Protein AF-A0A2W0CAC8-F1 (afdb_monomer_lite)

Organism: NCBI:txid59845

Structure (mmCIF, N/CA/C/O backbone):
data_AF-A0A2W0CAC8-F1
#
_entry.id   AF-A0A2W0CAC8-F1
#
loop_
_atom_site.group_PDB
_atom_site.id
_atom_site.type_symbol
_atom_site.label_atom_id
_atom_site.label_alt_id
_atom_site.label_comp_id
_atom_site.label_asym_id
_atom_site.label_entity_id
_atom_site.label_seq_id
_atom_site.pdbx_PDB_ins_code
_atom_site.Cartn_x
_atom_site.Cartn_y
_atom_site.Cartn_z
_atom_site.occupancy
_atom_site.B_iso_or_equiv
_atom_site.auth_seq_id
_atom_site.auth_comp_id
_atom_site.auth_asym_id
_atom_site.auth_atom_id
_atom_site.pdbx_PDB_model_num
ATOM 1 N N . MET A 1 1 ? -24.002 -28.168 -13.495 1.00 53.91 1 MET A N 1
ATOM 2 C CA . MET A 1 1 ? -23.069 -29.077 -14.199 1.00 53.91 1 MET A CA 1
ATOM 3 C C . MET A 1 1 ? -22.038 -29.524 -13.184 1.00 53.91 1 MET A C 1
ATOM 5 O O . MET A 1 1 ? -21.701 -28.717 -12.330 1.00 53.91 1 MET A O 1
ATOM 9 N N . ASP A 1 2 ? -21.593 -30.775 -13.228 1.00 77.25 2 ASP A N 1
ATOM 10 C CA . ASP A 1 2 ? -20.480 -31.224 -12.385 1.00 77.25 2 ASP A CA 1
ATOM 11 C C . ASP A 1 2 ? -19.196 -30.437 -12.732 1.00 77.25 2 ASP A C 1
ATOM 13 O O . ASP A 1 2 ? -18.970 -30.119 -13.907 1.00 77.25 2 ASP A O 1
ATOM 17 N N . ILE A 1 3 ? -18.394 -30.078 -11.719 1.00 83.56 3 ILE A N 1
ATOM 18 C CA . ILE A 1 3 ? -17.228 -29.181 -11.856 1.00 83.56 3 ILE A CA 1
ATOM 19 C C . ILE A 1 3 ? -16.204 -29.739 -12.854 1.00 83.56 3 ILE A C 1
ATOM 21 O O . ILE A 1 3 ? -15.631 -28.992 -13.648 1.00 83.56 3 ILE A O 1
ATOM 25 N N . TRP A 1 4 ? -16.055 -31.067 -12.890 1.00 85.88 4 TRP A N 1
ATOM 26 C CA . TRP A 1 4 ? -15.152 -31.777 -13.795 1.00 85.88 4 TRP A CA 1
ATOM 27 C C . TRP A 1 4 ? -15.679 -31.782 -15.227 1.00 85.88 4 TRP A C 1
ATOM 29 O O . TRP A 1 4 ? -14.951 -31.462 -16.167 1.00 85.88 4 TRP A O 1
ATOM 39 N N . THR A 1 5 ? -16.987 -32.001 -15.386 1.00 85.12 5 THR A N 1
ATOM 40 C CA . THR A 1 5 ? -17.659 -31.946 -16.692 1.00 85.12 5 THR A CA 1
ATOM 41 C C . THR A 1 5 ? -17.540 -30.558 -17.333 1.00 85.12 5 THR A C 1
ATOM 43 O O . THR A 1 5 ? -17.364 -30.458 -18.547 1.00 85.12 5 THR A O 1
ATOM 46 N N . ARG A 1 6 ? -17.576 -29.476 -16.539 1.00 84.00 6 ARG A N 1
ATOM 47 C CA . ARG A 1 6 ? -17.410 -28.098 -17.045 1.00 84.00 6 ARG A CA 1
ATOM 48 C C . ARG A 1 6 ? -15.993 -27.829 -17.559 1.00 84.00 6 ARG A C 1
ATOM 50 O O . ARG A 1 6 ? -15.836 -27.114 -18.544 1.00 84.00 6 ARG A O 1
ATOM 57 N N . LEU A 1 7 ? -14.982 -28.444 -16.945 1.00 83.12 7 LEU A N 1
ATOM 58 C CA . LEU A 1 7 ? -13.593 -28.402 -17.415 1.00 83.12 7 LEU A CA 1
ATOM 59 C C . LEU A 1 7 ? -13.304 -29.429 -18.527 1.00 83.12 7 LEU A C 1
ATOM 61 O O . LEU A 1 7 ? -12.247 -29.367 -19.151 1.00 83.12 7 LEU A O 1
ATOM 65 N N . GLY A 1 8 ? -14.237 -30.344 -18.814 1.00 84.44 8 GLY A N 1
ATOM 66 C CA . GLY A 1 8 ? -14.043 -31.440 -19.767 1.00 84.44 8 GLY A CA 1
ATOM 67 C C . GLY A 1 8 ? -13.054 -32.497 -19.267 1.00 84.44 8 GLY A C 1
ATOM 68 O O . GLY A 1 8 ? -12.300 -33.051 -20.066 1.00 84.44 8 GLY A O 1
ATOM 69 N N . LEU A 1 9 ? -13.023 -32.726 -17.952 1.00 86.62 9 LEU A N 1
ATOM 70 C CA . LEU A 1 9 ? -12.141 -33.674 -17.274 1.00 86.62 9 LEU A CA 1
ATOM 71 C C . LEU A 1 9 ? -12.949 -34.715 -16.490 1.00 86.62 9 LEU A C 1
ATOM 73 O O . LEU A 1 9 ? -14.092 -34.476 -16.114 1.00 86.62 9 LEU A O 1
ATOM 77 N N . GLU A 1 10 ? -12.313 -35.850 -16.214 1.00 84.06 10 GLU A N 1
ATOM 78 C CA . GLU A 1 10 ? -12.705 -36.763 -15.135 1.00 84.06 10 GLU A CA 1
ATOM 79 C C . GLU A 1 10 ? -12.091 -36.274 -13.803 1.00 84.06 10 GLU A C 1
ATOM 81 O O . GLU A 1 10 ? -11.061 -35.585 -13.837 1.00 84.06 10 GLU A O 1
ATOM 86 N N . PRO A 1 11 ? -12.668 -36.618 -12.633 1.00 85.75 11 PRO A N 1
ATOM 87 C CA . PRO A 1 11 ? -12.104 -36.271 -11.329 1.00 85.75 11 PRO A CA 1
ATOM 88 C C . PRO A 1 11 ? -10.631 -36.666 -11.208 1.00 85.75 11 PRO A C 1
ATOM 90 O O . PRO A 1 11 ? -10.271 -37.835 -11.351 1.00 85.75 11 PRO A O 1
ATOM 93 N N . THR A 1 12 ? -9.761 -35.687 -10.955 1.00 82.56 12 THR A N 1
ATOM 94 C CA . THR A 1 12 ? -8.308 -35.893 -10.948 1.00 82.56 12 THR A CA 1
ATOM 95 C C . THR A 1 12 ? -7.619 -35.066 -9.872 1.00 82.56 12 THR A C 1
ATOM 97 O O . THR A 1 12 ? -8.040 -33.957 -9.552 1.00 82.56 12 THR A O 1
ATOM 100 N N . GLN A 1 13 ? -6.521 -35.595 -9.334 1.00 85.75 13 GLN A N 1
ATOM 101 C CA . GLN A 1 13 ? -5.614 -34.855 -8.454 1.00 85.75 13 GLN A CA 1
ATOM 102 C C . GLN A 1 13 ? -4.457 -34.186 -9.233 1.00 85.75 13 GLN A C 1
ATOM 104 O O . GLN A 1 13 ? -3.678 -33.430 -8.652 1.00 85.75 13 GLN A O 1
ATOM 109 N N . ASP A 1 14 ? -4.341 -34.406 -10.556 1.00 85.75 14 ASP A N 1
ATOM 110 C CA . ASP A 1 14 ? -3.335 -33.740 -11.401 1.00 85.75 14 ASP A CA 1
ATOM 111 C C . ASP A 1 14 ? -3.706 -32.267 -11.643 1.00 85.75 14 ASP A C 1
ATOM 113 O O . ASP A 1 14 ? -4.398 -31.896 -12.598 1.00 85.75 14 ASP A O 1
ATOM 117 N N . THR A 1 15 ? -3.186 -31.396 -10.777 1.00 82.56 15 THR A N 1
ATOM 118 C CA . THR A 1 15 ? -3.351 -29.937 -10.885 1.00 82.56 15 THR A CA 1
ATOM 119 C C . THR A 1 15 ? -2.818 -29.354 -12.202 1.00 82.56 15 THR A C 1
ATOM 121 O O . THR A 1 15 ? -3.314 -28.320 -12.658 1.00 82.56 15 THR A O 1
ATOM 124 N N . GLY A 1 16 ? -1.854 -30.013 -12.857 1.00 77.88 16 GLY A N 1
ATOM 125 C CA . GLY A 1 16 ? -1.355 -29.629 -14.175 1.00 77.88 16 GLY A CA 1
ATOM 126 C C . GLY A 1 16 ? -2.385 -29.879 -15.277 1.00 77.88 16 GLY A C 1
ATOM 127 O O . GLY A 1 16 ? -2.573 -29.023 -16.146 1.00 77.88 16 GLY A O 1
ATOM 128 N N . ALA A 1 17 ? -3.103 -31.004 -15.221 1.00 82.31 17 ALA A N 1
ATOM 129 C CA . ALA A 1 17 ? -4.207 -31.298 -16.137 1.00 82.31 17 ALA A CA 1
ATOM 130 C C . ALA A 1 17 ? -5.367 -30.303 -15.975 1.00 82.31 17 ALA A C 1
ATOM 132 O O . ALA A 1 17 ? -5.876 -29.800 -16.979 1.00 82.31 17 ALA A O 1
ATOM 133 N N . ILE A 1 18 ? -5.710 -29.940 -14.734 1.00 87.12 18 ILE A N 1
ATOM 134 C CA . ILE A 1 18 ? -6.759 -28.952 -14.418 1.00 87.12 18 ILE A CA 1
ATOM 135 C C . ILE A 1 18 ? -6.421 -27.576 -15.013 1.00 87.12 18 ILE A C 1
ATOM 137 O O . ILE A 1 18 ? -7.255 -26.961 -15.679 1.00 87.12 18 ILE A O 1
ATOM 141 N N . ARG A 1 19 ? -5.172 -27.113 -14.855 1.00 82.69 19 ARG A N 1
ATOM 142 C CA . ARG A 1 19 ? -4.697 -25.839 -15.431 1.00 82.69 19 ARG A CA 1
ATOM 143 C C . ARG A 1 19 ? -4.740 -25.828 -16.956 1.00 82.69 19 ARG A C 1
ATOM 145 O O . ARG A 1 19 ? -5.179 -24.843 -17.546 1.00 82.69 19 ARG A O 1
ATOM 152 N N . ARG A 1 20 ? -4.312 -26.920 -17.601 1.00 88.44 20 ARG A N 1
ATOM 153 C CA . ARG A 1 20 ? -4.355 -27.049 -19.068 1.00 88.44 20 ARG A CA 1
ATOM 154 C C . ARG A 1 20 ? -5.792 -27.061 -19.593 1.00 88.44 20 ARG A C 1
ATOM 156 O O . ARG A 1 20 ? -6.066 -26.422 -20.606 1.00 88.44 20 ARG A O 1
ATOM 163 N N . ALA A 1 21 ? -6.703 -27.741 -18.898 1.00 86.50 21 ALA A N 1
ATOM 164 C CA . ALA A 1 21 ? -8.117 -27.783 -19.259 1.00 86.50 21 ALA A CA 1
ATOM 165 C C . ALA A 1 21 ? -8.789 -26.408 -19.129 1.00 86.50 21 ALA A C 1
ATOM 167 O O . ALA A 1 21 ? -9.464 -25.969 -20.059 1.00 86.50 21 ALA A O 1
ATOM 168 N N . TYR A 1 22 ? -8.521 -25.685 -18.038 1.00 87.94 22 TYR A N 1
ATOM 169 C CA . TYR A 1 22 ? -9.003 -24.315 -17.853 1.00 87.94 22 TYR A CA 1
ATOM 170 C C . TYR A 1 22 ? -8.466 -23.364 -18.932 1.00 87.94 22 TYR A C 1
ATOM 172 O O . TYR A 1 22 ? -9.247 -22.685 -19.593 1.00 87.94 22 TYR A O 1
ATOM 180 N N . ALA A 1 23 ? -7.155 -23.383 -19.205 1.00 83.31 23 ALA A N 1
ATOM 181 C CA . ALA A 1 23 ? -6.548 -22.551 -20.249 1.00 83.31 23 ALA A CA 1
ATOM 182 C C . ALA A 1 23 ? -7.105 -22.847 -21.655 1.00 83.31 23 ALA A C 1
ATOM 184 O O . ALA A 1 23 ? -7.200 -21.947 -22.489 1.00 83.31 23 ALA A O 1
ATOM 185 N N . LYS A 1 24 ? -7.498 -24.100 -21.922 1.00 87.56 24 LYS A N 1
ATOM 186 C CA . LYS A 1 24 ? -8.153 -24.494 -23.175 1.00 87.56 24 LYS A CA 1
ATOM 187 C C . LYS A 1 24 ? -9.571 -23.921 -23.282 1.00 87.56 24 LYS A C 1
ATOM 189 O O . LYS A 1 24 ? -9.917 -23.409 -24.341 1.00 87.56 24 LYS A O 1
ATOM 194 N N . GLN A 1 25 ? -10.356 -23.975 -22.204 1.00 82.75 25 GLN A N 1
ATOM 195 C CA . GLN A 1 25 ? -11.731 -23.446 -22.144 1.00 82.75 25 GLN A CA 1
ATOM 196 C C . GLN A 1 25 ? -11.781 -21.905 -22.118 1.00 82.75 25 GLN A C 1
ATOM 198 O O . GLN A 1 25 ? -12.744 -21.300 -22.591 1.00 82.75 25 GLN A O 1
ATOM 203 N N . LEU A 1 26 ? -10.718 -21.257 -21.629 1.00 78.94 26 LEU A N 1
ATOM 204 C CA . LEU A 1 26 ? -10.582 -19.796 -21.619 1.00 78.94 26 LEU A CA 1
ATOM 205 C C . LEU A 1 26 ? -10.509 -19.206 -23.034 1.00 78.94 26 LEU A C 1
ATOM 207 O O . LEU A 1 26 ? -10.971 -18.098 -23.274 1.00 78.94 26 LEU A O 1
ATOM 211 N N . ARG A 1 27 ? -9.965 -19.962 -23.998 1.00 77.69 27 ARG A N 1
ATOM 212 C CA . ARG A 1 27 ? -9.880 -19.531 -25.405 1.00 77.69 27 ARG A CA 1
ATOM 213 C C . ARG A 1 27 ? -11.243 -19.460 -26.096 1.00 77.69 27 ARG A C 1
ATOM 215 O O . ARG A 1 27 ? -11.343 -18.825 -27.139 1.00 77.69 27 ARG A O 1
ATOM 222 N N . SER A 1 28 ? -12.262 -20.124 -25.549 1.00 71.19 28 SER A N 1
ATOM 223 C CA . SER A 1 28 ? -13.632 -20.137 -26.079 1.00 71.19 28 SER A CA 1
ATOM 224 C C . SER A 1 28 ? -14.630 -19.333 -25.242 1.00 71.19 28 SER A C 1
ATOM 226 O O . SER A 1 28 ? -15.758 -19.157 -25.689 1.00 71.19 28 SER A O 1
ATOM 228 N N . THR A 1 29 ? -14.234 -18.855 -24.058 1.00 64.00 29 THR A N 1
ATOM 229 C CA . THR A 1 29 ? -15.103 -18.124 -23.121 1.00 64.00 29 THR A CA 1
ATOM 230 C C . THR A 1 29 ? -14.368 -16.859 -22.682 1.00 64.00 29 THR A C 1
ATOM 232 O O . THR A 1 29 ? -13.612 -16.876 -21.709 1.00 64.00 29 THR A O 1
ATOM 235 N N . HIS A 1 30 ? -14.507 -15.787 -23.466 1.00 66.38 30 HIS A N 1
ATOM 236 C CA . HIS A 1 30 ? -13.824 -14.521 -23.209 1.00 66.38 30 HIS A CA 1
ATOM 237 C C . HIS A 1 30 ? -14.646 -13.664 -22.226 1.00 66.38 30 HIS A C 1
ATOM 239 O O . HIS A 1 30 ? -15.856 -13.538 -22.418 1.00 66.38 30 HIS A O 1
ATOM 245 N N . PRO A 1 31 ? -14.030 -13.054 -21.194 1.00 59.69 31 PRO A N 1
ATOM 246 C CA . PRO A 1 31 ? -14.749 -12.306 -20.155 1.00 59.69 31 PRO A CA 1
ATOM 247 C C . PRO A 1 31 ? -15.523 -11.079 -20.664 1.00 59.69 31 PRO A C 1
ATOM 249 O O . PRO A 1 31 ? -16.436 -10.625 -19.983 1.00 59.69 31 PRO A O 1
ATOM 252 N N . GLU A 1 32 ? -15.192 -10.562 -21.849 1.00 59.41 32 GLU A N 1
ATOM 253 C CA . GLU A 1 32 ? -15.927 -9.458 -22.490 1.00 59.41 32 GLU A CA 1
ATOM 254 C C . GLU A 1 32 ? -17.162 -9.926 -23.283 1.00 59.41 32 GLU A C 1
ATOM 256 O O . GLU A 1 32 ? -18.103 -9.153 -23.453 1.00 59.41 32 GLU A O 1
ATOM 261 N N . ASP A 1 33 ? -17.182 -11.187 -23.734 1.00 70.50 33 ASP A N 1
ATOM 262 C CA . ASP A 1 33 ? -18.238 -11.742 -24.596 1.00 70.50 33 ASP A CA 1
ATOM 263 C C . ASP A 1 33 ? -19.276 -12.571 -23.813 1.00 70.50 33 ASP A C 1
ATOM 265 O O . ASP A 1 33 ? -20.447 -12.611 -24.192 1.00 70.50 33 ASP A O 1
ATOM 269 N N . ASP A 1 34 ? -18.862 -13.232 -22.723 1.00 76.12 34 ASP A N 1
ATOM 270 C CA . ASP A 1 34 ? -19.728 -14.029 -21.837 1.00 76.12 34 ASP A CA 1
ATOM 271 C C . ASP A 1 34 ? -19.264 -13.931 -20.363 1.00 76.12 34 ASP A C 1
ATOM 273 O O . ASP A 1 34 ? -18.555 -14.814 -19.862 1.00 76.12 34 ASP A O 1
ATOM 277 N N . PRO A 1 35 ? -19.633 -12.846 -19.652 1.00 72.00 35 PRO A N 1
ATOM 278 C CA . PRO A 1 35 ? -19.192 -12.602 -18.277 1.00 72.00 35 PRO A CA 1
ATOM 279 C C . PRO A 1 35 ? -19.698 -13.655 -17.280 1.00 72.00 35 PRO A C 1
ATOM 281 O O . PRO A 1 35 ? -18.958 -14.058 -16.380 1.00 72.00 35 PRO A O 1
ATOM 284 N N . GLU A 1 36 ? -20.939 -14.129 -17.448 1.00 74.62 36 GLU A N 1
ATOM 285 C CA . GLU A 1 36 ? -21.535 -15.167 -16.595 1.00 74.62 36 GLU A CA 1
ATOM 286 C C . GLU A 1 36 ? -20.859 -16.525 -16.840 1.00 74.62 36 GLU A C 1
ATOM 288 O O . GLU A 1 36 ? -20.431 -17.184 -15.888 1.00 74.62 36 GLU A O 1
ATOM 293 N N . GLY A 1 37 ? -20.650 -16.916 -18.104 1.00 78.88 37 GLY A N 1
ATOM 294 C CA . GLY A 1 37 ? -19.938 -18.149 -18.448 1.00 78.88 37 GLY A CA 1
ATOM 295 C C . GLY A 1 37 ? -18.474 -18.148 -18.003 1.00 78.88 37 GLY A C 1
ATOM 296 O O . GLY A 1 37 ? -17.956 -19.187 -17.578 1.00 78.88 37 GLY A O 1
ATOM 297 N N . PHE A 1 38 ? -17.816 -16.985 -18.019 1.00 81.00 38 PHE A N 1
ATOM 298 C CA . PHE A 1 38 ? -16.466 -16.812 -17.481 1.00 81.00 38 PHE A CA 1
ATOM 299 C C . PHE A 1 38 ? -16.424 -16.969 -15.953 1.00 81.00 38 PHE A C 1
ATOM 301 O O . PHE A 1 38 ? -15.560 -17.685 -15.438 1.00 81.00 38 PHE A O 1
ATOM 308 N N . GLN A 1 39 ? -17.363 -16.355 -15.222 1.00 79.38 39 GLN A N 1
ATOM 309 C CA . GLN A 1 39 ? -17.463 -16.507 -13.765 1.00 79.38 39 GLN A CA 1
ATOM 310 C C . GLN A 1 39 ? -17.726 -17.964 -13.361 1.00 79.38 39 GLN A C 1
ATOM 312 O O . GLN A 1 39 ? -17.071 -18.482 -12.454 1.00 79.38 39 GLN A O 1
ATOM 317 N N . GLU A 1 40 ? -18.611 -18.664 -14.071 1.00 85.06 40 GLU A N 1
ATOM 318 C CA . GLU A 1 40 ? -18.873 -20.087 -13.839 1.00 85.06 40 GLU A CA 1
ATOM 319 C C . GLU A 1 40 ? -17.653 -20.973 -14.131 1.00 85.06 40 GLU A C 1
ATOM 321 O O . GLU A 1 40 ? -17.347 -21.883 -13.355 1.00 85.06 40 GLU A O 1
ATOM 326 N N . LEU A 1 41 ? -16.947 -20.726 -15.241 1.00 87.38 41 LEU A N 1
ATOM 327 C CA . LEU A 1 41 ? -15.750 -21.482 -15.624 1.00 87.38 41 LEU A CA 1
ATOM 328 C C . LEU A 1 41 ? -14.620 -21.286 -14.606 1.00 87.38 41 LEU A C 1
ATOM 330 O O . LEU A 1 41 ? -13.940 -22.248 -14.235 1.00 87.38 41 LEU A O 1
ATOM 334 N N . ARG A 1 42 ? -14.445 -20.052 -14.126 1.00 86.38 42 ARG A N 1
ATOM 335 C CA . ARG A 1 42 ? -13.467 -19.711 -13.090 1.00 86.38 42 ARG A CA 1
ATOM 336 C C . ARG A 1 42 ? -13.823 -20.343 -11.746 1.00 86.38 42 ARG A C 1
ATOM 338 O O . ARG A 1 42 ? -12.956 -20.953 -11.122 1.00 86.38 42 ARG A O 1
ATOM 345 N N . SER A 1 43 ? -15.097 -20.298 -11.354 1.00 85.81 43 SER A N 1
ATOM 346 C CA . SER A 1 43 ? -15.585 -20.965 -10.142 1.00 85.81 43 SER A CA 1
ATOM 347 C C . SER A 1 43 ? -15.362 -22.483 -10.197 1.00 85.81 43 SER A C 1
ATOM 349 O O . SER A 1 43 ? -14.867 -23.073 -9.237 1.00 85.81 43 SER A O 1
ATOM 351 N N . ALA A 1 44 ? -15.634 -23.124 -11.341 1.00 89.31 44 ALA A N 1
ATOM 352 C CA . ALA A 1 44 ? -15.388 -24.556 -11.532 1.00 89.31 44 ALA A CA 1
ATOM 353 C C . ALA A 1 44 ? -13.892 -24.916 -11.454 1.00 89.31 44 ALA A C 1
ATOM 355 O O . ALA A 1 44 ? -13.537 -25.944 -10.877 1.00 89.31 44 ALA A O 1
ATOM 356 N N . TYR A 1 45 ? -13.007 -24.068 -11.986 1.00 91.06 45 TYR A N 1
ATOM 357 C CA . TYR A 1 45 ? -11.554 -24.239 -11.890 1.00 91.06 45 TYR A CA 1
ATOM 358 C C . TYR A 1 45 ? -11.038 -24.145 -10.449 1.00 91.06 45 TYR A C 1
ATOM 360 O O . TYR A 1 45 ? -10.269 -25.004 -10.010 1.00 91.06 45 TYR A O 1
ATOM 368 N N . GLU A 1 46 ? -11.484 -23.142 -9.695 1.00 86.38 46 GLU A N 1
ATOM 369 C CA . GLU A 1 46 ? -11.092 -22.958 -8.294 1.00 86.38 46 GLU A CA 1
ATOM 370 C C . GLU A 1 46 ? -11.600 -24.109 -7.414 1.00 86.38 46 GLU A C 1
ATOM 372 O O . GLU A 1 46 ? -10.844 -24.661 -6.607 1.00 86.38 46 GLU A O 1
ATOM 377 N N . GLN A 1 47 ? -12.841 -24.554 -7.636 1.00 85.75 47 GLN A N 1
ATOM 378 C CA . GLN A 1 47 ? -13.410 -25.718 -6.954 1.00 85.75 47 GLN A CA 1
ATOM 379 C C . GLN A 1 47 ? -12.680 -27.020 -7.318 1.00 85.75 47 GLN A C 1
ATOM 381 O O . GLN A 1 47 ? -12.403 -27.821 -6.426 1.00 85.75 47 GLN A O 1
ATOM 386 N N . ALA A 1 48 ? -12.291 -27.220 -8.582 1.00 88.69 48 ALA A N 1
ATOM 387 C CA . ALA A 1 48 ? -11.529 -28.397 -9.010 1.00 88.69 48 ALA A CA 1
ATOM 388 C C . ALA A 1 48 ? -10.114 -28.430 -8.409 1.00 88.69 48 ALA A C 1
ATOM 390 O O . ALA A 1 48 ? -9.647 -29.486 -7.986 1.00 88.69 48 ALA A O 1
ATOM 391 N N . LEU A 1 49 ? -9.436 -27.280 -8.301 1.00 84.25 49 LEU A N 1
ATOM 392 C CA . LEU A 1 49 ? -8.140 -27.188 -7.617 1.00 84.25 49 LEU A CA 1
ATOM 393 C C . LEU A 1 49 ? -8.242 -27.438 -6.111 1.00 84.25 49 LEU A C 1
ATOM 395 O O . LEU A 1 49 ? -7.295 -27.959 -5.519 1.00 84.25 49 LEU A O 1
ATOM 399 N N . LYS A 1 50 ? -9.362 -27.056 -5.488 1.00 82.31 50 LYS A N 1
ATOM 400 C CA . LYS A 1 50 ? -9.634 -27.353 -4.078 1.00 82.31 50 LYS A CA 1
ATOM 401 C C . LYS A 1 50 ? -9.912 -28.845 -3.881 1.00 82.31 50 LYS A C 1
ATOM 403 O O . LYS A 1 50 ? -9.260 -29.462 -3.046 1.00 82.31 50 LYS A O 1
ATOM 408 N N . ALA A 1 51 ? -10.764 -29.437 -4.717 1.00 81.62 51 ALA A N 1
ATOM 409 C CA . ALA A 1 51 ? -11.069 -30.868 -4.697 1.00 81.62 51 ALA A CA 1
ATOM 410 C C . ALA A 1 51 ? -9.833 -31.745 -4.983 1.00 81.62 51 ALA A C 1
ATOM 412 O O . ALA A 1 51 ? -9.667 -32.790 -4.366 1.00 81.62 51 ALA A O 1
ATOM 413 N N . ALA A 1 52 ? -8.914 -31.299 -5.848 1.00 81.88 52 ALA A N 1
ATOM 414 C CA . ALA A 1 52 ? -7.654 -31.998 -6.125 1.00 81.88 52 ALA A CA 1
ATOM 415 C C . ALA A 1 52 ? -6.689 -32.050 -4.923 1.00 81.88 52 ALA A C 1
ATOM 417 O O . ALA A 1 52 ? -5.777 -32.877 -4.910 1.00 81.88 52 ALA A O 1
ATOM 418 N N . LYS A 1 53 ? -6.865 -31.168 -3.928 1.00 75.81 53 LYS A N 1
ATOM 419 C CA . LYS A 1 53 ? -6.082 -31.151 -2.679 1.00 75.81 53 LYS A CA 1
ATOM 420 C C . LYS A 1 53 ? -6.707 -32.001 -1.576 1.00 75.81 53 LYS A C 1
ATOM 422 O O . LYS A 1 53 ? -6.041 -32.268 -0.578 1.00 75.81 53 LYS A O 1
ATOM 427 N N . GLU A 1 54 ? -7.960 -32.412 -1.741 1.00 70.00 54 GLU A N 1
ATOM 428 C CA . GLU A 1 54 ? -8.632 -33.302 -0.806 1.00 70.00 54 GLU A CA 1
ATOM 429 C C . GLU A 1 54 ? -8.313 -34.766 -1.175 1.00 70.00 54 GLU A C 1
ATOM 431 O O . GLU A 1 54 ? -8.286 -35.132 -2.358 1.00 70.00 54 GLU A O 1
ATOM 436 N N . PRO A 1 55 ? -8.010 -35.630 -0.189 1.00 53.97 55 PRO A N 1
ATOM 437 C CA . PRO A 1 55 ? -7.837 -37.052 -0.445 1.00 53.97 55 PRO A CA 1
ATOM 438 C C . PRO A 1 55 ? -9.163 -37.619 -0.963 1.00 53.97 55 PRO A C 1
ATOM 440 O O . PRO A 1 55 ? -10.204 -37.434 -0.333 1.00 53.97 55 PRO A O 1
ATOM 443 N N . MET A 1 56 ? -9.137 -38.289 -2.120 1.00 50.34 56 MET A N 1
ATOM 444 C CA . MET A 1 56 ? -10.334 -38.950 -2.642 1.00 50.34 56 MET A CA 1
ATOM 445 C C . MET A 1 56 ? -10.859 -39.941 -1.592 1.00 50.34 56 MET A C 1
ATOM 447 O O . MET A 1 56 ? -10.058 -40.711 -1.057 1.00 50.34 56 MET A O 1
ATOM 451 N N . PRO A 1 57 ? -12.167 -39.938 -1.274 1.00 36.72 57 PRO A N 1
ATOM 452 C CA . PRO A 1 57 ? -12.725 -40.903 -0.344 1.00 36.72 57 PRO A CA 1
ATOM 453 C C . PRO A 1 57 ? -12.527 -42.313 -0.895 1.00 36.72 57 PRO A C 1
ATOM 455 O O . PRO A 1 57 ? -12.741 -42.569 -2.083 1.00 36.72 57 PRO A O 1
ATOM 458 N N . ASP A 1 58 ? -12.111 -43.210 -0.007 1.00 34.75 58 ASP A N 1
ATOM 459 C CA . ASP A 1 58 ? -11.847 -44.608 -0.291 1.00 34.75 58 ASP A CA 1
ATOM 460 C C . ASP A 1 58 ? -12.981 -45.252 -1.106 1.00 34.75 58 ASP A C 1
ATOM 462 O O . ASP A 1 58 ? -14.084 -45.493 -0.610 1.00 34.75 58 ASP A O 1
ATOM 466 N N . GLN A 1 59 ? -12.680 -45.650 -2.344 1.00 36.22 59 GLN A N 1
ATOM 467 C CA . GLN A 1 59 ? -13.314 -46.830 -2.934 1.00 36.22 59 GLN A CA 1
ATOM 468 C C . GLN A 1 59 ? -12.677 -48.076 -2.296 1.00 36.22 59 GLN A C 1
ATOM 470 O O . GLN A 1 59 ? -11.939 -48.840 -2.917 1.00 36.22 59 GLN A O 1
ATOM 475 N N . GLU A 1 60 ? -12.933 -48.235 -0.999 1.00 38.19 60 GLU A N 1
ATOM 476 C CA . GLU A 1 60 ? -12.664 -49.434 -0.214 1.00 38.19 60 GLU A CA 1
ATOM 477 C C . GLU A 1 60 ? -13.473 -50.623 -0.781 1.00 38.19 60 GLU A C 1
ATOM 479 O O . GLU A 1 60 ? -14.603 -50.462 -1.235 1.00 38.19 60 GLU A O 1
ATOM 484 N N . LEU A 1 61 ? -12.912 -51.838 -0.707 1.00 28.92 61 LEU A N 1
ATOM 485 C CA . LEU A 1 61 ? -13.450 -53.112 -1.227 1.00 28.92 61 LEU A CA 1
ATOM 486 C C . LEU A 1 61 ? -13.481 -53.272 -2.760 1.00 28.92 61 LEU A C 1
ATOM 488 O O . LEU A 1 61 ? -14.542 -53.214 -3.372 1.00 28.92 61 LEU A O 1
ATOM 492 N N . LEU A 1 62 ? -12.356 -53.696 -3.353 1.00 28.12 62 LEU A N 1
ATOM 493 C CA . LEU A 1 62 ? -12.371 -54.783 -4.356 1.00 28.12 62 LEU A CA 1
ATOM 494 C C . LEU A 1 62 ? -11.003 -55.406 -4.697 1.00 28.12 62 LEU A C 1
ATOM 496 O O . LEU A 1 62 ? -10.900 -56.059 -5.722 1.00 28.12 62 LEU A O 1
ATOM 500 N N . ALA A 1 63 ? -9.947 -55.296 -3.882 1.00 26.62 63 ALA A N 1
ATOM 501 C CA . ALA A 1 63 ? -8.733 -56.088 -4.156 1.00 26.62 63 ALA A CA 1
ATOM 502 C C . ALA A 1 63 ? -7.858 -56.368 -2.925 1.00 26.62 63 ALA A C 1
ATOM 504 O O . ALA A 1 63 ? -6.633 -56.340 -2.987 1.00 26.62 63 ALA A O 1
ATOM 505 N N . ALA A 1 64 ? -8.473 -56.705 -1.792 1.00 25.97 64 ALA A N 1
ATOM 506 C CA . ALA A 1 64 ? -7.770 -57.428 -0.740 1.00 25.97 64 ALA A CA 1
ATOM 507 C C . ALA A 1 64 ? -7.672 -58.912 -1.130 1.00 25.97 64 ALA A C 1
ATOM 509 O O . ALA A 1 64 ? -8.512 -59.707 -0.720 1.00 25.97 64 ALA A O 1
ATOM 510 N N . GLN A 1 65 ? -6.673 -59.285 -1.936 1.00 27.95 65 GLN A N 1
ATOM 511 C CA . GLN A 1 65 ? -6.132 -60.651 -1.992 1.00 27.95 65 GLN A CA 1
ATOM 512 C C . GLN A 1 65 ? -4.796 -60.669 -2.751 1.00 27.95 65 GLN A C 1
ATOM 514 O O . GLN A 1 65 ? -4.770 -60.855 -3.960 1.00 27.95 65 GLN A O 1
ATOM 519 N N . ALA A 1 66 ? -3.711 -60.481 -1.987 1.00 26.19 66 ALA A N 1
ATOM 520 C CA . ALA A 1 66 ? -2.346 -61.006 -2.172 1.00 26.19 66 ALA A CA 1
ATOM 521 C C . ALA A 1 66 ? -1.274 -59.931 -1.909 1.00 26.19 66 ALA A C 1
ATOM 523 O O . ALA A 1 66 ? -0.829 -59.220 -2.801 1.00 26.19 66 ALA A O 1
ATOM 524 N N . SER A 1 67 ? -0.828 -59.834 -0.658 1.00 22.70 67 SER A N 1
ATOM 525 C CA . SER A 1 67 ? 0.522 -59.343 -0.325 1.00 22.70 67 SER A CA 1
ATOM 526 C C . SER A 1 67 ? 1.528 -60.518 -0.427 1.00 22.70 67 SER A C 1
ATOM 528 O O . SER A 1 67 ? 1.063 -61.648 -0.622 1.00 22.70 67 SER A O 1
ATOM 530 N N . PRO A 1 68 ? 2.848 -60.369 -0.148 1.00 40.91 68 PRO A N 1
ATOM 531 C CA . PRO A 1 68 ? 3.636 -59.154 0.157 1.00 40.91 68 PRO A CA 1
ATOM 532 C C . PRO A 1 68 ? 5.063 -59.117 -0.473 1.00 40.91 68 PRO A C 1
ATOM 534 O O . PRO A 1 68 ? 5.498 -60.097 -1.067 1.00 40.91 68 PRO A O 1
ATOM 537 N N . GLN A 1 69 ? 5.802 -58.026 -0.177 1.00 25.52 69 GLN A N 1
ATOM 538 C CA . GLN A 1 69 ? 7.274 -57.868 0.038 1.00 25.52 69 GLN A CA 1
ATOM 539 C C . GLN A 1 69 ? 7.884 -56.756 -0.838 1.00 25.52 69 GLN A C 1
ATOM 541 O O . GLN A 1 69 ? 7.561 -56.679 -2.011 1.00 25.52 69 GLN A O 1
ATOM 546 N N . ALA A 1 70 ? 8.802 -55.885 -0.404 1.00 24.95 70 ALA A N 1
ATOM 547 C CA . ALA A 1 70 ? 9.419 -55.552 0.884 1.00 24.95 70 ALA A CA 1
ATOM 548 C C . ALA A 1 70 ? 10.154 -54.195 0.689 1.00 24.95 70 ALA A C 1
ATOM 550 O O . ALA A 1 70 ? 10.761 -53.985 -0.350 1.00 24.95 70 ALA A O 1
ATOM 551 N N . GLN A 1 71 ? 10.019 -53.261 1.636 1.00 24.77 71 GLN A N 1
ATOM 552 C CA . GLN A 1 71 ? 11.081 -52.619 2.440 1.00 24.77 71 GLN A CA 1
ATOM 553 C C . GLN A 1 71 ? 12.093 -51.629 1.810 1.00 24.77 71 GLN A C 1
ATOM 555 O O . GLN A 1 71 ? 12.829 -51.952 0.889 1.00 24.77 71 GLN A O 1
ATOM 560 N N . ASN A 1 72 ? 12.228 -50.528 2.574 1.00 27.17 72 ASN A N 1
ATOM 561 C CA . ASN A 1 72 ? 13.379 -49.640 2.841 1.00 27.17 72 ASN A CA 1
ATOM 562 C C . ASN A 1 72 ? 13.631 -48.477 1.860 1.00 27.17 72 ASN A C 1
ATOM 564 O O . ASN A 1 72 ? 13.812 -48.691 0.671 1.00 27.17 72 ASN A O 1
ATOM 568 N N . GLN A 1 73 ? 13.474 -47.209 2.294 1.00 25.33 73 GLN A N 1
ATOM 569 C CA . GLN A 1 73 ? 14.390 -46.396 3.148 1.00 25.33 73 GLN A CA 1
ATOM 570 C C . GLN A 1 73 ? 15.762 -46.211 2.474 1.00 25.33 73 GLN A C 1
ATOM 572 O O . GLN A 1 73 ? 16.335 -47.194 2.029 1.00 25.33 73 GLN A O 1
ATOM 577 N N . SER A 1 74 ? 16.424 -45.056 2.411 1.00 24.42 74 SER A N 1
ATOM 578 C CA . SER A 1 74 ? 16.254 -43.685 2.921 1.00 24.42 74 SER A CA 1
ATOM 579 C C . SER A 1 74 ? 17.502 -42.900 2.458 1.00 24.42 74 SER A C 1
ATOM 581 O O . SER A 1 74 ? 18.547 -43.524 2.299 1.00 24.42 74 SER A O 1
ATOM 583 N N . ASP A 1 75 ? 17.387 -41.578 2.299 1.00 24.48 75 ASP A N 1
ATOM 584 C CA . ASP A 1 75 ? 18.384 -40.509 2.538 1.00 24.48 75 ASP A CA 1
ATOM 585 C C . ASP A 1 75 ? 19.897 -40.734 2.279 1.00 24.48 75 ASP A C 1
ATOM 587 O O . ASP A 1 75 ? 20.523 -41.610 2.866 1.00 24.48 75 ASP A O 1
ATOM 591 N N . MET A 1 76 ? 20.557 -39.794 1.576 1.00 22.83 76 MET A N 1
ATOM 592 C CA . MET A 1 76 ? 21.263 -38.636 2.183 1.00 22.83 76 MET A CA 1
ATOM 593 C C . MET A 1 76 ? 22.448 -38.092 1.328 1.00 22.83 76 MET A C 1
ATOM 595 O O . MET A 1 76 ? 23.357 -38.823 0.962 1.00 22.83 76 MET A O 1
ATOM 599 N N . GLN A 1 77 ? 22.455 -36.762 1.140 1.00 24.73 77 GLN A N 1
ATOM 600 C CA . GLN A 1 77 ? 23.591 -35.807 1.217 1.00 24.73 77 GLN A CA 1
ATOM 601 C C . GLN A 1 77 ? 24.792 -35.794 0.230 1.00 24.73 77 GLN A C 1
ATOM 603 O O . GLN A 1 77 ? 25.747 -36.553 0.309 1.00 24.73 77 GLN A O 1
ATOM 608 N N . LEU A 1 78 ? 24.766 -34.745 -0.606 1.00 22.38 78 LEU A N 1
ATOM 609 C CA . LEU A 1 78 ? 25.733 -33.645 -0.845 1.00 22.38 78 LEU A CA 1
ATOM 610 C C . LEU A 1 78 ? 27.152 -33.602 -0.198 1.00 22.38 78 LEU A C 1
ATOM 612 O O . LEU A 1 78 ? 27.285 -33.670 1.021 1.00 22.38 78 LEU A O 1
ATOM 616 N N . ARG A 1 79 ? 28.099 -33.124 -1.050 1.00 23.62 79 ARG A N 1
ATOM 617 C CA . ARG A 1 79 ? 29.371 -32.354 -0.828 1.00 23.62 79 ARG A CA 1
ATOM 618 C C . ARG A 1 79 ? 30.615 -33.173 -0.395 1.00 23.62 79 ARG A C 1
ATOM 620 O O . ARG A 1 79 ? 30.498 -34.041 0.446 1.00 23.62 79 ARG A O 1
ATOM 627 N N . SER A 1 80 ? 31.863 -32.961 -0.853 1.00 21.97 80 SER A N 1
ATOM 628 C CA . SER A 1 80 ? 32.536 -31.900 -1.637 1.00 21.97 80 SER A CA 1
ATOM 629 C C . SER A 1 80 ? 34.055 -32.207 -1.828 1.00 21.97 80 SER A C 1
ATOM 631 O O . SER A 1 80 ? 34.632 -32.823 -0.941 1.00 21.97 80 SER A O 1
ATOM 633 N N . VAL A 1 81 ? 34.691 -31.614 -2.865 1.00 23.66 81 VAL A N 1
ATOM 634 C CA . VAL A 1 81 ? 36.045 -30.961 -2.883 1.00 23.66 81 VAL A CA 1
ATOM 635 C C . VAL A 1 81 ? 37.363 -31.737 -3.225 1.00 23.66 81 VAL A C 1
ATOM 637 O O . VAL A 1 81 ? 37.850 -32.552 -2.457 1.00 23.66 81 VAL A O 1
ATOM 640 N N . GLN A 1 82 ? 37.960 -31.291 -4.357 1.00 21.73 82 GLN A N 1
ATOM 641 C CA . GLN A 1 82 ? 39.374 -30.964 -4.724 1.00 21.73 82 GLN A CA 1
ATOM 642 C C . GLN A 1 82 ? 40.491 -32.010 -5.021 1.00 21.73 82 GLN A C 1
ATOM 644 O O . GLN A 1 82 ? 41.017 -32.664 -4.135 1.00 21.73 82 GLN A O 1
ATOM 649 N N . ALA A 1 83 ? 40.910 -31.990 -6.306 1.00 23.55 83 ALA A N 1
ATOM 650 C CA . ALA A 1 83 ? 42.243 -31.732 -6.911 1.00 23.55 83 ALA A CA 1
ATOM 651 C C . ALA A 1 83 ? 43.538 -32.462 -6.458 1.00 23.55 83 ALA A C 1
ATOM 653 O O . ALA A 1 83 ? 43.993 -32.269 -5.341 1.00 23.55 83 ALA A O 1
ATOM 654 N N . GLU A 1 84 ? 44.201 -33.158 -7.405 1.00 23.70 84 GLU A N 1
ATOM 655 C CA . GLU A 1 84 ? 45.569 -32.917 -7.955 1.00 23.70 84 GLU A CA 1
ATOM 656 C C . GLU A 1 84 ? 46.082 -34.157 -8.749 1.00 23.70 84 GLU A C 1
ATOM 658 O O . GLU A 1 84 ? 45.910 -35.293 -8.315 1.00 23.70 84 GLU A O 1
ATOM 663 N N . GLY A 1 85 ? 46.679 -33.956 -9.939 1.00 20.95 85 GLY A N 1
ATOM 664 C CA . GLY A 1 85 ? 47.339 -35.005 -10.760 1.00 20.95 85 GLY A CA 1
ATOM 665 C C . GLY A 1 85 ? 48.787 -35.317 -10.304 1.00 20.95 85 GLY A C 1
ATOM 666 O O . GLY A 1 85 ? 49.171 -34.794 -9.261 1.00 20.95 85 GLY A O 1
ATOM 667 N N . PRO A 1 86 ? 49.651 -36.065 -11.051 1.00 29.19 86 PRO A N 1
ATOM 668 C CA . PRO A 1 86 ? 49.559 -36.395 -12.484 1.00 29.19 86 PRO A CA 1
ATOM 669 C C . PRO A 1 86 ? 49.994 -37.831 -12.932 1.00 29.19 86 PRO A C 1
ATOM 671 O O . PRO A 1 86 ? 50.689 -38.554 -12.229 1.00 29.19 86 PRO A O 1
ATOM 674 N N . LEU A 1 87 ? 49.665 -38.130 -14.200 1.00 22.52 87 LEU A N 1
ATOM 675 C CA . LEU A 1 87 ? 50.331 -38.997 -15.201 1.00 22.52 87 LEU A CA 1
ATOM 676 C C . LEU A 1 87 ? 50.354 -40.547 -15.085 1.00 22.52 87 LEU A C 1
ATOM 678 O O . LEU A 1 87 ? 51.106 -41.140 -14.321 1.00 22.52 87 LEU A O 1
ATOM 682 N N . GLN A 1 88 ? 49.682 -41.119 -16.098 1.00 23.02 88 GLN A N 1
ATOM 683 C CA . GLN A 1 88 ? 50.073 -42.212 -17.011 1.00 23.02 88 GLN A CA 1
ATOM 684 C C . GLN A 1 88 ? 49.607 -43.666 -16.780 1.00 23.02 88 GLN A C 1
ATOM 686 O O . GLN A 1 88 ? 50.060 -44.375 -15.892 1.00 23.02 88 GLN A O 1
ATOM 691 N N . GLU A 1 89 ? 48.801 -44.082 -17.771 1.00 23.70 89 GLU A N 1
ATOM 692 C CA . GLU A 1 89 ? 48.734 -45.387 -18.449 1.00 23.70 89 GLU A CA 1
ATOM 693 C C . GLU A 1 89 ? 48.184 -46.600 -17.683 1.00 23.70 89 GLU A C 1
ATOM 695 O O . GLU A 1 89 ? 48.921 -47.409 -17.130 1.00 23.70 89 GLU A O 1
ATOM 700 N N . ALA A 1 90 ? 46.874 -46.820 -17.828 1.00 23.77 90 ALA A N 1
ATOM 701 C CA . ALA A 1 90 ? 46.335 -48.138 -18.168 1.00 23.77 90 ALA A CA 1
ATOM 702 C C . ALA A 1 90 ? 44.959 -47.971 -18.827 1.00 23.77 90 ALA A C 1
ATOM 704 O O . ALA A 1 90 ? 44.036 -47.415 -18.241 1.00 23.77 90 ALA A O 1
ATOM 705 N N . ALA A 1 91 ? 44.871 -48.431 -20.071 1.00 24.41 91 ALA A N 1
ATOM 706 C CA . ALA A 1 91 ? 43.672 -48.467 -20.884 1.00 24.41 91 ALA A CA 1
ATOM 707 C C . ALA A 1 91 ? 42.566 -49.330 -20.253 1.00 24.41 91 ALA A C 1
ATOM 709 O O . ALA A 1 91 ? 42.818 -50.457 -19.825 1.00 24.41 91 ALA A O 1
ATOM 710 N N . SER A 1 92 ? 41.336 -48.825 -20.284 1.00 25.73 92 SER A N 1
ATOM 711 C CA . SER A 1 92 ? 40.136 -49.649 -20.420 1.00 25.73 92 SER A CA 1
ATOM 712 C C . SER A 1 92 ? 39.086 -48.829 -21.157 1.00 25.73 92 SER A C 1
ATOM 714 O O . SER A 1 92 ? 38.632 -47.797 -20.668 1.00 25.73 92 SER A O 1
ATOM 716 N N . GLU A 1 93 ? 38.798 -49.294 -22.362 1.00 26.86 93 GLU A N 1
ATOM 717 C CA . GLU A 1 93 ? 37.856 -48.773 -23.338 1.00 26.86 93 GLU A CA 1
ATOM 718 C C . GLU A 1 93 ? 36.432 -48.695 -22.766 1.00 26.86 93 GLU A C 1
ATOM 720 O O . GLU A 1 93 ? 35.907 -49.665 -22.222 1.00 26.86 93 GLU A O 1
ATOM 725 N N . SER A 1 94 ? 35.791 -47.547 -22.958 1.00 25.48 94 SER A N 1
ATOM 726 C CA . SER A 1 94 ? 34.365 -47.472 -23.275 1.00 25.48 94 SER A CA 1
ATOM 727 C C . SER A 1 94 ? 34.208 -46.326 -24.270 1.00 25.48 94 SER A C 1
ATOM 729 O O . SER A 1 94 ? 33.839 -45.205 -23.922 1.00 25.48 94 SER A O 1
ATOM 731 N N . GLU A 1 95 ? 34.646 -46.609 -25.496 1.00 26.77 95 GLU A N 1
ATOM 732 C CA . GLU A 1 95 ? 34.308 -45.841 -26.685 1.00 26.77 95 GLU A CA 1
ATOM 733 C C . GLU A 1 95 ? 32.795 -45.958 -26.914 1.00 26.77 95 GLU A C 1
ATOM 735 O O . GLU A 1 95 ? 32.311 -46.998 -27.345 1.00 26.77 95 GLU A O 1
ATOM 740 N N . GLU A 1 96 ? 32.047 -44.891 -26.660 1.00 32.84 96 GLU A N 1
ATOM 741 C CA . GLU A 1 96 ? 30.874 -44.576 -27.479 1.00 32.84 96 GLU A CA 1
ATOM 742 C C . GLU A 1 96 ? 31.244 -43.333 -28.291 1.00 32.84 96 GLU A C 1
ATOM 744 O O . GLU A 1 96 ? 30.876 -42.199 -27.988 1.00 32.84 96 GLU A O 1
ATOM 749 N N . GLY A 1 97 ? 32.123 -43.556 -29.272 1.00 26.62 97 GLY A N 1
ATOM 750 C CA . GLY A 1 97 ? 32.395 -42.600 -30.339 1.00 26.62 97 GLY A CA 1
ATOM 751 C C . GLY A 1 97 ? 31.299 -42.674 -31.410 1.00 26.62 97 GLY A C 1
ATOM 752 O O . GLY A 1 97 ? 30.671 -43.723 -31.567 1.00 26.62 97 GLY A O 1
ATOM 753 N N . PRO A 1 98 ? 31.049 -41.590 -32.163 1.00 28.36 98 PRO A N 1
ATOM 754 C CA . PRO A 1 98 ? 30.088 -41.608 -33.256 1.00 28.36 98 PRO A CA 1
ATOM 755 C C . PRO A 1 98 ? 30.554 -42.564 -34.358 1.00 28.36 98 PRO A C 1
ATOM 757 O O . PRO A 1 98 ? 31.743 -42.651 -34.673 1.00 28.36 98 PRO A O 1
ATOM 760 N N . VAL A 1 99 ? 29.593 -43.267 -34.952 1.00 31.72 99 VAL A N 1
ATOM 761 C CA . VAL A 1 99 ? 29.794 -44.189 -36.070 1.00 31.72 99 VAL A CA 1
ATOM 762 C C . VAL A 1 99 ? 30.507 -43.461 -37.214 1.00 31.72 99 VAL A C 1
ATOM 764 O O . VAL A 1 99 ? 29.952 -42.571 -37.856 1.00 31.72 99 VAL A O 1
ATOM 767 N N . TYR A 1 100 ? 31.756 -43.841 -37.478 1.00 29.83 100 TYR A N 1
ATOM 768 C CA . TYR A 1 100 ? 32.467 -43.444 -38.686 1.00 29.83 100 TYR A CA 1
ATOM 769 C C . TYR A 1 100 ? 31.725 -44.019 -39.901 1.00 29.83 100 TYR A C 1
ATOM 771 O O . TYR A 1 100 ? 31.692 -45.238 -40.081 1.00 29.83 100 TYR A O 1
ATOM 779 N N . PHE A 1 101 ? 31.159 -43.166 -40.762 1.00 36.94 101 PHE A N 1
ATOM 780 C CA . PHE A 1 101 ? 30.621 -43.595 -42.057 1.00 36.94 101 PHE A CA 1
ATOM 781 C C . PHE A 1 101 ? 31.766 -44.053 -42.969 1.00 36.94 101 PHE A C 1
ATOM 783 O O . PHE A 1 101 ? 32.298 -43.291 -43.773 1.00 36.94 101 PHE A O 1
ATOM 790 N N . THR A 1 102 ? 32.147 -45.322 -42.841 1.00 31.66 102 THR A N 1
ATOM 791 C CA . THR A 1 102 ? 33.000 -46.027 -43.799 1.00 31.66 102 THR A CA 1
ATOM 792 C C . THR A 1 102 ? 32.243 -47.240 -44.315 1.00 31.66 102 THR A C 1
ATOM 794 O O . THR A 1 102 ? 32.257 -48.306 -43.713 1.00 31.66 102 THR A O 1
ATOM 797 N N . VAL A 1 103 ? 31.561 -47.073 -45.448 1.00 32.22 103 VAL A N 1
ATOM 798 C CA . VAL A 1 103 ? 31.068 -48.196 -46.251 1.00 32.22 103 VAL A CA 1
ATOM 799 C C . VAL A 1 103 ? 31.278 -47.832 -47.718 1.00 32.22 103 VAL A C 1
ATOM 801 O O . VAL A 1 103 ? 30.491 -47.090 -48.305 1.00 32.22 103 VAL A O 1
ATOM 804 N N . ASP A 1 104 ? 32.378 -48.331 -48.285 1.00 31.53 104 ASP A N 1
ATOM 805 C CA . ASP A 1 104 ? 32.738 -48.152 -49.698 1.00 31.53 104 ASP A CA 1
ATOM 806 C C . ASP A 1 104 ? 31.921 -49.055 -50.643 1.00 31.53 104 ASP A C 1
ATOM 808 O O . ASP A 1 104 ? 32.059 -48.936 -51.855 1.00 31.53 104 ASP A O 1
ATOM 812 N N . HIS A 1 105 ? 31.108 -49.994 -50.147 1.00 35.19 105 HIS A N 1
ATOM 813 C CA . HIS A 1 105 ? 30.389 -50.955 -50.993 1.00 35.19 105 HIS A CA 1
ATOM 814 C C . HIS A 1 105 ? 28.998 -51.261 -50.413 1.00 35.19 105 HIS A C 1
ATOM 816 O O . HIS A 1 105 ? 28.889 -51.777 -49.305 1.00 35.19 105 HIS A O 1
ATOM 822 N N . TRP A 1 106 ? 27.944 -50.934 -51.168 1.00 39.66 106 TRP A N 1
ATOM 823 C CA . TRP A 1 106 ? 26.555 -51.307 -50.878 1.00 39.66 106 TRP A CA 1
ATOM 824 C C . TRP A 1 106 ? 26.307 -52.749 -51.345 1.00 39.66 106 TRP A C 1
ATOM 826 O O . TRP A 1 106 ? 26.297 -53.007 -52.551 1.00 39.66 106 TRP A O 1
ATOM 836 N N . ASP A 1 107 ? 26.094 -53.681 -50.415 1.00 39.69 107 ASP A N 1
ATOM 837 C CA . ASP A 1 107 ? 25.551 -55.005 -50.736 1.00 39.69 107 ASP A CA 1
ATOM 838 C C . ASP A 1 107 ? 24.017 -54.911 -50.821 1.00 39.69 107 ASP A C 1
ATOM 840 O O . ASP A 1 107 ? 23.374 -54.258 -50.002 1.00 39.69 107 ASP A O 1
ATOM 844 N N . ALA A 1 108 ? 23.425 -55.519 -51.856 1.00 33.41 108 ALA A N 1
ATOM 845 C CA . ALA A 1 108 ? 21.977 -55.533 -52.087 1.00 33.41 108 ALA A CA 1
ATOM 846 C C . ALA A 1 108 ? 21.197 -56.008 -50.840 1.00 33.41 108 ALA A C 1
ATOM 848 O O . ALA A 1 108 ? 21.750 -56.798 -50.068 1.00 33.41 108 ALA A O 1
ATOM 849 N N . PRO A 1 109 ? 19.922 -55.600 -50.651 1.00 38.00 109 PRO A N 1
ATOM 850 C CA . PRO A 1 109 ? 19.139 -56.027 -49.496 1.00 38.00 109 PRO A CA 1
ATOM 851 C C . PRO A 1 109 ? 19.116 -57.556 -49.438 1.00 38.00 109 PRO A C 1
ATOM 853 O O . PRO A 1 109 ? 18.588 -58.220 -50.332 1.00 38.00 109 PRO A O 1
ATOM 856 N N . VAL A 1 110 ? 19.743 -58.129 -48.412 1.00 40.34 110 VAL A N 1
ATOM 857 C CA . VAL A 1 110 ? 19.675 -59.566 -48.155 1.00 40.34 110 VAL A CA 1
ATOM 858 C C . VAL A 1 110 ? 18.209 -59.889 -47.860 1.00 40.34 110 VAL A C 1
ATOM 860 O O . VAL A 1 110 ? 17.584 -59.205 -47.052 1.00 40.34 110 VAL A O 1
ATOM 863 N N . GLU A 1 111 ? 17.677 -60.942 -48.493 1.00 44.34 111 GLU A N 1
ATOM 864 C CA . GLU A 1 111 ? 16.299 -61.480 -48.408 1.00 44.34 111 GLU A CA 1
ATOM 865 C C . GLU A 1 111 ? 15.739 -61.682 -46.973 1.00 44.34 111 GLU A C 1
ATOM 867 O O . GLU A 1 111 ? 14.607 -62.125 -46.786 1.00 44.34 111 GLU A O 1
ATOM 872 N N . THR A 1 112 ? 16.508 -61.376 -45.930 1.00 41.94 112 THR A N 1
ATOM 873 C CA . THR A 1 112 ? 16.233 -61.644 -44.518 1.00 41.94 112 THR A CA 1
ATOM 874 C C . THR A 1 112 ? 15.165 -60.762 -43.864 1.00 41.94 112 THR A C 1
ATOM 876 O O . THR A 1 112 ? 14.708 -61.129 -42.786 1.00 41.94 112 THR A O 1
ATOM 879 N N . ALA A 1 113 ? 14.718 -59.659 -44.477 1.00 41.62 113 ALA A N 1
ATOM 880 C CA . ALA A 1 113 ? 13.589 -58.868 -43.954 1.00 41.62 113 ALA A CA 1
ATOM 881 C C . ALA A 1 113 ? 12.211 -59.350 -44.464 1.00 41.62 113 ALA A C 1
ATOM 883 O O . ALA A 1 113 ? 11.182 -59.030 -43.874 1.00 41.62 113 ALA A O 1
ATOM 884 N N . ALA A 1 114 ? 12.170 -60.188 -45.509 1.00 41.34 114 ALA A N 1
ATOM 885 C CA . ALA A 1 114 ? 10.935 -60.660 -46.148 1.00 41.34 114 ALA A CA 1
ATOM 886 C C . ALA A 1 114 ? 10.215 -61.799 -45.392 1.00 41.34 114 ALA A C 1
ATOM 888 O O . ALA A 1 114 ? 9.319 -62.442 -45.935 1.00 41.34 114 ALA A O 1
ATOM 889 N N . THR A 1 115 ? 10.577 -62.089 -44.140 1.00 42.25 115 THR A N 1
ATOM 890 C CA . THR A 1 115 ? 10.002 -63.223 -43.389 1.00 42.25 115 THR A CA 1
ATOM 891 C C . THR A 1 115 ? 8.545 -63.041 -42.942 1.00 42.25 115 THR A C 1
ATOM 893 O O . THR A 1 115 ? 7.957 -63.993 -42.428 1.00 42.25 115 THR A O 1
ATOM 896 N N . SER A 1 116 ? 7.933 -61.873 -43.159 1.00 48.62 116 SER A N 1
ATOM 897 C CA . SER A 1 116 ? 6.517 -61.600 -42.855 1.00 48.62 116 SER A CA 1
ATOM 898 C C . SER A 1 116 ? 5.630 -61.369 -44.085 1.00 48.62 116 SER A C 1
ATOM 900 O O . SER A 1 116 ? 4.408 -61.434 -43.956 1.00 48.62 116 SER A O 1
ATOM 902 N N . LEU A 1 117 ? 6.202 -61.168 -45.278 1.00 51.28 117 LEU A N 1
ATOM 903 C CA . LEU A 1 117 ? 5.439 -61.055 -46.523 1.00 51.28 117 LEU A CA 1
ATOM 904 C C . LEU A 1 117 ? 5.124 -62.463 -47.040 1.00 51.28 117 LEU A C 1
ATOM 906 O O . LEU A 1 117 ? 5.970 -63.150 -47.604 1.00 51.28 117 LEU A O 1
ATOM 910 N N . GLN A 1 118 ? 3.886 -62.919 -46.839 1.00 50.03 118 GLN A N 1
ATOM 911 C CA . GLN A 1 118 ? 3.422 -64.204 -47.383 1.00 50.03 118 GLN A CA 1
ATOM 912 C C . GLN A 1 118 ? 3.248 -64.179 -48.915 1.00 50.03 118 GLN A C 1
ATOM 914 O O . GLN A 1 118 ? 2.977 -65.227 -49.504 1.00 50.03 118 GLN A O 1
ATOM 919 N N . ASP A 1 119 ? 3.418 -63.016 -49.556 1.00 54.56 119 ASP A N 1
ATOM 920 C CA . ASP A 1 119 ? 3.173 -62.793 -50.979 1.00 54.56 119 ASP A CA 1
ATOM 921 C C . ASP A 1 119 ? 4.461 -62.401 -51.725 1.00 54.56 119 ASP A C 1
ATOM 923 O O . ASP A 1 119 ? 5.079 -61.372 -51.452 1.00 54.56 119 ASP A O 1
ATOM 927 N N . THR A 1 120 ? 4.882 -63.228 -52.685 1.00 58.03 120 THR A N 1
ATOM 928 C CA . THR A 1 120 ? 6.145 -63.051 -53.426 1.00 58.03 120 THR A CA 1
ATOM 929 C C . THR A 1 120 ? 6.152 -61.818 -54.334 1.00 58.03 120 THR A C 1
ATOM 931 O O . THR A 1 120 ? 7.226 -61.353 -54.697 1.00 58.03 120 THR A O 1
ATOM 934 N N . ALA A 1 121 ? 4.978 -61.292 -54.702 1.00 60.38 121 ALA A N 1
ATOM 935 C CA . ALA A 1 121 ? 4.852 -60.090 -55.533 1.00 60.38 121 ALA A CA 1
ATOM 936 C C . ALA A 1 121 ? 5.165 -58.802 -54.749 1.00 60.38 121 ALA A C 1
ATOM 938 O O . ALA A 1 121 ? 5.906 -57.957 -55.233 1.00 60.38 121 ALA A O 1
ATOM 939 N N . ALA A 1 122 ? 4.701 -58.705 -53.498 1.00 60.78 122 ALA A N 1
ATOM 940 C CA . ALA A 1 122 ? 4.955 -57.548 -52.636 1.00 60.78 122 ALA A CA 1
ATOM 941 C C . ALA A 1 122 ? 6.449 -57.372 -52.292 1.00 60.78 122 ALA A C 1
ATOM 943 O O . ALA A 1 122 ? 6.916 -56.252 -52.085 1.00 60.78 122 ALA A O 1
ATOM 944 N N . VAL A 1 123 ? 7.213 -58.473 -52.257 1.00 66.38 123 VAL A N 1
ATOM 945 C CA . VAL A 1 123 ? 8.673 -58.447 -52.055 1.00 66.38 123 VAL A CA 1
ATOM 946 C C . VAL A 1 123 ? 9.393 -57.879 -53.283 1.00 66.38 123 VAL A C 1
ATOM 948 O O . VAL A 1 123 ? 10.277 -57.042 -53.125 1.00 66.38 123 VAL A O 1
ATOM 951 N N . ASP A 1 124 ? 9.008 -58.296 -54.494 1.00 72.69 124 ASP A N 1
ATOM 952 C CA . ASP A 1 124 ? 9.611 -57.815 -55.749 1.00 72.69 124 ASP A CA 1
ATOM 953 C C . ASP A 1 124 ? 9.315 -56.317 -55.965 1.00 72.69 124 ASP A C 1
ATOM 955 O O . ASP A 1 124 ? 10.226 -55.535 -56.242 1.00 72.69 124 ASP A O 1
ATOM 959 N N . ASP A 1 125 ? 8.074 -55.889 -55.702 1.00 78.00 125 ASP A N 1
ATOM 960 C CA . ASP A 1 125 ? 7.662 -54.481 -55.789 1.00 78.00 125 ASP A CA 1
ATOM 961 C C . ASP A 1 125 ? 8.434 -53.593 -54.790 1.00 78.00 125 ASP A C 1
ATOM 963 O O . ASP A 1 125 ? 8.950 -52.535 -55.159 1.00 78.00 125 ASP A O 1
ATOM 967 N N . THR A 1 126 ? 8.595 -54.044 -53.537 1.00 80.06 126 THR A N 1
ATOM 968 C CA . THR A 1 126 ? 9.365 -53.323 -52.500 1.00 80.06 126 THR A CA 1
ATOM 969 C C . THR A 1 126 ? 10.832 -53.148 -52.906 1.00 80.06 126 THR A C 1
ATOM 971 O O . THR A 1 126 ? 11.389 -52.056 -52.780 1.00 80.06 126 THR A O 1
ATOM 974 N N . VAL A 1 127 ? 11.470 -54.201 -53.434 1.00 80.31 127 VAL A N 1
ATOM 975 C CA . VAL A 1 127 ? 12.875 -54.144 -53.873 1.00 80.31 127 VAL A CA 1
ATOM 976 C C . VAL A 1 127 ? 13.047 -53.150 -55.023 1.00 80.31 127 VAL A C 1
ATOM 978 O O . VAL A 1 127 ? 13.947 -52.309 -54.975 1.00 80.31 127 VAL A O 1
ATOM 981 N N . GLN A 1 128 ? 12.163 -53.180 -56.023 1.00 83.44 128 GLN A N 1
ATOM 982 C CA . GLN A 1 128 ? 12.232 -52.263 -57.168 1.00 83.44 128 GLN A CA 1
ATOM 983 C C . GLN A 1 128 ? 12.005 -50.798 -56.761 1.00 83.44 128 GLN A C 1
ATOM 985 O O . GLN A 1 128 ? 12.686 -49.895 -57.263 1.00 83.44 128 GLN A O 1
ATOM 990 N N . LEU A 1 129 ? 11.082 -50.544 -55.827 1.00 88.94 129 LEU A N 1
ATOM 991 C CA . LEU A 1 129 ? 10.838 -49.207 -55.281 1.00 88.94 129 LEU A CA 1
ATOM 992 C C . LEU A 1 129 ? 12.059 -48.666 -54.526 1.00 88.94 129 LEU A C 1
ATOM 994 O O . LEU A 1 129 ? 12.440 -47.511 -54.746 1.00 88.94 129 LEU A O 1
ATOM 998 N N . LEU A 1 130 ? 12.697 -49.495 -53.693 1.00 88.56 130 LEU A N 1
ATOM 999 C CA . LEU A 1 130 ? 13.901 -49.124 -52.942 1.00 88.56 130 LEU A CA 1
ATOM 1000 C C . LEU A 1 130 ? 15.110 -48.892 -53.858 1.00 88.56 130 LEU A C 1
ATOM 1002 O O . LEU A 1 130 ? 15.869 -47.952 -53.631 1.00 88.56 130 LEU A O 1
ATOM 1006 N N . GLU A 1 131 ? 15.276 -49.666 -54.935 1.00 87.62 131 GLU A N 1
ATOM 1007 C CA . GLU A 1 131 ? 16.337 -49.417 -55.923 1.00 87.62 131 GLU A CA 1
ATOM 1008 C C . GLU A 1 131 ? 16.167 -48.068 -56.636 1.00 87.62 131 GLU A C 1
ATOM 1010 O O . GLU A 1 131 ? 17.151 -47.347 -56.841 1.00 87.62 131 GLU A O 1
ATOM 1015 N N . ARG A 1 132 ? 14.924 -47.697 -56.979 1.00 90.81 132 ARG A N 1
ATOM 1016 C CA . ARG A 1 132 ? 14.609 -46.372 -57.541 1.00 90.81 132 ARG A CA 1
ATOM 1017 C C . ARG A 1 132 ? 14.881 -45.261 -56.528 1.00 90.81 132 ARG A C 1
ATOM 1019 O O . ARG A 1 132 ? 15.493 -44.262 -56.898 1.00 90.81 132 ARG A O 1
ATOM 1026 N N . ALA A 1 133 ? 14.484 -45.445 -55.267 1.00 90.56 133 ALA A N 1
ATOM 1027 C CA . ALA A 1 133 ? 14.758 -44.485 -54.197 1.00 90.56 133 ALA A CA 1
ATOM 1028 C C . ALA A 1 133 ? 16.267 -44.300 -53.977 1.00 90.56 133 ALA A C 1
ATOM 1030 O O . ALA A 1 133 ? 16.743 -43.171 -53.881 1.00 90.56 133 ALA A O 1
ATOM 1031 N N . ARG A 1 134 ? 17.044 -45.390 -53.991 1.00 89.12 134 ARG A N 1
ATOM 1032 C CA . ARG A 1 134 ? 18.509 -45.344 -53.881 1.00 89.12 134 ARG A CA 1
ATOM 1033 C C . ARG A 1 134 ? 19.134 -44.495 -54.986 1.00 89.12 134 ARG A C 1
ATOM 1035 O O . ARG A 1 134 ? 19.965 -43.644 -54.694 1.00 89.12 134 ARG A O 1
ATOM 1042 N N . TYR A 1 135 ? 18.698 -44.663 -56.237 1.00 89.69 135 TYR A N 1
ATOM 1043 C CA . TYR A 1 135 ? 19.194 -43.849 -57.355 1.00 89.69 135 TYR A CA 1
ATOM 1044 C C . TYR A 1 135 ? 18.910 -42.349 -57.180 1.00 89.69 135 TYR A C 1
ATOM 1046 O O . TYR A 1 135 ? 19.689 -41.513 -57.639 1.00 89.69 135 TYR A O 1
ATOM 1054 N N . ILE A 1 136 ? 17.796 -42.004 -56.527 1.00 92.56 136 ILE A N 1
ATOM 1055 C CA . ILE A 1 136 ? 17.476 -40.617 -56.179 1.00 92.56 136 ILE A CA 1
ATOM 1056 C C . ILE A 1 136 ? 18.436 -40.129 -55.088 1.00 92.56 136 ILE A C 1
ATOM 1058 O O . ILE A 1 136 ? 19.046 -39.083 -55.267 1.00 92.56 136 ILE A O 1
ATOM 1062 N N . VAL A 1 137 ? 18.617 -40.898 -54.006 1.00 90.06 137 VAL A N 1
ATOM 1063 C CA . VAL A 1 137 ? 19.459 -40.544 -52.842 1.00 90.06 137 VAL A CA 1
ATOM 1064 C C . VA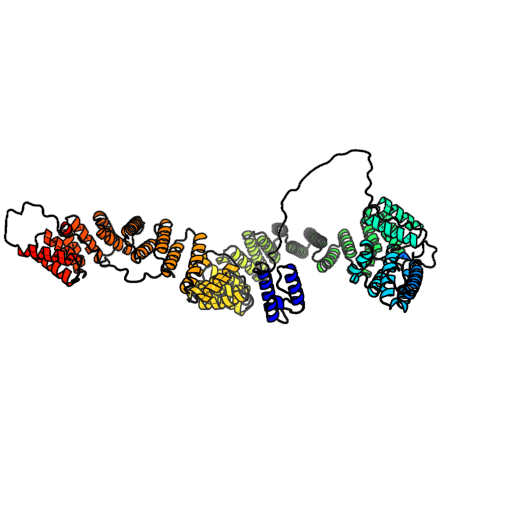L A 1 137 ? 20.951 -40.418 -53.181 1.00 90.06 137 VAL A C 1
ATOM 1066 O O . VAL A 1 137 ? 21.639 -39.566 -52.615 1.00 90.06 137 VAL A O 1
ATOM 1069 N N . GLU A 1 138 ? 21.462 -41.243 -54.096 1.00 88.00 138 GLU A N 1
ATOM 1070 C CA . GLU A 1 138 ? 22.872 -41.227 -54.518 1.00 88.00 138 GLU A CA 1
ATOM 1071 C C . GLU A 1 138 ? 23.240 -39.995 -55.361 1.00 88.00 138 GLU A C 1
ATOM 1073 O O . GLU A 1 138 ? 24.408 -39.613 -55.424 1.00 88.00 138 GLU A O 1
ATOM 1078 N N . ASP A 1 139 ? 22.261 -39.354 -55.998 1.00 88.81 139 ASP A N 1
ATOM 1079 C CA . ASP A 1 139 ? 22.468 -38.176 -56.834 1.00 88.81 139 ASP A CA 1
ATOM 1080 C C . ASP A 1 139 ? 22.082 -36.912 -56.055 1.00 88.81 139 ASP A C 1
ATOM 1082 O O . ASP A 1 139 ? 20.908 -36.657 -55.786 1.00 88.81 139 ASP A O 1
ATOM 1086 N N . VAL A 1 140 ? 23.084 -36.102 -55.699 1.00 89.00 140 VAL A N 1
ATOM 1087 C CA . VAL A 1 140 ? 22.922 -34.892 -54.870 1.00 89.00 140 VAL A CA 1
ATOM 1088 C C . VAL A 1 140 ? 21.874 -33.925 -55.432 1.00 89.00 140 VAL A C 1
ATOM 1090 O O . VAL A 1 140 ? 21.161 -33.285 -54.660 1.00 89.00 140 VAL A O 1
ATOM 1093 N N . PHE A 1 141 ? 21.737 -33.830 -56.757 1.00 90.31 141 PHE A N 1
ATOM 1094 C CA . PHE A 1 141 ? 20.778 -32.917 -57.378 1.00 90.31 141 PHE A CA 1
ATOM 1095 C C . PHE A 1 141 ? 19.376 -33.519 -57.441 1.00 90.31 141 PHE A C 1
ATOM 1097 O O . PHE A 1 141 ? 18.401 -32.804 -57.224 1.00 90.31 141 PHE A O 1
ATOM 1104 N N . LYS A 1 142 ? 19.255 -34.831 -57.677 1.00 90.81 142 LYS A N 1
ATOM 1105 C CA . LYS A 1 142 ? 17.943 -35.500 -57.658 1.00 90.81 142 LYS A CA 1
ATOM 1106 C C . LYS A 1 142 ? 17.378 -35.610 -56.255 1.00 90.81 142 LYS A C 1
ATOM 1108 O O . LYS A 1 142 ? 16.193 -35.354 -56.075 1.00 90.81 142 LYS A O 1
ATOM 1113 N N . ARG A 1 143 ? 18.203 -35.944 -55.257 1.00 91.06 143 ARG A N 1
ATOM 1114 C CA . ARG A 1 143 ? 17.732 -36.030 -53.871 1.00 91.06 143 ARG A CA 1
ATOM 1115 C C . ARG A 1 143 ? 17.287 -34.687 -53.322 1.00 91.06 143 ARG A C 1
ATOM 1117 O O . ARG A 1 143 ? 16.520 -34.694 -52.374 1.00 91.06 143 ARG A O 1
ATOM 1124 N N . ALA A 1 144 ? 17.770 -33.578 -53.886 1.00 91.25 144 ALA A N 1
ATOM 1125 C CA . ALA A 1 144 ? 17.372 -32.228 -53.509 1.00 91.25 144 ALA A CA 1
ATOM 1126 C C . ALA A 1 144 ? 16.118 -31.727 -54.251 1.00 91.25 144 ALA A C 1
ATOM 1128 O O . ALA A 1 144 ? 15.527 -30.727 -53.842 1.00 91.25 144 ALA A O 1
ATOM 1129 N N . ASP A 1 145 ? 15.696 -32.406 -55.321 1.00 92.88 145 ASP A N 1
ATOM 1130 C CA . ASP A 1 145 ? 14.540 -32.019 -56.126 1.00 92.88 145 ASP A CA 1
ATOM 1131 C C . ASP A 1 145 ? 13.263 -32.693 -55.611 1.00 92.88 145 ASP A C 1
ATOM 1133 O O . ASP A 1 145 ? 13.038 -33.892 -55.787 1.00 92.88 145 ASP A O 1
ATOM 1137 N N . LEU A 1 146 ? 12.384 -31.896 -55.001 1.00 92.50 146 LEU A N 1
ATOM 1138 C CA . LEU A 1 146 ? 11.102 -32.367 -54.483 1.00 92.50 146 LEU A CA 1
ATOM 1139 C C . LEU A 1 146 ? 10.226 -33.016 -55.570 1.00 92.50 146 LEU A C 1
ATOM 1141 O O . LEU A 1 146 ? 9.505 -33.967 -55.276 1.00 92.50 146 LEU A O 1
ATOM 1145 N N . ALA A 1 147 ? 10.296 -32.554 -56.823 1.00 93.69 147 ALA A N 1
ATOM 1146 C CA . ALA A 1 147 ? 9.479 -33.107 -57.903 1.00 93.69 147 ALA A CA 1
ATOM 1147 C C . ALA A 1 147 ? 9.858 -34.559 -58.234 1.00 93.69 147 ALA A C 1
ATOM 1149 O O . ALA A 1 147 ? 8.988 -35.355 -58.588 1.00 93.69 147 ALA A O 1
ATOM 1150 N N . VAL A 1 148 ? 11.137 -34.918 -58.079 1.00 94.88 148 VAL A N 1
ATOM 1151 C CA . VAL A 1 148 ? 11.627 -36.291 -58.278 1.00 94.88 148 VAL A CA 1
ATOM 1152 C C . VAL A 1 148 ? 11.058 -37.227 -57.209 1.00 94.88 148 VAL A C 1
ATOM 1154 O O . VAL A 1 148 ? 10.651 -38.347 -57.519 1.00 94.88 148 VAL A O 1
ATOM 1157 N N . TRP A 1 149 ? 10.974 -36.758 -55.963 1.00 94.88 149 TRP A N 1
ATOM 1158 C CA . TRP A 1 149 ? 10.365 -37.519 -54.873 1.00 94.88 149 TRP A CA 1
ATOM 1159 C C . TRP A 1 149 ? 8.847 -37.636 -55.016 1.00 94.88 149 TRP A C 1
ATOM 1161 O O . TRP A 1 149 ? 8.308 -38.709 -54.767 1.00 94.88 149 TRP A O 1
ATOM 1171 N N . GLU A 1 150 ? 8.154 -36.589 -55.474 1.00 93.81 150 GLU A N 1
ATOM 1172 C CA . GLU A 1 150 ? 6.711 -36.662 -55.755 1.00 93.81 150 GLU A CA 1
ATOM 1173 C C . GLU A 1 150 ? 6.381 -37.669 -56.862 1.00 93.81 150 GLU A C 1
ATOM 1175 O O . GLU A 1 150 ? 5.415 -38.418 -56.735 1.00 93.81 150 GLU A O 1
ATOM 1180 N N . ASP A 1 151 ? 7.184 -37.725 -57.928 1.00 94.19 151 ASP A N 1
ATOM 1181 C CA . ASP A 1 151 ? 7.031 -38.738 -58.981 1.00 94.19 151 ASP A CA 1
ATOM 1182 C C . ASP A 1 151 ? 7.238 -40.157 -58.426 1.00 94.19 151 ASP A C 1
ATOM 1184 O O . ASP A 1 151 ? 6.450 -41.063 -58.699 1.00 94.19 151 ASP A O 1
ATOM 1188 N N . TRP A 1 152 ? 8.250 -40.349 -57.573 1.00 95.00 152 TRP A N 1
ATOM 1189 C CA . TRP A 1 152 ? 8.485 -41.637 -56.919 1.00 95.00 152 TRP A CA 1
ATOM 1190 C C . TRP A 1 152 ? 7.321 -42.045 -55.999 1.00 95.00 152 TRP A C 1
ATOM 1192 O O . TRP A 1 152 ? 6.859 -43.186 -56.085 1.00 95.00 152 TRP A O 1
ATOM 1202 N N . LEU A 1 153 ? 6.784 -41.113 -55.202 1.00 93.88 153 LEU A N 1
ATOM 1203 C CA . LEU A 1 153 ? 5.637 -41.327 -54.305 1.00 93.88 153 LEU A CA 1
ATOM 1204 C C . LEU A 1 153 ? 4.318 -41.636 -55.041 1.00 93.88 153 LEU A C 1
ATOM 1206 O O . LEU A 1 153 ? 3.396 -42.194 -54.445 1.00 93.88 153 LEU A O 1
ATOM 1210 N N . GLN A 1 154 ? 4.211 -41.305 -56.331 1.00 92.06 154 GLN A N 1
ATOM 1211 C CA . GLN A 1 154 ? 3.046 -41.625 -57.168 1.00 92.06 154 GLN A CA 1
ATOM 1212 C C . GLN A 1 154 ? 3.053 -43.057 -57.727 1.00 92.06 154 GLN A C 1
ATOM 1214 O O . GLN A 1 154 ? 2.089 -43.443 -58.389 1.00 92.06 154 GLN A O 1
ATOM 1219 N N . SER A 1 155 ? 4.096 -43.850 -57.458 1.00 92.06 155 SER A N 1
ATOM 1220 C CA . SER A 1 155 ? 4.168 -45.256 -57.883 1.00 92.06 155 SER A CA 1
ATOM 1221 C C . SER A 1 155 ? 2.972 -46.049 -57.329 1.00 92.06 155 SER A C 1
ATOM 1223 O O . SER A 1 155 ? 2.687 -45.995 -56.131 1.00 92.06 155 SER A O 1
ATOM 1225 N N . GLU A 1 156 ? 2.240 -46.762 -58.194 1.00 88.75 156 GLU A N 1
ATOM 1226 C CA . GLU A 1 156 ? 0.985 -47.447 -57.829 1.00 88.75 156 GLU A CA 1
ATOM 1227 C C . GLU A 1 156 ? 1.202 -48.501 -56.730 1.00 88.75 156 GLU A C 1
ATOM 1229 O O . GLU A 1 156 ? 0.338 -48.716 -55.877 1.00 88.75 156 GLU A O 1
ATOM 1234 N N . GLU A 1 157 ? 2.386 -49.108 -56.713 1.00 88.44 157 GLU A N 1
ATOM 1235 C CA . GLU A 1 157 ? 2.812 -50.146 -55.780 1.00 88.44 157 GLU A CA 1
ATOM 1236 C C . GLU A 1 157 ? 2.857 -49.638 -54.322 1.00 88.44 157 GLU A C 1
ATOM 1238 O O . GLU A 1 157 ? 2.489 -50.372 -53.404 1.00 88.44 157 GLU A O 1
ATOM 1243 N N . LEU A 1 158 ? 3.200 -48.358 -54.099 1.00 87.50 158 LEU A N 1
ATOM 1244 C CA . LEU A 1 158 ? 3.285 -47.729 -52.766 1.00 87.50 158 LEU A CA 1
ATOM 1245 C C . LEU A 1 158 ? 1.924 -47.529 -52.080 1.00 87.50 158 LEU A C 1
ATOM 1247 O O . LEU A 1 158 ? 1.877 -47.208 -50.893 1.00 87.50 158 LEU A O 1
ATOM 1251 N N . TRP A 1 159 ? 0.810 -47.697 -52.796 1.00 85.88 159 TRP A N 1
ATOM 1252 C CA . TRP A 1 159 ? -0.534 -47.573 -52.220 1.00 85.88 159 TRP A CA 1
ATOM 1253 C C . TRP A 1 159 ? -1.052 -48.883 -51.612 1.00 85.88 159 TRP A C 1
ATOM 1255 O O . TRP A 1 159 ? -2.119 -48.896 -50.992 1.00 85.88 159 TRP A O 1
ATOM 1265 N N . GLN A 1 160 ? -0.298 -49.980 -51.743 1.00 86.19 160 GLN A N 1
ATOM 1266 C CA . GLN A 1 160 ? -0.547 -51.213 -51.000 1.00 86.19 160 GLN A CA 1
ATOM 1267 C C . GLN A 1 160 ? -0.006 -51.067 -49.571 1.00 86.19 160 GLN A C 1
ATOM 1269 O O . GLN A 1 160 ? 1.165 -50.753 -49.386 1.00 86.19 160 GLN A O 1
ATOM 1274 N N . LEU A 1 161 ? -0.850 -51.300 -48.558 1.00 80.81 161 LEU A N 1
ATOM 1275 C CA . LEU A 1 161 ? -0.527 -51.019 -47.149 1.00 80.81 161 LEU A CA 1
ATOM 1276 C C . LEU A 1 161 ? 0.757 -51.727 -46.677 1.00 80.81 161 LEU A C 1
ATOM 1278 O O . LEU A 1 161 ? 1.609 -51.096 -46.056 1.00 80.81 161 LEU A O 1
ATOM 1282 N N . ASP A 1 162 ? 0.909 -53.007 -47.024 1.00 79.31 162 ASP A N 1
ATOM 1283 C CA . ASP A 1 162 ? 2.070 -53.809 -46.628 1.00 79.31 162 ASP A CA 1
ATOM 1284 C C . ASP A 1 162 ? 3.348 -53.301 -47.319 1.00 79.31 162 ASP A C 1
ATOM 1286 O O . ASP A 1 162 ? 4.344 -53.024 -46.654 1.00 79.31 162 ASP A O 1
ATOM 1290 N N . VAL A 1 163 ? 3.303 -53.079 -48.640 1.00 83.06 163 VAL A N 1
ATOM 1291 C CA . VAL A 1 163 ? 4.433 -52.535 -49.422 1.00 83.06 163 VAL A CA 1
ATOM 1292 C C . VAL A 1 163 ? 4.832 -51.150 -48.911 1.00 83.06 163 VAL A C 1
ATOM 1294 O O . VAL A 1 163 ? 6.021 -50.870 -48.768 1.00 83.06 163 VAL A O 1
ATOM 1297 N N . LYS A 1 164 ? 3.857 -50.297 -48.580 1.00 87.88 164 LYS A N 1
ATOM 1298 C CA . LYS A 1 164 ? 4.078 -48.949 -48.045 1.00 87.88 164 LYS A CA 1
ATOM 1299 C C . LYS A 1 164 ? 4.845 -48.973 -46.728 1.00 87.88 164 LYS A C 1
ATOM 1301 O O . LYS A 1 164 ? 5.816 -48.234 -46.589 1.00 87.88 164 LYS A O 1
ATOM 1306 N N . PHE A 1 165 ? 4.416 -49.808 -45.781 1.00 84.75 165 PHE A N 1
ATOM 1307 C CA . PHE A 1 165 ? 5.060 -49.907 -44.473 1.00 84.75 165 PHE A CA 1
ATOM 1308 C C . PHE A 1 165 ? 6.504 -50.402 -44.617 1.00 84.75 165 PHE A C 1
ATOM 1310 O O . PHE A 1 165 ? 7.425 -49.703 -44.203 1.00 84.75 165 PHE A O 1
ATOM 1317 N N . TYR A 1 166 ? 6.726 -51.527 -45.310 1.00 84.62 166 TYR A N 1
ATOM 1318 C CA . TYR A 1 166 ? 8.075 -52.083 -45.488 1.00 84.62 166 TYR A CA 1
ATOM 1319 C C . TYR A 1 166 ? 9.003 -51.166 -46.287 1.00 84.62 166 TYR A C 1
ATOM 1321 O O . TYR A 1 166 ? 10.151 -50.959 -45.889 1.00 84.62 166 TYR A O 1
ATOM 1329 N N . THR A 1 167 ? 8.510 -50.576 -47.381 1.00 88.44 167 THR A N 1
ATOM 1330 C CA . THR A 1 167 ? 9.296 -49.618 -48.172 1.00 88.44 167 THR A CA 1
ATOM 1331 C C . THR A 1 167 ? 9.648 -48.393 -47.333 1.00 88.44 167 THR A C 1
ATOM 1333 O O . THR A 1 167 ? 10.786 -47.943 -47.382 1.00 88.44 167 THR A O 1
ATOM 1336 N N . GLY A 1 168 ? 8.714 -47.878 -46.525 1.00 89.81 168 GLY A N 1
ATOM 1337 C CA . GLY A 1 168 ? 8.958 -46.755 -45.621 1.00 89.81 168 GLY A CA 1
ATOM 1338 C C . GLY A 1 168 ? 10.001 -47.066 -44.545 1.00 89.81 168 GLY A C 1
ATOM 1339 O O . GLY A 1 168 ? 10.886 -46.250 -44.304 1.00 89.81 168 GLY A O 1
ATOM 1340 N N . THR A 1 169 ? 9.936 -48.246 -43.925 1.00 89.06 169 THR A N 1
ATOM 1341 C CA . THR A 1 169 ? 10.895 -48.690 -42.898 1.00 89.06 169 THR A CA 1
ATOM 1342 C C . THR A 1 169 ? 12.315 -48.827 -43.457 1.00 89.06 169 THR A C 1
ATOM 1344 O O . THR A 1 169 ? 13.266 -48.308 -42.869 1.00 89.06 169 THR A O 1
ATOM 1347 N N . GLU A 1 170 ? 12.475 -49.486 -44.606 1.00 88.94 170 GLU A N 1
ATOM 1348 C CA . GLU A 1 170 ? 13.795 -49.687 -45.222 1.00 88.94 170 GLU A CA 1
ATOM 1349 C C . GLU A 1 170 ? 14.334 -48.412 -45.883 1.00 88.94 170 GLU A C 1
ATOM 1351 O O . GLU A 1 170 ? 15.537 -48.147 -45.826 1.00 88.94 170 GLU A O 1
ATOM 1356 N N . LEU A 1 171 ? 13.457 -47.565 -46.433 1.00 92.06 171 LEU A N 1
ATOM 1357 C CA . LEU A 1 171 ? 13.835 -46.224 -46.875 1.00 92.06 171 LEU A CA 1
ATOM 1358 C C . LEU A 1 171 ? 14.381 -45.411 -45.699 1.00 92.06 171 LEU A C 1
ATOM 1360 O O . LEU A 1 171 ? 15.441 -44.808 -45.832 1.00 92.06 171 LEU A O 1
ATOM 1364 N N . LEU A 1 172 ? 13.718 -45.429 -44.541 1.00 92.19 172 LEU A N 1
ATOM 1365 C CA . LEU A 1 172 ? 14.190 -44.704 -43.362 1.00 92.19 172 LEU A CA 1
ATOM 1366 C C . LEU A 1 172 ? 15.571 -45.195 -42.895 1.00 92.19 172 LEU A C 1
ATOM 1368 O O . LEU A 1 172 ? 16.443 -44.377 -42.598 1.00 92.19 172 LEU A O 1
ATOM 1372 N N . ARG A 1 173 ? 15.813 -46.512 -42.912 1.00 89.62 173 ARG A N 1
ATOM 1373 C CA . ARG A 1 173 ? 17.143 -47.090 -42.647 1.00 89.62 173 ARG A CA 1
ATOM 1374 C C . ARG A 1 173 ? 18.192 -46.568 -43.637 1.00 89.62 173 ARG A C 1
ATOM 1376 O O . ARG A 1 173 ? 19.268 -46.145 -43.220 1.00 89.62 173 ARG A O 1
ATOM 1383 N N . MET A 1 174 ? 17.868 -46.538 -44.931 1.00 88.56 174 MET A N 1
ATOM 1384 C CA . MET A 1 174 ? 18.764 -46.013 -45.968 1.00 88.56 174 MET A CA 1
ATOM 1385 C C . MET A 1 174 ? 19.066 -44.520 -45.768 1.00 88.56 174 MET A C 1
ATOM 1387 O O . MET A 1 174 ? 20.211 -44.093 -45.916 1.00 88.56 174 MET A O 1
ATOM 1391 N N . LEU A 1 175 ? 18.058 -43.722 -45.416 1.00 90.19 175 LEU A N 1
ATOM 1392 C CA . LEU A 1 175 ? 18.213 -42.285 -45.180 1.00 90.19 175 LEU A CA 1
ATOM 1393 C C . LEU A 1 175 ? 19.014 -41.983 -43.907 1.00 90.19 175 LEU A C 1
ATOM 1395 O O . LEU A 1 175 ? 19.721 -40.980 -43.869 1.00 90.19 175 LEU A O 1
ATOM 1399 N N . TYR A 1 176 ? 18.963 -42.856 -42.900 1.00 88.81 176 TYR A N 1
ATOM 1400 C CA . TYR A 1 176 ? 19.828 -42.766 -41.722 1.00 88.81 176 TYR A CA 1
ATOM 1401 C C . TYR A 1 176 ? 21.309 -42.999 -42.078 1.00 88.81 176 TYR A C 1
ATOM 1403 O O . TYR A 1 176 ? 22.193 -42.299 -41.586 1.00 88.81 176 TYR A O 1
ATOM 1411 N N . GLU A 1 177 ? 21.600 -43.941 -42.983 1.00 83.69 177 GLU A N 1
ATOM 1412 C CA . GLU A 1 177 ? 22.970 -44.223 -43.447 1.00 83.69 177 GLU A CA 1
ATOM 1413 C C . GLU A 1 177 ? 23.513 -43.203 -44.466 1.00 83.69 177 GLU A C 1
ATOM 1415 O O . GLU A 1 177 ? 24.732 -43.053 -44.638 1.00 83.69 177 GLU A O 1
ATOM 1420 N N . ARG A 1 178 ? 22.616 -42.492 -45.159 1.00 81.56 178 ARG A N 1
ATOM 1421 C CA . ARG A 1 178 ? 22.928 -41.413 -46.112 1.00 81.56 178 ARG A CA 1
ATOM 1422 C C . ARG A 1 178 ? 22.193 -40.122 -45.718 1.00 81.56 178 ARG A C 1
ATOM 1424 O O . ARG A 1 178 ? 21.266 -39.694 -46.412 1.00 81.56 178 ARG A O 1
ATOM 1431 N N . PRO A 1 179 ? 22.628 -39.482 -44.619 1.00 72.19 179 PRO A N 1
ATOM 1432 C CA . PRO A 1 179 ? 21.842 -38.470 -43.926 1.00 72.19 179 PRO A CA 1
ATOM 1433 C C . PRO A 1 179 ? 22.030 -37.068 -44.508 1.00 72.19 179 PRO A C 1
ATOM 1435 O O . PRO A 1 179 ? 22.659 -36.245 -43.868 1.00 72.19 179 PRO A O 1
ATOM 1438 N N . PHE A 1 180 ? 21.508 -36.746 -45.695 1.00 86.06 180 PHE A N 1
ATOM 1439 C CA . PHE A 1 180 ? 21.503 -35.357 -46.199 1.00 86.06 180 PHE A CA 1
ATOM 1440 C C . PHE A 1 180 ? 20.351 -35.131 -47.178 1.00 86.06 180 PHE A C 1
ATOM 1442 O O . PHE A 1 180 ? 20.537 -35.173 -48.393 1.00 86.06 180 PHE A O 1
ATOM 1449 N N . LEU A 1 181 ? 19.149 -34.872 -46.667 1.00 88.75 181 LEU A N 1
ATOM 1450 C CA . LEU A 1 181 ? 17.997 -34.477 -47.482 1.00 88.75 181 LEU A CA 1
ATOM 1451 C C . LEU A 1 181 ? 17.490 -33.100 -47.034 1.00 88.75 181 LEU A C 1
ATOM 1453 O O . LEU A 1 181 ? 17.536 -32.801 -45.839 1.00 88.75 181 LEU A O 1
ATOM 1457 N N . PRO A 1 182 ? 16.992 -32.266 -47.963 1.00 90.50 182 PRO A N 1
ATOM 1458 C CA . PRO A 1 182 ? 16.236 -31.072 -47.615 1.00 90.50 182 PRO A CA 1
ATOM 1459 C C . PRO A 1 182 ? 15.086 -31.378 -46.658 1.00 90.50 182 PRO A C 1
ATOM 1461 O O . PRO A 1 182 ? 14.389 -32.391 -46.783 1.00 90.50 182 PRO A O 1
ATOM 1464 N N . LYS A 1 183 ? 14.825 -30.443 -45.752 1.00 89.94 183 LYS A N 1
ATOM 1465 C CA . LYS A 1 183 ? 13.756 -30.517 -44.758 1.00 89.94 183 LYS A CA 1
ATOM 1466 C C . LYS A 1 183 ? 12.381 -30.624 -45.411 1.00 89.94 183 LYS A C 1
ATOM 1468 O O . LYS A 1 183 ? 11.526 -31.347 -44.914 1.00 89.94 183 LYS A O 1
ATOM 1473 N N . ALA A 1 184 ? 12.187 -29.969 -46.558 1.00 90.50 184 ALA A N 1
ATOM 1474 C CA . ALA A 1 184 ? 10.962 -30.087 -47.351 1.00 90.50 184 ALA A CA 1
ATOM 1475 C C . ALA A 1 184 ? 10.688 -31.531 -47.809 1.00 90.50 184 ALA A C 1
ATOM 1477 O O . ALA A 1 184 ? 9.540 -31.965 -47.841 1.00 90.50 184 ALA A O 1
ATOM 1478 N N . ILE A 1 185 ? 11.741 -32.285 -48.134 1.00 93.50 185 ILE A N 1
ATOM 1479 C CA . ILE A 1 185 ? 11.630 -33.670 -48.597 1.00 93.50 185 ILE A CA 1
ATOM 1480 C C . ILE A 1 185 ? 11.440 -34.602 -47.406 1.00 93.50 185 ILE A C 1
ATOM 1482 O O . ILE A 1 185 ? 10.563 -35.458 -47.459 1.00 93.50 185 ILE A O 1
ATOM 1486 N N . TRP A 1 186 ? 12.168 -34.381 -46.306 1.00 93.00 186 TRP A N 1
ATOM 1487 C CA . TRP A 1 186 ? 11.895 -35.060 -45.035 1.00 93.00 186 TRP A CA 1
ATOM 1488 C C . TRP A 1 186 ? 10.439 -34.898 -44.603 1.00 93.00 186 TRP A C 1
ATOM 1490 O O . TRP A 1 186 ? 9.795 -35.891 -44.289 1.00 93.00 186 TRP A O 1
ATOM 1500 N N . GLY A 1 187 ? 9.905 -33.673 -44.653 1.00 93.00 187 GLY A N 1
ATOM 1501 C CA . GLY A 1 187 ? 8.513 -33.399 -44.296 1.00 93.00 187 GLY A CA 1
ATOM 1502 C C . GLY A 1 187 ? 7.544 -34.114 -45.225 1.00 93.00 187 GLY A C 1
ATOM 1503 O O . GLY A 1 187 ? 6.589 -34.728 -44.769 1.00 93.00 187 GLY A O 1
ATOM 1504 N N . ARG A 1 188 ? 7.829 -34.125 -46.530 1.00 95.62 188 ARG A N 1
ATOM 1505 C CA . ARG A 1 188 ? 6.962 -34.797 -47.496 1.00 95.62 188 ARG A CA 1
ATOM 1506 C C . ARG A 1 188 ? 6.963 -36.323 -47.359 1.00 95.62 188 ARG A C 1
ATOM 1508 O O . ARG A 1 188 ? 5.915 -36.948 -47.526 1.00 95.62 188 ARG A O 1
ATOM 1515 N N . LEU A 1 189 ? 8.121 -36.918 -47.082 1.00 94.88 189 LEU A N 1
ATOM 1516 C CA . LEU A 1 189 ? 8.248 -38.351 -46.823 1.00 94.88 189 LEU A CA 1
ATOM 1517 C C . LEU A 1 189 ? 7.578 -38.730 -45.499 1.00 94.88 189 LEU A C 1
ATOM 1519 O O . LEU A 1 189 ? 6.860 -39.727 -45.458 1.00 94.88 189 LEU A O 1
ATOM 1523 N N . ASP A 1 190 ? 7.744 -37.910 -44.460 1.00 95.06 190 ASP A N 1
ATOM 1524 C CA . ASP A 1 190 ? 7.075 -38.094 -43.173 1.00 95.06 190 ASP A CA 1
ATOM 1525 C C . ASP A 1 190 ? 5.550 -37.999 -43.308 1.00 95.06 190 ASP A C 1
ATOM 1527 O O . ASP A 1 190 ? 4.849 -38.885 -42.836 1.00 95.06 190 ASP A O 1
ATOM 1531 N N . ASP A 1 191 ? 5.028 -37.020 -44.054 1.00 95.06 191 ASP A N 1
ATOM 1532 C CA . ASP A 1 191 ? 3.593 -36.906 -44.350 1.00 95.06 191 ASP A CA 1
ATOM 1533 C C . ASP A 1 191 ? 3.046 -38.150 -45.071 1.00 95.06 191 ASP A C 1
ATOM 1535 O O . ASP A 1 191 ? 1.898 -38.552 -44.870 1.00 95.06 191 ASP A O 1
ATOM 1539 N N . PHE A 1 192 ? 3.840 -38.745 -45.968 1.00 95.19 192 PHE A N 1
ATOM 1540 C CA . PHE A 1 192 ? 3.404 -39.906 -46.736 1.00 95.19 192 PHE A CA 1
ATOM 1541 C C . PHE A 1 192 ? 3.481 -41.200 -45.924 1.00 95.19 192 PHE A C 1
ATOM 1543 O O . PHE A 1 192 ? 2.526 -41.979 -45.955 1.00 95.19 192 PHE A O 1
ATOM 1550 N N . PHE A 1 193 ? 4.588 -41.453 -45.224 1.00 93.94 193 PHE A N 1
ATOM 1551 C CA . PHE A 1 193 ? 4.818 -42.688 -44.464 1.00 93.94 193 PHE A CA 1
ATOM 1552 C C . PHE A 1 193 ? 4.366 -42.619 -43.003 1.00 93.94 193 PHE A C 1
ATOM 1554 O O . PHE A 1 193 ? 4.332 -43.656 -42.347 1.00 93.94 193 PHE A O 1
ATOM 1561 N N . SER A 1 194 ? 3.986 -41.440 -42.514 1.00 92.38 194 SER A N 1
ATOM 1562 C CA . SER A 1 194 ? 3.565 -41.185 -41.134 1.00 92.38 194 SER A CA 1
ATOM 1563 C C . SER A 1 194 ? 4.629 -41.574 -40.098 1.00 92.38 194 SER A C 1
ATOM 1565 O O . SER A 1 194 ? 4.285 -42.073 -39.028 1.00 92.38 194 SER A O 1
ATOM 1567 N N . TRP A 1 195 ? 5.922 -41.371 -40.388 1.00 94.62 195 TRP A N 1
ATOM 1568 C CA . TRP A 1 195 ? 7.005 -41.879 -39.534 1.00 94.62 195 TRP A CA 1
ATOM 1569 C C . TRP A 1 195 ? 6.992 -41.275 -38.123 1.00 94.62 195 TRP A C 1
ATOM 1571 O O . TRP A 1 195 ? 7.132 -42.005 -37.142 1.00 94.62 195 TRP A O 1
ATOM 1581 N N . THR A 1 196 ? 6.791 -39.963 -37.990 1.00 93.06 196 THR A N 1
ATOM 1582 C CA . THR A 1 196 ? 6.734 -39.290 -36.681 1.00 93.06 196 THR A CA 1
ATOM 1583 C C . THR A 1 196 ? 5.486 -39.666 -35.878 1.00 93.06 196 THR A C 1
ATOM 1585 O O . THR A 1 196 ? 5.568 -39.805 -34.654 1.00 93.06 196 THR A O 1
ATOM 1588 N N . GLU A 1 197 ? 4.347 -39.880 -36.546 1.00 91.50 197 GLU A N 1
ATOM 1589 C CA . GLU A 1 197 ? 3.091 -40.315 -35.919 1.00 91.50 197 GLU A CA 1
ATOM 1590 C C . GLU A 1 197 ? 3.147 -41.784 -35.473 1.00 91.50 197 GLU A C 1
ATOM 1592 O O . GLU A 1 197 ? 2.658 -42.120 -34.394 1.00 91.50 197 GLU A O 1
ATOM 1597 N N . GLN A 1 198 ? 3.794 -42.647 -36.263 1.00 90.81 198 GLN A N 1
ATOM 1598 C CA . GLN A 1 198 ? 3.945 -44.086 -36.014 1.00 90.81 198 GLN A CA 1
ATOM 1599 C C . GLN A 1 198 ? 5.252 -44.441 -35.288 1.00 90.81 198 GLN A C 1
ATOM 1601 O O . GLN A 1 198 ? 5.691 -45.589 -35.311 1.00 90.81 198 GLN A O 1
ATOM 1606 N N . ARG A 1 199 ? 5.889 -43.479 -34.608 1.00 89.81 199 ARG A N 1
ATOM 1607 C CA . ARG A 1 199 ? 7.193 -43.670 -33.947 1.00 89.81 199 ARG A CA 1
ATOM 1608 C C . ARG A 1 199 ? 7.247 -44.897 -33.030 1.00 89.81 199 ARG A C 1
ATOM 1610 O O . ARG A 1 199 ? 8.245 -45.607 -33.041 1.00 89.81 199 ARG A O 1
ATOM 1617 N N . GLU A 1 200 ? 6.200 -45.152 -32.246 1.00 89.44 200 GLU A N 1
ATOM 1618 C CA . GLU A 1 200 ? 6.168 -46.315 -31.343 1.00 89.44 200 GLU A CA 1
ATOM 1619 C C . GLU A 1 200 ? 6.094 -47.644 -32.112 1.00 89.44 200 GLU A C 1
ATOM 1621 O O . GLU A 1 200 ? 6.739 -48.609 -31.720 1.00 89.44 200 GLU A O 1
ATOM 1626 N N . GLU A 1 201 ? 5.389 -47.680 -33.246 1.00 86.75 201 GLU A N 1
ATOM 1627 C CA . GLU A 1 201 ? 5.304 -48.856 -34.125 1.00 86.75 201 GLU A CA 1
ATOM 1628 C C . GLU A 1 201 ? 6.638 -49.093 -34.854 1.00 86.75 201 GLU A C 1
ATOM 1630 O O . GLU A 1 201 ? 7.090 -50.229 -34.997 1.00 86.75 201 GLU A O 1
ATOM 1635 N N . LEU A 1 202 ? 7.333 -48.019 -35.249 1.00 87.25 202 LEU A N 1
ATOM 1636 C CA . LEU A 1 202 ? 8.676 -48.104 -35.829 1.00 87.25 202 LEU A CA 1
ATOM 1637 C C . LEU A 1 202 ? 9.711 -48.628 -34.825 1.00 87.25 202 LEU A C 1
ATOM 1639 O O . LEU A 1 202 ? 10.595 -49.383 -35.230 1.00 87.25 202 LEU A O 1
ATOM 1643 N N . LYS A 1 203 ? 9.594 -48.294 -33.530 1.00 88.88 203 LYS A N 1
ATOM 1644 C CA . LYS A 1 203 ? 10.476 -48.811 -32.461 1.00 88.88 203 LYS A CA 1
ATOM 1645 C C . LYS A 1 203 ? 10.363 -50.329 -32.265 1.00 88.88 203 LYS A C 1
ATOM 1647 O O . LYS A 1 203 ? 11.273 -50.936 -31.706 1.00 88.88 203 LYS A O 1
ATOM 1652 N N . GLU A 1 204 ? 9.291 -50.964 -32.742 1.00 86.75 204 GLU A N 1
ATOM 1653 C CA . GLU A 1 204 ? 9.163 -52.427 -32.716 1.00 86.75 204 GLU A CA 1
ATOM 1654 C C . GLU A 1 204 ? 10.018 -53.121 -33.795 1.00 86.75 204 GLU A C 1
ATOM 1656 O O . GLU A 1 204 ? 10.331 -54.307 -33.664 1.00 86.75 204 GLU A O 1
ATOM 1661 N N . VAL A 1 205 ? 10.409 -52.395 -34.853 1.00 83.12 205 VAL A N 1
ATOM 1662 C CA . VAL A 1 205 ? 11.069 -52.949 -36.055 1.00 83.12 205 VAL A CA 1
ATOM 1663 C C . VAL A 1 205 ? 12.456 -52.333 -36.317 1.00 83.12 205 VAL A C 1
ATOM 1665 O O . VAL A 1 205 ? 13.324 -52.976 -36.913 1.00 83.12 205 VAL A O 1
ATOM 1668 N N . LEU A 1 206 ? 12.699 -51.106 -35.855 1.00 86.69 206 LEU A N 1
ATOM 1669 C CA . LEU A 1 206 ? 13.943 -50.344 -36.005 1.00 86.69 206 LEU A CA 1
ATOM 1670 C C . LEU A 1 206 ? 14.581 -50.047 -34.639 1.00 86.69 206 LEU A C 1
ATOM 1672 O O . LEU A 1 206 ? 13.930 -50.141 -33.601 1.00 86.69 206 LEU A O 1
ATOM 1676 N N . SER A 1 207 ? 15.866 -49.674 -34.628 1.00 90.19 207 SER A N 1
ATOM 1677 C CA . SER A 1 207 ? 16.492 -49.152 -33.407 1.00 90.19 207 SER A CA 1
ATOM 1678 C C . SER A 1 207 ? 15.863 -47.815 -33.014 1.00 90.19 207 SER A C 1
ATOM 1680 O O . SER A 1 207 ? 15.377 -47.071 -33.867 1.00 90.19 207 SER A O 1
ATOM 1682 N N . GLU A 1 208 ? 15.918 -47.489 -31.722 1.00 88.56 208 GLU A N 1
ATOM 1683 C CA . GLU A 1 208 ? 15.397 -46.222 -31.198 1.00 88.56 208 GLU A CA 1
ATOM 1684 C C . GLU A 1 208 ? 16.006 -45.010 -31.918 1.00 88.56 208 GLU A C 1
ATOM 1686 O O . GLU A 1 208 ? 15.280 -44.107 -32.322 1.00 88.56 208 GLU A O 1
ATOM 1691 N N . GLU A 1 209 ? 17.310 -45.053 -32.198 1.00 89.06 209 GLU A N 1
ATOM 1692 C CA . GLU A 1 209 ? 18.024 -44.007 -32.937 1.00 89.06 209 GLU A CA 1
ATOM 1693 C C . GLU A 1 209 ? 17.452 -43.756 -34.341 1.00 89.06 209 GLU A C 1
ATOM 1695 O O . GLU A 1 209 ? 17.313 -42.605 -34.746 1.00 89.06 209 GLU A O 1
ATOM 1700 N N . ILE A 1 210 ? 17.101 -44.814 -35.084 1.00 90.19 210 ILE A N 1
ATOM 1701 C CA . ILE A 1 210 ? 16.557 -44.689 -36.446 1.00 90.19 210 ILE A CA 1
ATOM 1702 C C . ILE A 1 210 ? 15.084 -44.262 -36.389 1.00 90.19 210 ILE A C 1
ATOM 1704 O O . ILE A 1 210 ? 14.654 -43.432 -37.188 1.00 90.19 210 ILE A O 1
ATOM 1708 N N . ALA A 1 211 ? 14.310 -44.789 -35.436 1.00 89.81 211 ALA A N 1
ATOM 1709 C CA . ALA A 1 211 ? 12.893 -44.457 -35.283 1.00 89.81 211 ALA A CA 1
ATOM 1710 C C . ALA A 1 211 ? 12.663 -42.994 -34.854 1.00 89.81 211 ALA A C 1
ATOM 1712 O O . ALA A 1 211 ? 11.654 -42.392 -35.220 1.00 89.81 211 ALA A O 1
ATOM 1713 N N . GLU A 1 212 ? 13.590 -42.397 -34.098 1.00 91.31 212 GLU A N 1
ATOM 1714 C CA . GLU A 1 212 ? 13.512 -40.987 -33.684 1.00 91.31 212 GLU A CA 1
ATOM 1715 C C . GLU A 1 212 ? 14.078 -40.007 -34.721 1.00 91.31 212 GLU A C 1
ATOM 1717 O O . GLU A 1 212 ? 13.791 -38.805 -34.673 1.00 91.31 212 GLU A O 1
ATOM 1722 N N . TYR A 1 213 ? 14.833 -40.520 -35.692 1.00 91.06 213 TYR A N 1
ATOM 1723 C CA . TYR A 1 213 ? 15.590 -39.729 -36.652 1.00 91.06 213 TYR A CA 1
ATOM 1724 C C . TYR A 1 213 ? 14.756 -38.714 -37.466 1.00 91.06 213 TYR A C 1
ATOM 1726 O O . TYR A 1 213 ? 15.171 -37.552 -37.537 1.00 91.06 213 TYR A O 1
ATOM 1734 N N . PRO A 1 214 ? 13.558 -39.047 -38.003 1.00 91.44 214 PRO A N 1
ATOM 1735 C CA . PRO A 1 214 ? 12.737 -38.082 -38.744 1.00 91.44 214 PRO A CA 1
ATOM 1736 C C . PRO A 1 214 ? 12.355 -36.857 -37.908 1.00 91.44 214 PRO A C 1
ATOM 1738 O O . PRO A 1 214 ? 12.453 -35.720 -38.369 1.00 91.44 214 PRO A O 1
ATOM 1741 N N . GLY A 1 215 ? 11.972 -37.077 -36.645 1.00 88.69 215 GLY A N 1
ATOM 1742 C CA . GLY A 1 215 ? 11.609 -36.000 -35.725 1.00 88.69 215 GLY A CA 1
ATOM 1743 C C . GLY A 1 215 ? 12.801 -35.106 -35.381 1.00 88.69 215 GLY A C 1
ATOM 1744 O O . GLY A 1 215 ? 12.646 -33.888 -35.271 1.00 88.69 215 GLY A O 1
ATOM 1745 N N . MET A 1 216 ? 13.998 -35.690 -35.265 1.00 87.50 216 MET A N 1
ATOM 1746 C CA . MET A 1 216 ? 15.231 -34.929 -35.064 1.00 87.50 216 MET A CA 1
ATOM 1747 C C . MET A 1 216 ? 15.547 -34.037 -36.267 1.00 87.50 216 MET A C 1
ATOM 1749 O O . MET A 1 216 ? 15.790 -32.849 -36.069 1.00 87.50 216 MET A O 1
ATOM 1753 N N . GLU A 1 217 ? 15.516 -34.563 -37.496 1.00 87.00 217 GLU A N 1
ATOM 1754 C CA . GLU A 1 217 ? 15.790 -33.777 -38.714 1.00 87.00 217 GLU A CA 1
ATOM 1755 C C . GLU A 1 217 ? 14.744 -32.668 -38.932 1.00 87.00 217 GLU A C 1
ATOM 1757 O O . GLU A 1 217 ? 15.099 -31.513 -39.183 1.00 87.00 217 GLU A O 1
ATOM 1762 N N . LEU A 1 218 ? 13.453 -32.964 -38.736 1.00 88.56 218 LEU A N 1
ATOM 1763 C CA . LEU A 1 218 ? 12.377 -31.967 -38.830 1.00 88.56 218 LEU A CA 1
ATOM 1764 C C . LEU A 1 218 ? 12.442 -30.906 -37.716 1.00 88.56 218 LEU A C 1
ATOM 1766 O O . LEU A 1 218 ? 12.010 -29.765 -37.912 1.00 88.56 218 LEU A O 1
ATOM 1770 N N . GLY A 1 219 ? 13.023 -31.240 -36.564 1.00 83.62 219 GLY A N 1
ATOM 1771 C CA . GLY A 1 219 ? 13.227 -30.325 -35.440 1.00 83.62 219 GLY A CA 1
ATOM 1772 C C . GLY A 1 219 ? 14.449 -29.407 -35.565 1.00 83.62 219 GLY A C 1
ATOM 1773 O O . GLY A 1 219 ? 14.557 -28.449 -34.797 1.00 83.62 219 GLY A O 1
ATOM 1774 N N . ARG A 1 220 ? 15.366 -29.650 -36.515 1.00 82.50 220 ARG A N 1
ATOM 1775 C CA . ARG A 1 220 ? 16.599 -28.854 -36.641 1.00 82.50 220 ARG A CA 1
ATOM 1776 C C . ARG A 1 220 ? 16.302 -27.394 -37.018 1.00 82.50 220 ARG A C 1
ATOM 1778 O O . ARG A 1 220 ? 15.509 -27.158 -37.940 1.00 82.50 220 ARG A O 1
ATOM 1785 N N . PRO A 1 221 ? 16.930 -26.412 -36.335 1.00 69.38 221 PRO A N 1
ATOM 1786 C CA . PRO A 1 221 ? 16.710 -24.993 -36.607 1.00 69.38 221 PRO A CA 1
ATOM 1787 C C . PRO A 1 221 ? 17.545 -24.453 -37.779 1.00 69.38 221 PRO A C 1
ATOM 1789 O O . PRO A 1 221 ? 17.308 -23.332 -38.218 1.00 69.38 221 PRO A O 1
ATOM 1792 N N . TRP A 1 222 ? 18.496 -25.230 -38.302 1.00 73.38 222 TRP A N 1
ATOM 1793 C CA . TRP A 1 222 ? 19.274 -24.917 -39.503 1.00 73.38 222 TRP A CA 1
ATOM 1794 C C . TRP A 1 222 ? 19.050 -25.982 -40.583 1.00 73.38 222 TRP A C 1
ATOM 1796 O O . TRP A 1 222 ? 18.734 -27.129 -40.270 1.00 73.38 222 TRP A O 1
ATOM 1806 N N . GLU A 1 223 ? 19.230 -25.607 -41.851 1.00 81.25 223 GLU A N 1
ATOM 1807 C CA . GLU A 1 223 ? 19.064 -26.491 -43.008 1.00 81.25 223 GLU A CA 1
ATOM 1808 C C . GLU A 1 223 ? 20.234 -26.332 -43.988 1.00 81.25 223 GLU A C 1
ATOM 1810 O O . GLU A 1 223 ? 20.782 -25.243 -44.167 1.00 81.25 223 GLU A O 1
ATOM 1815 N N . LEU A 1 224 ? 20.610 -27.441 -44.628 1.00 82.00 224 LEU A N 1
ATOM 1816 C CA . LEU A 1 224 ? 21.602 -27.470 -45.692 1.00 82.00 224 LEU A CA 1
ATOM 1817 C C . LEU A 1 224 ? 21.036 -26.804 -46.958 1.00 82.00 224 LEU A C 1
ATOM 1819 O O . LEU A 1 224 ? 20.100 -27.323 -47.564 1.00 82.00 224 LEU A O 1
ATOM 1823 N N . ARG A 1 225 ? 21.627 -25.692 -47.404 1.00 85.62 225 ARG A N 1
ATOM 1824 C CA . ARG A 1 225 ? 21.256 -25.071 -48.682 1.00 85.62 225 ARG A CA 1
ATOM 1825 C C . ARG A 1 225 ? 21.857 -25.840 -49.851 1.00 85.62 225 ARG A C 1
ATOM 1827 O O . ARG A 1 225 ? 23.077 -25.968 -49.948 1.00 85.62 225 ARG A O 1
ATOM 1834 N N . TYR A 1 226 ? 20.986 -26.349 -50.717 1.00 86.56 226 TYR A N 1
ATOM 1835 C CA . TYR A 1 226 ? 21.350 -27.029 -51.964 1.00 86.56 226 TYR A CA 1
ATOM 1836 C C . TYR A 1 226 ? 21.379 -26.079 -53.164 1.00 86.56 226 TYR A C 1
ATOM 1838 O O . TYR A 1 226 ? 22.020 -26.379 -54.168 1.00 86.56 226 TYR A O 1
ATOM 1846 N N . ASP A 1 227 ? 20.718 -24.922 -53.061 1.00 84.25 227 ASP A N 1
ATOM 1847 C CA . ASP A 1 227 ? 20.687 -23.886 -54.099 1.00 84.25 227 ASP A CA 1
ATOM 1848 C C . ASP A 1 227 ? 22.066 -23.277 -54.381 1.00 84.25 227 ASP A C 1
ATOM 1850 O O . ASP A 1 227 ? 22.268 -22.682 -55.439 1.00 84.25 227 ASP A O 1
ATOM 1854 N N . THR A 1 228 ? 23.024 -23.446 -53.466 1.00 84.69 228 THR A N 1
ATOM 1855 C CA . THR A 1 228 ? 24.398 -22.970 -53.650 1.00 84.69 228 THR A CA 1
ATOM 1856 C C . THR A 1 228 ? 25.241 -23.891 -54.530 1.00 84.69 228 THR A C 1
ATOM 1858 O O . THR A 1 228 ? 26.321 -23.482 -54.949 1.00 84.69 228 THR A O 1
ATOM 1861 N N . PHE A 1 229 ? 24.789 -25.113 -54.834 1.00 89.31 229 PHE A N 1
ATOM 1862 C CA . PHE A 1 229 ? 25.566 -26.076 -55.618 1.00 89.31 229 PHE A CA 1
ATOM 1863 C C . PHE A 1 229 ? 25.387 -25.852 -57.121 1.00 89.31 229 PHE A C 1
ATOM 1865 O O . PHE A 1 229 ? 24.275 -25.694 -57.616 1.00 89.31 229 PHE A O 1
ATOM 1872 N N . ASP A 1 230 ? 26.496 -25.879 -57.863 1.00 85.31 230 ASP A N 1
ATOM 1873 C CA . ASP A 1 230 ? 26.526 -25.678 -59.313 1.00 85.31 230 ASP A CA 1
ATOM 1874 C C . ASP A 1 230 ? 26.631 -27.021 -60.065 1.00 85.31 230 ASP A C 1
ATOM 1876 O O . ASP A 1 230 ? 27.710 -27.616 -60.097 1.00 85.31 230 ASP A O 1
ATOM 1880 N N . PRO A 1 231 ? 25.568 -27.487 -60.751 1.00 82.31 231 PRO A N 1
ATOM 1881 C CA . PRO A 1 231 ? 25.601 -28.735 -61.520 1.00 82.31 231 PRO A CA 1
ATOM 1882 C C . PRO A 1 231 ? 26.648 -28.758 -62.643 1.00 82.31 231 PRO A C 1
ATOM 1884 O O . PRO A 1 231 ? 26.981 -29.825 -63.158 1.00 82.31 231 PRO A O 1
ATOM 1887 N N . GLY A 1 232 ? 27.140 -27.590 -63.072 1.00 82.88 232 GLY A N 1
ATOM 1888 C CA . GLY A 1 232 ? 28.178 -27.458 -64.093 1.00 82.88 232 GLY A CA 1
ATOM 1889 C C . GLY A 1 232 ? 29.608 -27.604 -63.567 1.00 82.88 232 GLY A C 1
ATOM 1890 O O . GLY A 1 232 ? 30.542 -27.617 -64.377 1.00 82.88 232 GLY A O 1
ATOM 1891 N N . ARG A 1 233 ? 29.803 -27.700 -62.246 1.00 86.69 233 ARG A N 1
ATOM 1892 C CA . ARG A 1 233 ? 31.120 -27.776 -61.603 1.00 86.69 233 ARG A CA 1
ATOM 1893 C C . ARG A 1 233 ? 31.429 -29.217 -61.194 1.00 86.69 233 ARG A C 1
ATOM 1895 O O . ARG A 1 233 ? 30.603 -29.910 -60.615 1.00 86.69 233 ARG A O 1
ATOM 1902 N N . ASP A 1 234 ? 32.647 -29.661 -61.490 1.00 86.44 234 ASP A N 1
ATOM 1903 C CA . ASP A 1 234 ? 33.134 -30.990 -61.107 1.00 86.44 234 ASP A CA 1
ATOM 1904 C C . ASP A 1 234 ? 33.623 -30.955 -59.651 1.00 86.44 234 ASP A C 1
ATOM 1906 O O . ASP A 1 234 ? 34.772 -30.599 -59.375 1.00 86.44 234 ASP A O 1
ATOM 1910 N N . VAL A 1 235 ? 32.707 -31.217 -58.716 1.00 88.50 235 VAL A N 1
ATOM 1911 C CA . VAL A 1 235 ? 32.952 -31.229 -57.268 1.00 88.50 235 VAL A CA 1
ATOM 1912 C C . VAL A 1 235 ? 32.418 -32.534 -56.690 1.00 88.50 235 VAL A C 1
ATOM 1914 O O . VAL A 1 235 ? 31.300 -32.948 -56.994 1.00 88.50 235 VAL A O 1
ATOM 1917 N N . ASP A 1 236 ? 33.187 -33.156 -55.795 1.00 90.44 236 ASP A N 1
ATOM 1918 C CA . ASP A 1 236 ? 32.677 -34.222 -54.931 1.00 90.44 236 ASP A CA 1
ATOM 1919 C C . ASP A 1 236 ? 31.773 -33.615 -53.843 1.00 90.44 236 ASP A C 1
ATOM 1921 O O . ASP A 1 236 ? 32.195 -33.350 -52.713 1.00 90.44 236 ASP A O 1
ATOM 1925 N N . TYR A 1 237 ? 30.525 -33.335 -54.225 1.00 88.75 237 TYR A N 1
ATOM 1926 C CA . TYR A 1 237 ? 29.522 -32.719 -53.358 1.00 88.75 237 TYR A CA 1
ATOM 1927 C C . TYR A 1 237 ? 29.210 -33.569 -52.127 1.00 88.75 237 TYR A C 1
ATOM 1929 O O . TYR A 1 237 ? 28.936 -33.035 -51.058 1.00 88.75 237 TYR A O 1
ATOM 1937 N N . GLU A 1 238 ? 29.294 -34.888 -52.248 1.00 88.00 238 GLU A N 1
ATOM 1938 C CA . GLU A 1 238 ? 28.957 -35.813 -51.173 1.00 88.00 238 GLU A CA 1
ATOM 1939 C C . GLU A 1 238 ? 30.008 -35.760 -50.053 1.00 88.00 238 GLU A C 1
ATOM 1941 O O . GLU A 1 238 ? 29.673 -35.661 -48.869 1.00 88.00 238 GLU A O 1
ATOM 1946 N N . THR A 1 239 ? 31.293 -35.722 -50.416 1.00 89.81 239 THR A N 1
ATOM 1947 C CA . THR A 1 239 ? 32.374 -35.475 -49.449 1.00 89.81 239 THR A CA 1
ATOM 1948 C C . THR A 1 239 ? 32.351 -34.043 -48.923 1.00 89.81 239 THR A C 1
ATOM 1950 O O . THR A 1 239 ? 32.549 -33.834 -47.725 1.00 89.81 239 THR A O 1
ATOM 1953 N N . PHE A 1 240 ? 32.063 -33.057 -49.775 1.00 92.44 240 PHE A N 1
ATOM 1954 C CA . PHE A 1 240 ? 31.958 -31.656 -49.364 1.00 92.44 240 PHE A CA 1
ATOM 1955 C C . PHE A 1 240 ? 30.891 -31.434 -48.279 1.00 92.44 240 PHE A C 1
ATOM 1957 O O . PHE A 1 240 ? 31.184 -30.818 -47.253 1.00 92.44 240 PHE A O 1
ATOM 1964 N N . ILE A 1 241 ? 29.679 -31.966 -48.473 1.00 90.31 241 ILE A N 1
ATOM 1965 C CA . ILE A 1 241 ? 28.568 -31.837 -47.518 1.00 90.31 241 ILE A CA 1
ATOM 1966 C C . ILE A 1 241 ? 28.953 -32.437 -46.165 1.00 90.31 241 ILE A C 1
ATOM 1968 O O . ILE A 1 241 ? 28.775 -31.782 -45.138 1.00 90.31 241 ILE A O 1
ATOM 1972 N N . ARG A 1 242 ? 29.555 -33.636 -46.162 1.00 89.31 242 ARG A N 1
ATOM 1973 C CA . ARG A 1 242 ? 30.060 -34.270 -44.935 1.00 89.31 242 ARG A CA 1
ATOM 1974 C C . ARG A 1 242 ? 31.090 -33.405 -44.226 1.00 89.31 242 ARG A C 1
ATOM 1976 O O . ARG A 1 242 ? 30.973 -33.195 -43.027 1.00 89.31 242 ARG A O 1
ATOM 1983 N N . LEU A 1 243 ? 32.088 -32.895 -44.947 1.00 91.88 243 LEU A N 1
ATOM 1984 C CA . LEU A 1 243 ? 33.121 -32.043 -44.353 1.00 91.88 243 LEU A CA 1
ATOM 1985 C C . LEU A 1 243 ? 32.515 -30.781 -43.729 1.00 91.88 243 LEU A C 1
ATOM 1987 O O . LEU A 1 243 ? 32.886 -30.420 -42.613 1.00 91.88 243 LEU A O 1
ATOM 1991 N N . ARG A 1 244 ? 31.562 -30.141 -44.417 1.00 90.62 244 ARG A N 1
ATOM 1992 C CA . ARG A 1 244 ? 30.877 -28.934 -43.934 1.00 90.62 244 ARG A CA 1
ATOM 1993 C C . ARG A 1 244 ? 30.035 -29.208 -42.689 1.00 90.62 244 ARG A C 1
ATOM 1995 O O . ARG A 1 244 ? 30.147 -28.463 -41.717 1.00 90.62 244 ARG A O 1
ATOM 2002 N N . GLU A 1 245 ? 29.222 -30.263 -42.702 1.00 87.88 245 GLU A N 1
ATOM 2003 C CA . GLU A 1 245 ? 28.377 -30.616 -41.556 1.00 87.88 245 GLU A CA 1
ATOM 2004 C C . GLU A 1 245 ? 29.229 -31.032 -40.356 1.00 87.88 245 GLU A C 1
ATOM 2006 O O . GLU A 1 245 ? 29.036 -30.523 -39.254 1.00 87.88 245 GLU A O 1
ATOM 2011 N N . THR A 1 246 ? 30.236 -31.883 -40.568 1.00 89.31 246 THR A N 1
ATOM 2012 C CA . THR A 1 246 ? 31.160 -32.288 -39.504 1.00 89.31 246 THR A CA 1
ATOM 2013 C C . THR A 1 246 ? 31.881 -31.078 -38.916 1.00 89.31 246 THR A C 1
ATOM 2015 O O . THR A 1 246 ? 31.948 -30.951 -37.696 1.00 89.31 246 THR A O 1
ATOM 2018 N N . ALA A 1 247 ? 32.351 -30.140 -39.747 1.00 90.69 247 ALA A N 1
ATOM 2019 C CA . ALA A 1 247 ? 32.943 -28.893 -39.267 1.00 90.69 247 ALA A CA 1
ATOM 2020 C C . ALA A 1 247 ? 31.980 -28.090 -38.380 1.00 90.69 247 ALA A C 1
ATOM 2022 O O . ALA A 1 247 ? 32.378 -27.627 -37.312 1.00 90.69 247 ALA A O 1
ATOM 2023 N N . PHE A 1 248 ? 30.718 -27.947 -38.791 1.00 87.31 248 PHE A N 1
ATOM 2024 C CA . PHE A 1 248 ? 29.702 -27.236 -38.016 1.00 87.31 248 PHE A CA 1
ATOM 2025 C C . PHE A 1 248 ? 29.398 -27.926 -36.675 1.00 87.31 248 PHE A C 1
ATOM 2027 O O . PHE A 1 248 ? 29.365 -27.269 -35.634 1.00 87.31 248 PHE A O 1
ATOM 2034 N N . GLN A 1 249 ? 29.258 -29.253 -36.667 1.00 85.81 249 GLN A N 1
ATOM 2035 C CA . GLN A 1 249 ? 29.025 -30.025 -35.442 1.00 85.81 249 GLN A CA 1
ATOM 2036 C C . GLN A 1 249 ? 30.218 -29.959 -34.478 1.00 85.81 249 GLN A C 1
ATOM 2038 O O . GLN A 1 249 ? 30.032 -29.762 -33.276 1.00 85.81 249 GLN A O 1
ATOM 2043 N N . LEU A 1 250 ? 31.448 -30.068 -34.991 1.00 89.94 250 LEU A N 1
ATOM 2044 C CA . LEU A 1 250 ? 32.672 -29.914 -34.195 1.00 89.94 250 LEU A CA 1
ATOM 2045 C C . LEU A 1 250 ? 32.778 -28.505 -33.604 1.00 89.94 250 LEU A C 1
ATOM 2047 O O . LEU A 1 250 ? 33.132 -28.344 -32.437 1.00 89.94 250 LEU A O 1
ATOM 2051 N N . MET A 1 251 ? 32.400 -27.483 -34.376 1.00 87.00 251 MET A N 1
ATOM 2052 C CA . MET A 1 251 ? 32.300 -26.105 -33.899 1.00 87.00 251 MET A CA 1
ATOM 2053 C C . MET A 1 251 ? 31.320 -25.971 -32.727 1.00 87.00 251 MET A C 1
ATOM 2055 O O . MET A 1 251 ? 31.683 -25.384 -31.709 1.00 87.00 251 MET A O 1
ATOM 2059 N N . LEU A 1 252 ? 30.119 -26.553 -32.819 1.00 82.00 252 LEU A N 1
ATOM 2060 C CA . LEU A 1 252 ? 29.140 -26.536 -31.722 1.00 82.00 252 LEU A CA 1
ATOM 2061 C C . LEU A 1 252 ? 29.639 -27.253 -30.457 1.00 82.00 252 LEU A C 1
ATOM 2063 O O . LEU A 1 252 ? 29.301 -26.840 -29.348 1.00 82.00 252 LEU A O 1
ATOM 2067 N N . ARG A 1 253 ? 30.448 -28.307 -30.613 1.00 84.94 253 ARG A N 1
ATOM 2068 C CA . ARG A 1 253 ? 31.050 -29.059 -29.497 1.00 84.94 253 ARG A CA 1
ATOM 2069 C C . ARG A 1 253 ? 32.294 -28.389 -28.906 1.00 84.94 253 ARG A C 1
ATOM 2071 O O . ARG A 1 253 ? 32.705 -28.747 -27.807 1.00 84.94 253 ARG A O 1
ATOM 2078 N N . GLY A 1 254 ? 32.861 -27.398 -29.596 1.00 83.81 254 GLY A N 1
ATOM 2079 C CA . GLY A 1 254 ? 34.075 -26.693 -29.182 1.00 83.81 254 GLY A CA 1
ATOM 2080 C C . GLY A 1 254 ? 35.385 -27.363 -29.618 1.00 83.81 254 GLY A C 1
ATOM 2081 O O . GLY A 1 254 ? 36.453 -26.957 -29.160 1.00 83.81 254 GLY A O 1
ATOM 2082 N N . ASP A 1 255 ? 35.338 -28.341 -30.526 1.00 88.12 255 ASP A N 1
ATOM 2083 C CA . ASP A 1 255 ? 36.509 -29.068 -31.038 1.00 88.12 255 ASP A CA 1
ATOM 2084 C C . ASP A 1 255 ? 37.195 -28.290 -32.178 1.00 88.12 255 ASP A C 1
ATOM 2086 O O . ASP A 1 255 ? 37.177 -28.653 -33.358 1.00 88.12 255 ASP A O 1
ATOM 2090 N N . ILE A 1 256 ? 37.816 -27.166 -31.811 1.00 84.00 256 ILE A N 1
ATOM 2091 C CA . ILE A 1 256 ? 38.312 -26.137 -32.741 1.00 84.00 256 ILE A CA 1
ATOM 2092 C C . ILE A 1 256 ? 39.360 -26.660 -33.739 1.00 84.00 256 ILE A C 1
ATOM 2094 O O . ILE A 1 256 ? 39.342 -26.285 -34.912 1.00 84.00 256 ILE A O 1
ATOM 2098 N N . ALA A 1 257 ? 40.291 -27.510 -33.297 1.00 84.94 257 ALA A N 1
ATOM 2099 C CA . ALA A 1 257 ? 41.400 -27.966 -34.140 1.00 84.94 257 ALA A CA 1
ATOM 2100 C C . ALA A 1 257 ? 40.933 -28.897 -35.269 1.00 84.94 257 ALA A C 1
ATOM 2102 O O . ALA A 1 257 ? 41.406 -28.798 -36.402 1.00 84.94 257 ALA A O 1
ATOM 2103 N N . GLU A 1 258 ? 39.988 -29.783 -34.967 1.00 87.94 258 GLU A N 1
ATOM 2104 C CA . GLU A 1 258 ? 39.444 -30.719 -35.944 1.00 87.94 258 GLU A CA 1
ATOM 2105 C C . GLU A 1 258 ? 38.455 -30.019 -36.882 1.00 87.94 258 GLU A C 1
ATOM 2107 O O . GLU A 1 258 ? 38.487 -30.259 -38.092 1.00 87.94 258 GLU A O 1
ATOM 2112 N N . ALA A 1 259 ? 37.667 -29.070 -36.361 1.00 91.00 259 ALA A N 1
ATOM 2113 C CA . ALA A 1 259 ? 36.820 -28.206 -37.178 1.00 91.00 259 ALA A CA 1
ATOM 2114 C C . ALA A 1 259 ? 37.635 -27.443 -38.236 1.00 91.00 259 ALA A C 1
ATOM 2116 O O . ALA A 1 259 ? 37.249 -27.426 -39.404 1.00 91.00 259 ALA A O 1
ATOM 2117 N N . ALA A 1 260 ? 38.796 -26.885 -37.865 1.00 89.88 260 ALA A N 1
ATOM 2118 C CA . ALA A 1 260 ? 39.683 -26.195 -38.805 1.00 89.88 260 ALA A CA 1
ATOM 2119 C C . ALA A 1 260 ? 40.097 -27.095 -39.979 1.00 89.88 260 ALA A C 1
ATOM 2121 O O . ALA A 1 260 ? 39.994 -26.689 -41.134 1.00 89.88 260 ALA A O 1
ATOM 2122 N N . SER A 1 261 ? 40.508 -28.335 -39.688 1.00 92.19 261 SER A N 1
ATOM 2123 C CA . SER A 1 261 ? 40.919 -29.296 -40.718 1.00 92.19 261 SER A CA 1
ATOM 2124 C C . SER A 1 261 ? 39.783 -29.620 -41.690 1.00 92.19 261 SER A C 1
ATOM 2126 O O . SER A 1 261 ? 40.018 -29.745 -42.892 1.00 92.19 261 SER A O 1
ATOM 2128 N N . HIS A 1 262 ? 38.554 -29.754 -41.186 1.00 92.69 262 HIS A N 1
ATOM 2129 C CA . HIS A 1 262 ? 37.381 -30.035 -42.014 1.00 92.69 262 HIS A CA 1
ATOM 2130 C C . HIS A 1 262 ? 36.976 -28.824 -42.866 1.00 92.69 262 HIS A C 1
ATOM 2132 O O . HIS A 1 262 ? 36.649 -28.992 -44.042 1.00 92.69 262 HIS A O 1
ATOM 2138 N N . ILE A 1 263 ? 37.072 -27.607 -42.318 1.00 92.81 263 ILE A N 1
ATOM 2139 C CA . ILE A 1 263 ? 36.852 -26.360 -43.066 1.00 92.81 263 ILE A CA 1
ATOM 2140 C C . ILE A 1 263 ? 37.886 -26.220 -44.186 1.00 92.81 263 ILE A C 1
ATOM 2142 O O . ILE A 1 263 ? 37.508 -25.964 -45.327 1.00 92.81 263 ILE A O 1
ATOM 2146 N N . ASP A 1 264 ? 39.172 -26.425 -43.893 1.00 92.81 264 ASP A N 1
ATOM 2147 C CA . ASP A 1 264 ? 40.248 -26.302 -44.882 1.00 92.81 264 ASP A CA 1
ATOM 2148 C C . ASP A 1 264 ? 40.107 -27.350 -46.002 1.00 92.81 264 ASP A C 1
ATOM 2150 O O . ASP A 1 264 ? 40.264 -27.028 -47.183 1.00 92.81 264 ASP A O 1
ATOM 2154 N N . ALA A 1 265 ? 39.742 -28.590 -45.654 1.00 93.19 265 ALA A N 1
ATOM 2155 C CA . ALA A 1 265 ? 39.451 -29.641 -46.628 1.00 93.19 265 ALA A CA 1
ATOM 2156 C C . ALA A 1 265 ? 38.219 -29.306 -47.490 1.00 93.19 265 ALA A C 1
ATOM 2158 O O . ALA A 1 265 ? 38.261 -29.465 -48.711 1.00 93.19 265 ALA A O 1
ATOM 2159 N N . GLY A 1 266 ? 37.148 -28.785 -46.882 1.00 93.31 266 GLY A N 1
ATOM 2160 C CA . GLY A 1 266 ? 35.961 -28.321 -47.604 1.00 93.31 266 GLY A CA 1
ATOM 2161 C C . GLY A 1 266 ? 36.282 -27.167 -48.558 1.00 93.31 266 GLY A C 1
ATOM 2162 O O . GLY A 1 266 ? 35.862 -27.184 -49.715 1.00 93.31 266 GLY A O 1
ATOM 2163 N N . MET A 1 267 ? 37.104 -26.211 -48.113 1.00 92.56 267 MET A N 1
ATOM 2164 C CA . MET A 1 267 ? 37.553 -25.071 -48.918 1.00 92.56 267 MET A CA 1
ATOM 2165 C C . MET A 1 267 ? 38.421 -25.511 -50.099 1.00 92.56 267 MET A C 1
ATOM 2167 O O . MET A 1 267 ? 38.377 -24.884 -51.154 1.00 92.56 267 MET A O 1
ATOM 2171 N N . ALA A 1 268 ? 39.195 -26.590 -49.959 1.00 93.12 268 ALA A N 1
ATOM 2172 C CA . ALA A 1 268 ? 39.972 -27.146 -51.064 1.00 93.12 268 ALA A CA 1
ATOM 2173 C C . ALA A 1 268 ? 39.084 -27.771 -52.157 1.00 93.12 268 ALA A C 1
ATOM 2175 O O . ALA A 1 268 ? 39.448 -27.720 -53.332 1.00 93.12 268 ALA A O 1
ATOM 2176 N N . LEU A 1 269 ? 37.929 -28.335 -51.782 1.00 91.81 269 LEU A N 1
ATOM 2177 C CA . LEU A 1 269 ? 36.975 -28.940 -52.716 1.00 91.81 269 LEU A CA 1
ATOM 2178 C C . LEU A 1 269 ? 36.074 -27.897 -53.380 1.00 91.81 269 LEU A C 1
ATOM 2180 O O . LEU A 1 269 ? 35.939 -27.884 -54.604 1.00 91.81 269 LEU A O 1
ATOM 2184 N N . TYR A 1 270 ? 35.468 -27.014 -52.585 1.00 91.50 270 TYR A N 1
ATOM 2185 C CA . TYR A 1 270 ? 34.523 -26.022 -53.085 1.00 91.50 270 TYR A CA 1
ATOM 2186 C C . TYR A 1 270 ? 34.687 -24.670 -52.371 1.00 91.50 270 TYR A C 1
ATOM 2188 O O . TYR A 1 270 ? 33.923 -24.323 -51.471 1.00 91.50 270 TYR A O 1
ATOM 2196 N N . PRO A 1 271 ? 35.693 -23.871 -52.773 1.00 88.25 271 PRO A N 1
ATOM 2197 C CA . PRO A 1 271 ? 36.088 -22.660 -52.053 1.00 88.25 271 PRO A CA 1
ATOM 2198 C C . PRO A 1 271 ? 35.081 -21.513 -52.140 1.00 88.25 271 PRO A C 1
ATOM 2200 O O . PRO A 1 271 ? 35.248 -20.539 -51.411 1.00 88.25 271 PRO A O 1
ATOM 2203 N N . ASP A 1 272 ? 34.133 -21.561 -53.078 1.00 87.81 272 ASP A N 1
ATOM 2204 C CA . ASP A 1 272 ? 33.198 -20.468 -53.378 1.00 87.81 272 ASP A CA 1
ATOM 2205 C C . ASP A 1 272 ? 31.786 -20.724 -52.824 1.00 87.81 272 ASP A C 1
ATOM 2207 O O . ASP A 1 272 ? 30.873 -19.975 -53.154 1.00 87.81 272 ASP A O 1
ATOM 2211 N N . ASP A 1 273 ? 31.593 -21.762 -52.001 1.00 89.56 273 ASP A N 1
ATOM 2212 C CA . ASP A 1 273 ? 30.313 -22.006 -51.328 1.00 89.56 273 ASP A CA 1
ATOM 2213 C C . ASP A 1 273 ? 30.050 -20.924 -50.258 1.00 89.56 273 ASP A C 1
ATOM 2215 O O . ASP A 1 273 ? 30.834 -20.807 -49.306 1.00 89.56 273 ASP A O 1
ATOM 2219 N N . PRO A 1 274 ? 28.962 -20.136 -50.367 1.00 88.88 274 PRO A N 1
ATOM 2220 C CA . PRO A 1 274 ? 28.665 -19.060 -49.421 1.00 88.88 274 PRO A CA 1
ATOM 2221 C C . PRO A 1 274 ? 28.499 -19.546 -47.977 1.00 88.88 274 PRO A C 1
ATOM 2223 O O . PRO A 1 274 ? 28.968 -18.893 -47.043 1.00 88.88 274 PRO A O 1
ATOM 2226 N N . ASP A 1 275 ? 27.878 -20.708 -47.773 1.00 88.19 275 ASP A N 1
ATOM 2227 C CA . ASP A 1 275 ? 27.618 -21.241 -46.436 1.00 88.19 275 ASP A CA 1
ATOM 2228 C C . ASP A 1 275 ? 28.902 -21.731 -45.753 1.00 88.19 275 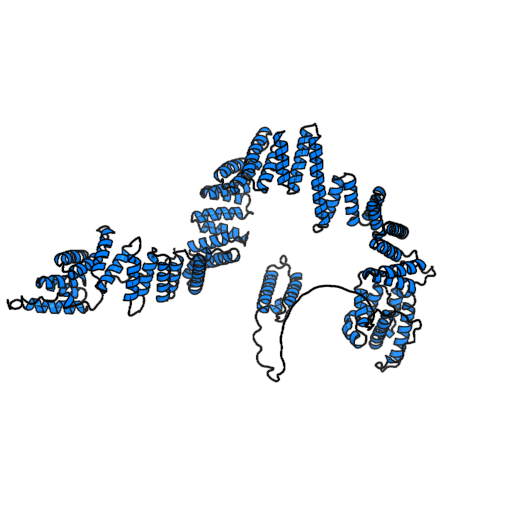ASP A C 1
ATOM 2230 O O . ASP A 1 275 ? 29.110 -21.451 -44.569 1.00 88.19 275 ASP A O 1
ATOM 2234 N N . LEU A 1 276 ? 29.808 -22.387 -46.488 1.00 90.69 276 LEU A N 1
ATOM 2235 C CA . LEU A 1 276 ? 31.126 -22.747 -45.965 1.00 90.69 276 LEU A CA 1
ATOM 2236 C C . LEU A 1 276 ? 31.981 -21.505 -45.676 1.00 90.69 276 LEU A C 1
ATOM 2238 O O . LEU A 1 276 ? 32.676 -21.470 -44.660 1.00 90.69 276 LEU A O 1
ATOM 2242 N N . ILE A 1 277 ? 31.917 -20.465 -46.515 1.00 91.81 277 ILE A N 1
ATOM 2243 C CA . ILE A 1 277 ? 32.593 -19.187 -46.234 1.00 91.81 277 ILE A CA 1
ATOM 2244 C C . ILE A 1 277 ? 32.026 -18.545 -44.967 1.00 91.81 277 ILE A C 1
ATOM 2246 O O . ILE A 1 277 ? 32.803 -18.100 -44.121 1.00 91.81 277 ILE A O 1
ATOM 2250 N N . ARG A 1 278 ? 30.700 -18.543 -44.787 1.00 90.19 278 ARG A N 1
ATOM 2251 C CA . ARG A 1 278 ? 30.047 -18.048 -43.565 1.00 90.19 278 ARG A CA 1
ATOM 2252 C C . ARG A 1 278 ? 30.507 -18.829 -42.334 1.00 90.19 278 ARG A C 1
ATOM 2254 O O . ARG A 1 278 ? 30.845 -18.217 -41.320 1.00 90.19 278 ARG A O 1
ATOM 2261 N N . LEU A 1 279 ? 30.557 -20.158 -42.431 1.00 90.06 279 LEU A N 1
ATOM 2262 C CA . LEU A 1 279 ? 31.035 -21.038 -41.364 1.00 90.06 279 LEU A CA 1
ATOM 2263 C C . LEU A 1 279 ? 32.497 -20.741 -41.009 1.00 90.06 279 LEU A C 1
ATOM 2265 O O . LEU A 1 279 ? 32.817 -20.527 -39.841 1.00 90.06 279 LEU A O 1
ATOM 2269 N N . ALA A 1 280 ? 33.366 -20.644 -42.016 1.00 91.75 280 ALA A N 1
ATOM 2270 C CA . ALA A 1 280 ? 34.776 -20.320 -41.841 1.00 91.75 280 ALA A CA 1
ATOM 2271 C C . ALA A 1 280 ? 34.979 -18.922 -41.238 1.00 91.75 280 ALA A C 1
ATOM 2273 O O . ALA A 1 280 ? 35.811 -18.750 -40.353 1.00 91.75 280 ALA A O 1
ATOM 2274 N N . ALA A 1 281 ? 34.203 -17.923 -41.662 1.00 91.56 281 ALA A N 1
ATOM 2275 C CA . ALA A 1 281 ? 34.275 -16.574 -41.110 1.00 91.56 281 ALA A CA 1
ATOM 2276 C C . ALA A 1 281 ? 33.875 -16.550 -39.623 1.00 91.56 281 ALA A C 1
ATOM 2278 O O . ALA A 1 281 ? 34.598 -15.989 -38.797 1.00 91.56 281 ALA A O 1
ATOM 2279 N N . LYS A 1 282 ? 32.778 -17.233 -39.258 1.00 89.75 282 LYS A N 1
ATOM 2280 C CA . LYS A 1 282 ? 32.341 -17.389 -37.857 1.00 89.75 282 LYS A CA 1
ATOM 2281 C C . LYS A 1 282 ? 33.365 -18.171 -37.022 1.00 89.75 282 LYS A C 1
ATOM 2283 O O . LYS A 1 282 ? 33.651 -17.777 -35.895 1.00 89.75 282 LYS A O 1
ATOM 2288 N N . PHE A 1 283 ? 33.987 -19.207 -37.588 1.00 90.62 283 PHE A N 1
ATOM 2289 C CA . PHE A 1 283 ? 35.086 -19.941 -36.951 1.00 90.62 283 PHE A CA 1
ATOM 2290 C C . PHE A 1 283 ? 36.272 -19.027 -36.613 1.00 90.62 283 PHE A C 1
ATOM 2292 O O . PHE A 1 283 ? 36.773 -19.037 -35.487 1.00 90.62 283 PHE A O 1
ATOM 2299 N N . ARG A 1 284 ? 36.698 -18.189 -37.567 1.00 91.00 284 ARG A N 1
ATOM 2300 C CA . ARG A 1 284 ? 37.789 -17.223 -37.361 1.00 91.00 284 ARG A CA 1
ATOM 2301 C C . ARG A 1 284 ? 37.430 -16.191 -36.287 1.00 91.00 284 ARG A C 1
ATOM 2303 O O . ARG A 1 284 ? 38.271 -15.902 -35.439 1.00 91.00 284 ARG A O 1
ATOM 2310 N N . LEU A 1 285 ? 36.179 -15.714 -36.246 1.00 88.12 285 LEU A N 1
ATOM 2311 C CA . LEU A 1 285 ? 35.694 -14.843 -35.165 1.00 88.12 285 LEU A CA 1
ATOM 2312 C C . LEU A 1 285 ? 35.788 -15.499 -33.784 1.00 88.12 285 LEU A C 1
ATOM 2314 O O . LEU A 1 285 ? 36.284 -14.874 -32.849 1.00 88.12 285 LEU A O 1
ATOM 2318 N N . TRP A 1 286 ? 35.353 -16.754 -33.640 1.00 84.88 286 TRP A N 1
ATOM 2319 C CA . TRP A 1 286 ? 35.446 -17.476 -32.363 1.00 84.88 286 TRP A CA 1
ATOM 2320 C C . TRP A 1 286 ? 36.889 -17.641 -31.879 1.00 84.88 286 TRP A C 1
ATOM 2322 O O . TRP A 1 286 ? 37.150 -17.575 -30.678 1.00 84.88 286 TRP A O 1
ATOM 2332 N N . ASN A 1 287 ? 37.833 -17.749 -32.813 1.00 86.31 287 ASN A N 1
ATOM 2333 C CA . ASN A 1 287 ? 39.265 -17.798 -32.520 1.00 86.31 287 ASN A CA 1
ATOM 2334 C C . ASN A 1 287 ? 39.924 -16.418 -32.371 1.00 86.31 287 ASN A C 1
ATOM 2336 O O . ASN A 1 287 ? 41.139 -16.347 -32.187 1.00 86.31 287 ASN A O 1
ATOM 2340 N N . LYS A 1 288 ? 39.145 -15.327 -32.402 1.00 85.94 288 LYS A N 1
ATOM 2341 C CA . LYS A 1 288 ? 39.625 -13.934 -32.319 1.00 85.94 288 LYS A CA 1
ATOM 2342 C C . LYS A 1 288 ? 40.567 -13.538 -33.464 1.00 85.94 288 LYS A C 1
ATOM 2344 O O . LYS A 1 288 ? 41.409 -12.655 -33.314 1.00 85.94 288 LYS A O 1
ATOM 2349 N N . GLU A 1 289 ? 40.425 -14.182 -34.618 1.00 90.44 289 GLU A N 1
ATOM 2350 C CA . GLU A 1 289 ? 41.161 -13.881 -35.848 1.00 90.44 289 GLU A CA 1
ATOM 2351 C C . GLU A 1 289 ? 40.353 -12.896 -36.712 1.00 90.44 289 GLU A C 1
ATOM 2353 O O . GLU A 1 289 ? 39.869 -13.229 -37.795 1.00 90.44 289 GLU A O 1
ATOM 2358 N N . GLU A 1 290 ? 40.171 -11.676 -36.203 1.00 88.75 290 GLU A N 1
ATOM 2359 C CA . GLU A 1 290 ? 39.257 -10.660 -36.751 1.00 88.75 290 GLU A CA 1
ATOM 2360 C C . GLU A 1 290 ? 39.588 -10.243 -38.193 1.00 88.75 290 GLU A C 1
ATOM 2362 O O . GLU A 1 290 ? 38.691 -10.195 -39.035 1.00 88.75 290 GLU A O 1
ATOM 2367 N N . ASP A 1 291 ? 40.868 -10.036 -38.518 1.00 88.88 291 ASP A N 1
ATOM 2368 C CA . ASP A 1 291 ? 41.301 -9.675 -39.878 1.00 88.88 291 ASP A CA 1
ATOM 2369 C C . ASP A 1 291 ? 40.984 -10.787 -40.894 1.00 88.88 291 ASP A C 1
ATOM 2371 O O . ASP A 1 291 ? 40.524 -10.527 -42.006 1.00 88.88 291 ASP A O 1
ATOM 2375 N N . ALA A 1 292 ? 41.206 -12.049 -40.509 1.00 89.81 292 ALA A N 1
ATOM 2376 C CA . ALA A 1 292 ? 40.923 -13.199 -41.365 1.00 89.81 292 ALA A CA 1
ATOM 2377 C C . ALA A 1 292 ? 39.411 -13.407 -41.540 1.00 89.81 292 ALA A C 1
ATOM 2379 O O . ALA A 1 292 ? 38.957 -13.756 -42.632 1.00 89.81 292 ALA A O 1
ATOM 2380 N N . ALA A 1 293 ? 38.632 -13.166 -40.483 1.00 92.06 293 ALA A N 1
ATOM 2381 C CA . ALA A 1 293 ? 37.177 -13.198 -40.543 1.00 92.06 293 ALA A CA 1
ATOM 2382 C C . ALA A 1 293 ? 36.622 -12.109 -41.471 1.00 92.06 293 ALA A C 1
ATOM 2384 O O . ALA A 1 293 ? 35.760 -12.409 -42.297 1.00 92.06 293 ALA A O 1
ATOM 2385 N N . LEU A 1 294 ? 37.144 -10.878 -41.388 1.00 90.12 294 LEU A N 1
ATOM 2386 C CA . LEU A 1 294 ? 36.718 -9.764 -42.238 1.00 90.12 294 LEU A CA 1
ATOM 2387 C C . LEU A 1 294 ? 36.912 -10.091 -43.722 1.00 90.12 294 LEU A C 1
ATOM 2389 O O . LEU A 1 294 ? 35.974 -9.949 -44.500 1.00 90.12 294 LEU A O 1
ATOM 2393 N N . VAL A 1 295 ? 38.078 -10.626 -44.102 1.00 91.44 295 VAL A N 1
ATOM 2394 C CA . VAL A 1 295 ? 38.351 -11.041 -45.492 1.00 91.44 295 VAL A CA 1
ATOM 2395 C C . VAL A 1 295 ? 37.332 -12.075 -45.985 1.00 91.44 295 VAL A C 1
ATOM 2397 O O . VAL A 1 295 ? 36.885 -12.017 -47.133 1.00 91.44 295 VAL A O 1
ATOM 2400 N N . LEU A 1 296 ? 36.939 -13.027 -45.133 1.00 91.75 296 LEU A N 1
ATOM 2401 C CA . LEU A 1 296 ? 35.940 -14.036 -45.488 1.00 91.75 296 LEU A CA 1
ATOM 2402 C C . LEU A 1 296 ? 34.526 -13.445 -45.588 1.00 91.75 296 LEU A C 1
ATOM 2404 O O . LEU A 1 296 ? 33.802 -13.804 -46.514 1.00 91.75 296 LEU A O 1
ATOM 2408 N N . PHE A 1 297 ? 34.137 -12.517 -44.709 1.00 91.56 297 PHE A N 1
ATOM 2409 C CA . PHE A 1 297 ? 32.839 -11.839 -44.810 1.00 91.56 297 PHE A CA 1
ATOM 2410 C C . PHE A 1 297 ? 32.757 -10.879 -46.002 1.00 91.56 297 PHE A C 1
ATOM 2412 O O . PHE A 1 297 ? 31.715 -10.810 -46.649 1.00 91.56 297 PHE A O 1
ATOM 2419 N N . GLU A 1 298 ? 33.842 -10.190 -46.360 1.00 87.50 298 GLU A N 1
ATOM 2420 C CA . GLU A 1 298 ? 33.919 -9.399 -47.596 1.00 87.50 298 GLU A CA 1
ATOM 2421 C C . GLU A 1 298 ? 33.781 -10.287 -48.835 1.00 87.50 298 GLU A C 1
ATOM 2423 O O . GLU A 1 298 ? 33.047 -9.955 -49.769 1.00 87.50 298 GLU A O 1
ATOM 2428 N N . ARG A 1 299 ? 34.432 -11.458 -48.826 1.00 90.06 299 ARG A N 1
ATOM 2429 C CA . ARG A 1 299 ? 34.278 -12.456 -49.889 1.00 90.06 299 ARG A CA 1
ATOM 2430 C C . ARG A 1 299 ? 32.849 -12.999 -49.952 1.00 90.06 299 ARG A C 1
ATOM 2432 O O . ARG A 1 299 ? 32.316 -13.137 -51.050 1.00 90.06 299 ARG A O 1
ATOM 2439 N N . LEU A 1 300 ? 32.218 -13.254 -48.804 1.00 89.62 300 LEU A N 1
ATOM 2440 C CA . LEU A 1 300 ? 30.811 -13.652 -48.726 1.00 89.62 300 LEU A CA 1
ATOM 2441 C C . LEU A 1 300 ? 29.900 -12.568 -49.309 1.00 89.62 300 LEU A C 1
ATOM 2443 O O . LEU A 1 300 ? 29.062 -12.875 -50.147 1.00 89.62 300 LEU A O 1
ATOM 2447 N N . ALA A 1 301 ? 30.108 -11.303 -48.943 1.00 85.31 301 ALA A N 1
ATOM 2448 C CA . ALA A 1 301 ? 29.345 -10.174 -49.468 1.00 85.31 301 ALA A CA 1
ATOM 2449 C C . ALA A 1 301 ? 29.578 -9.933 -50.973 1.00 85.31 301 ALA A C 1
ATOM 2451 O O . ALA A 1 301 ? 28.745 -9.320 -51.633 1.00 85.31 301 ALA A O 1
ATOM 2452 N N . ALA A 1 302 ? 30.690 -10.399 -51.548 1.00 86.62 302 ALA A N 1
ATOM 2453 C CA . ALA A 1 302 ? 30.899 -10.360 -52.996 1.00 86.62 302 ALA A CA 1
ATOM 2454 C C . ALA A 1 302 ? 30.102 -11.449 -53.739 1.00 86.62 302 ALA A C 1
ATOM 2456 O O . ALA A 1 302 ? 29.668 -11.218 -54.867 1.00 86.62 302 ALA A O 1
ATOM 2457 N N . LEU A 1 303 ? 29.919 -12.618 -53.116 1.00 86.19 303 LEU A N 1
ATOM 2458 C CA . LEU A 1 303 ? 29.166 -13.750 -53.671 1.00 86.19 303 LEU A CA 1
ATOM 2459 C C . LEU A 1 303 ? 27.655 -13.600 -53.454 1.00 86.19 303 LEU A C 1
ATOM 2461 O O . LEU A 1 303 ? 26.875 -13.836 -54.372 1.00 86.19 303 LEU A O 1
ATOM 2465 N N . GLU A 1 304 ? 27.256 -13.147 -52.265 1.00 86.50 304 GLU A N 1
ATOM 2466 C CA . GLU A 1 304 ? 25.878 -12.848 -51.873 1.00 86.50 304 GLU A CA 1
ATOM 2467 C C . GLU A 1 304 ? 25.782 -11.376 -51.404 1.00 86.50 304 GLU A C 1
ATOM 2469 O O . GLU A 1 304 ? 25.802 -11.098 -50.202 1.00 86.50 304 GLU A O 1
ATOM 2474 N N . PRO A 1 305 ? 25.661 -10.397 -52.328 1.00 81.88 305 PRO A N 1
ATOM 2475 C CA . PRO A 1 305 ? 25.651 -8.961 -52.002 1.00 81.88 305 PRO A CA 1
ATOM 2476 C C . PRO A 1 305 ? 24.532 -8.483 -51.084 1.00 81.88 305 PRO A C 1
ATOM 2478 O O . PRO A 1 305 ? 24.620 -7.367 -50.557 1.00 81.88 305 PRO A O 1
ATOM 2481 N N . ASP A 1 306 ? 23.503 -9.311 -50.928 1.00 78.25 306 ASP A N 1
ATOM 2482 C CA . ASP A 1 306 ? 22.310 -9.064 -50.130 1.00 78.25 306 ASP A CA 1
ATOM 2483 C C . ASP A 1 306 ? 22.277 -9.896 -48.831 1.00 78.25 306 ASP A C 1
ATOM 2485 O O . ASP A 1 306 ? 21.308 -9.808 -48.082 1.00 78.25 306 ASP A O 1
ATOM 2489 N N . ALA A 1 307 ? 23.324 -10.677 -48.524 1.00 81.94 307 ALA A N 1
ATOM 2490 C CA . ALA A 1 307 ? 23.393 -11.455 -47.287 1.00 81.94 307 ALA A CA 1
ATOM 2491 C C . ALA A 1 307 ? 23.616 -10.548 -46.063 1.00 81.94 307 ALA A C 1
ATOM 2493 O O . ALA A 1 307 ? 24.717 -10.033 -45.840 1.00 81.94 307 ALA A O 1
ATOM 2494 N N . VAL A 1 308 ? 22.574 -10.393 -45.240 1.00 83.06 308 VAL A N 1
ATOM 2495 C CA . VAL A 1 308 ? 22.574 -9.526 -44.049 1.00 83.06 308 VAL A CA 1
ATOM 2496 C C . VAL A 1 308 ? 23.655 -9.925 -43.045 1.00 83.06 308 VAL A C 1
ATOM 2498 O O . VAL A 1 308 ? 24.434 -9.066 -42.637 1.00 83.06 308 VAL A O 1
ATOM 2501 N N . ASP A 1 309 ? 23.774 -11.218 -42.724 1.00 79.00 309 ASP A N 1
ATOM 2502 C CA . ASP A 1 309 ? 24.796 -11.755 -41.811 1.00 79.00 309 ASP A CA 1
ATOM 2503 C C . ASP A 1 309 ? 26.215 -11.287 -42.180 1.00 79.00 309 ASP A C 1
ATOM 2505 O O . ASP A 1 309 ? 26.976 -10.837 -41.323 1.00 79.00 309 ASP A O 1
ATOM 2509 N N . GLY A 1 310 ? 26.575 -11.374 -43.466 1.00 84.75 310 GLY A N 1
ATOM 2510 C CA . GLY A 1 310 ? 27.906 -11.000 -43.947 1.00 84.75 310 GLY A CA 1
ATOM 2511 C C . GLY A 1 310 ? 28.155 -9.497 -43.857 1.00 84.75 310 GLY A C 1
ATOM 2512 O O . GLY A 1 310 ? 29.188 -9.070 -43.344 1.00 84.75 310 GLY A O 1
ATOM 2513 N N . LEU A 1 311 ? 27.185 -8.689 -44.300 1.00 88.62 311 LEU A N 1
ATOM 2514 C CA . LEU A 1 311 ? 27.274 -7.227 -44.232 1.00 88.62 311 LEU A CA 1
ATOM 2515 C C . LEU A 1 311 ? 27.374 -6.732 -42.785 1.00 88.62 311 LEU A C 1
ATOM 2517 O O . LEU A 1 311 ? 28.174 -5.843 -42.493 1.00 88.62 311 LEU A O 1
ATOM 2521 N N . LEU A 1 312 ? 26.596 -7.327 -41.882 1.00 88.81 312 LEU A N 1
ATOM 2522 C CA . LEU A 1 312 ? 26.526 -6.935 -40.482 1.00 88.81 312 LEU A CA 1
ATOM 2523 C C . LEU A 1 312 ? 27.814 -7.265 -39.717 1.00 88.81 312 LEU A C 1
ATOM 2525 O O . LEU A 1 312 ? 28.327 -6.420 -38.980 1.00 88.81 312 LEU A O 1
ATOM 2529 N N . HIS A 1 313 ? 28.363 -8.470 -39.898 1.00 88.81 313 HIS A N 1
ATOM 2530 C CA . HIS A 1 313 ? 29.637 -8.835 -39.277 1.00 88.81 313 HIS A CA 1
ATOM 2531 C C . HIS A 1 313 ? 30.801 -7.997 -39.824 1.00 88.81 313 HIS A C 1
ATOM 2533 O O . HIS A 1 313 ? 31.622 -7.531 -39.032 1.00 88.81 313 HIS A O 1
ATOM 2539 N N . SER A 1 314 ? 30.838 -7.716 -41.133 1.00 90.25 314 SER A N 1
ATOM 2540 C CA . SER A 1 314 ? 31.823 -6.790 -41.710 1.00 90.25 314 SER A CA 1
ATOM 2541 C C . SER A 1 314 ? 31.697 -5.378 -41.136 1.00 90.25 314 SER A C 1
ATOM 2543 O O . SER A 1 314 ? 32.707 -4.781 -40.769 1.00 90.25 314 SER A O 1
ATOM 2545 N N . ALA A 1 315 ? 30.474 -4.850 -40.995 1.00 91.56 315 ALA A N 1
ATOM 2546 C CA . ALA A 1 315 ? 30.239 -3.526 -40.414 1.00 91.56 315 ALA A CA 1
ATOM 2547 C C . ALA A 1 315 ? 30.784 -3.420 -38.980 1.00 91.56 315 ALA A C 1
ATOM 2549 O O . ALA A 1 315 ? 31.484 -2.461 -38.654 1.00 91.56 315 ALA A O 1
ATOM 2550 N N . ARG A 1 316 ? 30.534 -4.442 -38.151 1.00 90.19 316 ARG A N 1
ATOM 2551 C CA . ARG A 1 316 ? 31.035 -4.531 -36.769 1.00 90.19 316 ARG A CA 1
ATOM 2552 C C . ARG A 1 316 ? 32.557 -4.569 -36.693 1.00 90.19 316 ARG A C 1
ATOM 2554 O O . ARG A 1 316 ? 33.147 -3.830 -35.910 1.00 90.19 316 ARG A O 1
ATOM 2561 N N . LEU A 1 317 ? 33.192 -5.403 -37.514 1.00 90.31 317 LEU A N 1
ATOM 2562 C CA . LEU A 1 317 ? 34.652 -5.521 -37.552 1.00 90.31 317 LEU A CA 1
ATOM 2563 C C . LEU A 1 317 ? 35.313 -4.226 -38.037 1.00 90.31 317 LEU A C 1
ATOM 2565 O O . LEU A 1 317 ? 36.285 -3.768 -37.442 1.00 90.31 317 LEU A O 1
ATOM 2569 N N . LEU A 1 318 ? 34.753 -3.586 -39.067 1.00 90.06 318 LEU A N 1
ATOM 2570 C CA . LEU A 1 318 ? 35.236 -2.290 -39.550 1.00 90.06 318 LEU A CA 1
ATOM 2571 C C . LEU A 1 318 ? 35.053 -1.184 -38.507 1.00 90.06 318 LEU A C 1
ATOM 2573 O O . LEU A 1 318 ? 35.938 -0.339 -38.357 1.00 90.06 318 LEU A O 1
ATOM 2577 N N . HIS A 1 319 ? 33.947 -1.200 -37.757 1.00 90.62 319 HIS A N 1
ATOM 2578 C CA . HIS A 1 319 ? 33.730 -0.282 -36.637 1.00 90.62 319 HIS A CA 1
ATOM 2579 C C . HIS A 1 319 ? 34.788 -0.494 -35.547 1.00 90.62 319 HIS A C 1
ATOM 2581 O O . HIS A 1 319 ? 35.457 0.470 -35.174 1.00 90.62 319 HIS A O 1
ATOM 2587 N N . ALA A 1 320 ? 35.026 -1.737 -35.118 1.00 86.69 320 ALA A N 1
ATOM 2588 C CA . ALA A 1 320 ? 36.067 -2.071 -34.140 1.00 86.69 320 ALA A CA 1
ATOM 2589 C C . ALA A 1 320 ? 37.480 -1.669 -34.612 1.00 86.69 320 ALA A C 1
ATOM 2591 O O . ALA A 1 320 ? 38.290 -1.182 -33.822 1.00 86.69 320 ALA A O 1
ATOM 2592 N N . ALA A 1 321 ? 37.753 -1.779 -35.915 1.00 87.38 321 ALA A N 1
ATOM 2593 C CA . ALA A 1 321 ? 38.998 -1.334 -36.543 1.00 87.38 321 ALA A CA 1
ATOM 2594 C C . ALA A 1 321 ? 39.103 0.199 -36.728 1.00 87.38 321 ALA A C 1
ATOM 2596 O O . ALA A 1 321 ? 40.100 0.694 -37.260 1.00 87.38 321 ALA A O 1
ATOM 2597 N N . GLY A 1 322 ? 38.086 0.969 -36.324 1.00 86.31 322 GLY A N 1
ATOM 2598 C CA . GLY A 1 322 ? 38.045 2.431 -36.438 1.00 86.31 322 GLY A CA 1
ATOM 2599 C C . GLY A 1 322 ? 37.709 2.964 -37.837 1.00 86.31 322 GLY A C 1
ATOM 2600 O O . GLY A 1 322 ? 37.776 4.175 -38.064 1.00 86.31 322 GLY A O 1
ATOM 2601 N N . GLN A 1 323 ? 37.318 2.105 -38.783 1.00 90.31 323 GLN A N 1
ATOM 2602 C CA . GLN A 1 323 ? 36.935 2.476 -40.153 1.00 90.31 323 GLN A CA 1
ATOM 2603 C C . GLN A 1 323 ? 35.466 2.926 -40.226 1.00 90.31 323 GLN A C 1
ATOM 2605 O O . GLN A 1 323 ? 34.623 2.321 -40.891 1.00 90.31 323 GLN A O 1
ATOM 2610 N N . ARG A 1 324 ? 35.162 4.024 -39.526 1.00 88.69 324 ARG A N 1
ATOM 2611 C CA . ARG A 1 324 ? 33.794 4.506 -39.259 1.00 88.69 324 ARG A CA 1
ATOM 2612 C C . ARG A 1 324 ? 32.938 4.730 -40.507 1.00 88.69 324 ARG A C 1
ATOM 2614 O O . ARG A 1 324 ? 31.800 4.283 -40.536 1.00 88.69 324 ARG A O 1
ATOM 2621 N N . GLU A 1 325 ? 33.477 5.385 -41.537 1.00 89.19 325 GLU A N 1
ATOM 2622 C CA . GLU A 1 325 ? 32.711 5.700 -42.757 1.00 89.19 325 GLU A CA 1
ATOM 2623 C C . GLU A 1 325 ? 32.252 4.436 -43.497 1.00 89.19 325 GLU A C 1
ATOM 2625 O O . GLU A 1 325 ? 31.127 4.373 -43.990 1.00 89.19 325 GLU A O 1
ATOM 2630 N N . GLN A 1 326 ? 33.109 3.413 -43.558 1.00 89.44 326 GLN A N 1
ATOM 2631 C CA . GLN A 1 326 ? 32.779 2.152 -44.223 1.00 89.44 326 GLN A CA 1
ATOM 2632 C C . GLN A 1 326 ? 31.787 1.334 -43.390 1.00 89.44 326 GLN A C 1
ATOM 2634 O O . GLN A 1 326 ? 30.829 0.790 -43.938 1.00 89.44 326 GLN A O 1
ATOM 2639 N N . ALA A 1 327 ? 31.969 1.302 -42.065 1.00 92.62 327 ALA A N 1
ATOM 2640 C CA . ALA A 1 327 ? 31.030 0.659 -41.152 1.00 92.62 327 ALA A CA 1
ATOM 2641 C C . ALA A 1 327 ? 29.626 1.280 -41.245 1.00 92.62 327 ALA A C 1
ATOM 2643 O O . ALA A 1 327 ? 28.642 0.555 -41.370 1.00 92.62 327 ALA A O 1
ATOM 2644 N N . GLU A 1 328 ? 29.530 2.615 -41.272 1.00 91.56 328 GLU A N 1
ATOM 2645 C CA . GLU A 1 328 ? 28.255 3.327 -41.414 1.00 91.56 328 GLU A CA 1
ATOM 2646 C C . GLU A 1 328 ? 27.540 2.962 -42.722 1.00 91.56 328 GLU A C 1
ATOM 2648 O O . GLU A 1 328 ? 26.343 2.666 -42.718 1.00 91.56 328 GLU A O 1
ATOM 2653 N N . GLN A 1 329 ? 28.270 2.940 -43.844 1.00 91.12 329 GLN A N 1
ATOM 2654 C CA . GLN A 1 329 ? 27.713 2.552 -45.144 1.00 91.12 329 GLN A CA 1
ATOM 2655 C C . GLN A 1 329 ? 27.146 1.131 -45.116 1.00 91.12 329 GLN A C 1
ATOM 2657 O O . GLN A 1 329 ? 26.053 0.898 -45.636 1.00 91.12 329 GLN A O 1
ATOM 2662 N N . LEU A 1 330 ? 27.859 0.189 -44.492 1.00 90.81 330 LEU A N 1
ATOM 2663 C CA . LEU A 1 330 ? 27.395 -1.190 -44.377 1.00 90.81 330 LEU A CA 1
ATOM 2664 C C . LEU A 1 330 ? 26.185 -1.319 -43.446 1.00 90.81 330 LEU A C 1
ATOM 2666 O O . LEU A 1 330 ? 25.223 -1.983 -43.827 1.00 90.81 330 LEU A O 1
ATOM 2670 N N . TYR A 1 331 ? 26.170 -0.649 -42.288 1.00 92.25 331 TYR A N 1
ATOM 2671 C CA . TYR A 1 331 ? 24.995 -0.653 -41.411 1.00 92.25 331 TYR A CA 1
ATOM 2672 C C . TYR A 1 331 ? 23.762 -0.060 -42.105 1.00 92.25 331 TYR A C 1
ATOM 2674 O O . TYR A 1 331 ? 22.682 -0.641 -42.036 1.00 92.25 331 TYR A O 1
ATOM 2682 N N . ARG A 1 332 ? 23.908 1.045 -42.849 1.00 90.06 332 ARG A N 1
ATOM 2683 C CA . ARG A 1 332 ? 22.803 1.607 -43.648 1.00 90.06 332 ARG A CA 1
ATOM 2684 C C . ARG A 1 332 ? 22.317 0.637 -44.714 1.00 90.06 332 ARG A C 1
ATOM 2686 O O . ARG A 1 332 ? 21.113 0.479 -44.873 1.00 90.06 332 ARG A O 1
ATOM 2693 N N . LYS A 1 333 ? 23.237 -0.039 -45.405 1.00 90.06 333 LYS A N 1
ATOM 2694 C CA . LYS A 1 333 ? 22.892 -1.049 -46.411 1.00 90.06 333 LYS A CA 1
ATOM 2695 C C . LYS A 1 333 ? 22.118 -2.221 -45.797 1.00 90.06 333 LYS A C 1
ATOM 2697 O O . LYS A 1 333 ? 21.194 -2.723 -46.428 1.00 90.06 333 LYS A O 1
ATOM 2702 N N . VAL A 1 334 ? 22.451 -2.630 -44.569 1.00 90.44 334 VAL A N 1
ATOM 2703 C CA . VAL A 1 334 ? 21.661 -3.617 -43.814 1.00 90.44 334 VAL A CA 1
ATOM 2704 C C . VAL A 1 334 ? 20.252 -3.082 -43.542 1.00 90.44 334 VAL A C 1
ATOM 2706 O O . VAL A 1 334 ? 19.281 -3.769 -43.840 1.00 90.44 334 VAL A O 1
ATOM 2709 N N . LEU A 1 335 ? 20.120 -1.837 -43.078 1.00 87.25 335 LEU A N 1
ATOM 2710 C CA . LEU A 1 335 ? 18.816 -1.233 -42.766 1.00 87.25 335 LEU A CA 1
ATOM 2711 C C . LEU A 1 335 ? 17.946 -0.925 -43.995 1.00 87.25 335 LEU A C 1
ATOM 2713 O O . LEU A 1 335 ? 16.724 -0.891 -43.887 1.00 87.25 335 LEU A O 1
ATOM 2717 N N . GLU A 1 336 ? 18.536 -0.737 -45.177 1.00 88.38 336 GLU A N 1
ATOM 2718 C CA . GLU A 1 336 ? 17.783 -0.662 -46.440 1.00 88.38 336 GLU A CA 1
ATOM 2719 C C . GLU A 1 336 ? 17.062 -1.979 -46.768 1.00 88.38 336 GLU A C 1
ATOM 2721 O O . GLU A 1 336 ? 16.060 -1.973 -47.487 1.00 88.38 336 GLU A O 1
ATOM 2726 N N . ARG A 1 337 ? 17.575 -3.110 -46.265 1.00 86.44 337 ARG A N 1
ATOM 2727 C CA . ARG A 1 337 ? 16.989 -4.444 -46.448 1.00 86.44 337 ARG A CA 1
ATOM 2728 C C . ARG A 1 337 ? 16.082 -4.820 -45.289 1.00 86.44 337 ARG A C 1
ATOM 2730 O O . ARG A 1 337 ? 14.943 -5.222 -45.506 1.00 86.44 337 ARG A O 1
ATOM 2737 N N . GLU A 1 338 ? 16.587 -4.642 -44.078 1.00 86.69 338 GLU A N 1
ATOM 2738 C CA . GLU A 1 338 ? 15.913 -4.967 -42.831 1.00 86.69 338 GLU A CA 1
ATOM 2739 C C . GLU A 1 338 ? 15.868 -3.711 -41.949 1.00 86.69 338 GLU A C 1
ATOM 2741 O O . GLU A 1 338 ? 16.744 -3.509 -41.106 1.00 86.69 338 GLU A O 1
ATOM 2746 N N . PRO A 1 339 ? 14.844 -2.847 -42.113 1.00 83.56 339 PRO A N 1
ATOM 2747 C CA . PRO A 1 339 ? 14.749 -1.568 -41.399 1.00 83.56 339 PRO A CA 1
ATOM 2748 C C . PRO A 1 339 ? 14.763 -1.679 -39.871 1.00 83.56 339 PRO A C 1
ATOM 2750 O O . PRO A 1 339 ? 15.051 -0.703 -39.183 1.00 83.56 339 PRO A O 1
ATOM 2753 N N . HIS A 1 340 ? 14.443 -2.863 -39.348 1.00 80.31 340 HIS A N 1
ATOM 2754 C CA . HIS A 1 340 ? 14.348 -3.165 -37.922 1.00 80.31 340 HIS A CA 1
ATOM 2755 C C . HIS A 1 340 ? 15.506 -4.036 -37.415 1.00 80.31 340 HIS A C 1
ATOM 2757 O O . HIS A 1 340 ? 15.407 -4.597 -36.323 1.00 80.31 340 HIS A O 1
ATOM 2763 N N . GLN A 1 341 ? 16.596 -4.167 -38.182 1.00 86.88 341 GLN A N 1
ATOM 2764 C CA . GLN A 1 341 ? 17.728 -4.989 -37.770 1.00 86.88 341 GLN A CA 1
ATOM 2765 C C . GLN A 1 341 ? 18.485 -4.337 -36.608 1.00 86.88 341 GLN A C 1
ATOM 2767 O O . GLN A 1 341 ? 19.240 -3.376 -36.780 1.00 86.88 341 GLN A O 1
ATOM 2772 N N . LEU A 1 342 ? 18.276 -4.895 -35.414 1.00 82.31 342 LEU A N 1
ATOM 2773 C CA . LEU A 1 342 ? 18.732 -4.369 -34.124 1.00 82.31 342 LEU A CA 1
ATOM 2774 C C . LEU A 1 342 ? 20.221 -4.041 -34.088 1.00 82.31 342 LEU A C 1
ATOM 2776 O O . LEU A 1 342 ? 20.623 -2.938 -33.725 1.00 82.31 342 LEU A O 1
ATOM 2780 N N . ASP A 1 343 ? 21.033 -4.994 -34.523 1.00 84.31 343 ASP A N 1
ATOM 2781 C CA . ASP A 1 343 ? 22.484 -4.893 -34.488 1.00 84.31 343 ASP A CA 1
ATOM 2782 C C . ASP A 1 343 ? 23.020 -3.737 -35.345 1.00 84.31 343 ASP A C 1
ATOM 2784 O O . ASP A 1 343 ? 24.018 -3.105 -34.992 1.00 84.31 343 ASP A O 1
ATOM 2788 N N . ALA A 1 344 ? 22.350 -3.440 -36.463 1.00 87.88 344 ALA A N 1
ATOM 2789 C CA . ALA A 1 344 ? 22.724 -2.341 -37.343 1.00 87.88 344 ALA A CA 1
ATOM 2790 C C . ALA A 1 344 ? 22.266 -0.982 -36.794 1.00 87.88 344 ALA A C 1
ATOM 2792 O O . ALA A 1 344 ? 23.021 -0.011 -36.876 1.00 87.88 344 ALA A O 1
ATOM 2793 N N . LEU A 1 345 ? 21.071 -0.913 -36.192 1.00 85.44 345 LEU A N 1
ATOM 2794 C CA . LEU A 1 345 ? 20.600 0.290 -35.496 1.00 85.44 345 LEU A CA 1
ATOM 2795 C C . LEU A 1 345 ? 21.511 0.638 -34.310 1.00 85.44 345 LEU A C 1
ATOM 2797 O O . LEU A 1 345 ? 21.924 1.791 -34.180 1.00 85.44 345 LEU A O 1
ATOM 2801 N N . ASN A 1 346 ? 21.882 -0.356 -33.496 1.00 85.00 346 ASN A N 1
ATOM 2802 C CA . ASN A 1 346 ? 22.798 -0.175 -32.369 1.00 85.00 346 ASN A CA 1
ATOM 2803 C C . ASN A 1 346 ? 24.195 0.269 -32.846 1.00 85.00 346 ASN A C 1
ATOM 2805 O O . ASN A 1 346 ? 24.751 1.250 -32.351 1.00 85.00 346 ASN A O 1
ATOM 2809 N N . GLY A 1 347 ? 24.732 -0.382 -33.886 1.00 86.62 347 GLY A N 1
ATOM 2810 C CA . GLY A 1 347 ? 26.006 0.006 -34.497 1.00 86.62 347 GLY A CA 1
ATOM 2811 C C . GLY A 1 347 ? 26.034 1.460 -34.989 1.00 86.62 347 GLY A C 1
ATOM 2812 O O . GLY A 1 347 ? 27.000 2.181 -34.732 1.00 86.62 347 GLY A O 1
ATOM 2813 N N . LEU A 1 348 ? 24.959 1.931 -35.634 1.00 89.06 348 LEU A N 1
ATOM 2814 C CA . LEU A 1 348 ? 24.833 3.338 -36.037 1.00 89.06 348 LEU A CA 1
ATOM 2815 C C . LEU A 1 348 ? 24.705 4.286 -34.843 1.00 89.06 348 LEU A C 1
ATOM 2817 O O . LEU A 1 348 ? 25.347 5.336 -34.843 1.00 89.06 348 LEU A O 1
ATOM 2821 N N . ALA A 1 349 ? 23.916 3.932 -33.826 1.00 87.12 349 ALA A N 1
ATOM 2822 C CA . ALA A 1 349 ? 23.766 4.751 -32.626 1.00 87.12 349 ALA A CA 1
ATOM 2823 C C . ALA A 1 349 ? 25.115 4.981 -31.922 1.00 87.12 349 ALA A C 1
ATOM 2825 O O . ALA A 1 349 ? 25.443 6.120 -31.573 1.00 87.12 349 ALA A O 1
ATOM 2826 N N . LEU A 1 350 ? 25.937 3.933 -31.799 1.00 86.69 350 LEU A N 1
ATOM 2827 C CA . LEU A 1 350 ? 27.295 4.019 -31.253 1.00 86.69 350 LEU A CA 1
ATOM 2828 C C . LEU A 1 350 ? 28.208 4.915 -32.104 1.00 86.69 350 LEU A C 1
ATOM 2830 O O . LEU A 1 350 ? 28.927 5.754 -31.559 1.00 86.69 350 LEU A O 1
ATOM 2834 N N . LEU A 1 351 ? 28.152 4.798 -33.436 1.00 89.50 351 LEU A N 1
ATOM 2835 C CA . LEU A 1 351 ? 28.922 5.667 -34.334 1.00 89.50 351 LEU A CA 1
ATOM 2836 C C . LEU A 1 351 ? 28.530 7.144 -34.177 1.00 89.50 351 LEU A C 1
ATOM 2838 O O . LEU A 1 351 ? 29.410 8.000 -34.066 1.00 89.50 351 LEU A O 1
ATOM 2842 N N . TYR A 1 352 ? 27.234 7.454 -34.107 1.00 88.50 352 TYR A N 1
ATOM 2843 C CA . TYR A 1 352 ? 26.759 8.825 -33.887 1.00 88.50 352 TYR A CA 1
ATOM 2844 C C . TYR A 1 352 ? 27.142 9.370 -32.513 1.00 88.50 352 TYR A C 1
ATOM 2846 O O . TYR A 1 352 ? 27.521 10.539 -32.388 1.00 88.50 352 TYR A O 1
ATOM 2854 N N . GLN A 1 353 ? 27.110 8.520 -31.488 1.00 84.75 353 GLN A N 1
ATOM 2855 C CA . GLN A 1 353 ? 27.608 8.865 -30.162 1.00 84.75 353 GLN A CA 1
ATOM 2856 C C . GLN A 1 353 ? 29.100 9.231 -30.205 1.00 84.75 353 GLN A C 1
ATOM 2858 O O . GLN A 1 353 ? 29.492 10.251 -29.636 1.00 84.75 353 GLN A O 1
ATOM 2863 N N . GLU A 1 354 ? 29.933 8.449 -30.900 1.00 84.69 354 GLU A N 1
ATOM 2864 C CA . GLU A 1 354 ? 31.367 8.737 -31.072 1.00 84.69 354 GLU A CA 1
ATOM 2865 C C . GLU A 1 354 ? 31.637 10.031 -31.859 1.00 84.69 354 GLU A C 1
ATOM 2867 O O . GLU A 1 354 ? 32.663 10.680 -31.647 1.00 84.69 354 GLU A O 1
ATOM 2872 N N . GLN A 1 355 ? 30.730 10.410 -32.762 1.00 84.81 355 GLN A N 1
ATOM 2873 C CA . GLN A 1 355 ? 30.803 11.648 -33.547 1.00 84.81 355 GLN A CA 1
ATOM 2874 C C . GLN A 1 355 ? 30.321 12.888 -32.770 1.00 84.81 355 GLN A C 1
ATOM 2876 O O . GLN A 1 355 ? 30.535 14.014 -33.217 1.00 84.81 355 GLN A O 1
ATOM 2881 N N . GLY A 1 356 ? 29.703 12.704 -31.597 1.00 81.56 356 GLY A N 1
ATOM 2882 C CA . GLY A 1 356 ? 29.118 13.784 -30.799 1.00 81.56 356 GLY A CA 1
ATOM 2883 C C . GLY A 1 356 ? 27.708 14.200 -31.237 1.00 81.56 356 GLY A C 1
ATOM 2884 O O . GLY A 1 356 ? 27.162 15.165 -30.699 1.00 81.56 356 GLY A O 1
ATOM 2885 N N . GLU A 1 357 ? 27.083 13.468 -32.163 1.00 87.19 357 GLU A N 1
ATOM 2886 C CA . GLU A 1 357 ? 25.704 13.689 -32.616 1.00 87.19 357 GLU A CA 1
ATOM 2887 C C . GLU A 1 357 ? 24.690 13.010 -31.680 1.00 87.19 357 GLU A C 1
ATOM 2889 O O . GLU A 1 357 ? 23.901 12.148 -32.073 1.00 87.19 357 GLU A O 1
ATOM 2894 N N . LEU A 1 358 ? 24.701 13.413 -30.404 1.00 85.62 358 LEU A N 1
ATOM 2895 C CA . LEU A 1 358 ? 23.903 12.783 -29.343 1.00 85.62 358 LEU A CA 1
ATOM 2896 C C . LEU A 1 358 ? 22.394 12.777 -29.629 1.00 85.62 358 LEU A C 1
ATOM 2898 O O . LEU A 1 358 ? 21.709 11.844 -29.229 1.00 85.62 358 LEU A O 1
ATOM 2902 N N . GLY A 1 359 ? 21.865 13.789 -30.325 1.00 85.69 359 GLY A N 1
ATOM 2903 C CA . GLY A 1 359 ? 20.443 13.843 -30.682 1.00 85.69 359 GLY A CA 1
ATOM 2904 C C . GLY A 1 359 ? 20.026 12.731 -31.649 1.00 85.69 359 GLY A C 1
ATOM 2905 O O . GLY A 1 359 ? 18.991 12.101 -31.442 1.00 85.69 359 GLY A O 1
ATOM 2906 N N . THR A 1 360 ? 20.847 12.466 -32.669 1.00 87.06 360 THR A N 1
ATOM 2907 C CA . THR A 1 360 ? 20.611 11.399 -33.652 1.00 87.06 360 THR A CA 1
ATOM 2908 C C . THR A 1 360 ? 20.745 10.027 -32.996 1.00 87.06 360 THR A C 1
ATOM 2910 O O . THR A 1 360 ? 19.880 9.174 -33.183 1.00 87.06 360 THR A O 1
ATOM 2913 N N . ALA A 1 361 ? 21.782 9.842 -32.168 1.00 89.44 361 ALA A N 1
ATOM 2914 C CA . ALA A 1 361 ? 21.985 8.611 -31.407 1.00 89.44 361 ALA A CA 1
ATOM 2915 C C . ALA A 1 361 ? 20.803 8.321 -30.467 1.00 89.44 361 ALA A C 1
ATOM 2917 O O . ALA A 1 361 ? 20.291 7.205 -30.449 1.00 89.44 361 ALA A O 1
ATOM 2918 N N . LEU A 1 362 ? 20.323 9.336 -29.738 1.00 89.56 362 LEU A N 1
ATOM 2919 C CA . LEU A 1 362 ? 19.200 9.191 -28.813 1.00 89.56 362 LEU A CA 1
ATOM 2920 C C . LEU A 1 362 ? 17.922 8.759 -29.538 1.00 89.56 362 LEU A C 1
ATOM 2922 O O . LEU A 1 362 ? 17.277 7.814 -29.104 1.00 89.56 362 LEU A O 1
ATOM 2926 N N . LEU A 1 363 ? 17.597 9.393 -30.669 1.00 88.00 363 LEU A N 1
ATOM 2927 C CA . LEU A 1 363 ? 16.407 9.050 -31.449 1.00 88.00 363 LEU A CA 1
ATOM 2928 C C . LEU A 1 363 ? 16.452 7.602 -31.956 1.00 88.00 363 LEU A C 1
ATOM 2930 O O . LEU A 1 363 ? 15.434 6.914 -31.941 1.00 88.00 363 LEU A O 1
ATOM 2934 N N . MET A 1 364 ? 17.628 7.125 -32.376 1.00 86.06 364 MET A N 1
ATOM 2935 C CA . MET A 1 364 ? 17.809 5.729 -32.786 1.00 86.06 364 MET A CA 1
ATOM 2936 C C . MET A 1 364 ? 17.615 4.762 -31.614 1.00 86.06 364 MET A C 1
ATOM 2938 O O . MET A 1 364 ? 16.881 3.787 -31.748 1.00 86.06 364 MET A O 1
ATOM 2942 N N . VAL A 1 365 ? 18.213 5.038 -30.452 1.00 88.31 365 VAL A N 1
ATOM 2943 C CA . VAL A 1 365 ? 18.074 4.169 -29.271 1.00 88.31 365 VAL A CA 1
ATOM 2944 C C . VAL A 1 365 ? 16.645 4.190 -28.717 1.00 88.31 365 VAL A C 1
ATOM 2946 O O . VAL A 1 365 ? 16.126 3.142 -28.348 1.00 88.31 365 VAL A O 1
ATOM 2949 N N . GLU A 1 366 ? 15.958 5.335 -28.727 1.00 89.75 366 GLU A N 1
ATOM 2950 C CA . GLU A 1 366 ? 14.538 5.431 -28.354 1.00 89.75 366 GLU A CA 1
ATOM 2951 C C . GLU A 1 366 ? 13.652 4.563 -29.257 1.00 89.75 366 GLU A C 1
ATOM 2953 O O . GLU A 1 366 ? 12.755 3.878 -28.764 1.00 89.75 366 GLU A O 1
ATOM 2958 N N . GLN A 1 367 ? 13.928 4.528 -30.567 1.00 85.62 367 GLN A N 1
ATOM 2959 C CA . GLN A 1 367 ? 13.227 3.638 -31.499 1.00 85.62 367 GLN A CA 1
ATOM 2960 C C . GLN A 1 367 ? 13.469 2.158 -31.187 1.00 85.62 367 GLN A C 1
ATOM 2962 O O . GLN A 1 367 ? 12.537 1.360 -31.306 1.00 85.62 367 GLN A O 1
ATOM 2967 N N . ILE A 1 368 ? 14.691 1.796 -30.785 1.00 85.88 368 ILE A N 1
ATOM 2968 C CA . ILE A 1 368 ? 15.026 0.424 -30.388 1.00 85.88 368 ILE A CA 1
ATOM 2969 C C . ILE A 1 368 ? 14.286 0.054 -29.098 1.00 85.88 368 ILE A C 1
ATOM 2971 O O . ILE A 1 368 ? 13.574 -0.947 -29.075 1.00 85.88 368 ILE A O 1
ATOM 2975 N N . VAL A 1 369 ? 14.384 0.875 -28.047 1.00 88.25 369 VAL A N 1
ATOM 2976 C CA . VAL A 1 369 ? 13.734 0.614 -26.748 1.00 88.25 369 VAL A CA 1
ATOM 2977 C C . VAL A 1 369 ? 12.212 0.544 -26.886 1.00 88.25 369 VAL A C 1
ATOM 2979 O O . VAL A 1 369 ? 11.580 -0.289 -26.243 1.00 88.25 369 VAL A O 1
ATOM 2982 N N . ALA A 1 370 ? 11.609 1.355 -27.760 1.00 87.94 370 ALA A N 1
ATOM 2983 C CA . ALA A 1 370 ? 10.172 1.290 -28.025 1.00 87.94 370 ALA A CA 1
ATOM 2984 C C . ALA A 1 370 ? 9.735 -0.048 -28.650 1.00 87.94 370 ALA A C 1
ATOM 2986 O O . ALA A 1 370 ? 8.636 -0.524 -28.370 1.00 87.94 370 ALA A O 1
ATOM 2987 N N . GLN A 1 371 ? 10.576 -0.653 -29.494 1.00 84.88 371 GLN A N 1
ATOM 2988 C CA . GLN A 1 371 ? 10.302 -1.962 -30.100 1.00 84.88 371 GLN A CA 1
ATOM 2989 C C . GLN A 1 371 ? 10.640 -3.117 -29.147 1.00 84.88 371 GLN A C 1
ATOM 2991 O O . GLN A 1 371 ? 9.963 -4.144 -29.165 1.00 84.88 371 GLN A O 1
ATOM 2996 N N . TYR A 1 372 ? 11.651 -2.935 -28.294 1.00 83.62 372 TYR A N 1
ATOM 2997 C CA . TYR A 1 372 ? 12.187 -3.963 -27.402 1.00 83.62 372 TYR A CA 1
ATOM 2998 C C . TYR A 1 372 ? 12.328 -3.428 -25.965 1.00 83.62 372 TYR A C 1
ATOM 3000 O O . TYR A 1 372 ? 13.439 -3.273 -25.455 1.00 83.62 372 TYR A O 1
ATOM 3008 N N . PRO A 1 373 ? 11.208 -3.183 -25.257 1.00 86.69 373 PRO A N 1
ATOM 3009 C CA . PRO A 1 373 ? 11.204 -2.543 -23.937 1.00 86.69 373 PRO A CA 1
ATOM 3010 C C . PRO A 1 373 ? 11.773 -3.417 -22.810 1.00 86.69 373 PRO A C 1
ATOM 3012 O O . PRO A 1 373 ? 11.838 -2.982 -21.665 1.00 86.69 373 PRO A O 1
ATOM 3015 N N . HIS A 1 374 ? 12.168 -4.658 -23.103 1.00 87.62 374 HIS A N 1
ATOM 3016 C CA . HIS A 1 374 ? 12.808 -5.574 -22.154 1.00 87.62 374 HIS A CA 1
ATOM 3017 C C . HIS A 1 374 ? 14.308 -5.758 -22.417 1.00 87.62 374 HIS A C 1
ATOM 3019 O O . HIS A 1 374 ? 14.967 -6.482 -21.673 1.00 87.62 374 HIS A O 1
ATOM 3025 N N . ASP A 1 375 ? 14.856 -5.104 -23.446 1.00 83.81 375 ASP A N 1
ATOM 3026 C CA . ASP A 1 375 ? 16.294 -5.089 -23.689 1.00 83.81 375 ASP A CA 1
ATOM 3027 C C . ASP A 1 375 ? 16.973 -4.146 -22.684 1.00 83.81 375 ASP A C 1
ATOM 3029 O O . ASP A 1 375 ? 16.851 -2.919 -22.760 1.00 83.81 375 ASP A O 1
ATOM 3033 N N . LEU A 1 376 ? 17.652 -4.737 -21.699 1.00 83.12 376 LEU A N 1
ATOM 3034 C CA . LEU A 1 376 ? 18.321 -4.003 -20.629 1.00 83.12 376 LEU A CA 1
ATOM 3035 C C . LEU A 1 376 ? 19.531 -3.208 -21.145 1.00 83.12 376 LEU A C 1
ATOM 3037 O O . LEU A 1 376 ? 19.797 -2.118 -20.642 1.00 83.12 376 LEU A O 1
ATOM 3041 N N . GLU A 1 377 ? 20.249 -3.715 -22.149 1.00 82.75 377 GLU A N 1
ATOM 3042 C CA . GLU A 1 377 ? 21.434 -3.051 -22.707 1.00 82.75 377 GLU A CA 1
ATOM 3043 C C . GLU A 1 377 ? 21.037 -1.756 -23.423 1.00 82.75 377 GLU A C 1
ATOM 3045 O O . GLU A 1 377 ? 21.654 -0.702 -23.227 1.00 82.75 377 GLU A O 1
ATOM 3050 N N . MET A 1 378 ? 19.945 -1.804 -24.189 1.00 85.88 378 MET A N 1
ATOM 3051 C CA . MET A 1 378 ? 19.417 -0.628 -24.885 1.00 85.88 378 MET A CA 1
ATOM 3052 C C . MET A 1 378 ? 18.826 0.397 -23.914 1.00 85.88 378 MET A C 1
ATOM 3054 O O . MET A 1 378 ? 19.004 1.601 -24.107 1.00 85.88 378 MET A O 1
ATOM 3058 N N . GLN A 1 379 ? 18.194 -0.053 -22.828 1.00 85.44 379 GLN A N 1
ATOM 3059 C CA . GLN A 1 379 ? 17.722 0.840 -21.764 1.00 85.44 379 GLN A CA 1
ATOM 3060 C C . GLN A 1 379 ? 18.868 1.547 -21.036 1.00 85.44 379 GLN A C 1
ATOM 3062 O O . GLN A 1 379 ? 18.790 2.755 -20.812 1.00 85.44 379 GLN A O 1
ATOM 3067 N N . ILE A 1 380 ? 19.947 0.830 -20.708 1.00 85.88 380 ILE A N 1
ATOM 3068 C CA . ILE A 1 380 ? 21.148 1.431 -20.107 1.00 85.88 380 ILE A CA 1
ATOM 3069 C C . ILE A 1 380 ? 21.746 2.464 -21.066 1.00 85.88 380 ILE A C 1
ATOM 3071 O O . ILE A 1 380 ? 21.988 3.604 -20.669 1.00 85.88 380 ILE A O 1
ATOM 3075 N N . THR A 1 381 ? 21.899 2.105 -22.343 1.00 86.19 381 THR A N 1
ATOM 3076 C CA . THR A 1 381 ? 22.434 3.008 -23.374 1.00 86.19 381 THR A CA 1
ATOM 3077 C C . THR A 1 381 ? 21.581 4.273 -23.513 1.00 86.19 381 THR A C 1
ATOM 3079 O O . THR A 1 381 ? 22.117 5.380 -23.613 1.00 86.19 381 THR A O 1
ATOM 3082 N N . LEU A 1 382 ? 20.250 4.143 -23.458 1.00 90.50 382 LEU A N 1
ATOM 3083 C CA . LEU A 1 382 ? 19.330 5.280 -23.482 1.00 90.50 382 LEU A CA 1
ATOM 3084 C C . LEU A 1 382 ? 19.575 6.228 -22.302 1.00 90.50 382 LEU A C 1
ATOM 3086 O O . LEU A 1 382 ? 19.683 7.440 -22.502 1.00 90.50 382 LEU A O 1
ATOM 3090 N N . LEU A 1 383 ? 19.683 5.689 -21.085 1.00 89.06 383 LEU A N 1
ATOM 3091 C CA . LEU A 1 383 ? 19.933 6.476 -19.874 1.00 89.06 383 LEU A CA 1
ATOM 3092 C C . LEU A 1 383 ? 21.289 7.189 -19.933 1.00 89.06 383 LEU A C 1
ATOM 3094 O O . LEU A 1 383 ? 21.359 8.389 -19.662 1.00 89.06 383 LEU A O 1
ATOM 3098 N N . GLU A 1 384 ? 22.346 6.499 -20.367 1.00 89.25 384 GLU A N 1
ATOM 3099 C CA . GLU A 1 384 ? 23.674 7.097 -20.542 1.00 89.25 384 GLU A CA 1
ATOM 3100 C C . GLU A 1 384 ? 23.669 8.235 -21.573 1.00 89.25 384 GLU A C 1
ATOM 3102 O O . GLU A 1 384 ? 24.298 9.278 -21.365 1.00 89.25 384 GLU A O 1
ATOM 3107 N N . LEU A 1 385 ? 22.960 8.062 -22.694 1.00 90.00 385 LEU A N 1
ATOM 3108 C CA . LEU A 1 385 ? 22.825 9.099 -23.719 1.00 90.00 385 LEU A CA 1
ATOM 3109 C C . LEU A 1 385 ? 22.037 10.306 -23.205 1.00 90.00 385 LEU A C 1
ATOM 3111 O O . LEU A 1 385 ? 22.450 11.447 -23.437 1.00 90.00 385 LEU A O 1
ATOM 3115 N N . LYS A 1 386 ? 20.937 10.075 -22.477 1.00 91.56 386 LYS A N 1
ATOM 3116 C CA . LYS A 1 386 ? 20.171 11.145 -21.824 1.00 91.56 386 LYS A CA 1
ATOM 3117 C C . LYS A 1 386 ? 21.036 11.907 -20.820 1.00 91.56 386 LYS A C 1
ATOM 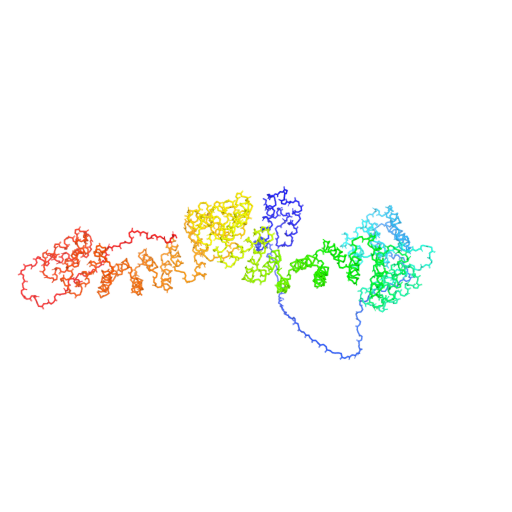3119 O O . LYS A 1 386 ? 21.062 13.136 -20.868 1.00 91.56 386 LYS A O 1
ATOM 3124 N N . GLN A 1 387 ? 21.822 11.210 -19.999 1.00 91.94 387 GLN A N 1
ATOM 3125 C CA . GLN A 1 387 ? 22.752 11.835 -19.053 1.00 91.94 387 GLN A CA 1
ATOM 3126 C C . GLN A 1 387 ? 23.810 12.691 -19.765 1.00 91.94 387 GLN A C 1
ATOM 3128 O O . GLN A 1 387 ? 23.986 13.863 -19.432 1.00 91.94 387 GLN A O 1
ATOM 3133 N N . LYS A 1 388 ? 24.460 12.162 -20.811 1.00 90.94 388 LYS A N 1
ATOM 3134 C CA . LYS A 1 388 ? 25.430 12.931 -21.616 1.00 90.94 388 LYS A CA 1
ATOM 3135 C C . LYS A 1 388 ? 24.800 14.170 -22.249 1.00 90.94 388 LYS A C 1
ATOM 3137 O O . LYS A 1 388 ? 25.449 15.212 -22.339 1.00 90.94 388 LYS A O 1
ATOM 3142 N N . ARG A 1 389 ? 23.538 14.080 -22.680 1.00 91.12 389 ARG A N 1
ATOM 3143 C CA . ARG A 1 389 ? 22.795 15.220 -23.229 1.00 91.12 389 ARG A CA 1
ATOM 3144 C C . ARG A 1 389 ? 22.548 16.293 -22.167 1.00 91.12 389 ARG A C 1
ATOM 3146 O O . ARG A 1 389 ? 22.708 17.471 -22.480 1.00 91.12 389 ARG A O 1
ATOM 3153 N N . VAL A 1 390 ? 22.213 15.911 -20.934 1.00 93.62 390 VAL A N 1
ATOM 3154 C CA . VAL A 1 390 ? 22.098 16.850 -19.803 1.00 93.62 390 VAL A CA 1
ATOM 3155 C C . VAL A 1 390 ? 23.432 17.554 -19.554 1.00 93.62 390 VAL A C 1
ATOM 3157 O O . VAL A 1 390 ? 23.486 18.782 -19.576 1.00 93.62 390 VAL A O 1
ATOM 3160 N N . GLU A 1 391 ? 24.534 16.808 -19.442 1.00 92.31 391 GLU A N 1
ATOM 3161 C CA . GLU A 1 391 ? 25.875 17.384 -19.250 1.00 92.31 391 GLU A CA 1
ATOM 3162 C C . GLU A 1 391 ? 26.282 18.336 -20.385 1.00 92.31 391 GLU A C 1
ATOM 3164 O O . GLU A 1 391 ? 26.880 19.389 -20.144 1.00 92.31 391 GLU A O 1
ATOM 3169 N N . GLN A 1 392 ? 25.950 17.992 -21.633 1.00 91.19 392 GLN A N 1
ATOM 3170 C CA . GLN A 1 392 ? 26.199 18.852 -22.788 1.00 91.19 392 GLN A CA 1
ATOM 3171 C C . GLN A 1 392 ? 25.446 20.183 -22.664 1.00 91.19 392 GLN A C 1
ATOM 3173 O O . GLN A 1 392 ? 26.031 21.234 -22.936 1.00 91.19 392 GLN A O 1
ATOM 3178 N N . LYS A 1 393 ? 24.177 20.152 -22.237 1.00 93.00 393 LYS A N 1
ATOM 3179 C CA . LYS A 1 393 ? 23.371 21.363 -22.023 1.00 93.00 393 LYS A CA 1
ATOM 3180 C C . LYS A 1 393 ? 23.917 22.222 -20.886 1.00 93.00 393 LYS A C 1
ATOM 3182 O O . LYS A 1 393 ? 23.988 23.436 -21.050 1.00 93.00 393 LYS A O 1
ATOM 3187 N N . ILE A 1 394 ? 24.375 21.611 -19.790 1.00 93.31 394 ILE A N 1
ATOM 3188 C CA . ILE A 1 394 ? 25.009 22.329 -18.671 1.00 93.31 394 ILE A CA 1
ATOM 3189 C C . ILE A 1 394 ? 26.256 23.074 -19.153 1.00 93.31 394 ILE A C 1
ATOM 3191 O O . ILE A 1 394 ? 26.356 24.285 -18.973 1.00 93.31 394 ILE A O 1
ATOM 3195 N N . ARG A 1 395 ? 27.165 22.384 -19.854 1.00 93.06 395 ARG A N 1
ATOM 3196 C CA . ARG A 1 395 ? 28.383 23.009 -20.404 1.00 93.06 395 ARG A CA 1
ATOM 3197 C C . ARG A 1 395 ? 28.066 24.117 -21.407 1.00 93.06 395 ARG A C 1
ATOM 3199 O O . ARG A 1 395 ? 28.773 25.121 -21.451 1.00 93.06 395 ARG A O 1
ATOM 3206 N N . ALA A 1 396 ? 27.026 23.933 -22.222 1.00 92.62 396 ALA A N 1
ATOM 3207 C CA . ALA A 1 396 ? 26.566 24.964 -23.145 1.00 92.62 396 ALA A CA 1
ATOM 3208 C C . ALA A 1 396 ? 26.040 26.194 -22.387 1.00 92.62 396 ALA A C 1
ATOM 3210 O O . ALA A 1 396 ? 26.401 27.314 -22.736 1.00 92.62 396 ALA A O 1
ATOM 3211 N N . ALA A 1 397 ? 25.264 25.997 -21.316 1.00 91.69 397 ALA A N 1
ATOM 3212 C CA . ALA A 1 397 ? 24.760 27.082 -20.478 1.00 91.69 397 ALA A CA 1
ATOM 3213 C C . ALA A 1 397 ? 25.890 27.867 -19.787 1.00 91.69 397 ALA A C 1
ATOM 3215 O O . ALA A 1 397 ? 25.868 29.095 -19.782 1.00 91.69 397 ALA A O 1
ATOM 3216 N N . GLU A 1 398 ? 26.909 27.186 -19.252 1.00 89.94 398 GLU A N 1
ATOM 3217 C CA . GLU A 1 398 ? 28.067 27.825 -18.599 1.00 89.94 398 GLU A CA 1
ATOM 3218 C C . GLU A 1 398 ? 28.853 28.758 -19.534 1.00 89.94 398 GLU A C 1
ATOM 3220 O O . GLU A 1 398 ? 29.437 29.748 -19.090 1.00 89.94 398 GLU A O 1
ATOM 3225 N N . GLN A 1 399 ? 28.887 28.433 -20.828 1.00 92.00 399 GLN A N 1
ATOM 3226 C CA . GLN A 1 399 ? 29.625 29.185 -21.846 1.00 92.00 399 GLN A CA 1
ATOM 3227 C C . GLN A 1 399 ? 28.769 30.253 -22.540 1.00 92.00 399 GLN A C 1
ATOM 3229 O O . GLN A 1 399 ? 29.317 31.117 -23.228 1.00 92.00 399 GLN A O 1
ATOM 3234 N N . GLU A 1 400 ? 27.447 30.204 -22.374 1.00 94.44 400 GLU A N 1
ATOM 3235 C CA . GLU A 1 400 ? 26.515 31.093 -23.057 1.00 94.44 400 GLU A CA 1
ATOM 3236 C C . GLU A 1 400 ? 26.501 32.482 -22.410 1.00 94.44 400 GLU A C 1
ATOM 3238 O O . GLU A 1 400 ? 26.320 32.624 -21.200 1.00 94.44 400 GLU A O 1
ATOM 3243 N N . ALA A 1 401 ? 26.679 33.530 -23.213 1.00 90.00 401 ALA A N 1
ATOM 3244 C CA . ALA A 1 401 ? 26.726 34.912 -22.739 1.00 90.00 401 ALA A CA 1
ATOM 3245 C C . ALA A 1 401 ? 25.334 35.555 -22.661 1.00 90.00 401 ALA A C 1
ATOM 3247 O O . ALA A 1 401 ? 25.128 36.445 -21.832 1.00 90.00 401 ALA A O 1
ATOM 3248 N N . ASP A 1 402 ? 24.401 35.120 -23.511 1.00 91.69 402 ASP A N 1
ATOM 3249 C CA . ASP A 1 402 ? 23.019 35.599 -23.516 1.00 91.69 402 ASP A CA 1
ATOM 3250 C C . ASP A 1 402 ? 22.224 34.973 -22.359 1.00 91.69 402 ASP A C 1
ATOM 3252 O O . ASP A 1 402 ? 22.130 33.751 -22.238 1.00 91.69 402 ASP A O 1
ATOM 3256 N N . ALA A 1 403 ? 21.659 35.812 -21.488 1.00 84.88 403 ALA A N 1
ATOM 3257 C CA . ALA A 1 403 ? 20.954 35.356 -20.293 1.00 84.88 403 ALA A CA 1
ATOM 3258 C C . ALA A 1 403 ? 19.678 34.561 -20.620 1.00 84.88 403 ALA A C 1
ATOM 3260 O O . ALA A 1 403 ? 19.381 33.585 -19.933 1.00 84.88 403 ALA A O 1
ATOM 3261 N N . ASP A 1 404 ? 18.952 34.921 -21.681 1.00 86.50 404 ASP A N 1
ATOM 3262 C CA . ASP A 1 404 ? 17.702 34.247 -22.042 1.00 86.50 404 ASP A CA 1
ATOM 3263 C C . ASP A 1 404 ? 17.991 32.856 -22.623 1.00 86.50 404 ASP A C 1
ATOM 3265 O O . ASP A 1 404 ? 17.330 31.869 -22.279 1.00 86.50 404 ASP A O 1
ATOM 3269 N N . VAL A 1 405 ? 19.029 32.750 -23.461 1.00 90.50 405 VAL A N 1
ATOM 3270 C CA . VAL A 1 405 ? 19.480 31.462 -24.017 1.00 90.50 405 VAL A CA 1
ATOM 3271 C C . VAL A 1 405 ? 20.060 30.573 -22.918 1.00 90.50 405 VAL A C 1
ATOM 3273 O O . VAL A 1 405 ? 19.732 29.385 -22.853 1.00 90.50 405 VAL A O 1
ATOM 3276 N N . ARG A 1 406 ? 20.864 31.145 -22.015 1.00 90.06 406 ARG A N 1
ATOM 3277 C CA . ARG A 1 406 ? 21.420 30.431 -20.863 1.00 90.06 406 ARG A CA 1
ATOM 3278 C C . ARG A 1 406 ? 20.324 29.839 -19.981 1.00 90.06 406 ARG A C 1
ATOM 3280 O O . ARG A 1 406 ? 20.379 28.647 -19.689 1.00 90.06 406 ARG A O 1
ATOM 3287 N N . ARG A 1 407 ? 19.313 30.630 -19.604 1.00 86.50 407 ARG A N 1
ATOM 3288 C CA . ARG A 1 407 ? 18.182 30.169 -18.777 1.00 86.50 407 ARG A CA 1
ATOM 3289 C C . ARG A 1 407 ? 17.411 29.037 -19.431 1.00 86.50 407 ARG A C 1
ATOM 3291 O O . ARG A 1 407 ? 17.067 28.059 -18.771 1.00 86.50 407 ARG A O 1
ATOM 3298 N N . LYS A 1 408 ? 17.187 29.129 -20.745 1.00 90.75 408 LYS A N 1
ATOM 3299 C CA . LYS A 1 408 ? 16.556 28.046 -21.503 1.00 90.75 408 LYS A CA 1
ATOM 3300 C C . LYS A 1 408 ? 17.370 26.751 -21.415 1.00 90.75 408 LYS A C 1
ATOM 3302 O O . LYS A 1 408 ? 16.799 25.699 -21.146 1.00 90.75 408 LYS A O 1
ATOM 3307 N N . LEU A 1 409 ? 18.690 26.825 -21.601 1.00 92.50 409 LEU A N 1
ATOM 3308 C CA . LEU A 1 409 ? 19.577 25.662 -21.492 1.00 92.50 409 LEU A CA 1
ATOM 3309 C C . LEU A 1 409 ? 19.615 25.087 -20.068 1.00 92.50 409 LEU A C 1
ATOM 3311 O O . LEU A 1 409 ? 19.596 23.869 -19.913 1.00 92.50 409 LEU A O 1
ATOM 3315 N N . GLN A 1 410 ? 19.627 25.944 -19.042 1.00 91.31 410 GLN A N 1
ATOM 3316 C CA . GLN A 1 410 ? 19.564 25.531 -17.635 1.00 91.31 410 GLN A CA 1
ATOM 3317 C C . GLN A 1 410 ? 18.257 24.800 -17.318 1.00 91.31 410 GLN A C 1
ATOM 3319 O O . GLN A 1 410 ? 18.284 23.741 -16.693 1.00 91.31 410 GLN A O 1
ATOM 3324 N N . ARG A 1 411 ? 17.119 25.312 -17.800 1.00 92.44 411 ARG A N 1
ATOM 3325 C CA . ARG A 1 411 ? 15.822 24.642 -17.656 1.00 92.44 411 ARG A CA 1
ATOM 3326 C C . ARG A 1 411 ? 15.806 23.286 -18.327 1.00 92.44 411 ARG A C 1
ATOM 3328 O O . ARG A 1 411 ? 15.491 22.293 -17.687 1.00 92.44 411 ARG A O 1
ATOM 3335 N N . GLU A 1 412 ? 16.231 23.237 -19.578 1.00 93.75 412 GLU A N 1
ATOM 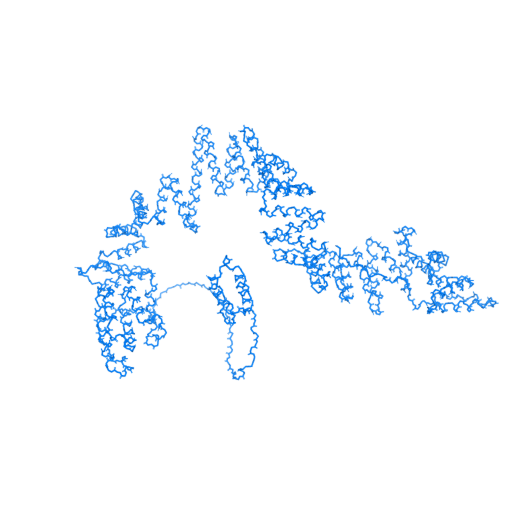3336 C CA . GLU A 1 412 ? 16.303 21.992 -20.326 1.00 93.75 412 GLU A CA 1
ATOM 3337 C C . GLU A 1 412 ? 17.266 20.953 -19.708 1.00 93.75 412 GLU A C 1
ATOM 3339 O O . GLU A 1 412 ? 17.124 19.756 -19.968 1.00 93.75 412 GLU A O 1
ATOM 3344 N N . ALA A 1 413 ? 18.281 21.390 -18.954 1.00 94.62 413 ALA A N 1
ATOM 3345 C CA . ALA A 1 413 ? 19.166 20.509 -18.196 1.00 94.62 413 ALA A CA 1
ATOM 3346 C C . ALA A 1 413 ? 18.502 20.010 -16.903 1.00 94.62 413 ALA A C 1
ATOM 3348 O O . ALA A 1 413 ? 18.568 18.818 -16.607 1.00 94.62 413 ALA A O 1
ATOM 3349 N N . ALA A 1 414 ? 17.827 20.896 -16.166 1.00 94.75 414 ALA A N 1
ATOM 3350 C CA . ALA A 1 414 ? 17.093 20.546 -14.954 1.00 94.75 414 ALA A CA 1
ATOM 3351 C C . ALA A 1 414 ? 15.934 19.573 -15.247 1.00 94.75 414 ALA A C 1
ATOM 3353 O O . ALA A 1 414 ? 15.806 18.548 -14.582 1.00 94.75 414 ALA A O 1
ATOM 3354 N N . GLU A 1 415 ? 15.147 19.831 -16.295 1.00 93.81 415 GLU A N 1
ATOM 3355 C CA . GLU A 1 415 ? 14.113 18.909 -16.789 1.00 93.81 415 GLU A CA 1
ATOM 3356 C C . GLU A 1 415 ? 14.716 17.540 -17.131 1.00 93.81 415 GLU A C 1
ATOM 3358 O O . GLU A 1 415 ? 14.175 16.509 -16.745 1.00 93.81 415 GLU A O 1
ATOM 3363 N N . GLY A 1 416 ? 15.891 17.517 -17.769 1.00 92.81 416 GLY A N 1
ATOM 3364 C CA . GLY A 1 416 ? 16.583 16.270 -18.080 1.00 92.81 416 GLY A CA 1
ATOM 3365 C C . GLY A 1 416 ? 17.050 15.489 -16.844 1.00 92.81 416 GLY A C 1
ATOM 3366 O O . GLY A 1 416 ? 16.989 14.262 -16.854 1.00 92.81 416 GLY A O 1
ATOM 3367 N N . TYR A 1 417 ? 17.465 16.156 -15.759 1.00 94.31 417 TYR A N 1
ATOM 3368 C CA . TYR A 1 417 ? 17.725 15.464 -14.488 1.00 94.31 417 TYR A CA 1
ATOM 3369 C C . TYR A 1 417 ? 16.449 14.894 -13.862 1.00 94.31 417 TYR A C 1
ATOM 3371 O O . TYR A 1 417 ? 16.484 13.782 -13.334 1.00 94.31 417 TYR A O 1
ATOM 3379 N N . ALA A 1 418 ? 15.329 15.617 -13.953 1.00 92.12 418 ALA A N 1
ATOM 3380 C CA . ALA A 1 418 ? 14.037 15.139 -13.467 1.00 92.12 418 ALA A CA 1
ATOM 3381 C C . ALA A 1 418 ? 13.541 13.914 -14.259 1.00 92.12 418 ALA A C 1
ATOM 3383 O O . ALA A 1 418 ? 13.107 12.936 -13.658 1.00 92.12 418 ALA A O 1
ATOM 3384 N N . GLU A 1 419 ? 13.679 13.913 -15.591 1.00 90.62 419 GLU A N 1
ATOM 3385 C CA . GLU A 1 419 ? 13.354 12.757 -16.447 1.00 90.62 419 GLU A CA 1
ATOM 3386 C C . GLU A 1 419 ? 14.198 11.514 -16.126 1.00 90.62 419 GLU A C 1
ATOM 3388 O O . GLU A 1 419 ? 13.746 10.382 -16.303 1.00 90.62 419 GLU A O 1
ATOM 3393 N N . LEU A 1 420 ? 15.435 11.724 -15.670 1.00 91.69 420 LEU A N 1
ATOM 3394 C CA . LEU A 1 420 ? 16.353 10.667 -15.248 1.00 91.69 420 LEU A CA 1
ATOM 3395 C C . LEU A 1 420 ? 16.114 10.194 -13.807 1.00 91.69 420 LEU A C 1
ATOM 3397 O O . LEU A 1 420 ? 16.848 9.319 -13.351 1.00 91.69 420 LEU A O 1
ATOM 3401 N N . TRP A 1 421 ? 15.136 10.763 -13.091 1.00 89.50 421 TRP A N 1
ATOM 3402 C CA . TRP A 1 421 ? 14.901 10.515 -11.661 1.00 89.50 421 TRP A CA 1
ATOM 3403 C C . TRP A 1 421 ? 16.151 10.761 -10.799 1.00 89.50 421 TRP A C 1
ATOM 3405 O O . TRP A 1 421 ? 16.356 10.126 -9.765 1.00 89.50 421 TRP A O 1
ATOM 3415 N N . ASN A 1 422 ? 17.015 11.685 -11.233 1.00 93.12 422 ASN A N 1
ATOM 3416 C CA . ASN A 1 422 ? 18.251 12.031 -10.540 1.00 93.12 422 ASN A CA 1
ATOM 3417 C C . ASN A 1 422 ? 18.053 13.300 -9.701 1.00 93.12 422 ASN A C 1
ATOM 3419 O O . ASN A 1 422 ? 18.622 14.361 -9.975 1.00 93.12 422 ASN A O 1
ATOM 3423 N N . ASP A 1 423 ? 17.195 13.184 -8.687 1.00 93.25 423 ASP A N 1
ATOM 3424 C CA . ASP A 1 423 ? 16.747 14.323 -7.885 1.00 93.25 423 ASP A CA 1
ATOM 3425 C C . ASP A 1 423 ? 17.863 14.948 -7.035 1.00 93.25 423 ASP A C 1
ATOM 3427 O O . ASP A 1 423 ? 17.855 16.156 -6.805 1.00 93.25 423 ASP A O 1
ATOM 3431 N N . GLU A 1 424 ? 18.871 14.170 -6.625 1.00 94.69 424 GLU A N 1
ATOM 3432 C CA . GLU A 1 424 ? 20.037 14.708 -5.912 1.00 94.69 424 GLU A CA 1
ATOM 3433 C C . GLU A 1 424 ? 20.830 15.688 -6.787 1.00 94.69 424 GLU A C 1
ATOM 3435 O O . GLU A 1 424 ? 21.150 16.795 -6.346 1.00 94.69 424 GLU A O 1
ATOM 3440 N N . GLN A 1 425 ? 21.107 15.311 -8.041 1.00 94.69 425 GLN A N 1
ATOM 3441 C CA . GLN A 1 425 ? 21.813 16.185 -8.980 1.00 94.69 425 GLN A CA 1
ATOM 3442 C C . GLN A 1 425 ? 20.944 17.358 -9.428 1.00 94.69 425 GLN A C 1
ATOM 3444 O O . GLN A 1 425 ? 21.458 18.467 -9.548 1.00 94.69 425 GLN A O 1
ATOM 3449 N N . LEU A 1 426 ? 19.635 17.153 -9.608 1.00 96.38 426 LEU A N 1
ATOM 3450 C CA . LEU A 1 426 ? 18.688 18.235 -9.883 1.00 96.38 426 LEU A CA 1
ATOM 3451 C C . LEU A 1 426 ? 18.740 19.316 -8.795 1.00 96.38 426 LEU A C 1
ATOM 3453 O O . LEU A 1 426 ? 18.913 20.500 -9.092 1.00 96.38 426 LEU A O 1
ATOM 3457 N N . VAL A 1 427 ? 18.605 18.900 -7.533 1.00 96.69 427 VAL A N 1
ATOM 3458 C CA . VAL A 1 427 ? 18.588 19.801 -6.378 1.00 96.69 427 VAL A CA 1
ATOM 3459 C C . VAL A 1 427 ? 19.926 20.511 -6.212 1.00 96.69 427 VAL A C 1
ATOM 3461 O O . VAL A 1 427 ? 19.947 21.714 -5.944 1.00 96.69 427 VAL A O 1
ATOM 3464 N N . GLN A 1 428 ? 21.038 19.795 -6.393 1.00 95.69 428 GLN A N 1
ATOM 3465 C CA . GLN A 1 428 ? 22.370 20.392 -6.348 1.00 95.69 428 GLN A CA 1
ATOM 3466 C C . GLN A 1 428 ? 22.552 21.429 -7.465 1.00 95.69 428 GLN A C 1
ATOM 3468 O O . GLN A 1 428 ? 22.946 22.562 -7.191 1.00 95.69 428 GLN A O 1
ATOM 3473 N N . TYR A 1 429 ? 22.220 21.064 -8.705 1.00 95.25 429 TYR A N 1
ATOM 3474 C CA . TYR A 1 429 ? 22.383 21.912 -9.884 1.00 95.25 429 TYR A CA 1
ATOM 3475 C C . TYR A 1 429 ? 21.594 23.222 -9.773 1.00 95.25 429 TYR A C 1
ATOM 3477 O O . TYR A 1 429 ? 22.143 24.304 -9.988 1.00 95.25 429 TYR A O 1
ATOM 3485 N N . LEU A 1 430 ? 20.321 23.147 -9.374 1.00 95.56 430 LEU A N 1
ATOM 3486 C CA . LEU A 1 430 ? 19.488 24.337 -9.182 1.00 95.56 430 LEU A CA 1
ATOM 3487 C C . LEU A 1 430 ? 19.971 25.191 -8.004 1.00 95.56 430 LEU A C 1
ATOM 3489 O O . LEU A 1 430 ? 19.956 26.419 -8.101 1.00 95.56 430 LEU A O 1
ATOM 3493 N N . GLY A 1 431 ? 20.489 24.568 -6.941 1.00 94.44 431 GLY A N 1
ATOM 3494 C CA . GLY A 1 431 ? 21.133 25.279 -5.837 1.00 94.44 431 GLY A CA 1
ATOM 3495 C C . GLY A 1 431 ? 22.372 26.069 -6.270 1.00 94.44 431 GLY A C 1
ATOM 3496 O O . GLY A 1 431 ? 22.525 27.227 -5.883 1.00 94.44 431 GLY A O 1
ATOM 3497 N N . GLU A 1 432 ? 23.233 25.487 -7.109 1.00 93.56 432 GLU A N 1
ATOM 3498 C CA . GLU A 1 432 ? 24.435 26.150 -7.642 1.00 93.56 432 GLU A CA 1
ATOM 3499 C C . GLU A 1 432 ? 24.098 27.350 -8.540 1.00 93.56 432 GLU A C 1
ATOM 3501 O O . GLU A 1 432 ? 24.763 28.392 -8.463 1.00 93.56 432 GLU A O 1
ATOM 3506 N N . ILE A 1 433 ? 23.041 27.236 -9.353 1.00 92.62 433 ILE A N 1
ATOM 3507 C CA . ILE A 1 433 ? 22.528 28.363 -10.142 1.00 92.62 433 ILE A CA 1
ATOM 3508 C C . ILE A 1 433 ? 22.003 29.452 -9.202 1.00 92.62 433 ILE A C 1
ATOM 3510 O O . ILE A 1 433 ? 22.440 30.598 -9.315 1.00 92.62 433 ILE A O 1
ATOM 3514 N N . ASN A 1 434 ? 21.155 29.085 -8.233 1.00 92.88 434 ASN A N 1
ATOM 3515 C CA . ASN A 1 434 ? 20.491 30.014 -7.313 1.00 92.88 434 ASN A CA 1
ATOM 3516 C C . ASN A 1 434 ? 21.464 30.871 -6.477 1.00 92.88 434 ASN A C 1
ATOM 3518 O O . ASN A 1 434 ? 21.124 31.975 -6.056 1.00 92.88 434 ASN A O 1
ATOM 3522 N N . VAL A 1 435 ? 22.693 30.393 -6.237 1.00 90.62 435 VAL A N 1
ATOM 3523 C CA . VAL A 1 435 ? 23.744 31.170 -5.547 1.00 90.62 435 VAL A CA 1
ATOM 3524 C C . VAL A 1 435 ? 24.185 32.395 -6.355 1.00 90.62 435 VAL A C 1
ATOM 3526 O O . VAL A 1 435 ? 24.542 33.423 -5.775 1.00 90.62 435 VAL A O 1
ATOM 3529 N N . ASN A 1 436 ? 24.199 32.288 -7.684 1.00 84.44 436 ASN A N 1
ATOM 3530 C CA . ASN A 1 436 ? 24.778 33.297 -8.574 1.00 84.44 436 ASN A CA 1
ATOM 3531 C C . ASN A 1 436 ? 23.720 34.073 -9.365 1.00 84.44 436 ASN A C 1
ATOM 3533 O O . ASN A 1 436 ? 23.951 35.225 -9.741 1.00 84.44 436 ASN A O 1
ATOM 3537 N N . GLU A 1 437 ? 22.582 33.443 -9.630 1.00 84.94 437 GLU A N 1
ATOM 3538 C CA . GLU A 1 437 ? 21.487 33.974 -10.424 1.00 84.94 437 GLU A CA 1
ATOM 3539 C C . GLU A 1 437 ? 20.155 33.556 -9.802 1.00 84.94 437 GLU A C 1
ATOM 3541 O O . GLU A 1 437 ? 19.971 32.412 -9.411 1.00 84.94 437 GLU A O 1
ATOM 3546 N N . GLU A 1 438 ? 19.213 34.489 -9.722 1.00 87.31 438 GLU A N 1
ATOM 3547 C CA . GLU A 1 438 ? 17.874 34.192 -9.228 1.00 87.31 438 GLU A CA 1
ATOM 3548 C C . GLU A 1 438 ? 17.108 33.306 -10.221 1.00 87.31 438 GLU A C 1
ATOM 3550 O O . GLU A 1 438 ? 17.049 33.621 -11.414 1.00 87.31 438 GLU A O 1
ATOM 3555 N N . LEU A 1 439 ? 16.524 32.211 -9.723 1.00 91.25 439 LEU A N 1
ATOM 3556 C CA . LEU A 1 439 ? 15.746 31.284 -10.542 1.00 91.25 439 LEU A CA 1
ATOM 3557 C C . LEU A 1 439 ? 14.393 31.897 -10.932 1.00 91.25 439 LEU A C 1
ATOM 3559 O O . LEU A 1 439 ? 13.850 32.764 -10.245 1.00 91.25 439 LEU A O 1
ATOM 3563 N N . ASP A 1 440 ? 13.835 31.430 -12.046 1.00 90.38 440 ASP A N 1
ATOM 3564 C CA . ASP A 1 440 ? 12.451 31.735 -12.407 1.00 90.38 440 ASP A CA 1
ATOM 3565 C C . ASP A 1 440 ? 11.463 30.828 -11.653 1.00 90.38 440 ASP A C 1
ATOM 3567 O O . ASP A 1 440 ? 11.846 29.849 -10.999 1.00 90.38 440 ASP A O 1
ATOM 3571 N N . ALA A 1 441 ? 10.173 31.152 -11.737 1.00 92.38 441 ALA A N 1
ATOM 3572 C CA . ALA A 1 441 ? 9.129 30.414 -11.027 1.00 92.38 441 ALA A CA 1
ATOM 3573 C C . ALA A 1 441 ? 9.101 28.914 -11.372 1.00 92.38 441 ALA A C 1
ATOM 3575 O O . ALA A 1 441 ? 8.863 28.083 -10.495 1.00 92.38 441 ALA A O 1
ATOM 3576 N N . ALA A 1 442 ? 9.363 28.559 -12.635 1.00 90.69 442 ALA A N 1
ATOM 3577 C CA . ALA A 1 442 ? 9.334 27.173 -13.097 1.00 90.69 442 ALA A CA 1
ATOM 3578 C C . ALA A 1 442 ? 10.519 26.364 -12.548 1.00 90.69 442 ALA A C 1
ATOM 3580 O O . ALA A 1 442 ? 10.346 25.218 -12.136 1.00 90.69 442 ALA A O 1
ATOM 3581 N N . LEU A 1 443 ? 11.710 26.964 -12.498 1.00 92.69 443 LEU A N 1
ATOM 3582 C CA . LEU A 1 443 ? 12.899 26.339 -11.923 1.00 92.69 443 LEU A CA 1
ATOM 3583 C C . LEU A 1 443 ? 12.790 26.187 -10.405 1.00 92.69 443 LEU A C 1
ATOM 3585 O O . LEU A 1 443 ? 13.149 25.130 -9.894 1.00 92.69 443 LEU A O 1
ATOM 3589 N N . TYR A 1 444 ? 12.258 27.183 -9.685 1.00 95.69 444 TYR A N 1
ATOM 3590 C CA . TYR A 1 444 ? 11.986 27.030 -8.250 1.00 95.69 444 TYR A CA 1
ATOM 3591 C C . TYR A 1 444 ? 10.958 25.924 -7.975 1.00 95.69 444 TYR A C 1
ATOM 3593 O O . TYR A 1 444 ? 11.146 25.142 -7.044 1.00 95.69 444 TYR A O 1
ATOM 3601 N N . LEU A 1 445 ? 9.907 25.816 -8.797 1.00 94.75 445 LEU A N 1
ATOM 3602 C CA . LEU A 1 445 ? 8.923 24.737 -8.684 1.00 94.75 445 LEU A CA 1
ATOM 3603 C C . LEU A 1 445 ? 9.567 23.361 -8.908 1.00 94.75 445 LEU A C 1
ATOM 3605 O O . LEU A 1 445 ? 9.373 22.451 -8.105 1.00 94.75 445 LEU A O 1
ATOM 3609 N N . LEU A 1 446 ? 10.385 23.220 -9.955 1.00 94.44 446 LEU A N 1
ATOM 3610 C CA . LEU A 1 446 ? 11.107 21.977 -10.229 1.00 94.44 446 LEU A CA 1
ATOM 3611 C C . LEU A 1 446 ? 12.103 21.636 -9.108 1.00 94.44 446 LEU A C 1
ATOM 3613 O O . LEU A 1 446 ? 12.255 20.469 -8.744 1.00 94.44 446 LEU A O 1
ATOM 3617 N N . TRP A 1 447 ? 12.744 22.653 -8.523 1.00 96.56 447 TRP A N 1
ATOM 3618 C CA . TRP A 1 447 ? 13.638 22.490 -7.379 1.00 96.56 447 TRP A CA 1
ATOM 3619 C C . TRP A 1 447 ? 12.897 21.956 -6.154 1.00 96.56 447 TRP A C 1
ATOM 3621 O O . TRP A 1 447 ? 13.350 20.995 -5.530 1.00 96.56 447 TRP A O 1
ATOM 3631 N N . ALA A 1 448 ? 11.729 22.529 -5.856 1.00 96.12 448 ALA A N 1
ATOM 3632 C CA . ALA A 1 448 ? 10.865 22.069 -4.782 1.00 96.12 448 ALA A CA 1
ATOM 3633 C C . ALA A 1 448 ? 10.407 20.623 -4.988 1.00 96.12 448 ALA A C 1
ATOM 3635 O O . ALA A 1 448 ? 10.507 19.813 -4.070 1.00 96.12 448 ALA A O 1
ATOM 3636 N N . GLN A 1 449 ? 9.966 20.269 -6.198 1.00 94.50 449 GLN A N 1
ATOM 3637 C CA . GLN A 1 449 ? 9.582 18.895 -6.530 1.00 94.50 449 GLN A CA 1
ATOM 3638 C C . GLN A 1 449 ? 10.751 17.911 -6.352 1.00 94.50 449 GLN A C 1
ATOM 3640 O O . GLN A 1 449 ? 10.549 16.804 -5.851 1.00 94.50 449 GLN A O 1
ATOM 3645 N N . GLY A 1 450 ? 11.976 18.325 -6.697 1.00 95.31 450 GLY A N 1
ATOM 3646 C CA . GLY A 1 450 ? 13.194 17.561 -6.417 1.00 95.31 450 GLY A CA 1
ATOM 3647 C C . GLY A 1 450 ? 13.406 17.335 -4.917 1.00 95.31 450 GLY A C 1
ATOM 3648 O O . GLY A 1 450 ? 13.551 16.190 -4.491 1.00 95.31 450 GLY A O 1
ATOM 3649 N N . PHE A 1 451 ? 13.341 18.396 -4.100 1.00 96.19 451 PHE A N 1
ATOM 3650 C CA . PHE A 1 451 ? 13.431 18.301 -2.634 1.00 96.19 451 PHE A CA 1
ATOM 3651 C C . PHE A 1 451 ? 12.376 17.364 -2.038 1.00 96.19 451 PHE A C 1
ATOM 3653 O O . PHE A 1 451 ? 12.678 16.529 -1.184 1.00 96.19 451 PHE A O 1
ATOM 3660 N N . VAL A 1 452 ? 11.147 17.460 -2.534 1.00 93.88 452 VAL A N 1
ATOM 3661 C CA . VAL A 1 452 ? 10.035 16.607 -2.126 1.00 93.88 452 VAL A CA 1
ATOM 3662 C C . VAL A 1 452 ? 10.321 15.129 -2.401 1.00 93.88 452 VAL A C 1
ATOM 3664 O O . VAL A 1 452 ? 10.106 14.303 -1.513 1.00 93.88 452 VAL A O 1
ATOM 3667 N N . ARG A 1 453 ? 10.818 14.782 -3.598 1.00 93.38 453 ARG A N 1
ATOM 3668 C CA . ARG A 1 453 ? 11.114 13.385 -3.968 1.00 93.38 453 ARG A CA 1
ATOM 3669 C C . ARG A 1 453 ? 12.270 12.781 -3.167 1.00 93.38 453 ARG A C 1
ATOM 3671 O O . ARG A 1 453 ? 12.233 11.588 -2.882 1.00 93.38 453 ARG A O 1
ATOM 3678 N N . ILE A 1 454 ? 13.229 13.593 -2.714 1.00 94.50 454 ILE A N 1
ATOM 3679 C CA . ILE A 1 454 ? 14.310 13.153 -1.806 1.00 94.50 454 ILE A CA 1
ATOM 3680 C C . ILE A 1 454 ? 13.935 13.215 -0.313 1.00 94.50 454 ILE A C 1
ATOM 3682 O O . ILE A 1 454 ? 14.794 13.013 0.544 1.00 94.50 454 ILE A O 1
ATOM 3686 N N . GLY A 1 455 ? 12.672 13.506 0.022 1.00 93.69 455 GLY A N 1
ATOM 3687 C CA . GLY A 1 455 ? 12.176 13.527 1.405 1.00 93.69 455 GLY A CA 1
ATOM 3688 C C . GLY A 1 455 ? 12.557 14.772 2.217 1.00 93.69 455 GLY A C 1
ATOM 3689 O O . GLY A 1 455 ? 12.432 14.768 3.440 1.00 93.69 455 GLY A O 1
ATOM 3690 N N . LYS A 1 456 ? 13.007 15.844 1.560 1.00 95.19 456 LYS A N 1
ATOM 3691 C CA . LYS A 1 456 ? 13.377 17.129 2.173 1.00 95.19 456 LYS A CA 1
ATOM 3692 C C . LYS A 1 456 ? 12.222 18.126 2.110 1.00 95.19 456 LYS A C 1
ATOM 3694 O O . LYS A 1 456 ? 12.214 19.064 1.317 1.00 95.19 456 LYS A O 1
ATOM 3699 N N . GLY A 1 457 ? 11.193 17.866 2.916 1.00 94.12 457 GLY A N 1
ATOM 3700 C CA . GLY A 1 457 ? 9.946 18.636 2.887 1.00 94.12 457 GLY A CA 1
ATOM 3701 C C . GLY A 1 457 ? 10.111 20.111 3.266 1.00 94.12 457 GLY A C 1
ATOM 3702 O O . GLY A 1 457 ? 9.540 20.968 2.600 1.00 94.12 457 GLY A O 1
ATOM 3703 N N . GLU A 1 458 ? 10.917 20.425 4.285 1.00 95.06 458 GLU A N 1
ATOM 3704 C CA . GLU A 1 458 ? 11.121 21.810 4.744 1.00 95.06 458 GLU A CA 1
ATOM 3705 C C . GLU A 1 458 ? 11.788 22.676 3.666 1.00 95.06 458 GLU A C 1
ATOM 3707 O O . GLU A 1 458 ? 11.282 23.751 3.338 1.00 95.06 458 GLU A O 1
ATOM 3712 N N . GLU A 1 459 ? 12.863 22.180 3.048 1.00 96.12 459 GLU A N 1
ATOM 3713 C CA . GLU A 1 459 ? 13.530 22.862 1.935 1.00 96.12 459 GLU A CA 1
ATOM 3714 C C . GLU A 1 459 ? 12.625 22.961 0.696 1.00 96.12 459 GLU A C 1
ATOM 3716 O O . GLU A 1 459 ? 12.657 23.960 -0.024 1.00 96.12 459 GLU A O 1
ATOM 3721 N N . GLY A 1 460 ? 11.769 21.957 0.471 1.00 96.56 460 GLY A N 1
ATOM 3722 C CA . GLY A 1 460 ? 10.737 21.997 -0.566 1.00 96.56 460 GLY A CA 1
ATOM 3723 C C . GLY A 1 460 ? 9.728 23.132 -0.358 1.00 96.56 460 GLY A C 1
ATOM 3724 O O . GLY A 1 460 ? 9.420 23.855 -1.305 1.00 96.56 460 GLY A O 1
ATOM 3725 N N . ILE A 1 461 ? 9.255 23.344 0.877 1.00 97.06 461 ILE A N 1
ATOM 3726 C CA . ILE A 1 461 ? 8.368 24.470 1.221 1.00 97.06 461 ILE A CA 1
ATOM 3727 C C . ILE A 1 461 ? 9.071 25.811 0.986 1.00 97.06 461 ILE A C 1
ATOM 3729 O O . ILE A 1 461 ? 8.475 26.718 0.400 1.00 97.06 461 ILE A O 1
ATOM 3733 N N . GLU A 1 462 ? 10.332 25.939 1.404 1.00 95.88 462 GLU A N 1
ATOM 3734 C CA . GLU A 1 462 ? 11.116 27.166 1.215 1.00 95.88 462 GLU A CA 1
ATOM 3735 C C . GLU A 1 462 ? 11.298 27.480 -0.284 1.00 95.88 462 GLU A C 1
ATOM 3737 O O . GLU A 1 462 ? 11.035 28.599 -0.733 1.00 95.88 462 GLU A O 1
ATOM 3742 N N . ALA A 1 463 ? 11.619 26.467 -1.096 1.00 96.44 463 ALA A N 1
ATOM 3743 C CA . ALA A 1 463 ? 11.685 26.588 -2.552 1.00 96.44 463 ALA A CA 1
ATOM 3744 C C . ALA A 1 463 ? 10.338 27.009 -3.179 1.00 96.44 463 ALA A C 1
ATOM 3746 O O . ALA A 1 463 ? 10.323 27.853 -4.076 1.00 96.44 463 ALA A O 1
ATOM 3747 N N . LEU A 1 464 ? 9.198 26.508 -2.683 1.00 97.31 464 LEU A N 1
ATOM 3748 C CA . LEU A 1 464 ? 7.861 26.912 -3.157 1.00 97.31 464 LEU A CA 1
ATOM 3749 C C . LEU A 1 464 ? 7.498 28.350 -2.768 1.00 97.31 464 LEU A C 1
ATOM 3751 O O . LEU A 1 464 ? 6.807 29.036 -3.522 1.00 97.31 464 LEU A O 1
ATOM 3755 N N . GLN A 1 465 ? 7.973 28.847 -1.624 1.00 96.06 465 GLN A N 1
ATOM 3756 C CA . GLN A 1 465 ? 7.828 30.264 -1.262 1.00 96.06 465 GLN A CA 1
ATOM 3757 C C . GLN A 1 465 ? 8.607 31.167 -2.227 1.00 96.06 465 GLN A C 1
ATOM 3759 O O . GLN A 1 465 ? 8.075 32.184 -2.686 1.00 96.06 465 GLN A O 1
ATOM 3764 N N . TYR A 1 466 ? 9.829 30.773 -2.602 1.00 95.38 466 TYR A N 1
ATOM 3765 C CA . TYR A 1 466 ? 10.584 31.470 -3.646 1.00 95.38 466 TYR A CA 1
ATOM 3766 C C . TYR A 1 466 ? 9.893 31.382 -5.014 1.00 95.38 466 TYR A C 1
ATOM 3768 O O . TYR A 1 466 ? 9.808 32.398 -5.711 1.00 95.38 466 TYR A O 1
ATOM 3776 N N . ALA A 1 467 ? 9.322 30.223 -5.363 1.00 96.19 467 ALA A N 1
ATOM 3777 C CA . ALA A 1 467 ? 8.555 30.042 -6.595 1.00 96.19 467 ALA A CA 1
ATOM 3778 C C . ALA A 1 467 ? 7.365 31.010 -6.677 1.00 96.19 467 ALA A C 1
ATOM 3780 O O . ALA A 1 467 ? 7.166 31.657 -7.704 1.00 96.19 467 ALA A O 1
ATOM 3781 N N . GLU A 1 468 ? 6.596 31.166 -5.595 1.00 95.81 468 GLU A N 1
ATOM 3782 C CA . GLU A 1 468 ? 5.440 32.074 -5.550 1.00 95.81 468 GLU A CA 1
ATOM 3783 C C . GLU A 1 468 ? 5.858 33.547 -5.711 1.00 95.81 468 GLU A C 1
ATOM 3785 O O . GLU A 1 468 ? 5.227 34.316 -6.452 1.00 95.81 468 GLU A O 1
ATOM 3790 N N . ALA A 1 469 ? 6.954 33.945 -5.056 1.00 95.06 469 ALA A N 1
ATOM 3791 C CA . ALA A 1 469 ? 7.514 35.288 -5.182 1.00 95.06 469 ALA A CA 1
ATOM 3792 C C . ALA A 1 469 ? 8.049 35.565 -6.601 1.00 95.06 469 ALA A C 1
ATOM 3794 O O . ALA A 1 469 ? 7.908 36.681 -7.114 1.00 95.06 469 ALA A O 1
ATOM 3795 N N . ALA A 1 470 ? 8.652 34.568 -7.257 1.00 94.00 470 ALA A N 1
ATOM 3796 C CA . ALA A 1 470 ? 9.058 34.647 -8.659 1.00 94.00 470 ALA A CA 1
ATOM 3797 C C . ALA A 1 470 ? 7.842 34.745 -9.598 1.00 94.00 470 ALA A C 1
ATOM 3799 O O . ALA A 1 470 ? 7.764 35.690 -10.384 1.00 94.00 470 ALA A O 1
ATOM 3800 N N . ALA A 1 471 ? 6.833 33.884 -9.429 1.00 94.88 471 ALA A N 1
ATOM 3801 C CA . ALA A 1 471 ? 5.612 33.885 -10.243 1.00 94.88 471 ALA A CA 1
ATOM 3802 C C . ALA A 1 471 ? 4.884 35.237 -10.192 1.00 94.88 471 ALA A C 1
ATOM 3804 O O . ALA A 1 471 ? 4.463 35.767 -11.223 1.00 94.88 471 ALA A O 1
ATOM 3805 N N . SER A 1 472 ? 4.821 35.847 -9.003 1.00 93.88 472 SER A N 1
ATOM 3806 C CA . SER A 1 472 ? 4.227 37.175 -8.799 1.00 93.88 472 SER A CA 1
ATOM 3807 C C . SER A 1 472 ? 4.943 38.280 -9.585 1.00 93.88 472 SER A C 1
ATOM 3809 O O . SER A 1 472 ? 4.300 39.206 -10.081 1.00 93.88 472 SER A O 1
ATOM 3811 N N . ARG A 1 473 ? 6.274 38.199 -9.717 1.00 93.06 473 ARG A N 1
ATOM 3812 C CA . ARG A 1 473 ? 7.074 39.161 -10.497 1.00 93.06 473 ARG A CA 1
ATOM 3813 C C . ARG A 1 473 ? 6.962 38.922 -11.997 1.00 93.06 473 ARG A C 1
ATOM 3815 O O . ARG A 1 473 ? 6.964 39.884 -12.762 1.00 93.06 473 ARG A O 1
ATOM 3822 N N . GLU A 1 474 ? 6.854 37.662 -12.400 1.00 91.75 474 GLU A N 1
ATOM 3823 C CA . GLU A 1 474 ? 6.697 37.244 -13.796 1.00 91.75 474 GLU A CA 1
ATOM 3824 C C . GLU A 1 474 ? 5.268 37.462 -14.322 1.00 91.75 474 GLU A C 1
ATOM 3826 O O . GLU A 1 474 ? 5.049 37.481 -15.532 1.00 91.75 474 GLU A O 1
ATOM 3831 N N . GLY A 1 475 ? 4.294 37.662 -13.428 1.00 92.00 475 GLY A N 1
ATOM 3832 C CA . GLY A 1 475 ? 2.882 37.795 -13.787 1.00 92.00 475 GLY A CA 1
ATOM 3833 C C . GLY A 1 475 ? 2.252 36.468 -14.221 1.00 92.00 475 GLY A C 1
ATOM 3834 O O . GLY A 1 475 ? 1.306 36.472 -15.010 1.00 92.00 475 GLY A O 1
ATOM 3835 N N . ILE A 1 476 ? 2.787 35.346 -13.734 1.00 92.81 476 ILE A N 1
ATOM 3836 C CA . ILE A 1 476 ? 2.297 33.990 -14.006 1.00 92.81 476 ILE A CA 1
ATOM 3837 C C . ILE A 1 476 ? 1.410 33.537 -12.839 1.00 92.81 476 ILE A C 1
ATOM 3839 O O . ILE A 1 476 ? 1.569 33.985 -11.704 1.00 92.81 476 ILE A O 1
ATOM 3843 N N . SER A 1 477 ? 0.443 32.662 -13.120 1.00 92.75 477 SER A N 1
ATOM 3844 C CA . SER A 1 477 ? -0.449 32.099 -12.103 1.00 92.75 477 SER A CA 1
ATOM 3845 C C . SER A 1 477 ? 0.334 31.361 -11.012 1.00 92.75 477 SER A C 1
ATOM 3847 O O . SER A 1 477 ? 1.122 30.467 -11.312 1.00 92.75 477 SER A O 1
ATOM 3849 N N . SER A 1 478 ? 0.064 31.685 -9.746 1.00 95.19 478 SER A N 1
ATOM 3850 C CA . SER A 1 478 ? 0.580 30.957 -8.581 1.00 95.19 478 SER A CA 1
ATOM 3851 C C . SER A 1 478 ? -0.155 29.641 -8.310 1.00 95.19 478 SER A C 1
ATOM 3853 O O . SER A 1 478 ? 0.244 28.914 -7.408 1.00 95.19 478 SER A O 1
ATOM 3855 N N . PHE A 1 479 ? -1.210 29.321 -9.067 1.00 95.69 479 PHE A N 1
ATOM 3856 C CA . PHE A 1 479 ? -2.033 28.124 -8.870 1.00 95.69 479 PHE A CA 1
ATOM 3857 C C . PHE A 1 479 ? -1.227 26.817 -8.705 1.00 95.69 479 PHE A C 1
ATOM 3859 O O . PHE A 1 479 ? -1.377 26.185 -7.660 1.00 95.69 479 PHE A O 1
ATOM 3866 N N . PRO A 1 480 ? -0.335 26.417 -9.642 1.00 94.31 480 PRO A N 1
ATOM 3867 C CA . PRO A 1 480 ? 0.405 25.157 -9.507 1.00 94.31 480 PRO A CA 1
ATOM 3868 C C . PRO A 1 480 ? 1.347 25.149 -8.295 1.00 94.31 480 PRO A C 1
ATOM 3870 O O . PRO A 1 480 ? 1.575 24.105 -7.698 1.00 94.31 480 PRO A O 1
ATOM 3873 N N . ILE A 1 481 ? 1.860 26.317 -7.899 1.00 96.38 481 ILE A N 1
ATOM 3874 C CA . ILE A 1 481 ? 2.757 26.461 -6.746 1.00 96.38 481 ILE A CA 1
ATOM 3875 C C . ILE A 1 481 ? 1.976 26.307 -5.437 1.00 96.38 481 ILE A C 1
ATOM 3877 O O . ILE A 1 481 ? 2.428 25.608 -4.535 1.00 96.38 481 ILE A O 1
ATOM 3881 N N . LEU A 1 482 ? 0.800 26.939 -5.337 1.00 97.25 482 LEU A N 1
ATOM 3882 C CA . LEU A 1 482 ? -0.079 26.831 -4.169 1.00 97.25 482 LEU A CA 1
ATOM 3883 C C . LEU A 1 482 ? -0.607 25.405 -3.994 1.00 97.25 482 LEU A C 1
ATOM 3885 O O . LEU A 1 482 ? -0.643 24.908 -2.872 1.00 97.25 482 LEU A O 1
ATOM 3889 N N . LEU A 1 483 ? -0.963 24.733 -5.093 1.00 96.94 483 LEU A N 1
ATOM 3890 C CA . LEU A 1 483 ? -1.382 23.333 -5.071 1.00 96.94 483 LEU A CA 1
ATOM 3891 C C . LEU A 1 483 ? -0.275 22.425 -4.516 1.00 96.94 483 LEU A C 1
ATOM 3893 O O . LEU A 1 483 ? -0.499 21.706 -3.543 1.00 96.94 483 LEU A O 1
ATOM 3897 N N . GLU A 1 484 ? 0.929 22.512 -5.080 1.00 95.94 484 GLU A N 1
ATOM 3898 C CA . GLU A 1 484 ? 2.083 21.712 -4.646 1.00 95.94 484 GLU A CA 1
ATOM 3899 C C . GLU A 1 484 ? 2.472 21.998 -3.188 1.00 95.94 484 GLU A C 1
ATOM 3901 O O . GLU A 1 484 ? 2.739 21.074 -2.412 1.00 95.94 484 GLU A O 1
ATOM 3906 N N . ARG A 1 485 ? 2.436 23.272 -2.766 1.00 97.25 485 ARG A N 1
ATOM 3907 C CA . ARG A 1 485 ? 2.741 23.659 -1.379 1.00 97.25 485 ARG A CA 1
ATOM 3908 C C . ARG A 1 485 ? 1.679 23.171 -0.403 1.00 97.25 485 ARG A C 1
ATOM 3910 O O . ARG A 1 485 ? 2.029 22.606 0.631 1.00 97.25 485 ARG A O 1
ATOM 3917 N N . GLY A 1 486 ? 0.403 23.285 -0.765 1.00 97.12 486 GLY A N 1
ATOM 3918 C CA . GLY A 1 486 ? -0.714 22.746 0.006 1.00 97.12 486 GLY A CA 1
ATOM 3919 C C . GLY A 1 486 ? -0.637 21.226 0.183 1.00 97.12 486 GLY A C 1
ATOM 3920 O O . GLY A 1 486 ? -0.781 20.722 1.298 1.00 97.12 486 GLY A O 1
ATOM 3921 N N . GLN A 1 487 ? -0.322 20.485 -0.885 1.00 96.44 487 GLN A N 1
ATOM 3922 C CA . GLN A 1 487 ? -0.100 19.033 -0.823 1.00 96.44 487 GLN A CA 1
ATOM 3923 C C . GLN A 1 487 ? 1.098 18.659 0.057 1.00 96.44 487 GLN A C 1
ATOM 3925 O O . GLN A 1 487 ? 1.056 17.670 0.794 1.00 96.44 487 GLN A O 1
ATOM 3930 N N . LEU A 1 488 ? 2.192 19.422 -0.017 1.00 96.50 488 LEU A N 1
ATOM 3931 C CA . LEU A 1 488 ? 3.358 19.195 0.833 1.00 96.50 488 LEU A CA 1
ATOM 3932 C C . LEU A 1 488 ? 3.044 19.487 2.306 1.00 96.50 488 LEU A C 1
ATOM 3934 O O . LEU A 1 488 ? 3.391 18.680 3.166 1.00 96.50 488 LEU A O 1
ATOM 3938 N N . HIS A 1 489 ? 2.306 20.562 2.594 1.00 97.31 489 HIS A N 1
ATOM 3939 C CA . HIS A 1 489 ? 1.817 20.856 3.940 1.00 97.31 489 HIS A CA 1
ATOM 3940 C C . HIS A 1 489 ? 0.952 19.721 4.501 1.00 97.31 489 HIS A C 1
ATOM 3942 O O . HIS A 1 489 ? 1.184 19.311 5.636 1.00 97.31 489 HIS A O 1
ATOM 3948 N N . LEU A 1 490 ? 0.041 19.144 3.707 1.00 95.94 490 LEU A N 1
ATOM 3949 C CA . LEU A 1 490 ? -0.736 17.964 4.113 1.00 95.94 490 LEU A CA 1
ATOM 3950 C C . LEU A 1 490 ? 0.147 16.749 4.419 1.00 95.94 490 LEU A C 1
ATOM 3952 O O . LEU A 1 490 ? -0.117 16.025 5.376 1.00 95.94 490 LEU A O 1
ATOM 3956 N N . ARG A 1 491 ? 1.193 16.495 3.629 1.00 94.56 491 ARG A N 1
ATOM 3957 C CA . ARG A 1 491 ? 2.123 15.379 3.894 1.00 94.56 491 ARG A CA 1
ATOM 3958 C C . ARG A 1 491 ? 2.950 15.581 5.162 1.00 94.56 491 ARG A C 1
ATOM 3960 O O . ARG A 1 491 ? 3.348 14.601 5.780 1.00 94.56 491 ARG A O 1
ATOM 3967 N N . MET A 1 492 ? 3.184 16.832 5.543 1.00 94.31 492 MET A N 1
ATOM 3968 C CA . MET A 1 492 ? 3.896 17.216 6.764 1.00 94.31 492 MET A CA 1
ATOM 3969 C C . MET A 1 492 ? 2.966 17.454 7.966 1.00 94.31 492 MET A C 1
ATOM 3971 O O . MET A 1 492 ? 3.434 17.951 8.984 1.00 94.31 492 MET A O 1
ATOM 3975 N N . ASP A 1 493 ? 1.670 17.146 7.845 1.00 94.88 493 ASP A N 1
ATOM 3976 C CA . ASP A 1 493 ? 0.635 17.383 8.869 1.00 94.88 493 ASP A CA 1
ATOM 3977 C C . ASP A 1 493 ? 0.471 18.862 9.293 1.00 94.88 493 ASP A C 1
ATOM 3979 O O . ASP A 1 493 ? -0.088 19.196 10.335 1.00 94.88 493 ASP A O 1
ATOM 3983 N N . ASN A 1 494 ? 0.912 19.792 8.442 1.00 96.31 494 ASN A N 1
ATOM 3984 C CA . ASN A 1 494 ? 0.747 21.235 8.616 1.00 96.31 494 ASN A CA 1
ATOM 3985 C C . ASN A 1 494 ? -0.603 21.695 8.035 1.00 96.31 494 ASN A C 1
ATOM 3987 O O . ASN A 1 494 ? -0.656 22.520 7.119 1.00 96.31 494 ASN A O 1
ATOM 3991 N N . ASN A 1 495 ? -1.706 21.138 8.541 1.00 96.88 495 ASN A N 1
ATOM 3992 C CA . ASN A 1 495 ? -3.027 21.258 7.908 1.00 96.88 495 ASN A CA 1
ATOM 3993 C C . ASN A 1 495 ? -3.546 22.709 7.849 1.00 96.88 495 ASN A C 1
ATOM 3995 O O . ASN A 1 495 ? -4.157 23.099 6.859 1.00 96.88 495 ASN A O 1
ATOM 3999 N N . THR A 1 496 ? -3.235 23.548 8.842 1.00 97.38 496 THR A N 1
ATOM 4000 C CA . THR A 1 496 ? -3.593 24.982 8.830 1.00 97.38 496 THR A CA 1
ATOM 4001 C C . THR A 1 496 ? -2.980 25.755 7.657 1.00 97.38 496 THR A C 1
ATOM 4003 O O . THR A 1 496 ? -3.683 26.518 6.996 1.00 97.38 496 THR A O 1
ATOM 4006 N N . ALA A 1 497 ? -1.698 25.529 7.355 1.00 96.88 497 ALA A N 1
ATOM 4007 C CA . ALA A 1 497 ? -1.031 26.136 6.203 1.00 96.88 497 ALA A CA 1
ATOM 4008 C C . ALA A 1 497 ? -1.553 25.555 4.878 1.00 96.88 497 ALA A C 1
ATOM 4010 O O . ALA A 1 497 ? -1.738 26.288 3.907 1.00 96.88 497 ALA A O 1
ATOM 4011 N N . ALA A 1 498 ? -1.877 24.255 4.854 1.00 98.00 498 ALA A N 1
ATOM 4012 C CA . ALA A 1 498 ? -2.525 23.639 3.700 1.00 98.00 498 ALA A CA 1
ATOM 4013 C C . ALA A 1 498 ? -3.888 24.280 3.390 1.00 98.00 498 ALA A C 1
ATOM 4015 O O . ALA A 1 498 ? -4.171 24.545 2.226 1.00 98.00 498 ALA A O 1
ATOM 4016 N N . ILE A 1 499 ? -4.711 24.569 4.408 1.00 98.50 499 ILE A N 1
ATOM 4017 C CA . ILE A 1 499 ? -6.006 25.252 4.236 1.00 98.50 499 ILE A CA 1
ATOM 4018 C C . ILE A 1 499 ? -5.817 26.634 3.601 1.00 98.50 499 ILE A C 1
ATOM 4020 O O . ILE A 1 499 ? -6.577 26.997 2.705 1.00 98.50 499 ILE A O 1
ATOM 4024 N N . GLU A 1 500 ? -4.812 27.401 4.033 1.00 97.75 500 GLU A N 1
ATOM 4025 C CA . GLU A 1 500 ? -4.531 28.726 3.467 1.00 97.75 500 GLU A CA 1
ATOM 4026 C C . GLU A 1 500 ? -4.165 28.641 1.977 1.00 97.75 500 GLU A C 1
ATOM 4028 O O . GLU A 1 500 ? -4.769 29.324 1.144 1.00 97.75 500 GLU A O 1
ATOM 4033 N N . ASP A 1 501 ? -3.217 27.772 1.626 1.00 97.75 501 ASP A N 1
ATOM 4034 C CA . ASP A 1 501 ? -2.741 27.639 0.247 1.00 97.75 501 ASP A CA 1
ATOM 4035 C C . ASP A 1 501 ? -3.786 27.030 -0.688 1.00 97.75 501 ASP A C 1
ATOM 4037 O O . ASP A 1 501 ? -4.034 27.563 -1.773 1.00 97.75 501 ASP A O 1
ATOM 4041 N N . LEU A 1 502 ? -4.432 25.941 -0.268 1.00 98.25 502 LEU A N 1
ATOM 4042 C CA . LEU A 1 502 ? -5.460 25.265 -1.060 1.00 98.25 502 LEU A CA 1
ATOM 4043 C C . LEU A 1 502 ? -6.734 26.110 -1.154 1.00 98.25 502 LEU A C 1
ATOM 4045 O O . LEU A 1 502 ? -7.388 26.103 -2.195 1.00 98.25 502 LEU A O 1
ATOM 4049 N N . GLY A 1 503 ? -7.051 26.898 -0.122 1.00 98.06 503 GLY A N 1
ATOM 4050 C CA . GLY A 1 503 ? -8.123 27.891 -0.159 1.00 98.06 503 GLY A CA 1
ATOM 4051 C C . GLY A 1 503 ? -7.876 28.922 -1.257 1.00 98.06 503 GLY A C 1
ATOM 4052 O O . GLY A 1 503 ? -8.710 29.090 -2.148 1.00 98.06 503 GLY A O 1
ATOM 4053 N N . ARG A 1 504 ? -6.681 29.524 -1.284 1.00 97.81 504 ARG A N 1
ATOM 4054 C CA . ARG A 1 504 ? -6.278 30.449 -2.358 1.00 97.81 504 ARG A CA 1
ATOM 4055 C C . ARG A 1 504 ? -6.264 29.777 -3.732 1.00 97.81 504 ARG A C 1
ATOM 4057 O O . ARG A 1 504 ? -6.709 30.383 -4.703 1.00 97.81 504 ARG A O 1
ATOM 4064 N N . ALA A 1 505 ? -5.786 28.537 -3.830 1.00 97.44 505 ALA A N 1
ATOM 4065 C CA . ALA A 1 505 ? -5.804 27.782 -5.083 1.00 97.44 505 ALA A CA 1
ATOM 4066 C C . ALA A 1 505 ? -7.244 27.537 -5.577 1.00 97.44 505 ALA A C 1
ATOM 4068 O O . ALA A 1 505 ? -7.518 27.713 -6.765 1.00 97.44 505 ALA A O 1
ATOM 4069 N N . SER A 1 506 ? -8.178 27.222 -4.672 1.00 97.19 506 SER A N 1
ATOM 4070 C CA . SER A 1 506 ? -9.597 27.016 -4.996 1.00 97.19 506 SER A CA 1
ATOM 4071 C C . SER A 1 506 ? -10.304 28.302 -5.438 1.00 97.19 506 SER A C 1
ATOM 4073 O O . SER A 1 506 ? -11.167 28.258 -6.308 1.00 97.19 506 SER A O 1
ATOM 4075 N N . GLU A 1 507 ? -9.911 29.468 -4.913 1.00 96.81 507 GLU A N 1
ATOM 4076 C CA . GLU A 1 507 ? -10.423 30.763 -5.383 1.00 96.81 507 GLU A CA 1
ATOM 4077 C C . GLU A 1 507 ? -9.954 31.086 -6.811 1.00 96.81 507 GLU A C 1
ATOM 4079 O O . GLU A 1 507 ? -10.669 31.749 -7.567 1.00 96.81 507 GLU A O 1
ATOM 4084 N N . MET A 1 508 ? -8.752 30.630 -7.184 1.00 95.88 508 MET A N 1
ATOM 4085 C CA . MET A 1 508 ? -8.181 30.833 -8.519 1.00 95.88 508 MET A CA 1
ATOM 4086 C C . MET A 1 508 ? -8.814 29.916 -9.569 1.00 95.88 508 MET A C 1
ATOM 4088 O O . MET A 1 508 ? -9.084 30.373 -10.681 1.00 95.88 508 MET A O 1
ATOM 4092 N N . ASP A 1 509 ? -9.052 28.650 -9.221 1.00 95.19 509 ASP A N 1
ATOM 4093 C CA . ASP A 1 509 ? -9.780 27.696 -10.059 1.00 95.19 509 ASP A CA 1
ATOM 4094 C C . ASP A 1 509 ? -10.813 26.904 -9.235 1.00 95.19 509 ASP A C 1
ATOM 4096 O O . ASP A 1 509 ? -10.528 25.803 -8.752 1.00 95.19 509 ASP A O 1
ATOM 4100 N N . PRO A 1 510 ? -12.048 27.428 -9.117 1.00 94.50 510 PRO A N 1
ATOM 4101 C CA . PRO A 1 510 ? -13.125 26.752 -8.393 1.00 94.50 510 PRO A CA 1
ATOM 4102 C C . PRO A 1 510 ? -13.607 25.456 -9.057 1.00 94.50 510 PRO A C 1
ATOM 4104 O O . PRO A 1 510 ? -14.401 24.730 -8.466 1.00 94.50 510 PRO A O 1
ATOM 4107 N N . SER A 1 511 ? -13.186 25.179 -10.297 1.00 95.81 511 SER A N 1
ATOM 4108 C CA . SER A 1 511 ? -13.581 23.982 -11.049 1.00 95.81 511 SER A CA 1
ATOM 4109 C C . SER A 1 511 ? -12.579 22.830 -10.938 1.00 95.81 511 SER A C 1
ATOM 4111 O O . SER A 1 511 ? -12.790 21.772 -11.534 1.00 95.81 511 SER A O 1
ATOM 4113 N N . HIS A 1 512 ? -11.512 22.998 -10.150 1.00 96.38 512 HIS A N 1
ATOM 4114 C CA . HIS A 1 512 ? -10.490 21.974 -9.967 1.00 96.38 512 HIS A CA 1
ATOM 4115 C C . HIS A 1 512 ? -10.838 21.013 -8.818 1.00 96.38 512 HIS A C 1
ATOM 4117 O O . HIS A 1 512 ? -10.485 21.243 -7.660 1.00 96.38 512 HIS A O 1
ATOM 4123 N N . ALA A 1 513 ? -11.482 19.889 -9.150 1.00 97.12 513 ALA A N 1
ATOM 4124 C CA . ALA A 1 513 ? -11.964 18.898 -8.178 1.00 97.12 513 ALA A CA 1
ATOM 4125 C C . ALA A 1 513 ? -10.890 18.426 -7.175 1.00 97.12 513 ALA A C 1
ATOM 4127 O O . ALA A 1 513 ? -11.157 18.333 -5.979 1.00 97.12 513 ALA A O 1
ATOM 4128 N N . GLU A 1 514 ? -9.656 18.192 -7.636 1.00 96.62 514 GLU A N 1
ATOM 4129 C CA . GLU A 1 514 ? -8.555 17.756 -6.764 1.00 96.62 514 GLU A CA 1
ATOM 4130 C C . GLU A 1 514 ? -8.207 18.786 -5.677 1.00 96.62 514 GLU A C 1
ATOM 4132 O O . GLU A 1 514 ? -7.979 18.407 -4.532 1.00 96.62 514 GLU A O 1
ATOM 4137 N N . VAL A 1 515 ? -8.223 20.088 -5.992 1.00 97.75 515 VAL A N 1
ATOM 4138 C CA . VAL A 1 515 ? -7.938 21.140 -5.004 1.00 97.75 515 VAL A CA 1
ATOM 4139 C C . VAL A 1 515 ? -9.020 21.156 -3.933 1.00 97.75 515 VAL A C 1
ATOM 4141 O O . VAL A 1 515 ? -8.702 21.229 -2.748 1.00 97.75 515 VAL A O 1
ATOM 4144 N N . LEU A 1 516 ? -10.290 21.037 -4.336 1.00 98.25 516 LEU A N 1
ATOM 4145 C CA . LEU A 1 516 ? -11.414 20.966 -3.400 1.00 98.25 516 LEU A CA 1
ATOM 4146 C C . LEU A 1 516 ? -11.309 19.737 -2.493 1.00 98.25 516 LEU A C 1
ATOM 4148 O O . LEU A 1 516 ? -11.528 19.854 -1.290 1.00 98.25 516 LEU A O 1
ATOM 4152 N N . HIS A 1 517 ? -10.916 18.581 -3.035 1.00 98.00 517 HIS A N 1
ATOM 4153 C CA . HIS A 1 517 ? -10.683 17.372 -2.245 1.00 98.00 517 HIS A CA 1
ATOM 4154 C C . HIS A 1 517 ? -9.526 17.531 -1.250 1.00 98.00 517 HIS A C 1
ATOM 4156 O O . HIS A 1 517 ? -9.668 17.178 -0.080 1.00 98.00 517 HIS A O 1
ATOM 4162 N N . LEU A 1 518 ? -8.392 18.085 -1.681 1.00 98.00 518 LEU A N 1
ATOM 4163 C CA . LEU A 1 518 ? -7.245 18.315 -0.800 1.00 98.00 518 LEU A CA 1
ATOM 4164 C C . LEU A 1 518 ? -7.592 19.322 0.301 1.00 98.00 518 LEU A C 1
ATOM 4166 O O . LEU A 1 518 ? -7.243 19.109 1.462 1.00 98.00 518 LEU A O 1
ATOM 4170 N N . LEU A 1 519 ? -8.333 20.382 -0.034 1.00 98.38 519 LEU A N 1
ATOM 4171 C CA . LEU A 1 519 ? -8.823 21.354 0.939 1.00 98.38 519 LEU A CA 1
ATOM 4172 C C . LEU A 1 519 ? -9.806 20.705 1.923 1.00 98.38 519 LEU A C 1
ATOM 4174 O O . LEU A 1 519 ? -9.688 20.904 3.131 1.00 98.38 519 LEU A O 1
ATOM 4178 N N . ALA A 1 520 ? -10.729 19.873 1.431 1.00 98.19 520 ALA A N 1
ATOM 4179 C CA . ALA A 1 520 ? -11.625 19.082 2.268 1.00 98.19 520 ALA A CA 1
ATOM 4180 C C . ALA A 1 520 ? -10.842 18.155 3.211 1.00 98.19 520 ALA A C 1
ATOM 4182 O O . ALA A 1 520 ? -11.170 18.058 4.393 1.00 98.19 520 ALA A O 1
ATOM 4183 N N . SER A 1 521 ? -9.780 17.508 2.719 1.00 98.19 521 SER A N 1
ATOM 4184 C CA . SER A 1 521 ? -8.915 16.657 3.538 1.00 98.19 521 SER A CA 1
ATOM 4185 C C . SER A 1 521 ? -8.202 17.466 4.620 1.00 98.19 521 SER A C 1
ATOM 4187 O O . SER A 1 521 ? -8.057 16.972 5.738 1.00 98.19 521 SER A O 1
ATOM 4189 N N . ALA A 1 522 ? -7.775 18.693 4.315 1.00 98.00 522 ALA A N 1
ATOM 4190 C CA . ALA A 1 522 ? -7.160 19.592 5.284 1.00 98.00 522 ALA A CA 1
ATOM 4191 C C . ALA A 1 522 ? -8.149 19.968 6.402 1.00 98.00 522 ALA A C 1
ATOM 4193 O O . ALA A 1 522 ? -7.831 19.825 7.582 1.00 98.00 522 ALA A O 1
ATOM 4194 N N . TYR A 1 523 ? -9.379 20.353 6.039 1.00 98.31 523 TYR A N 1
ATOM 4195 C CA . TYR A 1 523 ? -10.450 20.634 7.002 1.00 98.31 523 TYR A CA 1
ATOM 4196 C C . TYR A 1 523 ? -10.816 19.414 7.852 1.00 98.31 523 TYR A C 1
ATOM 4198 O O . TYR A 1 523 ? -10.983 19.540 9.063 1.00 98.31 523 TYR A O 1
ATOM 4206 N N . GLN A 1 524 ? -10.887 18.225 7.248 1.00 97.62 524 GLN A N 1
ATOM 4207 C CA . GLN A 1 524 ? -11.183 16.986 7.967 1.00 97.62 524 GLN A CA 1
ATOM 4208 C C . GLN A 1 524 ? -10.139 16.690 9.051 1.00 97.62 524 GLN A C 1
ATOM 4210 O O . GLN A 1 524 ? -10.509 16.237 10.139 1.00 97.62 524 GLN A O 1
ATOM 4215 N N . ARG A 1 525 ? -8.851 16.919 8.766 1.00 96.81 525 ARG A N 1
ATOM 4216 C CA . ARG A 1 525 ? -7.752 16.713 9.725 1.00 96.81 525 ARG A CA 1
ATOM 4217 C C . ARG A 1 525 ? -7.750 17.740 10.857 1.00 96.81 525 ARG A C 1
ATOM 4219 O O . ARG A 1 525 ? -7.405 17.388 11.976 1.00 96.81 525 ARG A O 1
ATOM 4226 N N . GLU A 1 526 ? -8.237 18.951 10.594 1.00 96.94 526 GLU A N 1
ATOM 4227 C CA . GLU A 1 526 ? -8.508 19.988 11.605 1.00 96.94 526 GLU A CA 1
ATOM 4228 C C . GLU A 1 526 ? -9.864 19.808 12.321 1.00 96.94 526 GLU A C 1
ATOM 4230 O O . GLU A 1 526 ? -10.335 20.711 13.010 1.00 96.94 526 GLU A O 1
ATOM 4235 N N . ASP A 1 527 ? -10.514 18.653 12.147 1.00 95.81 527 ASP A N 1
ATOM 4236 C CA . ASP A 1 527 ? -11.814 18.306 12.736 1.00 95.81 527 ASP A CA 1
ATOM 4237 C C . ASP A 1 527 ? -12.990 19.218 12.337 1.00 95.81 527 ASP A C 1
ATOM 4239 O O . ASP A 1 527 ? -14.049 19.222 12.962 1.00 95.81 527 ASP A O 1
ATOM 4243 N N . GLN A 1 528 ? -12.837 19.972 11.248 1.00 97.75 528 GLN A N 1
ATOM 4244 C CA . GLN A 1 528 ? -13.895 20.788 10.656 1.00 97.75 528 GLN A CA 1
ATOM 4245 C C . GLN A 1 528 ? -14.652 19.954 9.616 1.00 97.75 528 GLN A C 1
ATOM 4247 O O . GLN A 1 528 ? -14.388 20.018 8.413 1.00 97.75 528 GLN A O 1
ATOM 4252 N N . LEU A 1 529 ? -15.583 19.126 10.096 1.00 97.75 529 LEU A N 1
ATOM 4253 C CA . LEU A 1 529 ? -16.237 18.094 9.286 1.00 97.75 529 LEU A CA 1
ATOM 4254 C C . LEU A 1 529 ? -17.247 18.657 8.274 1.00 97.75 529 LEU A C 1
ATOM 4256 O O . LEU A 1 529 ? -17.312 18.163 7.149 1.00 97.75 529 LEU A O 1
ATOM 4260 N N . GLU A 1 530 ? -18.016 19.695 8.614 1.00 97.94 530 GLU A N 1
ATOM 4261 C CA . GLU A 1 530 ? -19.024 20.257 7.703 1.00 97.94 530 GLU A CA 1
ATOM 4262 C C . GLU A 1 530 ? -18.415 20.926 6.458 1.00 97.94 530 GLU A C 1
ATOM 4264 O O . GLU A 1 530 ? -18.863 20.594 5.356 1.00 97.94 530 GLU A O 1
ATOM 4269 N N . PRO A 1 531 ? -17.380 21.790 6.566 1.00 97.62 531 PRO A N 1
ATOM 4270 C CA . PRO A 1 531 ? -16.687 22.316 5.388 1.00 97.62 531 PRO A CA 1
ATOM 4271 C C . PRO A 1 531 ? -16.076 21.210 4.521 1.00 97.62 531 PRO A C 1
ATOM 4273 O O . PRO A 1 531 ? -16.154 21.274 3.295 1.00 97.62 531 PRO A O 1
ATOM 4276 N N . ALA A 1 532 ? -15.515 20.166 5.144 1.00 98.25 532 ALA A N 1
ATOM 4277 C CA . ALA A 1 532 ? -14.961 19.024 4.421 1.00 98.25 532 ALA A CA 1
ATOM 4278 C C . ALA A 1 532 ? -16.034 18.274 3.613 1.00 98.25 532 ALA A C 1
ATOM 4280 O O . ALA A 1 532 ? -15.804 17.921 2.455 1.00 98.25 532 ALA A O 1
ATOM 4281 N N . ILE A 1 533 ? -17.227 18.075 4.183 1.00 98.56 533 ILE A N 1
ATOM 4282 C CA . ILE A 1 533 ? -18.362 17.447 3.490 1.00 98.56 533 ILE A CA 1
ATOM 4283 C C . ILE A 1 533 ? -18.806 18.279 2.285 1.00 98.56 533 ILE A C 1
ATOM 4285 O O . ILE A 1 533 ? -19.031 17.715 1.212 1.00 98.56 533 ILE A O 1
ATOM 4289 N N . GLU A 1 534 ? -18.942 19.598 2.452 1.00 98.12 534 GLU A N 1
ATOM 4290 C CA . GLU A 1 534 ? -19.372 20.500 1.377 1.00 98.12 534 GLU A CA 1
ATOM 4291 C C . GLU A 1 534 ? -18.380 20.484 0.210 1.00 98.12 534 GLU A C 1
ATOM 4293 O O . GLU A 1 534 ? -18.771 20.234 -0.932 1.00 98.12 534 GLU A O 1
ATOM 4298 N N . LEU A 1 535 ? -17.092 20.673 0.501 1.00 98.31 535 LEU A N 1
ATOM 4299 C CA . LEU A 1 535 ? -16.029 20.695 -0.503 1.00 98.31 535 LEU A CA 1
ATOM 4300 C C . LEU A 1 535 ? -15.859 19.344 -1.203 1.00 98.31 535 LEU A C 1
ATOM 4302 O O . LEU A 1 535 ? -15.714 19.302 -2.424 1.00 98.31 535 LEU A O 1
ATOM 4306 N N . SER A 1 536 ? -15.939 18.233 -0.462 1.00 97.88 536 SER A N 1
ATOM 4307 C CA . SER A 1 536 ? -15.901 16.903 -1.078 1.00 97.88 536 SER A CA 1
ATOM 4308 C C . SER A 1 536 ? -17.132 16.654 -1.959 1.00 97.88 536 SER A C 1
ATOM 4310 O O . SER A 1 536 ? -17.026 16.057 -3.027 1.00 97.88 536 SER A O 1
ATOM 4312 N N . GLY A 1 537 ? -18.303 17.169 -1.566 1.00 98.12 537 GLY A N 1
ATOM 4313 C CA . GLY A 1 537 ? -19.506 17.159 -2.400 1.00 98.12 537 GLY A CA 1
ATOM 4314 C C . GLY A 1 537 ? -19.328 17.928 -3.710 1.00 98.12 537 GLY A C 1
ATOM 4315 O O . GLY A 1 537 ? -19.650 17.393 -4.769 1.00 98.12 537 GLY A O 1
ATOM 4316 N N . GLN A 1 538 ? -18.748 19.129 -3.657 1.00 98.12 538 GLN A N 1
ATOM 4317 C CA . GLN A 1 538 ? -18.424 19.912 -4.856 1.00 98.12 538 GLN A CA 1
ATOM 4318 C C . GLN A 1 538 ? -17.399 19.192 -5.750 1.00 98.12 538 GLN A C 1
ATOM 4320 O O . GLN A 1 538 ? -17.558 19.168 -6.970 1.00 98.12 538 GLN A O 1
ATOM 4325 N N . ALA A 1 539 ? -16.381 18.550 -5.164 1.00 98.00 539 ALA A N 1
ATOM 4326 C CA . ALA A 1 539 ? -15.413 17.746 -5.912 1.00 98.00 539 ALA A CA 1
ATOM 4327 C C . ALA A 1 539 ? -16.091 16.587 -6.667 1.00 98.00 539 ALA A C 1
ATOM 4329 O O . ALA A 1 539 ? -15.799 16.379 -7.844 1.00 98.00 539 ALA A O 1
ATOM 4330 N N . ILE A 1 540 ? -17.043 15.893 -6.028 1.00 98.00 540 ILE A N 1
ATOM 4331 C CA . ILE A 1 540 ? -17.845 14.816 -6.639 1.00 98.00 540 ILE A CA 1
ATOM 4332 C C . ILE A 1 540 ? -18.721 15.338 -7.786 1.00 98.00 540 ILE A C 1
ATOM 4334 O O . ILE A 1 540 ? -18.842 14.671 -8.813 1.00 98.00 540 ILE A O 1
ATOM 4338 N N . GLU A 1 541 ? -19.327 16.520 -7.637 1.00 97.94 541 GLU A N 1
ATOM 4339 C CA . GLU A 1 541 ? -20.136 17.142 -8.697 1.00 97.94 541 GLU A CA 1
ATOM 4340 C C . GLU A 1 541 ? -19.305 17.498 -9.939 1.00 97.94 541 GLU A C 1
ATOM 4342 O O . GLU A 1 541 ? -19.798 17.390 -11.064 1.00 97.94 541 GLU A O 1
ATOM 4347 N N . LEU A 1 542 ? -18.048 17.908 -9.743 1.00 97.12 542 LEU A N 1
ATOM 4348 C CA . LEU A 1 542 ? -17.117 18.232 -10.826 1.00 97.12 542 LEU A CA 1
ATOM 4349 C C . LEU A 1 542 ? -16.516 16.982 -11.474 1.00 97.12 542 LEU A C 1
ATOM 4351 O O . LEU A 1 542 ? -16.361 16.932 -12.695 1.00 97.12 542 LEU A O 1
ATOM 4355 N N . ASN A 1 543 ? -16.160 15.986 -10.664 1.00 95.75 543 ASN A N 1
ATOM 4356 C CA . ASN A 1 543 ? -15.604 14.722 -11.119 1.00 95.75 543 ASN A CA 1
ATOM 4357 C C . ASN A 1 543 ? -16.018 13.580 -10.181 1.00 95.75 543 ASN A C 1
ATOM 4359 O O . ASN A 1 543 ? -15.475 13.416 -9.091 1.00 95.75 543 ASN A O 1
ATOM 4363 N N . SER A 1 544 ? -16.948 12.748 -10.645 1.00 94.06 544 SER A N 1
ATOM 4364 C CA . SER A 1 544 ? -17.488 11.618 -9.886 1.00 94.06 544 SER A CA 1
ATOM 4365 C C . SER A 1 544 ? -16.642 10.341 -9.971 1.00 94.06 544 SER A C 1
ATOM 4367 O O . SER A 1 544 ? -17.041 9.322 -9.402 1.00 94.06 544 SER A O 1
ATOM 4369 N N . GLU A 1 545 ? -15.532 10.349 -10.719 1.00 94.38 545 GLU A N 1
ATOM 4370 C CA . GLU A 1 545 ? -14.707 9.156 -10.935 1.00 94.38 545 GLU A CA 1
ATOM 4371 C C . GLU A 1 545 ? -13.845 8.756 -9.724 1.00 94.38 545 GLU A C 1
ATOM 4373 O O . GLU A 1 545 ? -13.902 7.576 -9.363 1.00 94.38 545 GLU A O 1
ATOM 4378 N N . PRO A 1 546 ? -13.100 9.666 -9.062 1.00 95.62 546 PRO A N 1
ATOM 4379 C CA . PRO A 1 546 ? -12.239 9.315 -7.931 1.00 95.62 546 PRO A CA 1
ATOM 4380 C C . PRO A 1 546 ? -13.048 8.845 -6.717 1.00 95.62 546 PRO A C 1
ATOM 4382 O O . PRO A 1 546 ? -13.981 9.520 -6.272 1.00 95.62 546 PRO A O 1
ATOM 4385 N N . TYR A 1 547 ? -12.703 7.680 -6.163 1.00 95.56 547 TYR A N 1
ATOM 4386 C CA . TYR A 1 547 ? -13.397 7.132 -4.992 1.00 95.56 547 TYR A CA 1
ATOM 4387 C C . TYR A 1 547 ? -13.003 7.863 -3.700 1.00 95.56 547 TYR A C 1
ATOM 4389 O O . TYR A 1 547 ? -13.768 7.883 -2.734 1.00 95.56 547 TYR A O 1
ATOM 4397 N N . GLU A 1 548 ? -11.831 8.498 -3.686 1.00 96.25 548 GLU A N 1
ATOM 4398 C CA . GLU A 1 548 ? -11.246 9.218 -2.557 1.00 96.25 548 GLU A CA 1
ATOM 4399 C C . GLU A 1 548 ? -12.160 10.349 -2.075 1.00 96.25 548 GLU A C 1
ATOM 4401 O O . GLU A 1 548 ? -12.214 10.645 -0.880 1.00 96.25 548 GLU A O 1
ATOM 4406 N N . TYR A 1 549 ? -12.940 10.944 -2.984 1.00 97.50 549 TYR A N 1
ATOM 4407 C CA . TYR A 1 549 ? -13.875 12.019 -2.651 1.00 97.50 549 TYR A CA 1
ATOM 4408 C C . TYR A 1 549 ? -15.063 11.477 -1.837 1.00 97.50 549 TYR A C 1
ATOM 4410 O O . TYR A 1 549 ? -15.434 12.037 -0.800 1.00 97.50 549 TYR A O 1
ATOM 4418 N N . TYR A 1 550 ? -15.616 10.333 -2.249 1.00 98.19 550 TYR A N 1
ATOM 4419 C CA . TYR A 1 550 ? -16.661 9.634 -1.496 1.00 98.19 550 TYR A CA 1
ATOM 4420 C C . TYR A 1 550 ? -16.117 9.115 -0.167 1.00 98.19 550 TYR A C 1
ATOM 4422 O O . TYR A 1 550 ? -16.745 9.313 0.864 1.00 98.19 550 TYR A O 1
ATOM 4430 N N . SER A 1 551 ? -14.916 8.531 -0.165 1.00 97.62 551 SER A N 1
ATOM 4431 C CA . SER A 1 551 ? -14.261 8.018 1.045 1.00 97.62 551 SER A CA 1
ATOM 4432 C C . SER A 1 551 ? -14.063 9.104 2.106 1.00 97.62 551 SER A C 1
ATOM 4434 O O . SER A 1 551 ? -14.405 8.906 3.276 1.00 97.62 551 SER A O 1
ATOM 4436 N N . LEU A 1 552 ? -13.581 10.283 1.700 1.00 97.94 552 LEU A N 1
ATOM 4437 C CA . LEU A 1 552 ? -13.393 11.418 2.599 1.00 97.94 552 LEU A CA 1
ATOM 4438 C C . LEU A 1 552 ? -14.727 11.927 3.163 1.00 97.94 552 LEU A C 1
ATOM 4440 O O . LEU A 1 552 ? -14.832 12.190 4.365 1.00 97.94 552 LEU A O 1
ATOM 4444 N N . ARG A 1 553 ? -15.757 12.042 2.318 1.00 98.44 553 ARG A N 1
ATOM 4445 C CA . ARG A 1 553 ? -17.084 12.498 2.751 1.00 98.44 553 ARG A CA 1
ATOM 4446 C C . ARG A 1 553 ? -17.756 11.479 3.677 1.00 98.44 553 ARG A C 1
ATOM 4448 O O . ARG A 1 553 ? -18.248 11.869 4.736 1.00 98.44 553 ARG A O 1
ATOM 4455 N N . ALA A 1 554 ? -17.672 10.191 3.346 1.00 98.25 554 ALA A N 1
ATOM 4456 C CA . ALA A 1 554 ? -18.132 9.080 4.175 1.00 98.25 554 ALA A CA 1
ATOM 4457 C C . ALA A 1 554 ? -17.464 9.088 5.550 1.00 98.25 554 ALA A C 1
ATOM 4459 O O . ALA A 1 554 ? -18.138 8.954 6.567 1.00 98.25 554 ALA A O 1
ATOM 4460 N N . LEU A 1 555 ? -16.145 9.309 5.596 1.00 98.06 555 LEU A N 1
ATOM 4461 C CA . LEU A 1 555 ? -15.390 9.449 6.839 1.00 98.06 555 LEU A CA 1
ATOM 4462 C C . LEU A 1 555 ? -15.916 10.614 7.689 1.00 98.06 555 LEU A C 1
ATOM 4464 O O . LEU A 1 555 ? -16.086 10.463 8.900 1.00 98.06 555 LEU A O 1
ATOM 4468 N N . CYS A 1 556 ? -16.204 11.760 7.076 1.00 98.25 556 CYS A N 1
ATOM 4469 C CA . CYS A 1 556 ? -16.766 12.896 7.802 1.00 98.25 556 CYS A CA 1
ATOM 4470 C C . CYS A 1 556 ? -18.164 12.575 8.355 1.00 98.25 556 CYS A C 1
ATOM 4472 O O . CYS A 1 556 ? -18.404 12.788 9.542 1.00 98.25 556 CYS A O 1
ATOM 4474 N N . TYR A 1 557 ? -19.057 11.986 7.549 1.00 98.50 557 TYR A N 1
ATOM 4475 C CA . TYR A 1 557 ? -20.370 11.528 8.022 1.00 98.50 557 TYR A CA 1
ATOM 4476 C C . TYR A 1 557 ? -20.255 10.508 9.159 1.00 98.50 557 TYR A C 1
ATOM 4478 O O . TYR A 1 557 ? -20.928 10.647 10.181 1.00 98.50 557 TYR A O 1
ATOM 4486 N N . PHE A 1 558 ? -19.346 9.543 9.030 1.00 97.75 558 PHE A N 1
ATOM 4487 C CA . PHE A 1 558 ? -19.073 8.525 10.039 1.00 97.75 558 PHE A CA 1
ATOM 4488 C C . PHE A 1 558 ? -18.656 9.144 11.379 1.00 97.75 558 PHE A C 1
ATOM 4490 O O . PHE A 1 558 ? -19.204 8.785 12.420 1.00 97.75 558 PHE A O 1
ATOM 4497 N N . ARG A 1 559 ? -17.733 10.118 11.365 1.00 96.81 559 ARG A N 1
ATOM 4498 C CA . ARG A 1 559 ? -17.285 10.821 12.583 1.00 96.81 559 ARG A CA 1
ATOM 4499 C C . ARG A 1 559 ? -18.376 11.691 13.209 1.00 96.81 559 ARG A C 1
ATOM 4501 O O . ARG A 1 559 ? -18.364 11.880 14.419 1.00 96.81 559 ARG A O 1
ATOM 4508 N N . MET A 1 560 ? -19.334 12.168 12.414 1.00 97.00 560 MET A N 1
ATOM 4509 C CA . MET A 1 560 ? -20.526 12.870 12.903 1.00 97.00 560 MET A CA 1
ATOM 4510 C C . MET A 1 560 ? -21.641 11.928 13.396 1.00 97.00 560 MET A C 1
ATOM 4512 O O . MET A 1 560 ? -22.683 12.412 13.835 1.00 97.00 560 MET A O 1
ATOM 4516 N N . GLY A 1 561 ? -21.474 10.603 13.293 1.00 96.19 561 GLY A N 1
ATOM 4517 C CA . GLY A 1 561 ? -22.517 9.622 13.622 1.00 96.19 561 GLY A CA 1
ATOM 4518 C C . GLY A 1 561 ? -23.661 9.542 12.600 1.00 96.19 561 GLY A C 1
ATOM 4519 O O . GLY A 1 561 ? -24.709 8.973 12.891 1.00 96.19 561 GLY A O 1
ATOM 4520 N N . ARG A 1 562 ? -23.476 10.113 11.405 1.00 98.12 562 ARG A N 1
ATOM 4521 C CA . ARG A 1 562 ? -24.422 10.075 10.276 1.00 98.12 562 ARG A CA 1
ATOM 4522 C C . ARG A 1 562 ? -24.186 8.809 9.451 1.00 98.12 562 ARG A C 1
ATOM 4524 O O . ARG A 1 562 ? -23.626 8.851 8.355 1.00 98.12 562 ARG A O 1
ATOM 4531 N N . TYR A 1 563 ? -24.496 7.661 10.049 1.00 97.88 563 TYR A N 1
ATOM 4532 C CA . TYR A 1 563 ? -24.098 6.355 9.522 1.00 97.88 563 TYR A CA 1
ATOM 4533 C C . TYR A 1 563 ? -24.804 5.994 8.213 1.00 97.88 563 TYR A C 1
ATOM 4535 O O . TYR A 1 563 ? -24.175 5.391 7.348 1.00 97.88 563 TYR A O 1
ATOM 4543 N N . GLU A 1 564 ? -26.062 6.391 8.020 1.00 98.00 564 GLU A N 1
ATOM 4544 C CA . GLU A 1 564 ? -26.793 6.139 6.776 1.00 98.00 564 GLU A CA 1
ATOM 4545 C C . GLU A 1 564 ? -26.154 6.850 5.575 1.00 98.00 564 GLU A C 1
ATOM 4547 O O . GLU A 1 564 ? -25.953 6.231 4.528 1.00 98.00 564 GLU A O 1
ATOM 4552 N N . GLU A 1 565 ? -25.788 8.128 5.715 1.00 98.25 565 GLU A N 1
ATOM 4553 C CA . GLU A 1 565 ? -25.087 8.854 4.650 1.00 98.25 565 GLU A CA 1
ATOM 4554 C C . GLU A 1 565 ? -23.668 8.320 4.427 1.00 98.25 565 GLU A C 1
ATOM 4556 O O . GLU A 1 565 ? -23.222 8.227 3.282 1.00 98.25 565 GLU A O 1
ATOM 4561 N N . ALA A 1 566 ? -22.974 7.919 5.498 1.00 98.31 566 ALA A N 1
ATOM 4562 C CA . ALA A 1 566 ? -21.662 7.287 5.386 1.00 98.31 566 ALA A CA 1
ATOM 4563 C C . ALA A 1 566 ? -21.729 5.967 4.603 1.00 98.31 566 ALA A C 1
ATOM 4565 O O . ALA A 1 566 ? -20.880 5.724 3.747 1.00 98.31 566 ALA A O 1
ATOM 4566 N N . LEU A 1 567 ? -22.743 5.131 4.857 1.00 98.31 567 LEU A N 1
ATOM 4567 C CA . LEU A 1 567 ? -22.947 3.872 4.137 1.00 98.31 567 LEU A CA 1
ATOM 4568 C C . LEU A 1 567 ? -23.180 4.092 2.643 1.00 98.31 567 LEU A C 1
ATOM 4570 O O . LEU A 1 567 ? -22.579 3.382 1.842 1.00 98.31 567 LEU A O 1
ATOM 4574 N N . ALA A 1 568 ? -23.994 5.084 2.269 1.00 97.75 568 ALA A N 1
ATOM 4575 C CA . ALA A 1 568 ? -24.262 5.386 0.863 1.00 97.75 568 ALA A CA 1
ATOM 4576 C C . ALA A 1 568 ? -22.976 5.722 0.085 1.00 97.75 568 ALA A C 1
ATOM 4578 O O . ALA A 1 568 ? -22.781 5.244 -1.032 1.00 97.75 568 ALA A O 1
ATOM 4579 N N . ASP A 1 569 ? -22.071 6.497 0.688 1.00 98.06 569 ASP A N 1
ATOM 4580 C CA . ASP A 1 569 ? -20.777 6.803 0.076 1.00 98.06 569 ASP A CA 1
ATOM 4581 C C . ASP A 1 569 ? -19.816 5.601 0.134 1.00 98.06 569 ASP A C 1
ATOM 4583 O O . ASP A 1 569 ? -19.134 5.316 -0.852 1.00 98.06 569 ASP A O 1
ATOM 4587 N N . TYR A 1 570 ? -19.781 4.844 1.239 1.00 97.81 570 TYR A N 1
ATOM 4588 C CA . TYR A 1 570 ? -18.940 3.645 1.339 1.00 97.81 570 TYR A CA 1
ATOM 4589 C C . TYR A 1 570 ? -19.343 2.545 0.355 1.00 97.81 570 TYR A C 1
ATOM 4591 O O . TYR A 1 570 ? -18.465 1.839 -0.134 1.00 97.81 570 TYR A O 1
ATOM 4599 N N . GLU A 1 571 ? -20.626 2.410 0.008 1.00 96.56 571 GLU A N 1
ATOM 4600 C CA . GLU A 1 571 ? -21.079 1.504 -1.055 1.00 96.56 571 GLU A CA 1
ATOM 4601 C C . GLU A 1 571 ? -20.451 1.838 -2.410 1.00 96.56 571 GLU A C 1
ATOM 4603 O O . GLU A 1 571 ? -20.069 0.929 -3.144 1.00 96.56 571 GLU A O 1
ATOM 4608 N N . ILE A 1 572 ? -20.281 3.123 -2.723 1.00 96.81 572 ILE A N 1
ATOM 4609 C CA . ILE A 1 572 ? -19.610 3.562 -3.951 1.00 96.81 572 ILE A CA 1
ATOM 4610 C C . ILE A 1 572 ? -18.112 3.256 -3.871 1.00 96.81 572 ILE A C 1
ATOM 4612 O O . ILE A 1 572 ? -17.536 2.749 -4.836 1.00 96.81 572 ILE A O 1
ATOM 4616 N N . VAL A 1 573 ? -17.489 3.529 -2.719 1.00 97.19 573 VAL A N 1
ATOM 4617 C CA . VAL A 1 573 ? -16.054 3.297 -2.501 1.00 97.19 573 VAL A CA 1
ATOM 4618 C C . VAL A 1 573 ? -15.696 1.830 -2.709 1.00 97.19 573 VAL A C 1
ATOM 4620 O O . VAL A 1 573 ? -14.825 1.547 -3.519 1.00 97.19 573 VAL A O 1
ATOM 4623 N N . VAL A 1 574 ? -16.403 0.899 -2.063 1.00 95.50 574 VAL A N 1
ATOM 4624 C CA . VAL A 1 574 ? -16.071 -0.538 -2.136 1.00 95.50 574 VAL A CA 1
ATOM 4625 C C . VAL A 1 574 ? -16.400 -1.191 -3.484 1.00 95.50 574 VAL A C 1
ATOM 4627 O O . VAL A 1 574 ? -15.962 -2.309 -3.755 1.00 95.50 574 VAL A O 1
ATOM 4630 N N . VAL A 1 575 ? -17.196 -0.522 -4.325 1.00 95.69 575 VAL A N 1
ATOM 4631 C CA . VAL A 1 575 ? -17.430 -0.931 -5.720 1.00 95.69 575 VAL A CA 1
ATOM 4632 C C . VAL A 1 575 ? -16.295 -0.454 -6.626 1.00 95.69 575 VAL A C 1
ATOM 4634 O O . VAL A 1 575 ? -15.930 -1.172 -7.555 1.00 95.69 575 VAL A O 1
ATOM 4637 N N . LYS A 1 576 ? -15.749 0.744 -6.377 1.00 93.06 576 LYS A N 1
ATOM 4638 C CA . LYS A 1 576 ? -14.638 1.316 -7.155 1.00 93.06 576 LYS A CA 1
ATOM 4639 C C . LYS A 1 576 ? -13.286 0.722 -6.757 1.00 93.06 576 LYS A C 1
ATOM 4641 O O . LYS A 1 576 ? -12.533 0.340 -7.642 1.00 93.06 576 LYS A O 1
ATOM 4646 N N . GLU A 1 577 ? -13.030 0.614 -5.458 1.00 93.00 577 GLU A N 1
ATOM 4647 C CA . GLU A 1 577 ? -11.810 0.055 -4.876 1.00 93.00 577 GLU A CA 1
ATOM 4648 C C . GLU A 1 577 ? -12.188 -1.050 -3.885 1.00 93.00 577 GLU A C 1
ATOM 4650 O O . GLU A 1 577 ? -12.502 -0.811 -2.715 1.00 93.00 577 GLU A O 1
ATOM 4655 N N . HIS A 1 578 ? -12.230 -2.282 -4.389 1.00 90.12 578 HIS A N 1
ATOM 4656 C CA . HIS A 1 578 ? -12.755 -3.418 -3.636 1.00 90.12 578 HIS A CA 1
ATOM 4657 C C . HIS A 1 578 ? -11.853 -3.844 -2.475 1.00 90.12 578 HIS A C 1
ATOM 4659 O O . HIS A 1 578 ? -12.355 -4.328 -1.467 1.00 90.12 578 HIS A O 1
ATOM 4665 N N . ASP A 1 579 ? -10.543 -3.661 -2.594 1.00 90.44 579 ASP A N 1
ATOM 4666 C CA . ASP A 1 579 ? -9.539 -4.055 -1.606 1.00 90.44 579 ASP A CA 1
ATOM 4667 C C . ASP A 1 579 ? -9.228 -2.971 -0.564 1.00 90.44 579 ASP A C 1
ATOM 4669 O O . ASP A 1 579 ? -8.355 -3.155 0.287 1.00 90.44 579 ASP A O 1
ATOM 4673 N N . PHE A 1 580 ? -9.987 -1.869 -0.548 1.00 91.62 580 PHE A N 1
ATOM 4674 C CA . PHE A 1 580 ? -9.819 -0.818 0.450 1.00 91.62 580 PHE A CA 1
ATOM 4675 C C . PHE A 1 580 ? -10.414 -1.212 1.816 1.00 91.62 580 PHE A C 1
ATOM 4677 O O . PHE A 1 580 ? -11.550 -0.869 2.162 1.00 91.62 580 PHE A O 1
ATOM 4684 N N . ALA A 1 581 ? -9.617 -1.922 2.622 1.00 92.25 581 ALA A N 1
ATOM 4685 C CA . ALA A 1 581 ? -10.012 -2.493 3.914 1.00 92.25 581 ALA A CA 1
ATOM 4686 C C . ALA A 1 581 ? -10.673 -1.479 4.866 1.00 92.25 581 ALA A C 1
ATOM 4688 O O . ALA A 1 581 ? -11.746 -1.736 5.408 1.00 92.25 581 ALA A O 1
ATOM 4689 N N . ASN A 1 582 ? -10.105 -0.276 4.996 1.00 93.12 582 ASN A N 1
ATOM 4690 C CA . ASN A 1 582 ? -10.649 0.777 5.861 1.00 93.12 582 ASN A CA 1
ATOM 4691 C C . ASN A 1 582 ? -12.102 1.167 5.527 1.00 93.12 582 ASN A C 1
ATOM 4693 O O . ASN A 1 582 ? -12.870 1.499 6.436 1.00 93.12 582 ASN A O 1
ATOM 4697 N N . ALA A 1 583 ? -12.504 1.132 4.251 1.00 95.19 583 ALA A N 1
ATOM 4698 C CA . ALA A 1 583 ? -13.895 1.381 3.875 1.00 95.19 583 ALA A CA 1
ATOM 4699 C C . ALA A 1 583 ? -14.807 0.225 4.296 1.00 95.19 583 ALA A C 1
ATOM 4701 O O . ALA A 1 583 ? -15.882 0.479 4.837 1.00 95.19 583 ALA A O 1
ATOM 4702 N N . TRP A 1 584 ? -14.374 -1.027 4.125 1.00 97.25 584 TRP A N 1
ATOM 4703 C CA . TRP A 1 584 ? -15.119 -2.205 4.581 1.00 97.25 584 TRP A CA 1
ATOM 4704 C C . TRP A 1 584 ? -15.296 -2.244 6.094 1.00 97.25 584 TRP A C 1
ATOM 4706 O O . TRP A 1 584 ? -16.413 -2.455 6.572 1.00 97.25 584 TRP A O 1
ATOM 4716 N N . TYR A 1 585 ? -14.231 -1.964 6.845 1.00 96.38 585 TYR A N 1
ATOM 4717 C CA . TYR A 1 585 ? -14.278 -1.851 8.298 1.00 96.38 585 TYR A CA 1
ATOM 4718 C C . TYR A 1 585 ? -15.313 -0.811 8.745 1.00 96.38 585 TYR A C 1
ATOM 4720 O O . TYR A 1 585 ? -16.223 -1.116 9.520 1.00 96.38 585 TYR A O 1
ATOM 4728 N N . ARG A 1 586 ? -15.231 0.416 8.216 1.00 96.50 586 ARG A N 1
ATOM 4729 C CA . ARG A 1 586 ? -16.130 1.512 8.612 1.00 96.50 586 ARG A CA 1
ATOM 4730 C C . ARG A 1 586 ? -17.559 1.302 8.142 1.00 96.50 586 ARG A C 1
ATOM 4732 O O . ARG A 1 586 ? -18.486 1.659 8.866 1.00 96.50 586 ARG A O 1
ATOM 4739 N N . LYS A 1 587 ? -17.746 0.672 6.982 1.00 97.00 587 LYS A N 1
ATOM 4740 C CA . LYS A 1 587 ? -19.050 0.199 6.514 1.00 97.00 587 LYS A CA 1
ATOM 4741 C C . LYS A 1 587 ? -19.636 -0.824 7.490 1.00 97.00 587 LYS A C 1
ATOM 4743 O O . LYS A 1 587 ? -20.778 -0.678 7.916 1.00 97.00 587 LYS A O 1
ATOM 4748 N N . GLY A 1 588 ? -18.845 -1.811 7.908 1.00 96.88 588 GLY A N 1
ATOM 4749 C CA . GLY A 1 588 ? -19.252 -2.818 8.886 1.00 96.88 588 GLY A CA 1
ATOM 4750 C C . GLY A 1 588 ? -19.607 -2.224 10.248 1.00 96.88 588 GLY A C 1
ATOM 4751 O O . GLY A 1 588 ? -20.648 -2.553 10.815 1.00 96.88 588 GLY A O 1
ATOM 4752 N N . PHE A 1 589 ? -18.809 -1.275 10.736 1.00 96.62 589 PHE A N 1
ATOM 4753 C CA . PHE A 1 589 ? -19.113 -0.540 11.964 1.00 96.62 589 PHE A CA 1
ATOM 4754 C C . PHE A 1 589 ? -20.386 0.311 11.836 1.00 96.62 589 PHE A C 1
ATOM 4756 O O . PHE A 1 589 ? -21.207 0.338 12.752 1.00 96.62 589 PHE A O 1
ATOM 4763 N N . ALA A 1 590 ? -20.584 1.000 10.709 1.00 97.31 590 ALA A N 1
ATOM 4764 C CA . ALA A 1 590 ? -21.795 1.782 10.472 1.00 97.31 590 ALA A CA 1
ATOM 4765 C C . ALA A 1 590 ? -23.044 0.881 10.468 1.00 97.31 590 ALA A C 1
ATOM 4767 O O . ALA A 1 590 ? -24.014 1.184 11.161 1.00 97.31 590 ALA A O 1
ATOM 4768 N N . HIS A 1 591 ? -22.991 -0.274 9.795 1.00 97.81 591 HIS A N 1
ATOM 4769 C CA . HIS A 1 591 ? -24.044 -1.292 9.867 1.00 97.81 591 HIS A CA 1
ATOM 4770 C C . HIS A 1 591 ? -24.292 -1.771 11.308 1.00 97.81 591 HIS A C 1
ATOM 4772 O O . HIS A 1 591 ? -25.445 -1.862 11.733 1.00 97.81 591 HIS A O 1
ATOM 4778 N N . LEU A 1 592 ? -23.232 -2.006 12.092 1.00 95.50 592 LEU A N 1
ATOM 4779 C CA . LEU A 1 592 ? -23.338 -2.394 13.503 1.00 95.50 592 LEU A CA 1
ATOM 4780 C C . LEU A 1 592 ? -24.096 -1.339 14.325 1.00 95.50 592 LEU A C 1
ATOM 4782 O O . LEU A 1 592 ? -25.021 -1.689 15.061 1.00 95.50 592 LEU A O 1
ATOM 4786 N N . LYS A 1 593 ? -23.757 -0.051 14.171 1.00 95.12 593 LYS A N 1
ATOM 4787 C CA . LYS A 1 593 ? -24.429 1.052 14.884 1.00 95.12 593 LYS A CA 1
ATOM 4788 C C . LYS A 1 593 ? -25.875 1.273 14.436 1.00 95.12 593 LYS A C 1
ATOM 4790 O O . LYS A 1 593 ? -26.684 1.728 15.240 1.00 95.12 593 LYS A O 1
ATOM 4795 N N . LEU A 1 594 ? -26.224 0.879 13.213 1.00 96.00 594 LEU A N 1
ATOM 4796 C CA . LEU A 1 594 ? -27.604 0.867 12.713 1.00 96.00 594 LEU A CA 1
ATOM 4797 C C . LEU A 1 594 ? -28.386 -0.410 13.071 1.00 96.00 594 LEU A C 1
ATOM 4799 O O . LEU A 1 594 ? -29.558 -0.532 12.712 1.00 96.00 594 LEU A O 1
ATOM 4803 N N . GLY A 1 595 ? -27.768 -1.372 13.766 1.00 94.94 595 GLY A N 1
ATOM 4804 C CA . GLY A 1 595 ? -28.394 -2.652 14.123 1.00 94.94 595 GLY A CA 1
ATOM 4805 C C . GLY A 1 595 ? -28.540 -3.636 12.954 1.00 94.94 595 GLY A C 1
ATOM 4806 O O . GLY A 1 595 ? -29.276 -4.617 13.055 1.00 94.94 595 GLY A O 1
ATOM 4807 N N . GLN A 1 596 ? -27.847 -3.389 11.843 1.00 97.31 596 GLN A N 1
ATOM 4808 C CA . GLN A 1 596 ? -27.815 -4.228 10.641 1.00 97.31 596 GLN A CA 1
ATOM 4809 C C . GLN A 1 596 ? -26.698 -5.271 10.782 1.00 97.31 596 GLN A C 1
ATOM 4811 O O . GLN A 1 596 ? -25.640 -5.192 10.160 1.00 97.31 596 GLN A O 1
ATOM 4816 N N . TYR A 1 597 ? -26.886 -6.213 11.706 1.00 96.75 597 TYR A N 1
ATOM 4817 C CA . TYR A 1 597 ? -25.796 -7.076 12.169 1.00 96.75 597 TYR A CA 1
ATOM 4818 C C . TYR A 1 597 ? -25.277 -8.060 11.108 1.00 96.75 597 TYR A C 1
ATOM 4820 O O . TYR A 1 597 ? -24.087 -8.359 11.106 1.00 96.75 597 TYR A O 1
ATOM 4828 N N . ALA A 1 598 ? -26.124 -8.546 10.195 1.00 97.56 598 ALA A N 1
ATOM 4829 C CA . ALA A 1 598 ? -25.700 -9.480 9.147 1.00 97.56 598 ALA A CA 1
ATOM 4830 C C . ALA A 1 598 ? -24.774 -8.796 8.128 1.00 97.56 598 ALA A C 1
ATOM 4832 O O . ALA A 1 598 ? -23.708 -9.311 7.788 1.00 97.56 598 ALA A O 1
ATOM 4833 N N . GLU A 1 599 ? -25.150 -7.593 7.701 1.00 97.69 599 GLU A N 1
ATOM 4834 C CA . GLU A 1 599 ? -24.371 -6.742 6.806 1.00 97.69 599 GLU A CA 1
ATOM 4835 C C . GLU A 1 599 ? -23.076 -6.256 7.475 1.00 97.69 599 GLU A C 1
ATOM 4837 O O . GLU A 1 599 ? -22.036 -6.143 6.814 1.00 97.69 599 GLU A O 1
ATOM 4842 N N . ALA A 1 600 ? -23.117 -6.022 8.794 1.00 97.75 600 ALA A N 1
ATOM 4843 C CA . ALA A 1 600 ? -21.936 -5.715 9.594 1.00 97.75 600 ALA A CA 1
ATOM 4844 C C . ALA A 1 600 ? -20.924 -6.865 9.556 1.00 97.75 600 ALA A C 1
ATOM 4846 O O . ALA A 1 600 ? -19.770 -6.630 9.202 1.00 97.75 600 ALA A O 1
ATOM 4847 N N . VAL A 1 601 ? -21.356 -8.100 9.843 1.00 98.12 601 VAL A N 1
ATOM 4848 C CA . VAL A 1 601 ? -20.487 -9.289 9.788 1.00 98.12 601 VAL A CA 1
ATOM 4849 C C . VAL A 1 601 ? -19.865 -9.444 8.406 1.00 98.12 601 VAL A C 1
ATOM 4851 O O . VAL A 1 601 ? -18.645 -9.524 8.304 1.00 98.12 601 VAL A O 1
ATOM 4854 N N . GLN A 1 602 ? -20.673 -9.387 7.344 1.00 97.38 602 GLN A N 1
ATOM 4855 C CA . GLN A 1 602 ? -20.174 -9.519 5.973 1.00 97.38 602 GLN A CA 1
ATOM 4856 C C . GLN A 1 602 ? -19.100 -8.468 5.643 1.00 97.38 602 GLN A C 1
ATOM 4858 O O . GLN A 1 602 ? -18.061 -8.791 5.062 1.00 97.38 602 GLN A O 1
ATOM 4863 N N . SER A 1 603 ? -19.340 -7.206 6.004 1.00 96.88 603 SER A N 1
ATOM 4864 C CA . SER A 1 603 ? -18.408 -6.111 5.707 1.00 96.88 603 SER A CA 1
ATOM 4865 C C . SER A 1 603 ? -17.118 -6.220 6.529 1.00 96.88 603 SER A C 1
ATOM 4867 O O . SER A 1 603 ? -16.033 -6.032 5.987 1.00 96.88 603 SER A O 1
ATOM 4869 N N . LEU A 1 604 ? -17.217 -6.577 7.813 1.00 97.56 604 LEU A N 1
ATOM 4870 C CA . LEU A 1 604 ? -16.066 -6.762 8.703 1.00 97.56 604 LEU A CA 1
ATOM 4871 C C . LEU A 1 604 ? -15.208 -7.974 8.296 1.00 97.56 604 LEU A C 1
ATOM 4873 O O . LEU A 1 604 ? -13.984 -7.871 8.264 1.00 97.56 604 LEU A O 1
ATOM 4877 N N . GLU A 1 605 ? -15.825 -9.095 7.914 1.00 96.75 605 GLU A N 1
ATOM 4878 C CA . GLU A 1 605 ? -15.110 -10.255 7.361 1.00 96.75 605 GLU A CA 1
ATOM 4879 C C . GLU A 1 605 ? -14.388 -9.903 6.060 1.00 96.75 605 GLU A C 1
ATOM 4881 O O . GLU A 1 605 ? -13.233 -10.279 5.877 1.00 96.75 605 GLU A O 1
ATOM 4886 N N . THR A 1 606 ? -15.044 -9.144 5.175 1.00 95.56 606 THR A N 1
ATOM 4887 C CA . THR A 1 606 ? -14.422 -8.679 3.926 1.00 95.56 606 THR A CA 1
ATOM 4888 C C . THR A 1 606 ? -13.227 -7.773 4.223 1.00 95.56 606 THR A C 1
ATOM 4890 O O . THR A 1 606 ? -12.178 -7.929 3.606 1.00 95.56 606 THR A O 1
ATOM 4893 N N . SER A 1 607 ? -13.330 -6.893 5.225 1.00 95.75 607 SER A N 1
ATOM 4894 C CA . SER A 1 607 ? -12.196 -6.083 5.683 1.00 95.75 607 SER A CA 1
ATOM 4895 C C . SER A 1 607 ? -11.001 -6.948 6.098 1.00 95.75 607 SER A C 1
ATOM 4897 O O . SER A 1 607 ? -9.891 -6.684 5.644 1.00 95.75 607 SER A O 1
ATOM 4899 N N . LEU A 1 608 ? -11.229 -8.009 6.887 1.00 94.38 608 LEU A N 1
ATOM 4900 C CA . LEU A 1 608 ? -10.177 -8.933 7.345 1.00 94.38 608 LEU A CA 1
ATOM 4901 C C . LEU A 1 608 ? -9.506 -9.729 6.218 1.00 94.38 608 LEU A C 1
ATOM 4903 O O . LEU A 1 608 ? -8.371 -10.174 6.380 1.00 94.38 608 LEU A O 1
ATOM 4907 N N . VAL A 1 609 ? -10.180 -9.920 5.078 1.00 94.19 609 VAL A N 1
ATOM 4908 C CA . VAL A 1 609 ? -9.565 -10.542 3.891 1.00 94.19 609 VAL A CA 1
ATOM 4909 C C . VAL A 1 609 ? -8.475 -9.644 3.297 1.00 94.19 609 VAL A C 1
ATOM 4911 O O . VAL A 1 609 ? -7.494 -10.162 2.759 1.00 94.19 609 VAL A O 1
ATOM 4914 N N . HIS A 1 610 ? -8.632 -8.322 3.394 1.00 90.00 610 HIS A N 1
ATOM 4915 C CA . HIS A 1 610 ? -7.718 -7.343 2.802 1.00 90.00 610 HIS A CA 1
ATOM 4916 C C . HIS A 1 610 ? -6.653 -6.848 3.786 1.00 90.00 610 HIS A C 1
ATOM 4918 O O . HIS A 1 610 ? -5.480 -6.766 3.422 1.00 90.00 610 HIS A O 1
ATOM 4924 N N . GLU A 1 611 ? -7.034 -6.559 5.031 1.00 92.44 611 GLU A N 1
ATOM 4925 C CA . GLU A 1 611 ? -6.120 -6.094 6.075 1.00 92.44 611 GLU A CA 1
ATOM 4926 C C . GLU A 1 611 ? -6.518 -6.664 7.440 1.00 92.44 611 GLU A C 1
ATOM 4928 O O . GLU A 1 611 ? -7.686 -6.649 7.832 1.00 92.44 611 GLU A O 1
ATOM 4933 N N . HIS A 1 612 ? -5.533 -7.174 8.181 1.00 88.50 612 HIS A N 1
ATOM 4934 C CA . HIS A 1 612 ? -5.753 -7.728 9.514 1.00 88.50 612 HIS A CA 1
ATOM 4935 C C . HIS A 1 612 ? -5.666 -6.624 10.568 1.00 88.50 612 HIS A C 1
ATOM 4937 O O . HIS A 1 612 ? -4.581 -6.111 10.841 1.00 88.50 612 HIS A O 1
ATOM 4943 N N . GLU A 1 613 ? -6.794 -6.310 11.203 1.00 91.81 613 GLU A N 1
ATOM 4944 C CA . GLU A 1 613 ? -6.863 -5.376 12.325 1.00 91.81 613 GLU A CA 1
ATOM 4945 C C . GLU A 1 613 ? -7.606 -6.022 13.499 1.00 91.81 613 GLU A C 1
ATOM 4947 O O . GLU A 1 613 ? -8.758 -6.443 13.378 1.00 91.81 613 GLU A O 1
ATOM 4952 N N . ALA A 1 614 ? -6.947 -6.087 14.657 1.00 91.31 614 ALA A N 1
ATOM 4953 C CA . ALA A 1 614 ? -7.444 -6.818 15.819 1.00 91.31 614 ALA A CA 1
ATOM 4954 C C . ALA A 1 614 ? -8.835 -6.342 16.275 1.00 91.31 614 ALA A C 1
ATOM 4956 O O . ALA A 1 614 ? -9.694 -7.153 16.622 1.00 91.31 614 ALA A O 1
ATOM 4957 N N . VAL A 1 615 ? -9.082 -5.027 16.219 1.00 93.44 615 VAL A N 1
ATOM 4958 C CA . VAL A 1 615 ? -10.353 -4.401 16.621 1.00 93.44 615 VAL A CA 1
ATOM 4959 C C . VAL A 1 615 ? -11.551 -4.923 15.818 1.00 93.44 615 VAL A C 1
ATOM 4961 O O . VAL A 1 615 ? -12.682 -4.903 16.300 1.00 93.44 615 VAL A O 1
ATOM 4964 N N . ILE A 1 616 ? -11.333 -5.448 14.609 1.00 95.62 616 ILE A N 1
ATOM 4965 C CA . ILE A 1 616 ? -12.414 -5.999 13.791 1.00 95.62 616 ILE A CA 1
ATOM 4966 C C . ILE A 1 616 ? -13.022 -7.239 14.458 1.00 95.62 616 ILE A C 1
ATOM 4968 O O . ILE A 1 616 ? -14.245 -7.385 14.456 1.00 95.62 616 ILE A O 1
ATOM 4972 N N . TYR A 1 617 ? -12.212 -8.090 15.100 1.00 96.25 617 TYR A N 1
ATOM 4973 C CA . TYR A 1 617 ? -12.715 -9.256 15.837 1.00 96.25 617 TYR A CA 1
ATOM 4974 C C . TYR A 1 617 ? -13.598 -8.856 17.022 1.00 96.25 617 TYR A C 1
ATOM 4976 O O . TYR A 1 617 ? -14.583 -9.534 17.307 1.00 96.25 617 TYR A O 1
ATOM 4984 N N . TYR A 1 618 ? -13.304 -7.728 17.673 1.00 94.81 618 TYR A N 1
ATOM 4985 C CA . TYR A 1 618 ? -14.165 -7.184 18.724 1.00 94.81 618 TYR A CA 1
ATOM 4986 C C . TYR A 1 618 ? -15.562 -6.848 18.176 1.00 94.81 618 TYR A C 1
ATOM 4988 O O . TYR A 1 618 ? -16.575 -7.303 18.711 1.00 94.81 618 TYR A O 1
ATOM 4996 N N . TYR A 1 619 ? -15.640 -6.135 17.048 1.00 95.44 619 TYR A N 1
ATOM 4997 C CA . TYR A 1 619 ? -16.931 -5.803 16.434 1.00 95.44 619 TYR A CA 1
ATOM 4998 C C . TYR A 1 619 ? -17.649 -7.015 15.833 1.00 95.44 619 TYR A C 1
ATOM 5000 O O . TYR A 1 619 ? -18.878 -7.084 15.906 1.00 95.44 619 TYR A O 1
ATOM 5008 N N . LEU A 1 620 ? -16.913 -7.992 15.290 1.00 96.69 620 LEU A N 1
ATOM 5009 C CA . LEU A 1 620 ? -17.479 -9.266 14.839 1.00 96.69 620 LEU A CA 1
ATOM 5010 C C . LEU A 1 620 ? -18.108 -10.038 15.997 1.00 96.69 620 LEU A C 1
ATOM 5012 O O . LEU A 1 620 ? -19.244 -10.496 15.858 1.00 96.69 620 LEU A O 1
ATOM 5016 N N . ALA A 1 621 ? -17.430 -10.109 17.147 1.00 95.88 621 ALA A N 1
ATOM 5017 C CA . ALA A 1 621 ? -17.967 -10.747 18.343 1.00 95.88 621 ALA A CA 1
ATOM 5018 C C . ALA A 1 621 ? -19.302 -10.114 18.756 1.00 95.88 621 ALA A C 1
ATOM 5020 O O . ALA A 1 621 ? -20.283 -10.825 18.990 1.00 95.88 621 ALA A O 1
ATOM 5021 N N . ILE A 1 622 ? -19.383 -8.779 18.774 1.00 94.25 622 ILE A N 1
ATOM 5022 C CA . ILE A 1 622 ? -20.623 -8.060 19.100 1.00 94.25 622 ILE A CA 1
ATOM 5023 C C . ILE A 1 622 ? -21.716 -8.350 18.060 1.00 94.25 622 ILE A C 1
ATOM 5025 O O . ILE A 1 622 ? -22.833 -8.726 18.430 1.00 94.25 622 ILE A O 1
ATOM 5029 N N . ALA A 1 623 ? -21.408 -8.216 16.766 1.00 95.56 623 ALA A N 1
ATOM 5030 C CA . ALA A 1 623 ? -22.372 -8.417 15.683 1.00 95.56 623 ALA A CA 1
ATOM 5031 C C . ALA A 1 623 ? -22.942 -9.847 15.676 1.00 95.56 623 ALA A C 1
ATOM 5033 O O . ALA A 1 623 ? -24.161 -10.037 15.680 1.00 95.56 623 ALA A O 1
ATOM 5034 N N . ARG A 1 624 ? -22.068 -10.858 15.748 1.00 96.50 624 ARG A N 1
ATOM 5035 C CA . ARG A 1 624 ? -22.442 -12.281 15.780 1.00 96.50 624 ARG A CA 1
ATOM 5036 C C . ARG A 1 624 ? -23.214 -12.638 17.042 1.00 96.50 624 ARG A C 1
ATOM 5038 O O . ARG A 1 624 ? -24.187 -13.389 16.971 1.00 96.50 624 ARG A O 1
ATOM 5045 N N . THR A 1 625 ? -22.886 -12.027 18.181 1.00 93.69 625 THR A N 1
ATOM 5046 C CA . THR A 1 625 ? -23.676 -12.216 19.405 1.00 93.69 625 THR A CA 1
ATOM 5047 C C . THR A 1 625 ? -25.104 -11.703 19.243 1.00 93.69 625 THR A C 1
ATOM 5049 O O . THR A 1 625 ? -26.049 -12.396 19.624 1.00 93.69 625 THR A O 1
ATOM 5052 N N . LYS A 1 626 ? -25.288 -10.529 18.622 1.00 92.69 626 LYS A N 1
ATOM 5053 C CA . LYS A 1 626 ? -26.620 -9.969 18.337 1.00 92.69 626 LYS A CA 1
ATOM 5054 C C . LYS A 1 626 ? -27.402 -10.778 17.294 1.00 92.69 626 LYS A C 1
ATOM 5056 O O . LYS A 1 626 ? -28.629 -10.809 17.365 1.00 92.69 626 LYS A O 1
ATOM 5061 N N . LEU A 1 627 ? -26.720 -11.479 16.385 1.00 94.12 627 LEU A N 1
ATOM 5062 C CA . LEU A 1 627 ? -27.328 -12.460 15.471 1.00 94.12 627 LEU A CA 1
ATOM 5063 C C . LEU A 1 627 ? -27.668 -13.801 16.143 1.00 94.12 627 LEU A C 1
ATOM 5065 O O . LEU A 1 627 ? -28.443 -14.584 15.597 1.00 94.12 627 LEU A O 1
ATOM 5069 N N . GLY A 1 628 ? -27.121 -14.068 17.332 1.00 92.31 628 GLY A N 1
ATOM 5070 C CA . GLY A 1 628 ? -27.274 -15.339 18.042 1.00 92.31 628 GLY A CA 1
ATOM 5071 C C . GLY A 1 628 ? -26.245 -16.410 17.659 1.00 92.31 628 GLY A C 1
ATOM 5072 O O . GLY A 1 628 ? -26.372 -17.550 18.106 1.00 92.31 628 GLY A O 1
ATOM 5073 N N . GLU A 1 629 ? -25.216 -16.055 16.890 1.00 94.94 629 GLU A N 1
ATOM 5074 C CA . GLU A 1 629 ? -24.091 -16.907 16.474 1.00 94.94 629 GLU A CA 1
ATOM 5075 C C . GLU A 1 629 ? -23.022 -16.976 17.581 1.00 94.94 629 GLU A C 1
ATOM 5077 O O . GLU A 1 629 ? -21.895 -16.494 17.451 1.00 94.94 629 GLU A O 1
ATOM 5082 N N . LYS A 1 630 ? -23.413 -17.526 18.734 1.00 93.12 630 LYS A N 1
ATOM 5083 C CA . LYS A 1 630 ? -22.642 -17.440 19.986 1.00 93.12 630 LYS A CA 1
ATOM 5084 C C . LYS A 1 630 ? -21.284 -18.142 19.905 1.00 93.12 630 LYS A C 1
ATOM 5086 O O . LYS A 1 630 ? -20.312 -17.651 20.469 1.00 93.12 630 LYS A O 1
ATOM 5091 N N . GLU A 1 631 ? -21.197 -19.278 19.214 1.00 94.62 631 GLU A N 1
ATOM 5092 C CA . GLU A 1 631 ? -19.949 -20.038 19.083 1.00 94.62 631 GLU A CA 1
ATOM 5093 C C . GLU A 1 631 ? -18.895 -19.277 18.275 1.00 94.62 631 GLU A C 1
ATOM 5095 O O . GLU A 1 631 ? -17.731 -19.248 18.676 1.00 94.62 631 GLU A O 1
ATOM 5100 N N . GLN A 1 632 ? -19.294 -18.653 17.165 1.00 96.06 632 GLN A N 1
ATOM 5101 C CA . GLN A 1 632 ? -18.411 -17.821 16.350 1.00 96.06 632 GLN A CA 1
ATOM 5102 C C . GLN A 1 632 ? -18.020 -16.547 17.101 1.00 96.06 632 GLN A C 1
ATOM 5104 O O . GLN A 1 632 ? -16.838 -16.226 17.161 1.00 96.06 632 GLN A O 1
ATOM 5109 N N . ALA A 1 633 ? -18.977 -15.886 17.760 1.00 96.19 633 ALA A N 1
ATOM 5110 C CA . ALA A 1 633 ? -18.689 -14.704 18.568 1.00 96.19 633 ALA A CA 1
ATOM 5111 C C . ALA A 1 633 ? -17.653 -14.983 19.672 1.00 96.19 633 ALA A C 1
ATOM 5113 O O . ALA A 1 633 ? -16.753 -14.178 19.910 1.00 96.19 633 ALA A O 1
ATOM 5114 N N . LEU A 1 634 ? -17.743 -16.156 20.313 1.00 96.25 634 LEU A N 1
ATOM 5115 C CA . LEU A 1 634 ? -16.778 -16.596 21.319 1.00 96.25 634 LEU A CA 1
ATOM 5116 C C . LEU A 1 634 ? -15.377 -16.827 20.727 1.00 96.25 634 LEU A C 1
ATOM 5118 O O . LEU A 1 634 ? -14.375 -16.621 21.411 1.00 96.25 634 LEU A O 1
ATOM 5122 N N . GLN A 1 635 ? -15.285 -17.275 19.474 1.00 96.69 635 GLN A N 1
ATOM 5123 C CA . GLN A 1 635 ? -14.000 -17.407 18.782 1.00 96.69 635 GLN A CA 1
ATOM 5124 C C . GLN A 1 635 ? -13.398 -16.035 18.480 1.00 96.69 635 GLN A C 1
ATOM 5126 O O . GLN A 1 635 ? -12.221 -15.825 18.771 1.00 96.69 635 GLN A O 1
ATOM 5131 N N . ASP A 1 636 ? -14.201 -15.096 17.975 1.00 96.75 636 ASP A N 1
ATOM 5132 C CA . ASP A 1 636 ? -13.717 -13.756 17.636 1.00 96.75 636 ASP A CA 1
ATOM 5133 C C . ASP A 1 636 ? -13.234 -12.999 18.871 1.00 96.75 636 ASP A C 1
ATOM 5135 O O . ASP A 1 636 ? -12.138 -12.444 18.857 1.00 96.75 636 ASP A O 1
ATOM 5139 N N . ILE A 1 637 ? -13.987 -13.021 19.977 1.00 96.50 637 ILE A N 1
ATOM 5140 C CA . ILE A 1 637 ? -13.563 -12.296 21.183 1.00 96.50 637 ILE A CA 1
ATOM 5141 C C . ILE A 1 637 ? -12.272 -12.876 21.772 1.00 96.50 637 ILE A C 1
ATOM 5143 O O . ILE A 1 637 ? -11.416 -12.137 22.254 1.00 96.50 637 ILE A O 1
ATOM 5147 N N . ARG A 1 638 ? -12.069 -14.195 21.676 1.00 95.81 638 ARG A N 1
ATOM 5148 C CA . ARG A 1 638 ? -10.813 -14.839 22.092 1.00 95.81 638 ARG A CA 1
ATOM 5149 C C . ARG A 1 638 ? -9.653 -14.469 21.183 1.00 95.81 638 ARG A C 1
ATOM 5151 O O . ARG A 1 638 ? -8.540 -14.280 21.679 1.00 95.81 638 ARG A O 1
ATOM 5158 N N . GLN A 1 639 ? -9.903 -14.349 19.881 1.00 96.25 639 GLN A N 1
ATOM 5159 C CA . GLN A 1 639 ? -8.913 -13.847 18.936 1.00 96.25 639 GLN A CA 1
ATOM 5160 C C . GLN A 1 639 ? -8.532 -12.403 19.285 1.00 96.25 639 GLN A C 1
ATOM 5162 O O . GLN A 1 639 ? -7.351 -12.117 19.475 1.00 96.25 639 GLN A O 1
ATOM 5167 N N . PHE A 1 640 ? -9.523 -11.531 19.496 1.00 96.12 640 PHE A N 1
ATOM 5168 C CA . PHE A 1 640 ? -9.312 -10.149 19.927 1.00 96.12 640 PHE A CA 1
ATOM 5169 C C . PHE A 1 640 ? -8.475 -10.055 21.209 1.00 96.12 640 PHE A C 1
ATOM 5171 O O . PHE A 1 640 ? -7.483 -9.330 21.231 1.00 96.12 640 PHE A O 1
ATOM 5178 N N . ARG A 1 641 ? -8.818 -10.827 22.250 1.00 93.75 641 ARG A N 1
ATOM 5179 C CA . ARG A 1 641 ? -8.076 -10.868 23.525 1.00 93.75 641 ARG A CA 1
ATOM 5180 C C . ARG A 1 641 ? -6.654 -11.405 23.377 1.00 93.75 641 ARG A C 1
ATOM 5182 O O . ARG A 1 641 ? -5.758 -10.969 24.092 1.00 93.75 641 ARG A O 1
ATOM 5189 N N . THR A 1 642 ? -6.437 -12.354 22.466 1.00 94.38 642 THR A N 1
ATOM 5190 C CA . THR A 1 642 ? -5.092 -12.880 22.182 1.00 94.38 642 THR A CA 1
ATOM 5191 C C . THR A 1 642 ? -4.196 -11.791 21.592 1.00 94.38 642 THR A C 1
ATOM 5193 O O . THR A 1 642 ? -3.008 -11.730 21.909 1.00 94.38 642 THR A O 1
ATOM 5196 N N . GLU A 1 643 ? -4.763 -10.918 20.760 1.00 93.62 643 GLU A N 1
ATOM 5197 C CA . GLU A 1 643 ? -4.050 -9.810 20.120 1.00 93.62 643 GLU A CA 1
ATOM 5198 C C . GLU A 1 643 ? -3.976 -8.551 21.001 1.00 93.62 643 GLU A C 1
ATOM 5200 O O . GLU A 1 643 ? -3.004 -7.803 20.912 1.00 93.62 643 GLU A O 1
ATOM 5205 N N . ASN A 1 644 ? -4.946 -8.355 21.901 1.00 93.25 644 ASN A N 1
ATOM 5206 C CA . ASN A 1 644 ? -5.035 -7.224 22.829 1.00 93.25 644 ASN A CA 1
ATOM 5207 C C . ASN A 1 644 ? -5.180 -7.701 24.286 1.00 93.25 644 ASN A C 1
ATOM 5209 O O . ASN A 1 644 ? -6.226 -7.513 24.903 1.00 93.25 644 ASN A O 1
ATOM 5213 N N . PRO A 1 645 ? -4.128 -8.285 24.889 1.00 88.38 645 PRO A N 1
ATOM 5214 C CA . PRO A 1 645 ? -4.202 -8.835 26.245 1.00 88.38 645 PRO A CA 1
ATOM 5215 C C . PRO A 1 645 ? -4.342 -7.772 27.348 1.00 88.38 645 PRO A C 1
ATOM 5217 O O . PRO A 1 645 ? -4.503 -8.125 28.509 1.00 88.38 645 PRO A O 1
ATOM 5220 N N . GLY A 1 646 ? -4.206 -6.485 27.013 1.00 87.25 646 GLY A N 1
ATOM 5221 C CA . GLY A 1 646 ? -4.381 -5.367 27.944 1.00 87.25 646 GLY A CA 1
ATOM 5222 C C . GLY A 1 646 ? -5.752 -4.694 27.862 1.00 87.25 646 GLY A C 1
ATOM 5223 O O . GLY A 1 646 ? -5.953 -3.687 28.538 1.00 87.25 646 GLY A O 1
ATOM 5224 N N . ASP A 1 647 ? -6.652 -5.197 27.017 1.00 90.44 647 ASP A N 1
ATOM 5225 C CA . ASP A 1 647 ? -8.003 -4.665 26.862 1.00 90.44 647 ASP A CA 1
ATOM 5226 C C . ASP A 1 647 ? -8.935 -5.198 27.964 1.00 90.44 647 ASP A C 1
ATOM 5228 O O . ASP A 1 647 ? -9.056 -6.408 28.164 1.00 90.44 647 ASP A O 1
ATOM 5232 N N . GLN A 1 648 ? -9.605 -4.280 28.664 1.00 87.50 648 GLN A N 1
ATOM 5233 C CA . GLN A 1 648 ? -10.502 -4.591 29.781 1.00 87.50 648 GLN A CA 1
ATOM 5234 C C . GLN A 1 648 ? -11.912 -5.039 29.357 1.00 87.50 648 GLN A C 1
ATOM 5236 O O . GLN A 1 648 ? -12.595 -5.719 30.127 1.00 87.50 648 GLN A O 1
ATOM 5241 N N . ASP A 1 649 ? -12.343 -4.691 28.144 1.00 89.12 649 ASP A N 1
ATOM 5242 C CA . ASP A 1 649 ? -13.670 -5.007 27.612 1.00 89.12 649 ASP A CA 1
ATOM 5243 C C . ASP A 1 649 ? -13.703 -6.434 27.047 1.00 89.12 649 ASP A C 1
ATOM 5245 O O . ASP A 1 649 ? -14.733 -7.109 27.085 1.00 89.12 649 ASP A O 1
ATOM 5249 N N . GLY A 1 650 ? -12.563 -6.949 26.579 1.00 92.56 650 GLY A N 1
ATOM 5250 C CA . GLY A 1 650 ? -12.424 -8.312 26.070 1.00 92.56 650 GLY A CA 1
ATOM 5251 C C . GLY A 1 650 ? -12.986 -9.392 27.014 1.00 92.56 650 GLY A C 1
ATOM 5252 O O . GLY A 1 650 ? -13.864 -10.159 26.600 1.00 92.56 650 GLY A O 1
ATOM 5253 N N . PRO A 1 651 ? -12.520 -9.484 28.277 1.00 94.31 651 PRO A N 1
ATOM 5254 C CA . PRO A 1 651 ? -13.047 -10.444 29.247 1.00 94.31 651 PRO A CA 1
ATOM 5255 C C . PRO A 1 651 ? -14.527 -10.217 29.602 1.00 94.31 651 PRO A C 1
ATOM 5257 O O . PRO A 1 651 ? -15.231 -11.195 29.863 1.00 94.31 651 PRO A O 1
ATOM 5260 N N . LEU A 1 652 ? -15.010 -8.964 29.583 1.00 91.75 652 LEU A N 1
ATOM 5261 C CA . LEU A 1 652 ? -16.427 -8.641 29.807 1.00 91.75 652 LEU A CA 1
ATOM 5262 C C . LEU A 1 652 ? -17.302 -9.261 28.713 1.00 91.75 652 LEU A C 1
ATOM 5264 O O . LEU A 1 652 ? -18.213 -10.036 29.012 1.00 91.75 652 LEU A O 1
ATOM 5268 N N . ILE A 1 653 ? -16.975 -8.989 27.448 1.00 93.12 653 ILE A N 1
ATOM 5269 C CA . ILE A 1 653 ? -17.722 -9.505 26.295 1.00 93.12 653 ILE A CA 1
ATOM 5270 C C . ILE A 1 653 ? -17.643 -11.035 26.224 1.00 93.12 653 ILE A C 1
ATOM 5272 O O . ILE A 1 653 ? -18.650 -11.691 25.955 1.00 93.12 653 ILE A O 1
ATOM 5276 N N . GLU A 1 654 ? -16.482 -11.637 26.506 1.00 95.06 654 GLU A N 1
ATOM 5277 C CA . GLU A 1 654 ? -16.356 -13.099 26.523 1.00 95.06 654 GLU A CA 1
ATOM 5278 C C . GLU A 1 654 ? -17.244 -13.741 27.598 1.00 95.06 654 GLU A C 1
ATOM 5280 O O . GLU A 1 654 ? -17.941 -14.724 27.320 1.00 95.06 654 GLU A O 1
ATOM 5285 N N . GLY A 1 655 ? -17.251 -13.185 28.812 1.00 93.81 655 GLY A N 1
ATOM 5286 C CA . GLY A 1 655 ? -18.127 -13.656 29.881 1.00 93.81 655 GLY A CA 1
ATOM 5287 C C . GLY A 1 655 ? -19.611 -13.503 29.528 1.00 93.81 655 GLY A C 1
ATOM 5288 O O . GLY A 1 655 ? -20.393 -14.429 29.761 1.00 93.81 655 GLY A O 1
ATOM 5289 N N . ASP A 1 656 ? -19.991 -12.395 28.885 1.00 92.00 656 ASP A N 1
ATOM 5290 C CA . ASP A 1 656 ? -21.370 -12.124 28.459 1.00 92.00 656 ASP A CA 1
ATOM 5291 C C . ASP A 1 656 ? -21.847 -13.137 27.406 1.00 92.00 656 ASP A C 1
ATOM 5293 O O . ASP A 1 656 ? -22.961 -13.668 27.494 1.00 92.00 656 ASP A O 1
ATOM 5297 N N . ILE A 1 657 ? -20.983 -13.483 26.448 1.00 94.00 657 ILE A N 1
ATOM 5298 C CA . ILE A 1 657 ? -21.256 -14.523 25.445 1.00 94.00 657 ILE A CA 1
ATOM 5299 C C . ILE A 1 657 ? -21.430 -15.896 26.116 1.00 94.00 657 ILE A C 1
ATOM 5301 O O . ILE A 1 657 ? -22.365 -16.633 25.785 1.00 94.00 657 ILE A O 1
ATOM 5305 N N . LEU A 1 658 ? -20.584 -16.236 27.095 1.00 94.50 658 LEU A N 1
ATOM 5306 C CA . LEU A 1 658 ? -20.678 -17.498 27.842 1.00 94.50 658 LEU A CA 1
ATOM 5307 C C . LEU A 1 658 ? -21.959 -17.575 28.690 1.00 94.50 658 LEU A C 1
ATOM 5309 O O . LEU A 1 658 ? -22.637 -18.610 28.679 1.00 94.50 658 LEU A O 1
ATOM 5313 N N . ARG A 1 659 ? -22.356 -16.482 29.359 1.00 90.44 659 ARG A N 1
ATOM 5314 C CA . ARG A 1 659 ? -23.655 -16.390 30.054 1.00 90.44 659 ARG A CA 1
ATOM 5315 C C . ARG A 1 659 ? -24.815 -16.588 29.088 1.00 90.44 659 ARG A C 1
ATOM 5317 O O . ARG A 1 659 ? -25.712 -17.377 29.378 1.00 90.44 659 ARG A O 1
ATOM 5324 N N . LEU A 1 660 ? -24.775 -15.964 27.908 1.00 88.69 660 LEU A N 1
ATOM 5325 C CA . LEU A 1 660 ? -25.789 -16.163 26.866 1.00 88.69 660 LEU A CA 1
ATOM 5326 C C . LEU A 1 660 ? -25.878 -17.618 26.388 1.00 88.69 660 LEU A C 1
ATOM 5328 O O . LEU A 1 660 ? -26.948 -18.051 25.952 1.00 88.69 660 LEU A O 1
ATOM 5332 N N . GLN A 1 661 ? -24.790 -18.385 26.448 1.00 91.06 661 GLN A N 1
ATOM 5333 C CA . GLN A 1 661 ? -24.786 -19.827 26.169 1.00 91.06 661 GLN A CA 1
ATOM 5334 C C . GLN A 1 661 ? -25.290 -20.683 27.348 1.00 91.06 661 GLN A C 1
ATOM 5336 O O . GLN A 1 661 ? -25.413 -21.898 27.202 1.00 91.06 661 GLN A O 1
ATOM 5341 N N . GLY A 1 662 ? -25.589 -20.080 28.504 1.00 89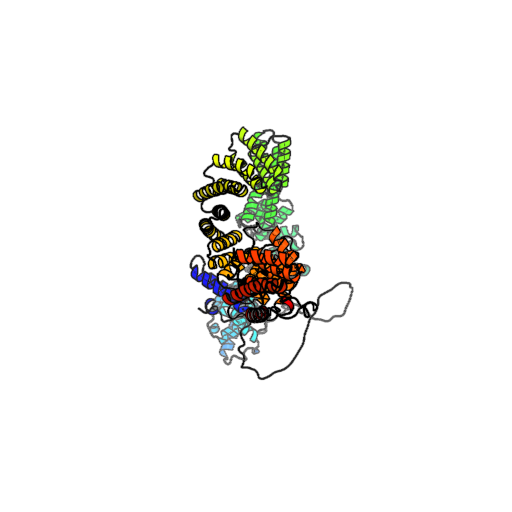.31 662 GLY A N 1
ATOM 5342 C CA . GLY A 1 662 ? -25.952 -20.777 29.742 1.00 89.31 662 GLY A CA 1
ATOM 5343 C C . GLY A 1 662 ? -24.750 -21.352 30.502 1.00 89.31 662 GLY A C 1
ATOM 5344 O O . GLY A 1 662 ? -24.923 -22.152 31.420 1.00 89.31 662 GLY A O 1
ATOM 5345 N N . GLN A 1 663 ? -23.524 -20.974 30.131 1.00 93.25 663 GLN A N 1
ATOM 5346 C CA . GLN A 1 663 ? -22.287 -21.462 30.741 1.00 93.25 663 GLN A CA 1
ATOM 5347 C C . GLN A 1 663 ? -21.851 -20.551 31.897 1.00 93.25 663 GLN A C 1
ATOM 5349 O O . GLN A 1 663 ? -20.846 -19.849 31.806 1.00 93.25 663 GLN A O 1
ATOM 5354 N N . LEU A 1 664 ? -22.600 -20.581 33.003 1.00 90.62 664 LEU A N 1
ATOM 5355 C CA . LEU A 1 664 ? -22.398 -19.663 34.134 1.00 90.62 664 LEU A CA 1
ATOM 5356 C C . LEU A 1 664 ? -21.027 -19.798 34.811 1.00 90.62 664 LEU A C 1
ATOM 5358 O O . LEU A 1 664 ? -20.394 -18.790 35.101 1.00 90.62 664 LEU A O 1
ATOM 5362 N N . MET A 1 665 ? -20.532 -21.020 35.040 1.00 92.06 665 MET A N 1
ATOM 5363 C CA . MET A 1 665 ? -19.224 -21.206 35.690 1.00 92.06 665 MET A CA 1
ATOM 5364 C C . MET A 1 665 ? -18.040 -20.840 34.783 1.00 92.06 665 MET A C 1
ATOM 5366 O O . MET A 1 665 ? -17.157 -20.123 35.244 1.00 92.06 665 MET A O 1
ATOM 5370 N N . PRO A 1 666 ? -18.020 -21.230 33.493 1.00 95.31 666 PRO A N 1
ATOM 5371 C CA . PRO A 1 666 ? -17.040 -20.685 32.557 1.00 95.31 666 PRO A CA 1
ATOM 5372 C C . PRO A 1 666 ? -17.081 -19.156 32.461 1.00 95.31 666 PRO A C 1
ATOM 5374 O O . PRO A 1 666 ? -16.026 -18.535 32.432 1.00 95.31 666 PRO A O 1
ATOM 5377 N N . ALA A 1 667 ? -18.271 -18.542 32.459 1.00 94.56 667 ALA A N 1
ATOM 5378 C CA . ALA A 1 667 ? -18.397 -17.086 32.471 1.00 94.56 667 ALA A CA 1
ATOM 5379 C C . ALA A 1 667 ? -17.811 -16.473 33.752 1.00 94.56 667 ALA A C 1
ATOM 5381 O O . ALA A 1 667 ? -16.983 -15.570 33.666 1.00 94.56 667 ALA A O 1
ATOM 5382 N N . HIS A 1 668 ? -18.163 -17.012 34.927 1.00 93.12 668 HIS A N 1
ATOM 5383 C CA . HIS A 1 668 ? -17.566 -16.641 36.214 1.00 93.12 668 HIS A CA 1
ATOM 5384 C C . HIS A 1 668 ? -16.036 -16.686 36.158 1.00 93.12 668 HIS A C 1
ATOM 5386 O O . HIS A 1 668 ? -15.381 -15.718 36.538 1.00 93.12 668 HIS A O 1
ATOM 5392 N N . ASP A 1 669 ? -15.464 -17.789 35.672 1.00 94.75 669 ASP A N 1
ATOM 5393 C CA . ASP A 1 669 ? -14.013 -17.955 35.613 1.00 94.75 669 ASP A CA 1
ATOM 5394 C C . ASP A 1 669 ? -13.377 -16.926 34.670 1.00 94.75 669 ASP A C 1
ATOM 5396 O O . ASP A 1 669 ? -12.341 -16.352 35.007 1.00 94.75 669 ASP A O 1
ATOM 5400 N N . THR A 1 670 ? -14.012 -16.633 33.530 1.00 95.56 670 THR A N 1
ATOM 5401 C CA . THR A 1 670 ? -13.580 -15.573 32.607 1.00 95.56 670 THR A CA 1
ATOM 5402 C C . THR A 1 670 ? -13.599 -14.200 33.273 1.00 95.56 670 THR A C 1
ATOM 5404 O O . THR A 1 670 ? -12.590 -13.498 33.207 1.00 95.56 670 THR A O 1
ATOM 5407 N N . TYR A 1 671 ? -14.682 -13.830 33.962 1.00 94.12 671 TYR A N 1
ATOM 5408 C CA . TYR A 1 671 ? -14.767 -12.546 34.663 1.00 94.12 671 TYR A CA 1
ATOM 5409 C C . TYR A 1 671 ? -13.746 -12.440 35.800 1.00 94.12 671 TYR A C 1
ATOM 5411 O O . TYR A 1 671 ? -13.095 -11.412 35.942 1.00 94.12 671 TYR A O 1
ATOM 5419 N N . VAL A 1 672 ? -13.550 -13.504 36.589 1.00 93.69 672 VAL A N 1
ATOM 5420 C CA . VAL A 1 672 ? -12.549 -13.536 37.670 1.00 93.69 672 VAL A CA 1
ATOM 5421 C C . VAL A 1 672 ? -11.134 -13.428 37.116 1.00 93.69 672 VAL A C 1
ATOM 5423 O O . VAL A 1 672 ? -10.307 -12.719 37.686 1.00 93.69 672 VAL A O 1
ATOM 5426 N N . ASN A 1 673 ? -10.832 -14.127 36.022 1.00 93.50 673 ASN A N 1
ATOM 5427 C CA . ASN A 1 673 ? -9.530 -14.028 35.367 1.00 93.50 673 ASN A CA 1
ATOM 5428 C C . ASN A 1 673 ? -9.307 -12.619 34.814 1.00 93.50 673 ASN A C 1
ATOM 5430 O O . ASN A 1 673 ? -8.278 -12.024 35.122 1.00 93.50 673 ASN A O 1
ATOM 5434 N N . GLY A 1 674 ? -10.300 -12.054 34.123 1.00 92.50 674 GLY A N 1
ATOM 5435 C CA . GLY A 1 674 ? -10.271 -10.666 33.666 1.00 92.50 674 GLY A CA 1
ATOM 5436 C C . GLY A 1 674 ? -10.095 -9.679 34.819 1.00 92.50 674 GLY A C 1
ATOM 5437 O O . GLY A 1 674 ? -9.337 -8.729 34.701 1.00 92.50 674 GLY A O 1
ATOM 5438 N N . LEU A 1 675 ? -10.723 -9.923 35.968 1.00 90.75 675 LEU A N 1
ATOM 5439 C CA . LEU A 1 675 ? -10.566 -9.084 37.153 1.00 90.75 675 LEU A CA 1
ATOM 5440 C C . LEU A 1 675 ? -9.158 -9.194 37.760 1.00 90.75 675 LEU A C 1
ATOM 5442 O O . LEU A 1 675 ? -8.628 -8.216 38.271 1.00 90.75 675 LEU A O 1
ATOM 5446 N N . ASN A 1 676 ? -8.515 -10.363 37.696 1.00 91.19 676 ASN A N 1
ATOM 5447 C CA . ASN A 1 676 ? -7.107 -10.485 38.089 1.00 91.19 676 ASN A CA 1
ATOM 5448 C C . ASN A 1 676 ? -6.174 -9.748 37.110 1.00 91.19 676 ASN A C 1
ATOM 5450 O O . ASN A 1 676 ? -5.138 -9.235 37.534 1.00 91.19 676 ASN A O 1
ATOM 5454 N N . GLU A 1 677 ? -6.524 -9.721 35.821 1.00 90.38 677 GLU A N 1
ATOM 5455 C CA . GLU A 1 677 ? -5.816 -8.976 34.769 1.00 90.38 677 GLU A CA 1
ATOM 5456 C C . GLU A 1 677 ? -6.019 -7.455 34.937 1.00 90.38 677 GLU A C 1
ATOM 5458 O O . GLU A 1 677 ? -5.063 -6.685 34.817 1.00 90.38 677 GLU A O 1
ATOM 5463 N N . HIS A 1 678 ? -7.233 -7.038 35.312 1.00 89.56 678 HIS A N 1
ATOM 5464 C CA . HIS A 1 678 ? -7.676 -5.649 35.446 1.00 89.56 678 HIS A CA 1
ATOM 5465 C C . HIS A 1 678 ? -8.365 -5.395 36.809 1.00 89.56 678 HIS A C 1
ATOM 5467 O O . HIS A 1 678 ? -9.592 -5.296 36.879 1.00 89.56 678 HIS A O 1
ATOM 5473 N N . PRO A 1 679 ? -7.596 -5.238 37.909 1.00 86.62 679 PRO A N 1
ATOM 5474 C CA . PRO A 1 679 ? -8.122 -5.254 39.284 1.00 86.62 679 PRO A CA 1
ATOM 5475 C C . PRO A 1 679 ? -9.132 -4.170 39.663 1.00 86.62 679 PRO A C 1
ATOM 5477 O O . PRO A 1 679 ? -9.813 -4.326 40.669 1.00 86.62 679 PRO A O 1
ATOM 5480 N N . ASN A 1 680 ? -9.236 -3.089 38.888 1.00 85.56 680 ASN A N 1
ATOM 5481 C CA . ASN A 1 680 ? -10.107 -1.947 39.183 1.00 85.56 680 ASN A CA 1
ATOM 5482 C C . ASN A 1 680 ? -11.329 -1.856 38.248 1.00 85.56 680 ASN A C 1
ATOM 5484 O O . ASN A 1 680 ? -12.021 -0.843 38.260 1.00 85.56 680 ASN A O 1
ATOM 5488 N N . VAL A 1 681 ? -11.593 -2.883 37.430 1.00 86.88 681 VAL A N 1
ATOM 5489 C CA . VAL A 1 681 ? -12.763 -2.914 36.536 1.00 86.88 681 VAL A CA 1
ATOM 5490 C C . VAL A 1 681 ? -13.927 -3.545 37.282 1.00 86.88 681 VAL A C 1
ATOM 5492 O O . VAL A 1 681 ? -14.009 -4.765 37.460 1.00 86.88 681 VAL A O 1
ATOM 5495 N N . TYR A 1 682 ? -14.812 -2.689 37.770 1.00 82.62 682 TYR A N 1
ATOM 5496 C CA . TYR A 1 682 ? -15.866 -3.075 38.690 1.00 82.62 682 TYR A CA 1
ATOM 5497 C C . TYR A 1 682 ? -16.918 -3.984 38.036 1.00 82.62 682 TYR A C 1
ATOM 5499 O O . TYR A 1 682 ? -17.391 -4.949 38.644 1.00 82.62 682 TYR A O 1
ATOM 5507 N N . GLU A 1 683 ? -17.208 -3.749 36.760 1.00 84.50 683 GLU A N 1
ATOM 5508 C CA . GLU A 1 683 ? -18.134 -4.520 35.938 1.00 84.50 683 GLU A CA 1
ATOM 5509 C C . GLU A 1 683 ? -17.758 -6.009 35.907 1.00 84.50 683 GLU A C 1
ATOM 5511 O O . GLU A 1 683 ? -18.634 -6.869 36.003 1.00 84.50 683 GLU A O 1
ATOM 5516 N N . LEU A 1 684 ? -16.461 -6.344 35.885 1.00 89.25 684 LEU A N 1
ATOM 5517 C CA . LEU A 1 684 ? -15.996 -7.737 35.919 1.00 89.25 684 LEU A CA 1
ATOM 5518 C C . LEU A 1 684 ? -16.347 -8.412 37.249 1.00 89.25 684 LEU A C 1
ATOM 5520 O O . LEU A 1 684 ? -16.873 -9.527 37.268 1.00 89.25 684 LEU A O 1
ATOM 5524 N N . ALA A 1 685 ? -16.104 -7.731 38.372 1.00 85.56 685 ALA A N 1
ATOM 5525 C CA . ALA A 1 685 ? -16.450 -8.255 39.691 1.00 85.56 685 ALA A CA 1
ATOM 5526 C C . ALA A 1 685 ? -17.964 -8.426 39.845 1.00 85.56 685 ALA A C 1
ATOM 5528 O O . ALA A 1 685 ? -18.438 -9.470 40.306 1.00 85.56 685 ALA A O 1
ATOM 5529 N N . LYS A 1 686 ? -18.718 -7.425 39.387 1.00 82.94 686 LYS A N 1
ATOM 5530 C CA . LYS A 1 686 ? -20.178 -7.413 39.387 1.00 82.94 686 LYS A CA 1
ATOM 5531 C C . LYS A 1 686 ? -20.742 -8.628 38.647 1.00 82.94 686 LYS A C 1
ATOM 5533 O O . LYS A 1 686 ? -21.577 -9.356 39.184 1.00 82.94 686 LYS A O 1
ATOM 5538 N N . MET A 1 687 ? -20.238 -8.900 37.445 1.00 86.69 687 MET A N 1
ATOM 5539 C CA . MET A 1 687 ? -20.722 -9.998 36.604 1.00 86.69 687 MET A CA 1
ATOM 5540 C C . MET A 1 687 ? -20.275 -11.379 37.095 1.00 86.69 687 MET A C 1
ATOM 5542 O O . MET A 1 687 ? -21.032 -12.348 36.979 1.00 86.69 687 MET A O 1
ATOM 5546 N N . ALA A 1 688 ? -19.103 -11.477 37.729 1.00 88.75 688 ALA A N 1
ATOM 5547 C CA . ALA A 1 688 ? -18.681 -12.699 38.410 1.00 88.75 688 ALA A CA 1
ATOM 5548 C C . ALA A 1 688 ? -19.624 -13.062 39.572 1.00 88.75 688 ALA A C 1
ATOM 5550 O O . ALA A 1 688 ? -20.012 -14.226 39.704 1.00 88.75 688 ALA A O 1
ATOM 5551 N N . VAL A 1 689 ? -20.044 -12.073 40.375 1.00 81.31 689 VAL A N 1
ATOM 5552 C CA . VAL A 1 689 ? -21.031 -12.270 41.453 1.00 81.31 689 VAL A CA 1
ATOM 5553 C C . VAL A 1 689 ? -22.364 -12.745 40.880 1.00 81.31 689 VAL A C 1
ATOM 5555 O O . VAL A 1 689 ? -22.918 -13.731 41.368 1.00 81.31 689 VAL A O 1
ATOM 5558 N N . VAL A 1 690 ? -22.850 -12.098 39.816 1.00 81.25 690 VAL A N 1
ATOM 5559 C CA . VAL A 1 690 ? -24.099 -12.494 39.143 1.00 81.25 690 VAL A CA 1
ATOM 5560 C C . VAL A 1 690 ? -24.052 -13.961 38.710 1.00 81.25 690 VAL A C 1
ATOM 5562 O O . VAL A 1 690 ? -24.988 -14.699 39.004 1.00 81.25 690 VAL A O 1
ATOM 5565 N N . CYS A 1 691 ? -22.947 -14.428 38.120 1.00 86.69 691 CYS A N 1
ATOM 5566 C CA . CYS A 1 691 ? -22.807 -15.833 37.715 1.00 86.69 691 CYS A CA 1
ATOM 5567 C C . CYS A 1 691 ? -22.918 -16.818 38.888 1.00 86.69 691 CYS A C 1
ATOM 5569 O O . CYS A 1 691 ? -23.578 -17.849 38.763 1.00 86.69 691 CYS A O 1
ATOM 5571 N N . VAL A 1 692 ? -22.290 -16.514 40.031 1.00 84.19 692 VAL A N 1
ATOM 5572 C CA . VAL A 1 692 ? -22.374 -17.356 41.241 1.00 84.19 692 VAL A CA 1
ATOM 5573 C C . VAL A 1 692 ? -23.811 -17.407 41.752 1.00 84.19 692 VAL A C 1
ATOM 5575 O O . VAL A 1 692 ? -24.311 -18.474 42.121 1.00 84.19 692 VAL A O 1
ATOM 5578 N N . MET A 1 693 ? -24.500 -16.267 41.732 1.00 76.38 693 MET A N 1
ATOM 5579 C CA . MET A 1 693 ? -25.879 -16.159 42.199 1.00 76.38 693 MET A CA 1
ATOM 5580 C C . MET A 1 693 ? -26.857 -16.909 41.298 1.00 76.38 693 MET A C 1
ATOM 5582 O O . MET A 1 693 ? -27.660 -17.679 41.825 1.00 76.38 693 MET A O 1
ATOM 5586 N N . GLU A 1 694 ? -26.731 -16.753 39.980 1.00 78.88 694 GLU A N 1
ATOM 5587 C CA . GLU A 1 694 ? -27.535 -17.451 38.967 1.00 78.88 694 GLU A CA 1
ATOM 5588 C C . GLU A 1 694 ? -27.254 -18.965 38.923 1.00 78.88 694 GLU A C 1
ATOM 5590 O O . GLU A 1 694 ? -28.057 -19.724 38.387 1.00 78.88 694 GLU A O 1
ATOM 5595 N N . SER A 1 695 ? -26.127 -19.429 39.476 1.00 82.00 695 SER A N 1
ATOM 5596 C CA . SER A 1 695 ? -25.767 -20.848 39.456 1.00 82.00 695 SER A CA 1
ATOM 5597 C C . SER A 1 695 ? -26.521 -21.692 40.496 1.00 82.00 695 SER A C 1
ATOM 5599 O O . SER A 1 695 ? -26.826 -21.245 41.607 1.00 82.00 695 SER A O 1
ATOM 5601 N N . ASP A 1 696 ? -26.717 -22.972 40.170 1.00 81.00 696 ASP A N 1
ATOM 5602 C CA . ASP A 1 696 ? -27.323 -23.989 41.047 1.00 81.00 696 ASP A CA 1
ATOM 5603 C C . ASP A 1 696 ? -26.341 -24.570 42.094 1.00 81.00 696 ASP A C 1
ATOM 5605 O O . ASP A 1 696 ? -26.576 -25.643 42.653 1.00 81.00 696 ASP A O 1
ATOM 5609 N N . MET A 1 697 ? -25.197 -23.923 42.342 1.00 77.75 697 MET A N 1
ATOM 5610 C CA . MET A 1 697 ? -24.165 -24.477 43.225 1.00 77.75 697 MET A CA 1
ATOM 5611 C C . MET A 1 697 ? -24.590 -24.473 44.705 1.00 77.75 697 MET A C 1
ATOM 5613 O O . MET A 1 697 ? -25.135 -23.487 45.201 1.00 77.75 697 MET A O 1
ATOM 5617 N N . GLU A 1 698 ? -24.299 -25.571 45.416 1.00 71.12 698 GLU A N 1
ATOM 5618 C CA . GLU A 1 698 ? -24.642 -25.728 46.841 1.00 71.12 698 GLU A CA 1
ATOM 5619 C C . GLU A 1 698 ? -23.742 -24.897 47.777 1.00 71.12 698 GLU A C 1
ATOM 5621 O O . GLU A 1 698 ? -24.211 -24.457 48.822 1.00 71.12 698 GLU A O 1
ATOM 5626 N N . ASP A 1 699 ? -22.473 -24.665 47.415 1.00 74.25 699 ASP A N 1
ATOM 5627 C CA . ASP A 1 699 ? -21.470 -23.987 48.257 1.00 74.25 699 ASP A CA 1
ATOM 5628 C C . ASP A 1 699 ? -20.964 -22.695 47.589 1.00 74.25 699 ASP A C 1
ATOM 5630 O O . ASP A 1 699 ? -19.919 -22.678 46.935 1.00 74.25 699 ASP A O 1
ATOM 5634 N N . LYS A 1 700 ? -21.760 -21.620 47.694 1.00 74.50 700 LYS A N 1
ATOM 5635 C CA . LYS A 1 700 ? -21.485 -20.293 47.096 1.00 74.50 700 LYS A CA 1
ATOM 5636 C C . LYS A 1 700 ? -20.462 -19.478 47.896 1.00 74.50 700 LYS A C 1
ATOM 5638 O O . LYS A 1 700 ? -19.756 -18.644 47.322 1.00 74.50 700 LYS A O 1
ATOM 5643 N N . ASP A 1 701 ? -20.345 -19.744 49.196 1.00 68.88 701 ASP A N 1
ATOM 5644 C CA . ASP A 1 701 ? -19.587 -18.928 50.151 1.00 68.88 701 ASP A CA 1
ATOM 5645 C C . ASP A 1 701 ? -18.107 -18.734 49.762 1.00 68.88 701 ASP A C 1
ATOM 5647 O O . ASP A 1 701 ? -17.626 -17.602 49.788 1.00 68.88 701 ASP A O 1
ATOM 5651 N N . PRO A 1 702 ? -17.335 -19.755 49.334 1.00 74.12 702 PRO A N 1
ATOM 5652 C CA . PRO A 1 702 ? -15.927 -19.556 48.978 1.00 74.12 702 PRO A CA 1
ATOM 5653 C C . PRO A 1 702 ? -15.726 -18.609 47.787 1.00 74.12 702 PRO A C 1
ATOM 5655 O O . PRO A 1 702 ? -14.759 -17.846 47.760 1.00 74.12 702 PRO A O 1
ATOM 5658 N N . HIS A 1 703 ? -16.640 -18.644 46.814 1.00 79.12 703 HIS A N 1
ATOM 5659 C CA . HIS A 1 703 ? -16.587 -17.800 45.620 1.00 79.12 703 HIS A CA 1
ATOM 5660 C C . HIS A 1 703 ? -16.949 -16.354 45.956 1.00 79.12 703 HIS A C 1
ATOM 5662 O O . HIS A 1 703 ? -16.210 -15.434 45.601 1.00 79.12 703 HIS A O 1
ATOM 5668 N N . LEU A 1 704 ? -18.038 -16.163 46.706 1.00 74.94 704 LEU A N 1
ATOM 5669 C CA . LEU A 1 704 ? -18.478 -14.843 47.153 1.00 74.94 704 LEU A CA 1
ATOM 5670 C C . LEU A 1 704 ? -17.467 -14.200 48.112 1.00 74.94 704 LEU A C 1
ATOM 5672 O O . LEU A 1 704 ? -17.166 -13.022 47.948 1.00 74.94 704 LEU A O 1
ATOM 5676 N N . ASN A 1 705 ? -16.865 -14.970 49.030 1.00 70.31 705 ASN A N 1
ATOM 5677 C CA . ASN A 1 705 ? -15.771 -14.508 49.898 1.00 70.31 705 ASN A CA 1
ATOM 5678 C C . ASN A 1 705 ? -14.607 -13.938 49.085 1.00 70.31 705 ASN A C 1
ATOM 5680 O O . ASN A 1 705 ? -14.121 -12.845 49.367 1.00 70.31 705 ASN A O 1
ATOM 5684 N N . LYS A 1 706 ? -14.158 -14.685 48.070 1.00 79.81 706 LYS A N 1
ATOM 5685 C CA . LYS A 1 706 ? -13.031 -14.274 47.234 1.00 79.81 706 LYS A CA 1
ATOM 5686 C C . LYS A 1 706 ? -13.362 -13.011 46.437 1.00 79.81 706 LYS A C 1
ATOM 5688 O O . LYS A 1 706 ? -12.544 -12.101 46.385 1.00 79.81 706 LYS A O 1
ATOM 5693 N N . LEU A 1 707 ? -14.555 -12.935 45.844 1.00 79.81 707 LEU A N 1
ATOM 5694 C CA . LEU A 1 707 ? -15.005 -11.757 45.095 1.00 79.81 707 LEU A CA 1
ATOM 5695 C C . LEU A 1 707 ? -15.168 -10.528 45.998 1.00 79.81 707 LEU A C 1
ATOM 5697 O O . LEU A 1 707 ? -14.757 -9.436 45.615 1.00 79.81 707 LEU A O 1
ATOM 5701 N N . ALA A 1 708 ? -15.701 -10.708 47.209 1.00 72.69 708 ALA A N 1
ATOM 5702 C CA . ALA A 1 708 ? -15.789 -9.658 48.219 1.00 72.69 708 ALA A CA 1
ATOM 5703 C C . ALA A 1 708 ? -14.403 -9.133 48.615 1.00 72.69 708 ALA A C 1
ATOM 5705 O O . ALA A 1 708 ? -14.191 -7.924 48.623 1.00 72.69 708 ALA A O 1
ATOM 5706 N N . GLU A 1 709 ? -13.438 -10.024 48.868 1.00 75.00 709 GLU A N 1
ATOM 5707 C CA . GLU A 1 709 ? -12.049 -9.642 49.142 1.00 75.00 709 GLU A CA 1
ATOM 5708 C C . GLU A 1 709 ? -11.432 -8.873 47.963 1.00 75.00 709 GLU A C 1
ATOM 5710 O O . GLU A 1 709 ? -10.799 -7.838 48.167 1.00 75.00 709 GLU A O 1
ATOM 5715 N N . MET A 1 710 ? -11.644 -9.323 46.723 1.00 81.00 710 MET A N 1
ATOM 5716 C CA . MET A 1 710 ? -11.138 -8.632 45.531 1.00 81.00 710 MET A CA 1
ATOM 5717 C C . MET A 1 710 ? -11.732 -7.222 45.391 1.00 81.00 710 MET A C 1
ATOM 5719 O O . MET A 1 710 ? -10.974 -6.269 45.235 1.00 81.00 710 MET A O 1
ATOM 5723 N N . MET A 1 711 ? -13.053 -7.073 45.532 1.00 76.12 711 MET A N 1
ATOM 5724 C CA . MET A 1 711 ? -13.735 -5.771 45.475 1.00 76.12 711 MET A CA 1
ATOM 5725 C C . MET A 1 711 ? -13.313 -4.824 46.607 1.00 76.12 711 MET A C 1
ATOM 5727 O O . MET A 1 711 ? -13.206 -3.621 46.402 1.00 76.12 711 MET A O 1
ATOM 5731 N N . SER A 1 712 ? -13.022 -5.358 47.795 1.00 71.00 712 SER A N 1
ATOM 5732 C CA . SER A 1 712 ? -12.563 -4.571 48.950 1.00 71.00 712 SER A CA 1
ATOM 5733 C C . SER A 1 712 ? -11.220 -3.880 48.753 1.00 71.00 712 SER A C 1
ATOM 5735 O O . SER A 1 712 ? -10.929 -2.876 49.399 1.00 71.00 712 SER A O 1
ATOM 5737 N N . ASN A 1 713 ? -10.395 -4.454 47.878 1.00 75.25 713 ASN A N 1
ATOM 5738 C CA . ASN A 1 713 ? -9.049 -3.987 47.591 1.00 75.25 713 ASN A CA 1
ATOM 5739 C C . ASN A 1 713 ? -9.005 -3.052 46.369 1.00 75.25 713 ASN A C 1
ATOM 5741 O O . ASN A 1 713 ? -7.914 -2.634 45.982 1.00 75.25 713 ASN A O 1
ATOM 5745 N N . MET A 1 714 ? -10.156 -2.738 45.761 1.00 80.56 714 MET A N 1
ATOM 5746 C CA . MET A 1 714 ? -10.255 -1.814 44.628 1.00 80.56 714 MET A CA 1
ATOM 5747 C C . MET A 1 714 ? -10.019 -0.364 45.056 1.00 80.56 714 MET A C 1
ATOM 5749 O O . MET A 1 714 ? -10.344 0.035 46.174 1.00 80.56 714 MET A O 1
ATOM 5753 N N . GLU A 1 715 ? -9.483 0.445 44.141 1.00 74.81 715 GLU A N 1
ATOM 5754 C CA . GLU A 1 715 ? -9.248 1.876 44.386 1.00 74.81 715 GLU A CA 1
ATOM 5755 C C . GLU A 1 715 ? -10.546 2.680 44.525 1.00 74.81 715 GLU A C 1
ATOM 5757 O O . GLU A 1 715 ? -10.618 3.619 45.320 1.00 74.81 715 GLU A O 1
ATOM 5762 N N . THR A 1 716 ? -11.569 2.311 43.755 1.00 68.00 716 THR A N 1
ATOM 5763 C CA . THR A 1 716 ? -12.894 2.930 43.772 1.00 68.00 716 THR A CA 1
ATOM 5764 C C . THR A 1 716 ? -13.921 1.910 44.212 1.00 68.00 716 THR A C 1
ATOM 5766 O O . THR A 1 716 ? -14.033 0.830 43.636 1.00 68.00 716 THR A O 1
ATOM 5769 N N . VAL A 1 717 ? -14.677 2.266 45.240 1.00 65.88 717 VAL A N 1
ATOM 5770 C CA . VAL A 1 717 ? -15.668 1.387 45.838 1.00 65.88 717 VAL A CA 1
ATOM 5771 C C . VAL A 1 717 ? -17.053 1.816 45.352 1.00 65.88 717 VAL A C 1
ATOM 5773 O O . VAL A 1 717 ? -17.535 2.876 45.742 1.00 65.88 717 VAL A O 1
ATOM 5776 N N . GLU A 1 718 ? -17.689 1.011 44.496 1.00 70.94 718 GLU A N 1
ATOM 5777 C CA . GLU A 1 718 ? -19.071 1.255 44.062 1.00 70.94 718 GLU A CA 1
ATOM 5778 C C . GLU A 1 718 ? -20.098 0.756 45.086 1.00 70.94 718 GLU A C 1
ATOM 5780 O O . GLU A 1 718 ? -19.957 -0.306 45.707 1.00 70.94 718 GLU A O 1
ATOM 5785 N N . THR A 1 719 ? -21.184 1.512 45.227 1.00 71.56 719 THR A N 1
ATOM 5786 C CA . THR A 1 719 ? -22.184 1.323 46.282 1.00 71.56 719 THR A CA 1
ATOM 5787 C C . THR A 1 719 ? -23.037 0.078 46.080 1.00 71.56 719 THR A C 1
ATOM 5789 O O . THR A 1 719 ? -23.303 -0.631 47.052 1.00 71.56 719 THR A O 1
ATOM 5792 N N . TRP A 1 720 ? -23.317 -0.325 44.835 1.00 74.12 720 TRP A N 1
ATOM 5793 C CA . TRP A 1 720 ? -23.932 -1.633 44.555 1.00 74.12 720 TRP A CA 1
ATOM 5794 C C . TRP A 1 720 ? -23.116 -2.794 45.155 1.00 74.12 720 TRP A C 1
ATOM 5796 O O . TRP A 1 720 ? -23.669 -3.727 45.742 1.00 74.12 720 TRP A O 1
ATOM 5806 N N . GLY A 1 721 ? -21.786 -2.713 45.076 1.00 69.00 721 GLY A N 1
ATOM 5807 C CA . GLY A 1 721 ? -20.866 -3.753 45.546 1.00 69.00 721 GLY A CA 1
ATOM 5808 C C . GLY A 1 721 ? -20.772 -3.786 47.049 1.00 69.00 721 GLY A C 1
ATOM 5809 O O . GLY A 1 721 ? -20.859 -4.857 47.645 1.00 69.00 721 GLY A O 1
ATOM 5810 N N . LEU A 1 722 ? -20.668 -2.612 47.668 1.00 72.69 722 LEU A N 1
ATOM 5811 C CA . LEU A 1 722 ? -20.710 -2.489 49.119 1.00 72.69 722 LEU A CA 1
ATOM 5812 C C . LEU A 1 722 ? -22.002 -3.054 49.697 1.00 72.69 722 LEU A C 1
ATOM 5814 O O . LEU A 1 722 ? -21.938 -3.799 50.673 1.00 72.69 722 LEU A O 1
ATOM 5818 N N . LEU A 1 723 ? -23.156 -2.752 49.097 1.00 77.19 723 LEU A N 1
ATOM 5819 C CA . LEU A 1 723 ? -24.444 -3.277 49.551 1.00 77.19 723 LEU A CA 1
ATOM 5820 C C . LEU A 1 723 ? -24.457 -4.809 49.532 1.00 77.19 723 LEU A C 1
ATOM 5822 O O . LEU A 1 723 ? -24.854 -5.447 50.512 1.00 77.19 723 LEU A O 1
ATOM 5826 N N . PHE A 1 724 ? -23.972 -5.394 48.438 1.00 73.44 724 PHE A N 1
ATOM 5827 C CA . PHE A 1 724 ? -23.954 -6.839 48.253 1.00 73.44 724 PHE A CA 1
ATOM 5828 C C . PHE A 1 724 ? -22.951 -7.542 49.179 1.00 73.44 724 PHE A C 1
ATOM 5830 O O . PHE A 1 724 ? -23.291 -8.529 49.835 1.00 73.44 724 PHE A O 1
ATOM 5837 N N . ILE A 1 725 ? -21.731 -7.009 49.296 1.00 71.69 725 ILE A N 1
ATOM 5838 C CA . ILE A 1 725 ? -20.705 -7.536 50.205 1.00 71.69 725 ILE A CA 1
ATOM 5839 C C . ILE A 1 725 ? -21.189 -7.442 51.651 1.00 71.69 725 ILE A C 1
ATOM 5841 O O . ILE A 1 725 ? -21.060 -8.402 52.407 1.00 71.69 725 ILE A O 1
ATOM 5845 N N . THR A 1 726 ? -21.805 -6.322 52.030 1.00 79.75 726 THR A N 1
ATOM 5846 C CA . THR A 1 726 ? -22.327 -6.122 53.387 1.00 79.75 726 THR A CA 1
ATOM 5847 C C . THR A 1 726 ? -23.385 -7.164 53.734 1.00 79.75 726 THR A C 1
ATOM 5849 O O . THR A 1 726 ? -23.316 -7.753 54.813 1.00 79.75 726 THR A O 1
ATOM 5852 N N . ARG A 1 727 ? -24.320 -7.449 52.816 1.00 79.94 727 ARG A N 1
ATOM 5853 C CA . ARG A 1 727 ? -25.313 -8.520 52.991 1.00 79.94 727 ARG A CA 1
ATOM 5854 C C . ARG A 1 727 ? -24.643 -9.860 53.263 1.00 79.94 727 ARG A C 1
ATOM 5856 O O . ARG A 1 727 ? -24.954 -10.530 54.242 1.00 79.94 727 ARG A O 1
ATOM 5863 N N . TYR A 1 728 ? -23.711 -10.234 52.399 1.00 73.00 728 TYR A N 1
ATOM 5864 C CA . TYR A 1 728 ? -23.040 -11.518 52.499 1.00 73.00 728 TYR A CA 1
ATOM 5865 C C . TYR A 1 728 ? -22.226 -11.640 53.802 1.00 73.00 728 TYR A C 1
ATOM 5867 O O . TYR A 1 728 ? -22.296 -12.659 54.487 1.00 73.00 728 TYR A O 1
ATOM 5875 N N . LEU A 1 729 ? -21.523 -10.577 54.210 1.00 75.50 729 LEU A N 1
ATOM 5876 C CA . LEU A 1 729 ? -20.791 -10.529 55.481 1.00 75.50 729 LEU A CA 1
ATOM 5877 C C . LEU A 1 729 ? -21.714 -10.700 56.701 1.00 75.50 729 LEU A C 1
ATOM 5879 O O . LEU A 1 729 ? -21.294 -11.274 57.709 1.00 75.50 729 LEU A O 1
ATOM 5883 N N . VAL A 1 730 ? -22.966 -10.238 56.614 1.00 79.69 730 VAL A N 1
ATOM 5884 C CA . VAL A 1 730 ? -23.993 -10.500 57.634 1.00 79.69 730 VAL A CA 1
ATOM 5885 C C . VAL A 1 730 ? -24.365 -11.985 57.674 1.00 79.69 730 VAL A C 1
ATOM 5887 O O . VAL A 1 730 ? -24.445 -12.546 58.769 1.00 79.69 730 VAL A O 1
ATOM 5890 N N . ASP A 1 731 ? -24.527 -12.637 56.520 1.00 74.19 731 ASP A N 1
ATOM 5891 C CA . ASP A 1 731 ? -24.866 -14.066 56.441 1.00 74.19 731 ASP A CA 1
ATOM 5892 C C . ASP A 1 731 ? -23.747 -14.958 57.018 1.00 74.19 731 ASP A C 1
ATOM 5894 O O . ASP A 1 731 ? -24.025 -15.865 57.810 1.00 74.19 731 ASP A O 1
ATOM 5898 N N . VAL A 1 732 ? -22.473 -14.649 56.730 1.00 72.62 732 VAL A N 1
ATOM 5899 C CA . VAL A 1 732 ? -21.311 -15.351 57.326 1.00 72.62 732 VAL A CA 1
ATOM 5900 C C . VAL A 1 732 ? -20.940 -14.866 58.733 1.00 72.62 732 VAL A C 1
ATOM 5902 O O . VAL A 1 732 ? -20.019 -15.401 59.354 1.00 72.62 732 VAL A O 1
ATOM 5905 N N . GLN A 1 733 ? -21.681 -13.893 59.270 1.00 80.12 733 GLN A N 1
ATOM 5906 C CA . GLN A 1 733 ? -21.534 -13.350 60.623 1.00 80.12 733 GLN A CA 1
ATOM 5907 C C . GLN A 1 733 ? -20.174 -12.678 60.907 1.00 80.12 733 GLN A C 1
ATOM 5909 O O . GLN A 1 733 ? -19.699 -12.684 62.049 1.00 80.12 733 GLN A O 1
ATOM 5914 N N . ASP A 1 734 ? -19.548 -12.056 59.901 1.00 80.31 734 ASP A N 1
ATOM 5915 C CA . ASP A 1 734 ? -18.335 -11.244 60.074 1.00 80.31 734 ASP A CA 1
ATOM 5916 C C . ASP A 1 734 ? -18.675 -9.784 60.423 1.00 80.31 734 ASP A C 1
ATOM 5918 O O . ASP A 1 734 ? -18.546 -8.842 59.638 1.00 80.31 734 ASP A O 1
ATOM 5922 N N . TRP A 1 735 ? -19.108 -9.583 61.666 1.00 85.31 735 TRP A N 1
ATOM 5923 C CA . TRP A 1 735 ? -19.604 -8.296 62.167 1.00 85.31 735 TRP A CA 1
ATOM 5924 C C . TRP A 1 735 ? -18.570 -7.163 62.201 1.00 85.31 735 TRP A C 1
ATOM 5926 O O . TRP A 1 735 ? -18.942 -5.995 62.352 1.00 85.31 735 TRP A O 1
ATOM 5936 N N . ALA A 1 736 ? -17.274 -7.481 62.163 1.00 80.56 736 ALA A N 1
ATOM 5937 C CA . ALA A 1 736 ? -16.229 -6.461 62.114 1.00 80.56 736 ALA A CA 1
ATOM 5938 C C . ALA A 1 736 ? -16.159 -5.854 60.710 1.00 80.56 736 ALA A C 1
ATOM 5940 O O . ALA A 1 736 ? -16.195 -4.631 60.573 1.00 80.56 736 ALA A O 1
ATOM 5941 N N . SER A 1 737 ? -16.154 -6.716 59.692 1.00 78.12 737 SER A N 1
ATOM 5942 C CA . SER A 1 737 ? -16.170 -6.312 58.290 1.00 78.12 737 SER A CA 1
ATOM 5943 C C . SER A 1 737 ? -17.490 -5.632 57.922 1.00 78.12 737 SER A C 1
ATOM 5945 O O . SER A 1 737 ? -17.448 -4.556 57.342 1.00 78.12 737 SER A O 1
ATOM 5947 N N . VAL A 1 738 ? -18.652 -6.144 58.366 1.00 84.00 738 VAL A N 1
ATOM 5948 C CA . VAL A 1 738 ? -19.955 -5.474 58.128 1.00 84.00 738 VAL A CA 1
ATOM 5949 C C . VAL A 1 738 ? -19.912 -4.000 58.538 1.00 84.00 738 VAL A C 1
ATOM 5951 O O . VAL A 1 738 ? -20.322 -3.138 57.771 1.00 84.00 738 VAL A O 1
ATOM 5954 N N . ARG A 1 739 ? -19.374 -3.685 59.723 1.00 85.06 739 ARG A N 1
ATOM 5955 C CA . ARG A 1 739 ? -19.313 -2.298 60.210 1.00 85.06 739 ARG A CA 1
ATOM 5956 C C . ARG A 1 739 ? -18.420 -1.405 59.355 1.00 85.06 739 ARG A C 1
ATOM 5958 O O . ARG A 1 739 ? -18.823 -0.291 59.051 1.00 85.06 739 ARG A O 1
ATOM 5965 N N . ALA A 1 740 ? -17.252 -1.900 58.954 1.00 80.25 740 ALA A N 1
ATOM 5966 C CA . ALA A 1 740 ? -16.340 -1.144 58.102 1.00 80.25 740 ALA A CA 1
ATOM 5967 C C . ALA A 1 740 ? -16.968 -0.819 56.734 1.00 80.25 740 ALA A C 1
ATOM 5969 O O . ALA A 1 740 ? -16.829 0.295 56.241 1.00 80.25 740 ALA A O 1
ATOM 5970 N N . TYR A 1 741 ? -17.697 -1.772 56.146 1.00 78.12 741 TYR A N 1
ATOM 5971 C CA . TYR A 1 741 ? -18.334 -1.594 54.838 1.00 78.12 741 TYR A CA 1
ATOM 5972 C C . TYR A 1 741 ? -19.576 -0.714 54.897 1.00 78.12 741 TYR A C 1
ATOM 5974 O O . TYR A 1 741 ? -19.789 0.095 54.001 1.00 78.12 741 TYR A O 1
ATOM 5982 N N . VAL A 1 742 ? -20.376 -0.838 55.957 1.00 85.38 742 VAL A N 1
ATOM 5983 C CA . VAL A 1 742 ? -21.504 0.064 56.209 1.00 85.38 742 VAL A CA 1
ATOM 5984 C C . VAL A 1 742 ? -21.015 1.504 56.364 1.00 85.38 742 VAL A C 1
ATOM 5986 O O . VAL A 1 742 ? -21.610 2.403 55.782 1.00 85.38 742 VAL A O 1
ATOM 5989 N N . GLU A 1 743 ? -19.943 1.731 57.128 1.00 84.12 743 GLU A N 1
ATOM 5990 C CA . GLU A 1 743 ? -19.355 3.066 57.300 1.00 84.12 743 GLU A CA 1
ATOM 5991 C C . GLU A 1 743 ? -18.864 3.619 55.956 1.00 84.12 743 GLU A C 1
ATOM 5993 O O . GLU A 1 743 ? -19.250 4.721 55.578 1.00 84.12 743 GLU A O 1
ATOM 5998 N N . ALA A 1 744 ? -18.135 2.810 55.178 1.00 78.50 744 ALA A N 1
ATOM 5999 C CA . ALA A 1 744 ? -17.689 3.184 53.836 1.00 78.50 744 ALA A CA 1
ATOM 6000 C C . ALA A 1 744 ? -18.851 3.479 52.866 1.00 78.50 744 ALA A C 1
ATOM 6002 O O . ALA A 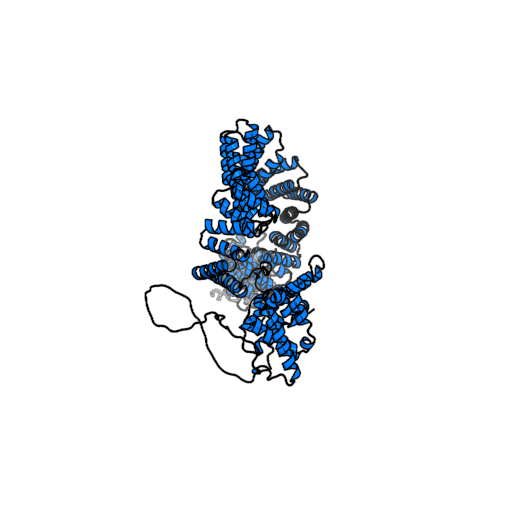1 744 ? -18.751 4.408 52.070 1.00 78.50 744 ALA A O 1
ATOM 6003 N N . TYR A 1 745 ? -19.954 2.723 52.942 1.00 83.19 745 TYR A N 1
ATOM 6004 C CA . TYR A 1 745 ? -21.153 2.967 52.131 1.00 83.19 745 TYR A CA 1
ATOM 6005 C C . TYR A 1 745 ? -21.783 4.310 52.493 1.00 83.19 745 TYR A C 1
ATOM 6007 O O . TYR A 1 745 ? -22.083 5.114 51.618 1.00 83.19 745 TYR A O 1
ATOM 6015 N N . ILE A 1 746 ? -21.997 4.550 53.789 1.00 84.25 746 ILE A N 1
ATOM 6016 C CA . ILE A 1 746 ? -22.662 5.762 54.281 1.00 84.25 746 ILE A CA 1
ATOM 6017 C C . ILE A 1 746 ? -21.816 7.007 53.997 1.00 84.25 746 ILE A C 1
ATOM 6019 O O . ILE A 1 746 ? -22.377 8.045 53.666 1.00 84.25 746 ILE A O 1
ATOM 6023 N N . ASP A 1 747 ? -20.491 6.917 54.116 1.00 79.81 747 ASP A N 1
ATOM 6024 C CA . ASP A 1 747 ? -19.585 8.032 53.817 1.00 79.81 747 ASP A CA 1
ATOM 6025 C C . ASP A 1 747 ? -19.522 8.358 52.312 1.00 79.81 747 ASP A C 1
ATOM 6027 O O . ASP A 1 747 ? -19.166 9.481 51.944 1.00 79.81 747 ASP A O 1
ATOM 6031 N N . GLY A 1 748 ? -19.843 7.385 51.452 1.00 71.06 748 GLY A N 1
ATOM 6032 C CA . GLY A 1 748 ? -19.797 7.504 49.994 1.00 71.06 748 GLY A CA 1
ATOM 6033 C C . GLY A 1 748 ? -21.094 7.974 49.327 1.00 71.06 748 GLY A C 1
ATOM 6034 O O . GLY A 1 748 ? -21.051 8.314 48.148 1.00 71.06 748 GLY A O 1
ATOM 6035 N N . GLU A 1 749 ? -22.217 8.014 50.048 1.00 79.25 749 GLU A N 1
ATOM 6036 C CA . GLU A 1 749 ? -23.547 8.319 49.498 1.00 79.25 749 GLU A CA 1
ATOM 6037 C C . GLU A 1 749 ? -24.234 9.462 50.249 1.00 79.25 749 GLU A C 1
ATOM 6039 O O . GLU A 1 749 ? -24.100 9.619 51.467 1.00 79.25 749 GLU A O 1
ATOM 6044 N N . GLU A 1 750 ? -25.024 10.260 49.528 1.00 81.12 750 GLU A N 1
ATOM 6045 C CA . GLU A 1 750 ? -25.861 11.272 50.170 1.00 81.12 750 GLU A CA 1
ATOM 6046 C C . GLU A 1 750 ? -26.943 10.584 51.029 1.00 81.12 750 GLU A C 1
ATOM 6048 O O . GLU A 1 750 ? -27.479 9.542 50.643 1.00 81.12 750 GLU A O 1
ATOM 6053 N N . PRO A 1 751 ? -27.335 11.144 52.192 1.00 79.81 751 PRO A N 1
ATOM 6054 C CA . PRO A 1 751 ? -28.238 10.473 53.135 1.00 79.81 751 PRO A CA 1
ATOM 6055 C C . PRO A 1 751 ? -29.595 10.028 52.567 1.00 79.81 751 PRO A C 1
ATOM 6057 O O . PRO A 1 751 ? -30.266 9.188 53.169 1.00 79.81 751 PRO A O 1
ATOM 6060 N N . GLU A 1 752 ? -30.022 10.640 51.464 1.00 78.88 752 GLU A N 1
ATOM 6061 C CA . GLU A 1 752 ? -31.288 10.397 50.767 1.00 78.88 752 GLU A CA 1
ATOM 6062 C C . GLU A 1 752 ? -31.215 9.207 49.796 1.00 78.88 752 GLU A C 1
ATOM 6064 O O . GLU A 1 752 ? -32.250 8.592 49.534 1.00 78.88 752 GLU A O 1
ATOM 6069 N N . ASP A 1 753 ? -30.007 8.848 49.351 1.00 81.25 753 ASP A N 1
ATOM 6070 C CA . ASP A 1 753 ? -29.723 7.789 48.374 1.00 81.25 753 ASP A CA 1
ATOM 6071 C C . ASP A 1 753 ? -29.220 6.489 49.042 1.00 81.25 753 ASP A C 1
ATOM 6073 O O . ASP A 1 753 ? -29.002 5.469 48.385 1.00 81.25 753 ASP A O 1
ATOM 6077 N N . ILE A 1 754 ? -29.084 6.481 50.376 1.00 85.38 754 ILE A N 1
ATOM 6078 C CA . ILE A 1 754 ? -28.676 5.289 51.129 1.00 85.38 754 ILE A CA 1
ATOM 6079 C C . ILE A 1 754 ? -29.763 4.214 51.065 1.00 85.38 754 ILE A C 1
ATOM 6081 O O . ILE A 1 754 ? -30.873 4.401 51.577 1.00 85.38 754 ILE A O 1
ATOM 6085 N N . ASP A 1 755 ? -29.403 3.042 50.535 1.00 86.00 755 ASP A N 1
ATOM 6086 C CA . ASP A 1 755 ? -30.302 1.896 50.478 1.00 86.00 755 ASP A CA 1
ATOM 6087 C C . ASP A 1 755 ? -30.777 1.503 51.898 1.00 86.00 755 ASP A C 1
ATOM 6089 O O . ASP A 1 755 ? -29.957 1.307 52.808 1.00 86.00 755 ASP A O 1
ATOM 6093 N N . PRO A 1 756 ? -32.097 1.358 52.128 1.00 89.00 756 PRO A N 1
ATOM 6094 C CA . PRO A 1 756 ? -32.654 1.009 53.432 1.00 89.00 756 PRO A CA 1
ATOM 6095 C C . PRO A 1 756 ? -32.064 -0.249 54.085 1.00 89.00 756 PRO A C 1
ATOM 6097 O O . PRO A 1 756 ? -32.067 -0.355 55.318 1.00 89.00 756 PRO A O 1
ATOM 6100 N N . HIS A 1 757 ? -31.560 -1.199 53.295 1.00 88.44 757 HIS A N 1
ATOM 6101 C CA . HIS A 1 757 ? -30.975 -2.443 53.790 1.00 88.44 757 HIS A CA 1
ATOM 6102 C C . HIS A 1 757 ? -29.606 -2.231 54.447 1.00 88.44 757 HIS A C 1
ATOM 6104 O O . HIS A 1 757 ? -29.266 -2.975 55.366 1.00 88.44 757 HIS A O 1
ATOM 6110 N N . ILE A 1 758 ? -28.864 -1.169 54.105 1.00 89.75 758 ILE A N 1
ATOM 6111 C CA . ILE A 1 758 ? -27.631 -0.802 54.828 1.00 89.75 758 ILE A CA 1
ATOM 6112 C C . ILE A 1 758 ? -27.930 -0.550 56.305 1.00 89.75 758 ILE A C 1
ATOM 6114 O O . ILE A 1 758 ? -27.211 -1.028 57.183 1.00 89.75 758 ILE A O 1
ATOM 6118 N N . TRP A 1 759 ? -29.045 0.120 56.604 1.00 91.56 759 TRP A N 1
ATOM 6119 C CA . TRP A 1 759 ? -29.474 0.349 57.983 1.00 91.56 759 TRP A CA 1
ATOM 6120 C C . TRP A 1 759 ? -29.888 -0.942 58.700 1.00 91.56 759 TRP A C 1
ATOM 6122 O O . TRP A 1 759 ? -29.668 -1.069 59.907 1.00 91.56 759 TRP A O 1
ATOM 6132 N N . LEU A 1 760 ? -30.449 -1.915 57.972 1.00 91.81 760 LEU A N 1
ATOM 6133 C CA . LEU A 1 760 ? -30.735 -3.246 58.508 1.00 91.81 760 LEU A CA 1
ATOM 6134 C C . LEU A 1 760 ? -29.435 -3.971 58.883 1.00 91.81 760 LEU A C 1
ATOM 6136 O O . LEU A 1 760 ? -29.298 -4.417 60.024 1.00 91.81 760 LEU A O 1
ATOM 6140 N N . TYR A 1 761 ? -28.474 -4.047 57.962 1.00 91.38 761 TYR A N 1
ATOM 6141 C CA . TYR A 1 761 ? -27.197 -4.730 58.188 1.00 91.38 761 TYR A CA 1
ATOM 6142 C C . TYR A 1 761 ? -26.391 -4.087 59.316 1.00 91.38 761 TYR A C 1
ATOM 6144 O O . TYR A 1 761 ? -25.909 -4.788 60.211 1.00 91.38 761 TYR A O 1
ATOM 6152 N N . SER A 1 762 ? -26.325 -2.753 59.326 1.00 91.81 762 SER A N 1
ATOM 6153 C CA . SER A 1 762 ? -25.701 -1.979 60.399 1.00 91.81 762 SER A CA 1
ATOM 6154 C C . SER A 1 762 ? -26.311 -2.325 61.756 1.00 91.81 762 SER A C 1
ATOM 6156 O O . SER A 1 762 ? -25.604 -2.698 62.695 1.00 91.81 762 SER A O 1
ATOM 6158 N N . GLY A 1 763 ? -27.645 -2.315 61.831 1.00 92.62 763 GLY A N 1
ATOM 6159 C CA . GLY A 1 763 ? -28.362 -2.571 63.069 1.00 92.62 763 GLY A CA 1
ATOM 6160 C C . GLY A 1 763 ? -28.191 -3.998 63.597 1.00 92.62 763 GLY A C 1
ATOM 6161 O O . GLY A 1 763 ? -28.075 -4.198 64.810 1.00 92.62 763 GLY A O 1
ATOM 6162 N N . ILE A 1 764 ? -28.111 -4.993 62.705 1.00 91.06 764 ILE A N 1
ATOM 6163 C CA . ILE A 1 764 ? -27.763 -6.375 63.072 1.00 91.06 764 ILE A CA 1
ATOM 6164 C C . ILE A 1 764 ? -26.329 -6.426 63.621 1.00 91.06 764 ILE A C 1
ATOM 6166 O O . ILE A 1 764 ? -26.110 -6.970 64.707 1.00 91.06 764 ILE A O 1
ATOM 6170 N N . ALA A 1 765 ? -25.355 -5.816 62.941 1.00 91.19 765 ALA A N 1
ATOM 6171 C CA . ALA A 1 765 ? -23.964 -5.816 63.398 1.00 91.19 765 ALA A CA 1
ATOM 6172 C C . ALA A 1 765 ? -23.786 -5.112 64.756 1.00 91.19 765 ALA A C 1
ATOM 6174 O O . ALA A 1 765 ? -23.097 -5.636 65.638 1.00 91.19 765 ALA A O 1
ATOM 6175 N N . ALA A 1 766 ? -24.459 -3.977 64.971 1.00 91.12 766 ALA A N 1
ATOM 6176 C CA . ALA A 1 766 ? -24.491 -3.276 66.255 1.00 91.12 766 ALA A CA 1
ATOM 6177 C C . ALA A 1 766 ? -25.086 -4.155 67.370 1.00 91.12 766 ALA A C 1
ATOM 6179 O O . ALA A 1 766 ? -24.566 -4.202 68.491 1.00 91.12 766 ALA A O 1
ATOM 6180 N N . TYR A 1 767 ? -26.138 -4.922 67.063 1.00 92.94 767 TYR A N 1
ATOM 6181 C CA . TYR A 1 767 ? -26.738 -5.849 68.021 1.00 92.94 767 TYR A CA 1
ATOM 6182 C C . TYR A 1 767 ? -25.766 -6.966 68.425 1.00 92.94 767 TYR A C 1
ATOM 6184 O O . TYR A 1 767 ? -25.596 -7.236 69.620 1.00 92.94 767 TYR A O 1
ATOM 6192 N N . HIS A 1 768 ? -25.059 -7.555 67.459 1.00 88.62 768 HIS A N 1
ATOM 6193 C CA . HIS A 1 768 ? -24.038 -8.574 67.717 1.00 88.62 768 HIS A CA 1
ATOM 6194 C C . HIS A 1 768 ? -22.806 -8.023 68.456 1.00 88.62 768 HIS A C 1
ATOM 6196 O O . HIS A 1 768 ? -22.202 -8.739 69.259 1.00 88.62 768 HIS A O 1
ATOM 6202 N N . ALA A 1 769 ? -22.484 -6.737 68.287 1.00 88.38 769 ALA A N 1
ATOM 6203 C CA . ALA A 1 769 ? -21.465 -6.035 69.073 1.00 88.38 769 ALA A CA 1
ATOM 6204 C C . ALA A 1 769 ? -21.897 -5.727 70.525 1.00 88.38 769 ALA A C 1
ATOM 6206 O O . ALA A 1 769 ? -21.068 -5.338 71.351 1.00 88.38 769 ALA A O 1
ATOM 6207 N N . GLY A 1 770 ? -23.177 -5.930 70.865 1.00 88.12 770 GLY A N 1
ATOM 6208 C CA . GLY A 1 770 ? -23.750 -5.629 72.181 1.00 88.12 770 GLY A CA 1
ATOM 6209 C C . GLY A 1 770 ? -24.202 -4.174 72.353 1.00 88.12 770 GLY A C 1
ATOM 6210 O O . GLY A 1 770 ? -24.550 -3.765 73.464 1.00 88.12 770 GLY A O 1
ATOM 6211 N N . GLU A 1 771 ? -24.233 -3.394 71.274 1.00 92.00 771 GLU A N 1
ATOM 6212 C CA . GLU A 1 771 ? -24.585 -1.972 71.244 1.00 92.00 771 GLU A CA 1
ATOM 6213 C C . GLU A 1 771 ? -26.098 -1.800 71.018 1.00 92.00 771 GLU A C 1
ATOM 6215 O O . GLU A 1 771 ? -26.563 -1.323 69.987 1.00 92.00 771 GLU A O 1
ATOM 6220 N N . MET A 1 772 ? -26.901 -2.223 72.000 1.00 90.75 772 MET A N 1
ATOM 6221 C CA . MET A 1 772 ? -28.361 -2.359 71.846 1.00 90.75 772 MET A CA 1
ATOM 6222 C C . MET A 1 772 ? -29.092 -1.059 71.468 1.00 90.75 772 MET A C 1
ATOM 6224 O O . MET A 1 772 ? -30.076 -1.108 70.735 1.00 90.75 772 MET A O 1
ATOM 6228 N N . ASP A 1 773 ? -28.650 0.096 71.971 1.00 92.56 773 ASP A N 1
ATOM 6229 C CA . ASP A 1 773 ? -29.290 1.382 71.654 1.00 92.56 773 ASP A CA 1
ATOM 6230 C C . ASP A 1 773 ? -29.000 1.822 70.211 1.00 92.56 773 ASP A C 1
ATOM 6232 O O . ASP A 1 773 ? -29.889 2.352 69.543 1.00 92.56 773 ASP A O 1
ATOM 6236 N N . GLN A 1 774 ? -27.791 1.541 69.715 1.00 92.31 774 GLN A N 1
ATOM 6237 C CA . GLN A 1 774 ? -27.407 1.803 68.330 1.00 92.31 774 GLN A CA 1
ATOM 6238 C C . GLN A 1 774 ? -28.152 0.868 67.373 1.00 92.31 774 GLN A C 1
ATOM 6240 O O . GLN A 1 774 ? -28.721 1.326 66.385 1.00 92.31 774 GLN A O 1
ATOM 6245 N N . ALA A 1 775 ? -28.258 -0.417 67.728 1.00 93.50 775 ALA A N 1
ATOM 6246 C CA . ALA A 1 775 ? -29.030 -1.390 66.963 1.00 93.50 775 ALA A CA 1
ATOM 6247 C C . ALA A 1 775 ? -30.493 -0.957 66.776 1.00 93.50 775 ALA A C 1
ATOM 6249 O O . ALA A 1 775 ? -31.025 -1.026 65.673 1.00 93.50 775 ALA A O 1
ATOM 6250 N N . ILE A 1 776 ? -31.145 -0.455 67.833 1.00 94.94 776 ILE A N 1
ATOM 6251 C CA . ILE A 1 776 ? -32.523 0.062 67.748 1.00 94.94 776 ILE A CA 1
ATOM 6252 C C . ILE A 1 776 ? -32.604 1.285 66.831 1.00 94.94 776 ILE A C 1
ATOM 6254 O O . ILE A 1 776 ? -33.566 1.408 66.074 1.00 94.94 776 ILE A O 1
ATOM 6258 N N . LEU A 1 777 ? -31.628 2.194 66.904 1.00 95.00 777 LEU A N 1
ATOM 6259 C CA . LEU A 1 777 ? -31.598 3.389 66.064 1.00 95.00 777 LEU A CA 1
ATOM 6260 C C . LEU A 1 777 ? -31.507 3.019 64.579 1.00 95.00 777 LEU A C 1
ATOM 6262 O O . LEU A 1 777 ? -32.292 3.519 63.776 1.00 95.00 777 LEU A O 1
ATOM 6266 N N . GLU A 1 778 ? -30.572 2.144 64.221 1.00 93.88 778 GLU A N 1
ATOM 6267 C CA . GLU A 1 778 ? -30.293 1.764 62.833 1.00 93.88 778 GLU A CA 1
ATOM 6268 C C . GLU A 1 778 ? -31.392 0.875 62.250 1.00 93.88 778 GLU A C 1
ATOM 6270 O O . GLU A 1 778 ? -31.969 1.219 61.219 1.00 93.88 778 GLU A O 1
ATOM 6275 N N . LEU A 1 779 ? -31.812 -0.173 62.967 1.00 93.94 779 LEU A N 1
ATOM 6276 C CA . LEU A 1 779 ? -32.981 -0.967 62.570 1.00 93.94 779 LEU A CA 1
ATOM 6277 C C . LEU A 1 779 ? -34.253 -0.103 62.500 1.00 93.94 779 LEU A C 1
ATOM 6279 O O . LEU A 1 779 ? -35.129 -0.338 61.672 1.00 93.94 779 LEU A O 1
ATOM 6283 N N . GLY A 1 780 ? -34.355 0.927 63.344 1.00 93.50 780 GLY A N 1
ATOM 6284 C CA . GLY A 1 780 ? -35.438 1.906 63.312 1.00 93.50 780 GLY A CA 1
ATOM 6285 C C . GLY A 1 780 ? -35.444 2.763 62.043 1.00 93.50 780 GLY A C 1
ATOM 6286 O O . GLY A 1 780 ? -36.523 3.044 61.520 1.00 93.50 780 GLY A O 1
ATOM 6287 N N . LYS A 1 781 ? -34.269 3.136 61.511 1.00 93.44 781 LYS A N 1
ATOM 6288 C CA . LYS A 1 781 ? -34.152 3.810 60.205 1.00 93.44 781 LYS A CA 1
ATOM 6289 C C . LYS A 1 781 ? -34.628 2.896 59.076 1.00 93.44 781 LYS A C 1
ATOM 6291 O O . LYS A 1 781 ? -35.477 3.318 58.297 1.00 93.44 781 LYS A O 1
ATOM 6296 N N . ALA A 1 782 ? -34.174 1.639 59.056 1.00 91.69 782 ALA A N 1
ATOM 6297 C CA . ALA A 1 782 ? -34.624 0.633 58.086 1.00 91.69 782 ALA A CA 1
ATOM 6298 C C . ALA A 1 782 ? -36.153 0.440 58.132 1.00 91.69 782 ALA A C 1
ATOM 6300 O O . ALA A 1 782 ? -36.840 0.484 57.111 1.00 91.69 782 ALA A O 1
ATOM 6301 N N . TYR A 1 783 ? -36.712 0.307 59.339 1.00 92.88 783 TYR A N 1
ATOM 6302 C CA . TYR A 1 783 ? -38.155 0.185 59.557 1.00 92.88 783 TYR A CA 1
ATOM 6303 C C . TYR A 1 783 ? -38.923 1.437 59.100 1.00 92.88 783 TYR A C 1
ATOM 6305 O O . TYR A 1 783 ? -39.989 1.334 58.482 1.00 92.88 783 TYR A O 1
ATOM 6313 N N . GLY A 1 784 ? -38.386 2.626 59.391 1.00 91.38 784 GLY A N 1
ATOM 6314 C CA . GLY A 1 784 ? -38.944 3.916 58.980 1.00 91.38 784 GLY A CA 1
ATOM 6315 C C . GLY A 1 784 ? -38.942 4.119 57.464 1.00 91.38 784 GLY A C 1
ATOM 6316 O O . GLY A 1 784 ? -39.884 4.707 56.938 1.00 91.38 784 GLY A O 1
ATOM 6317 N N . ALA A 1 785 ? -37.946 3.561 56.774 1.00 89.19 785 ALA A N 1
ATOM 6318 C CA . ALA A 1 785 ? -37.855 3.519 55.316 1.00 89.19 785 ALA A CA 1
ATOM 6319 C C . ALA A 1 785 ? -38.802 2.487 54.664 1.00 89.19 785 ALA A C 1
ATOM 6321 O O . ALA A 1 785 ? -38.882 2.406 53.444 1.00 89.19 785 ALA A O 1
ATOM 6322 N N . GLY A 1 786 ? -39.562 1.727 55.463 1.00 89.19 786 GLY A N 1
ATOM 6323 C CA . GLY A 1 786 ? -40.613 0.825 54.982 1.00 89.19 786 GLY A CA 1
ATOM 6324 C C . GLY A 1 786 ? -40.250 -0.660 54.993 1.00 89.19 786 GLY A C 1
ATOM 6325 O O . GLY A 1 786 ? -41.133 -1.482 54.752 1.00 89.19 786 GLY A O 1
ATOM 6326 N N . LEU A 1 787 ? -39.013 -1.029 55.344 1.00 89.19 787 LEU A N 1
ATOM 6327 C CA . LEU A 1 787 ? -38.621 -2.435 55.452 1.00 89.19 787 LEU A CA 1
ATOM 6328 C C . LEU A 1 787 ? -39.349 -3.131 56.616 1.00 89.19 787 LEU A C 1
ATOM 6330 O O . LEU A 1 787 ? -39.566 -2.557 57.688 1.00 89.19 787 LEU A O 1
ATOM 6334 N N . ARG A 1 788 ? -39.760 -4.381 56.394 1.00 91.31 788 ARG A N 1
ATOM 6335 C CA . ARG A 1 788 ? -40.443 -5.264 57.361 1.00 91.31 788 ARG A CA 1
ATOM 6336 C C . ARG A 1 788 ? -39.737 -6.626 57.382 1.00 91.31 788 ARG A C 1
ATOM 6338 O O . ARG A 1 788 ? -38.591 -6.702 56.956 1.00 91.31 788 ARG A O 1
ATOM 6345 N N . GLY A 1 789 ? -40.358 -7.679 57.918 1.00 89.81 789 GLY A N 1
ATOM 6346 C CA . GLY A 1 789 ? -39.749 -9.017 57.967 1.00 89.81 789 GLY A CA 1
ATOM 6347 C C . GLY A 1 789 ? -38.504 -9.051 58.845 1.00 89.81 789 GLY A C 1
ATOM 6348 O O . GLY A 1 789 ? -38.618 -8.992 60.073 1.00 89.81 789 GLY A O 1
ATOM 6349 N N . ASP A 1 790 ? -37.327 -9.099 58.217 1.00 88.62 790 ASP A N 1
ATOM 6350 C CA . ASP A 1 790 ? -36.022 -9.236 58.870 1.00 88.62 790 ASP A CA 1
ATOM 6351 C C . ASP A 1 790 ? -35.747 -8.105 59.863 1.00 88.62 790 ASP A C 1
ATOM 6353 O O . ASP A 1 790 ? -35.290 -8.361 60.977 1.00 88.62 790 ASP A O 1
ATOM 6357 N N . VAL A 1 791 ? -36.128 -6.867 59.523 1.00 92.12 791 VAL A N 1
ATOM 6358 C CA . VAL A 1 791 ? -36.000 -5.711 60.427 1.00 92.12 791 VAL A CA 1
ATOM 6359 C C . VAL A 1 791 ? -36.827 -5.908 61.698 1.00 92.12 791 VAL A C 1
ATOM 6361 O O . VAL A 1 791 ? -36.331 -5.717 62.809 1.00 92.12 791 VAL A O 1
ATOM 6364 N N . CYS A 1 792 ? -38.089 -6.322 61.557 1.00 93.25 792 CYS A N 1
ATOM 6365 C CA . CYS A 1 792 ? -38.991 -6.562 62.686 1.00 93.25 792 CYS A CA 1
ATOM 6366 C C . CYS A 1 792 ? -38.513 -7.758 63.525 1.00 93.25 792 CYS A C 1
ATOM 6368 O O . CYS A 1 792 ? -38.531 -7.714 64.757 1.00 93.25 792 CYS A O 1
ATOM 6370 N N . SER A 1 793 ? -38.020 -8.805 62.864 1.00 92.19 793 SER A N 1
ATOM 6371 C CA . SER A 1 793 ? -37.434 -9.981 63.506 1.00 92.19 793 SER A CA 1
ATOM 6372 C C . SER A 1 793 ? -36.198 -9.604 64.332 1.00 92.19 793 SER A C 1
ATOM 6374 O O . SER A 1 793 ? -36.123 -9.950 65.514 1.00 92.19 793 SER A O 1
ATOM 6376 N N . ALA A 1 794 ? -35.280 -8.809 63.771 1.00 91.25 794 ALA A N 1
ATOM 6377 C CA . ALA A 1 794 ? -34.104 -8.295 64.470 1.00 91.25 794 ALA A CA 1
ATOM 6378 C C . ALA A 1 794 ? -34.488 -7.393 65.654 1.00 91.25 794 ALA A C 1
ATOM 6380 O O . ALA A 1 794 ? -34.060 -7.654 66.780 1.00 91.25 794 ALA A O 1
ATOM 6381 N N . LEU A 1 795 ? -35.373 -6.406 65.451 1.00 94.12 795 LEU A N 1
ATOM 6382 C CA . LEU A 1 795 ? -35.874 -5.530 66.521 1.00 94.12 795 LEU A CA 1
ATOM 6383 C C . LEU A 1 795 ? -36.500 -6.331 67.668 1.00 94.12 795 LEU A C 1
ATOM 6385 O O . LEU A 1 795 ? -36.245 -6.030 68.837 1.00 94.12 795 LEU A O 1
ATOM 6389 N N . SER A 1 796 ? -37.273 -7.378 67.358 1.00 94.50 796 SER A N 1
ATOM 6390 C CA . SER A 1 796 ? -37.892 -8.232 68.378 1.00 94.50 796 SER A CA 1
ATOM 6391 C C . SER A 1 796 ? -36.859 -8.876 69.310 1.00 94.50 796 SER A C 1
ATOM 6393 O O . SER A 1 796 ? -37.057 -8.914 70.527 1.00 94.50 796 SER A O 1
ATOM 6395 N N . MET A 1 797 ? -35.720 -9.306 68.759 1.00 93.38 797 MET A N 1
ATOM 6396 C CA . MET A 1 797 ? -34.614 -9.893 69.514 1.00 93.38 797 MET A CA 1
ATOM 6397 C C . MET A 1 797 ? -33.895 -8.849 70.377 1.00 93.38 797 MET A C 1
ATOM 6399 O O . MET A 1 797 ? -33.650 -9.103 71.560 1.00 93.38 797 MET A O 1
ATOM 6403 N N . VAL A 1 798 ? -33.639 -7.647 69.840 1.00 93.56 798 VAL A N 1
ATOM 6404 C CA . VAL A 1 798 ? -32.999 -6.564 70.610 1.00 93.56 798 VAL A CA 1
ATOM 6405 C C . VAL A 1 798 ? -33.860 -6.152 71.810 1.00 93.56 798 VAL A C 1
ATOM 6407 O O . VAL A 1 798 ? -33.369 -6.085 72.941 1.00 93.56 798 VAL A O 1
ATOM 6410 N N . TYR A 1 799 ? -35.164 -5.935 71.603 1.00 92.69 799 TYR A N 1
ATOM 6411 C CA . TYR A 1 799 ? -36.087 -5.572 72.688 1.00 92.69 799 TYR A CA 1
ATOM 6412 C C . TYR A 1 799 ? -36.279 -6.702 73.708 1.00 92.69 799 TYR A C 1
ATOM 6414 O O . TYR A 1 799 ? -36.459 -6.435 74.903 1.00 92.69 799 TYR A O 1
ATOM 6422 N N . TYR A 1 800 ? -36.202 -7.964 73.277 1.00 90.69 800 TYR A N 1
ATOM 6423 C CA . TYR A 1 800 ? -36.233 -9.109 74.186 1.00 90.69 800 TYR A CA 1
ATOM 6424 C C . TYR A 1 800 ? -35.041 -9.090 75.155 1.00 90.69 800 TYR A C 1
ATOM 6426 O O . TYR A 1 800 ? -35.229 -9.212 76.374 1.00 90.69 800 TYR A O 1
ATOM 6434 N N . ASP A 1 801 ? -33.830 -8.861 74.641 1.00 89.12 801 ASP A N 1
ATOM 6435 C CA . ASP A 1 801 ? -32.614 -8.793 75.460 1.00 89.12 801 ASP A CA 1
ATOM 6436 C C . ASP A 1 801 ? -32.587 -7.571 76.390 1.00 89.12 801 ASP A C 1
ATOM 6438 O O . ASP A 1 801 ? -32.069 -7.665 77.506 1.00 89.12 801 ASP A O 1
ATOM 6442 N N . LYS A 1 802 ? -33.238 -6.462 76.005 1.00 89.81 802 LYS A N 1
ATOM 6443 C CA . LYS A 1 802 ? -33.477 -5.301 76.889 1.00 89.81 802 LYS A CA 1
ATOM 6444 C C . LYS A 1 802 ? -34.549 -5.529 77.955 1.00 89.81 802 LYS A C 1
ATOM 6446 O O . LYS A 1 802 ? -34.744 -4.676 78.820 1.00 89.81 802 LYS A O 1
ATOM 6451 N N . HIS A 1 803 ? -35.217 -6.682 77.939 1.00 87.19 803 HIS A N 1
ATOM 6452 C CA . HIS A 1 803 ? -36.333 -7.006 78.826 1.00 87.19 803 HIS A CA 1
ATOM 6453 C C . HIS A 1 803 ? -37.561 -6.101 78.617 1.00 87.19 803 HIS A C 1
ATOM 6455 O O . HIS A 1 803 ? -38.291 -5.812 79.570 1.00 87.19 803 HIS A O 1
ATOM 6461 N N . GLU A 1 804 ? -37.829 -5.717 77.369 1.00 90.06 804 GLU A N 1
ATOM 6462 C CA . GLU A 1 804 ? -38.998 -4.946 76.922 1.00 90.06 804 GLU A CA 1
ATOM 6463 C C . GLU A 1 804 ? -39.952 -5.844 76.109 1.00 90.06 804 GLU A C 1
ATOM 6465 O O . GLU A 1 804 ? -40.256 -5.644 74.940 1.00 90.06 804 GLU A O 1
ATOM 6470 N N . TRP A 1 805 ? -40.418 -6.891 76.778 1.00 86.94 805 TRP A N 1
ATOM 6471 C CA . TRP A 1 805 ? -41.140 -8.053 76.254 1.00 86.94 805 TRP A CA 1
ATOM 6472 C C . TRP A 1 805 ? -42.413 -7.730 75.460 1.00 86.94 805 TRP A C 1
ATOM 6474 O O . TRP A 1 805 ? -42.733 -8.463 74.533 1.00 86.94 805 TRP A O 1
ATOM 6484 N N . ASP A 1 806 ? -43.146 -6.665 75.812 1.00 87.19 806 ASP A N 1
ATOM 6485 C CA . ASP A 1 806 ? -44.341 -6.253 75.048 1.00 87.19 806 ASP A CA 1
ATOM 6486 C C . ASP A 1 806 ? -43.963 -5.723 73.668 1.00 87.19 806 ASP A C 1
ATOM 6488 O O . ASP A 1 806 ? -44.596 -6.052 72.670 1.00 87.19 806 ASP A O 1
ATOM 6492 N N . GLN A 1 807 ? -42.903 -4.920 73.619 1.00 91.00 807 GLN A N 1
ATOM 6493 C CA . GLN A 1 807 ? -42.409 -4.327 72.387 1.00 91.00 807 GLN A CA 1
ATOM 6494 C C . GLN A 1 807 ? -41.715 -5.381 71.521 1.00 91.00 807 GLN A C 1
ATOM 6496 O O . GLN A 1 807 ? -41.950 -5.437 70.317 1.00 91.00 807 GLN A O 1
ATOM 6501 N N . ALA A 1 808 ? -40.958 -6.286 72.152 1.00 91.38 808 ALA A N 1
ATOM 6502 C CA . ALA A 1 808 ? -40.395 -7.462 71.498 1.00 91.38 808 ALA A CA 1
ATOM 6503 C C . ALA A 1 808 ? -41.479 -8.323 70.830 1.00 91.38 808 ALA A C 1
ATOM 6505 O O . ALA A 1 808 ? -41.344 -8.693 69.666 1.00 91.38 808 ALA A O 1
ATOM 6506 N N . LEU A 1 809 ? -42.574 -8.611 71.544 1.00 91.75 809 LEU A N 1
ATOM 6507 C CA . LEU A 1 809 ? -43.675 -9.408 71.007 1.00 91.75 809 LEU A CA 1
ATOM 6508 C C . LEU A 1 809 ? -44.386 -8.695 69.850 1.00 91.75 809 LEU A C 1
ATOM 6510 O O . LEU A 1 809 ? -44.646 -9.332 68.836 1.00 91.75 809 LEU A O 1
ATOM 6514 N N . SER A 1 810 ? -44.626 -7.385 69.964 1.00 94.12 810 SER A N 1
ATOM 6515 C CA . SER A 1 810 ? -45.242 -6.588 68.894 1.00 94.12 810 SER A CA 1
ATOM 6516 C C . SER A 1 810 ? -44.458 -6.683 67.583 1.00 94.12 810 SER A C 1
ATOM 6518 O O . SER A 1 810 ? -45.047 -6.930 66.534 1.00 94.12 810 SER A O 1
ATOM 6520 N N . TYR A 1 811 ? -43.131 -6.526 67.631 1.00 95.12 811 TYR A N 1
ATOM 6521 C CA . TYR A 1 811 ? -42.299 -6.644 66.431 1.00 95.12 811 TYR A CA 1
ATOM 6522 C C . TYR A 1 811 ? -42.206 -8.087 65.916 1.00 95.12 811 TYR A C 1
ATOM 6524 O O . TYR A 1 811 ? -42.190 -8.298 64.707 1.00 95.12 811 TYR A O 1
ATOM 6532 N N . ALA A 1 812 ? -42.199 -9.093 66.799 1.00 91.38 812 ALA A N 1
ATOM 6533 C CA . ALA A 1 812 ? -42.217 -10.497 66.381 1.00 91.38 812 ALA A CA 1
ATOM 6534 C C . ALA A 1 812 ? -43.532 -10.883 65.673 1.00 91.38 812 ALA A C 1
ATOM 6536 O O . ALA A 1 812 ? -43.521 -11.648 64.709 1.00 91.38 812 ALA A O 1
ATOM 6537 N N . GLU A 1 813 ? -44.668 -10.348 66.132 1.00 92.50 813 GLU A N 1
ATOM 6538 C CA . GLU A 1 813 ? -45.969 -10.520 65.476 1.00 92.50 813 GLU A CA 1
ATOM 6539 C C . GLU A 1 813 ? -46.007 -9.832 64.108 1.00 92.50 813 GLU A C 1
ATOM 6541 O O . GLU A 1 813 ? -46.521 -10.411 63.151 1.00 92.50 813 GLU A O 1
ATOM 6546 N N . GLU A 1 814 ? -45.417 -8.641 63.988 1.00 94.00 814 GLU A N 1
ATOM 6547 C CA . GLU A 1 814 ? -45.316 -7.925 62.713 1.00 94.00 814 GLU A CA 1
ATOM 6548 C C . GLU A 1 814 ? -44.400 -8.645 61.708 1.00 94.00 814 GLU A C 1
ATOM 6550 O O . GLU A 1 814 ? -44.755 -8.759 60.533 1.00 94.00 814 GLU A O 1
ATOM 6555 N N . ALA A 1 815 ? -43.278 -9.219 62.161 1.00 89.69 815 ALA A N 1
ATOM 6556 C CA . ALA A 1 815 ? -42.404 -10.039 61.318 1.00 89.69 815 ALA A CA 1
ATOM 6557 C C . ALA A 1 815 ? -43.165 -11.237 60.717 1.00 89.69 815 ALA A C 1
ATOM 6559 O O . ALA A 1 815 ? -43.132 -11.461 59.507 1.00 89.69 815 ALA A O 1
ATOM 6560 N N . ILE A 1 816 ? -43.944 -11.953 61.532 1.00 90.94 816 ILE A N 1
ATOM 6561 C CA . ILE A 1 816 ? -44.789 -13.063 61.057 1.00 90.94 816 ILE A CA 1
ATOM 6562 C C . ILE A 1 816 ? -45.932 -12.574 60.173 1.00 90.94 816 ILE A C 1
ATOM 6564 O O . ILE A 1 816 ? -46.306 -13.262 59.229 1.00 90.94 816 ILE A O 1
ATOM 6568 N N . HIS A 1 817 ? -46.501 -11.400 60.446 1.00 90.62 817 HIS A N 1
ATOM 6569 C CA . HIS A 1 817 ? -47.521 -10.841 59.565 1.00 90.62 817 HIS A CA 1
ATOM 6570 C C . HIS A 1 817 ? -46.974 -10.611 58.152 1.00 90.62 817 HIS A C 1
ATOM 6572 O O . HIS A 1 817 ? -47.677 -10.882 57.181 1.00 90.62 817 HIS A O 1
ATOM 6578 N N . SER A 1 818 ? -45.719 -10.160 58.042 1.00 86.69 818 SER A N 1
ATOM 6579 C CA . SER A 1 818 ? -45.061 -9.974 56.747 1.00 86.69 818 SER A CA 1
ATOM 6580 C C . SER A 1 818 ? -44.703 -11.292 56.052 1.00 86.69 818 SER A C 1
ATOM 6582 O O . SER A 1 818 ? -44.901 -11.402 54.846 1.00 86.69 818 SER A O 1
ATOM 6584 N N . GLN A 1 819 ? -44.238 -12.304 56.794 1.00 87.50 819 GLN A N 1
ATOM 6585 C CA . GLN A 1 819 ? -43.910 -13.628 56.258 1.00 87.50 819 GLN A CA 1
ATOM 6586 C C . GLN A 1 819 ? -44.394 -14.739 57.210 1.00 87.50 819 GLN A C 1
ATOM 6588 O O . GLN A 1 819 ? -43.663 -15.145 58.121 1.00 87.50 819 GLN A O 1
ATOM 6593 N N . PRO A 1 820 ? -45.627 -15.249 57.017 1.00 86.88 820 PRO A N 1
ATOM 6594 C CA . PRO A 1 820 ? -46.258 -16.177 57.961 1.00 86.88 820 PRO A CA 1
ATOM 6595 C C . PRO A 1 820 ? -45.547 -17.524 58.120 1.00 86.88 820 PRO A C 1
ATOM 6597 O O . PRO A 1 820 ? -45.590 -18.110 59.202 1.00 86.88 820 PRO A O 1
ATOM 6600 N N . ASP A 1 821 ? -44.893 -17.993 57.056 1.00 85.06 821 ASP A N 1
ATOM 6601 C CA . ASP A 1 821 ? -44.278 -19.320 56.978 1.00 85.06 821 ASP A CA 1
ATOM 6602 C C . ASP A 1 821 ? -42.757 -19.305 57.241 1.00 85.06 821 ASP A C 1
ATOM 6604 O O . ASP A 1 821 ? -42.108 -20.349 57.152 1.00 85.06 821 ASP A O 1
ATOM 6608 N N . HIS A 1 822 ? -42.165 -18.152 57.587 1.00 86.50 822 HIS A N 1
ATOM 6609 C CA . HIS A 1 822 ? -40.723 -18.064 57.828 1.00 86.50 822 HIS A CA 1
ATOM 6610 C C . HIS A 1 822 ? -40.336 -18.805 59.127 1.00 86.50 822 HIS A C 1
ATOM 6612 O O . HIS A 1 822 ? -40.772 -18.413 60.219 1.00 86.50 822 HIS A O 1
ATOM 6618 N N . PRO A 1 823 ? -39.481 -19.846 59.067 1.00 85.56 823 PRO A N 1
ATOM 6619 C CA . PRO A 1 823 ? -39.244 -20.749 60.196 1.00 85.56 823 PRO A CA 1
ATOM 6620 C C . PRO A 1 823 ? -38.632 -20.032 61.406 1.00 85.56 823 PRO A C 1
ATOM 6622 O O . PRO A 1 823 ? -39.084 -20.232 62.536 1.00 85.56 823 PRO A O 1
ATOM 6625 N N . ASP A 1 824 ? -37.672 -19.129 61.180 1.00 88.19 824 ASP A N 1
ATOM 6626 C CA . ASP A 1 824 ? -37.029 -18.386 62.272 1.00 88.19 824 ASP A CA 1
ATOM 6627 C C . ASP A 1 824 ? -37.987 -17.414 62.964 1.00 88.19 824 ASP A C 1
ATOM 6629 O O . ASP A 1 824 ? -37.914 -17.229 64.180 1.00 88.19 824 ASP A O 1
ATOM 6633 N N . TYR A 1 825 ? -38.917 -16.804 62.220 1.00 91.88 825 TYR A N 1
ATOM 6634 C CA . TYR A 1 825 ? -39.828 -15.802 62.772 1.00 91.88 825 TYR A CA 1
ATOM 6635 C C . TYR A 1 825 ? -40.821 -16.472 63.718 1.00 91.88 825 TYR A C 1
ATOM 6637 O O . TYR A 1 825 ? -41.050 -15.984 64.826 1.00 91.88 825 TYR A O 1
ATOM 6645 N N . VAL A 1 826 ? -41.343 -17.636 63.316 1.00 88.94 826 VAL A N 1
ATOM 6646 C CA . VAL A 1 826 ? -42.232 -18.471 64.133 1.00 88.94 826 VAL A CA 1
ATOM 6647 C C . VAL A 1 826 ? -41.556 -18.871 65.443 1.00 88.94 826 VAL A C 1
ATOM 6649 O O . VAL A 1 826 ? -42.123 -18.646 66.516 1.00 88.94 826 VAL A O 1
ATOM 6652 N N . VAL A 1 827 ? -40.325 -19.395 65.372 1.00 89.88 827 VAL A N 1
ATOM 6653 C CA . VAL A 1 827 ? -39.558 -19.819 66.557 1.00 89.88 827 VAL A CA 1
ATOM 6654 C C . VAL A 1 827 ? -39.305 -18.644 67.504 1.00 89.88 827 VAL A C 1
ATOM 6656 O O . VAL A 1 827 ? -39.557 -18.763 68.709 1.00 89.88 827 VAL A O 1
ATOM 6659 N N . ARG A 1 828 ? -38.847 -17.502 66.973 1.00 91.12 828 ARG A N 1
ATOM 6660 C CA . ARG A 1 828 ? -38.565 -16.291 67.761 1.00 91.12 828 ARG A CA 1
ATOM 6661 C C . ARG A 1 828 ? -39.837 -15.756 68.424 1.00 91.12 828 ARG A C 1
ATOM 6663 O O . ARG A 1 828 ? -39.835 -15.544 69.637 1.00 91.12 828 ARG A O 1
ATOM 6670 N N . ARG A 1 829 ? -40.949 -15.621 67.687 1.00 92.62 829 ARG A N 1
ATOM 6671 C CA . ARG A 1 829 ? -42.239 -15.167 68.244 1.00 92.62 829 ARG A CA 1
ATOM 6672 C C . ARG A 1 829 ? -42.718 -16.073 69.369 1.00 92.62 829 ARG A C 1
ATOM 6674 O O . ARG A 1 829 ? -43.051 -15.568 70.438 1.00 92.62 829 ARG A O 1
ATOM 6681 N N . ASP A 1 830 ? -42.761 -17.386 69.152 1.00 89.38 830 ASP A N 1
ATOM 6682 C CA . ASP A 1 830 ? -43.284 -18.322 70.157 1.00 89.38 830 ASP A CA 1
ATOM 6683 C C . ASP A 1 830 ? -42.475 -18.290 71.444 1.00 89.38 830 ASP A C 1
ATOM 6685 O O . ASP A 1 830 ? -43.034 -18.289 72.547 1.00 89.38 830 ASP A O 1
ATOM 6689 N N . ALA A 1 831 ? -41.156 -18.200 71.310 1.00 86.06 831 ALA A N 1
ATOM 6690 C CA . ALA A 1 831 ? -40.274 -18.118 72.453 1.00 86.06 831 ALA A CA 1
ATOM 6691 C C . ALA A 1 831 ? -40.422 -16.778 73.201 1.00 86.06 831 ALA A C 1
ATOM 6693 O O . ALA A 1 831 ? -40.507 -16.787 74.433 1.00 86.06 831 ALA A O 1
ATOM 6694 N N . ILE A 1 832 ? -40.537 -15.647 72.489 1.00 88.69 832 ILE A N 1
ATOM 6695 C CA . ILE A 1 832 ? -40.791 -14.318 73.076 1.00 88.69 832 ILE A CA 1
ATOM 6696 C C . ILE A 1 832 ? -42.166 -14.275 73.764 1.00 88.69 832 ILE A C 1
ATOM 6698 O O . ILE A 1 832 ? -42.261 -13.817 74.905 1.00 88.69 832 ILE A O 1
ATOM 6702 N N . ALA A 1 833 ? -43.214 -14.809 73.130 1.00 86.69 833 ALA A N 1
ATOM 6703 C CA . ALA A 1 833 ? -44.578 -14.859 73.662 1.00 86.69 833 ALA A CA 1
ATOM 6704 C C . ALA A 1 833 ? -44.665 -15.699 74.945 1.00 86.69 833 ALA A C 1
ATOM 6706 O O . ALA A 1 833 ? -45.230 -15.254 75.950 1.00 86.69 833 ALA A O 1
ATOM 6707 N N . ALA A 1 834 ? -44.048 -16.887 74.946 1.00 83.69 834 ALA A N 1
ATOM 6708 C CA . ALA A 1 834 ? -43.968 -17.744 76.127 1.00 83.69 834 ALA A CA 1
ATOM 6709 C C . ALA A 1 834 ? -43.282 -17.019 77.291 1.00 83.69 834 ALA A C 1
ATOM 6711 O O . ALA A 1 834 ? -43.746 -17.068 78.430 1.00 83.69 834 ALA A O 1
ATOM 6712 N N . ARG A 1 835 ? -42.209 -16.279 76.998 1.00 79.88 835 ARG A N 1
ATOM 6713 C CA . ARG A 1 835 ? -41.478 -15.498 77.996 1.00 79.88 835 ARG A CA 1
ATOM 6714 C C . ARG A 1 835 ? -42.294 -14.310 78.515 1.00 79.88 835 ARG A C 1
ATOM 6716 O O . ARG A 1 835 ? -42.307 -14.071 79.723 1.00 79.88 835 ARG A O 1
ATOM 6723 N N . ALA A 1 836 ? -42.986 -13.585 77.637 1.00 78.81 836 ALA A N 1
ATOM 6724 C CA . ALA A 1 836 ? -43.827 -12.440 77.996 1.00 78.81 836 ALA A CA 1
ATOM 6725 C C . ALA A 1 836 ? -45.010 -12.851 78.897 1.00 78.81 836 ALA A C 1
ATOM 6727 O O . ALA A 1 836 ? -45.412 -12.090 79.783 1.00 78.81 836 ALA A O 1
ATOM 6728 N N . ALA A 1 837 ? -45.514 -14.080 78.734 1.00 75.19 837 ALA A N 1
ATOM 6729 C CA . ALA A 1 837 ? -46.565 -14.662 79.568 1.00 75.19 837 ALA A CA 1
ATOM 6730 C C . ALA A 1 837 ? -46.096 -15.063 80.987 1.00 75.19 837 ALA A C 1
ATOM 6732 O O . ALA A 1 837 ? -46.911 -15.121 81.907 1.00 75.19 837 ALA A O 1
ATOM 6733 N N . GLU A 1 838 ? -44.794 -15.282 81.217 1.00 71.12 838 GLU A N 1
ATOM 6734 C CA . GLU A 1 838 ? -44.219 -15.679 82.522 1.00 71.12 838 GLU A CA 1
ATOM 6735 C C . GLU A 1 838 ? -44.055 -14.517 83.536 1.00 71.12 838 GLU A C 1
ATOM 6737 O O . GLU A 1 838 ? -43.368 -14.658 84.558 1.00 71.12 838 GLU A O 1
ATOM 6742 N N . ARG A 1 839 ? -44.675 -13.351 83.299 1.00 57.41 839 ARG A N 1
ATOM 6743 C CA . ARG A 1 839 ? -44.584 -12.164 84.171 1.00 57.41 839 ARG A CA 1
ATOM 6744 C C . ARG A 1 839 ? -45.022 -12.463 85.609 1.00 57.41 839 ARG A C 1
ATOM 6746 O O . ARG A 1 839 ? -46.208 -12.507 85.917 1.00 57.41 839 ARG A O 1
ATOM 6753 N N . GLY A 1 840 ? -44.050 -12.588 86.520 1.00 53.44 840 GLY A N 1
ATOM 6754 C CA . GLY A 1 840 ? -44.312 -12.520 87.963 1.00 53.44 840 GLY A CA 1
ATOM 6755 C C . GLY A 1 840 ? -43.495 -13.416 88.894 1.00 53.44 840 GLY A C 1
ATOM 6756 O O . GLY A 1 840 ? -43.642 -13.259 90.104 1.00 53.44 840 GLY A O 1
ATOM 6757 N N . PHE A 1 841 ? -42.621 -14.313 88.419 1.00 49.72 841 PHE A N 1
ATOM 6758 C CA . PHE A 1 841 ? -41.883 -15.207 89.328 1.00 49.72 841 PHE A CA 1
ATOM 6759 C C . PHE A 1 841 ? -40.349 -15.080 89.289 1.00 49.72 841 PHE A C 1
ATOM 6761 O O . PHE A 1 841 ? -39.671 -15.456 88.339 1.00 49.72 841 PHE A O 1
ATOM 6768 N N . SER A 1 842 ? -39.828 -14.706 90.464 1.00 48.62 842 SER A N 1
ATOM 6769 C CA . SER A 1 842 ? -38.528 -15.075 91.038 1.00 48.62 842 SER A CA 1
ATOM 6770 C C . SER A 1 842 ? -37.313 -14.165 90.793 1.00 48.62 842 SER A C 1
ATOM 6772 O O . SER A 1 842 ? -36.531 -14.306 89.855 1.00 48.62 842 SER A O 1
ATOM 6774 N N . PHE A 1 843 ? -37.072 -13.346 91.820 1.00 47.59 843 PHE A N 1
ATOM 6775 C CA . PHE A 1 843 ? -35.837 -12.636 92.177 1.00 47.59 843 PHE A CA 1
ATOM 6776 C C . PHE A 1 843 ? -34.566 -13.528 92.194 1.00 47.59 843 PHE A C 1
ATOM 6778 O O . PHE A 1 843 ? -33.458 -13.004 92.171 1.00 47.59 843 PHE A O 1
ATOM 6785 N N . LEU A 1 844 ? -34.695 -14.866 92.175 1.00 47.56 844 LEU A N 1
ATOM 6786 C CA . LEU A 1 844 ? -33.580 -15.827 92.252 1.00 47.56 844 LEU A CA 1
ATOM 6787 C C . LEU A 1 844 ? -33.000 -16.282 90.896 1.00 47.56 844 LEU A C 1
ATOM 6789 O O . LEU A 1 844 ? -31.945 -16.911 90.887 1.00 47.56 844 LEU A O 1
ATOM 6793 N N . LYS A 1 845 ? -33.618 -15.952 89.749 1.00 50.12 845 LYS A N 1
ATOM 6794 C CA . LYS A 1 845 ? -33.037 -16.236 88.412 1.00 50.12 845 LYS A CA 1
ATOM 6795 C C . LYS A 1 845 ? -32.211 -15.081 87.822 1.00 50.12 845 LYS A C 1
ATOM 6797 O O . LYS A 1 845 ? -31.544 -15.287 86.815 1.00 50.12 845 LYS A O 1
ATOM 6802 N N . LYS A 1 846 ? -32.168 -13.911 88.479 1.00 48.38 846 LYS A N 1
ATOM 6803 C CA . LYS A 1 846 ? -31.413 -12.710 88.048 1.00 48.38 846 LYS A CA 1
ATOM 6804 C C . LYS A 1 846 ? -29.877 -12.859 88.044 1.00 48.38 846 LYS A C 1
ATOM 6806 O O . LYS A 1 846 ? -29.184 -11.918 87.688 1.00 48.38 846 LYS A O 1
ATOM 6811 N N . LEU A 1 847 ? -29.340 -14.018 88.436 1.00 43.34 847 LEU A N 1
ATOM 6812 C CA . LEU A 1 847 ? -27.898 -14.275 88.576 1.00 43.34 847 LEU A CA 1
ATOM 6813 C C . LEU A 1 847 ? -27.305 -15.210 87.508 1.00 43.34 847 LEU A C 1
ATOM 6815 O O . LEU A 1 847 ? -26.121 -15.535 87.575 1.00 43.34 847 LEU A O 1
ATOM 6819 N N . ARG A 1 848 ? -28.084 -15.628 86.503 1.00 49.25 848 ARG A N 1
ATOM 6820 C CA . ARG A 1 848 ? -27.545 -16.297 85.309 1.00 49.25 848 ARG A CA 1
ATOM 6821 C C . ARG A 1 848 ? -27.499 -15.274 84.180 1.00 49.25 848 ARG A C 1
ATOM 6823 O O . ARG A 1 848 ? -28.551 -14.762 83.818 1.00 49.25 848 ARG A O 1
ATOM 6830 N N . LYS A 1 849 ? -26.312 -15.002 83.622 1.00 50.97 849 LYS A N 1
ATOM 6831 C CA . LYS A 1 849 ? -26.216 -14.362 82.301 1.00 50.97 849 LYS A CA 1
ATOM 6832 C C . LYS A 1 849 ? -27.023 -15.236 81.338 1.00 50.97 849 LYS A C 1
ATOM 6834 O O . LYS A 1 849 ? -26.639 -16.381 81.099 1.00 50.97 849 LYS A O 1
ATOM 6839 N N . SER A 1 850 ? -28.184 -14.759 80.898 1.00 64.25 850 SER A N 1
ATOM 6840 C CA . SER A 1 850 ? -28.868 -15.366 79.763 1.00 64.25 850 SER A CA 1
ATOM 6841 C C . SER A 1 850 ? -27.988 -15.149 78.543 1.00 64.25 850 SER A C 1
ATOM 6843 O O . SER A 1 850 ? -27.376 -14.090 78.409 1.00 64.25 850 SER A O 1
ATOM 6845 N N . LYS A 1 851 ? -27.885 -16.170 77.695 1.00 79.25 851 LYS A N 1
ATOM 6846 C CA . LYS A 1 851 ? -27.322 -15.979 76.362 1.00 79.25 851 LYS A CA 1
ATOM 6847 C C . LYS A 1 851 ? -28.165 -14.921 75.624 1.00 79.25 851 LYS A C 1
ATOM 6849 O O . LYS A 1 851 ? -29.375 -14.897 75.877 1.00 79.25 851 LYS A O 1
ATOM 6854 N N . PRO A 1 852 ? -27.555 -14.069 74.787 1.00 82.75 852 PRO A N 1
ATOM 6855 C CA . PRO A 1 852 ? -28.281 -13.142 73.919 1.00 82.75 852 PRO A CA 1
ATOM 6856 C C . PRO A 1 852 ? -29.308 -13.873 73.048 1.00 82.75 852 PRO A C 1
ATOM 6858 O O . PRO A 1 852 ? -29.120 -15.053 72.735 1.00 82.75 852 PRO A O 1
ATOM 6861 N N . ALA A 1 853 ? -30.378 -13.194 72.638 1.00 83.44 853 ALA A N 1
ATOM 6862 C CA . ALA A 1 853 ? -31.444 -13.807 71.845 1.00 83.44 853 ALA A CA 1
ATOM 6863 C C . ALA A 1 853 ? -30.932 -14.383 70.515 1.00 83.44 853 ALA A C 1
ATOM 6865 O O . ALA A 1 853 ? -31.353 -15.474 70.139 1.00 83.44 853 ALA A O 1
ATOM 6866 N N . TYR A 1 854 ? -29.956 -13.734 69.870 1.00 82.19 854 TYR A N 1
ATOM 6867 C CA . TYR A 1 854 ? -29.328 -14.249 68.647 1.00 82.19 854 TYR A CA 1
ATOM 6868 C C . TYR A 1 854 ? -28.579 -15.583 68.846 1.00 82.19 854 TYR A C 1
ATOM 6870 O O . TYR A 1 854 ? -28.479 -16.374 67.916 1.00 82.19 854 TYR A O 1
ATOM 6878 N N . GLU A 1 855 ? -28.076 -15.884 70.053 1.00 83.69 855 GLU A N 1
ATOM 6879 C CA . GLU A 1 855 ? -27.482 -17.197 70.367 1.00 83.69 855 GLU A CA 1
ATOM 6880 C C . GLU A 1 855 ? -28.543 -18.251 70.708 1.00 83.69 855 GLU A C 1
ATOM 6882 O O . GLU A 1 855 ? -28.288 -19.454 70.618 1.00 83.69 855 GLU A O 1
ATOM 6887 N N . LEU A 1 856 ? -29.701 -17.809 71.202 1.00 83.75 856 LEU A N 1
ATOM 6888 C CA . LEU A 1 856 ? -30.815 -18.685 71.560 1.00 83.75 856 LEU A CA 1
ATOM 6889 C C . LEU A 1 856 ? -31.614 -19.098 70.324 1.00 83.75 856 LEU A C 1
ATOM 6891 O O . LEU A 1 856 ? -32.080 -20.237 70.260 1.00 83.75 856 LEU A O 1
ATOM 6895 N N . TRP A 1 857 ? -31.756 -18.180 69.369 1.00 86.38 857 TRP A N 1
ATOM 6896 C CA . TRP A 1 857 ? -32.533 -18.329 68.141 1.00 86.38 857 TRP A CA 1
ATOM 6897 C C . TRP A 1 857 ? -31.710 -17.862 66.930 1.00 86.38 857 TRP A C 1
ATOM 6899 O O . TRP A 1 857 ? -32.068 -16.861 66.292 1.00 86.38 857 TRP A O 1
ATOM 6909 N N . PRO A 1 858 ? -30.597 -18.558 66.625 1.00 81.25 858 PRO A N 1
ATOM 6910 C CA . PRO A 1 858 ? -29.776 -18.227 65.468 1.00 81.25 858 PRO A CA 1
ATOM 6911 C C . PRO A 1 858 ? -30.615 -18.295 64.191 1.00 81.25 858 PRO A C 1
ATOM 6913 O O . PRO A 1 858 ? -31.581 -19.056 64.122 1.00 81.25 858 PRO A O 1
ATOM 6916 N N . SER A 1 859 ? -30.260 -17.481 63.198 1.00 78.50 859 SER A N 1
ATOM 6917 C CA . SER A 1 859 ? -30.877 -17.585 61.874 1.00 78.50 859 SER A CA 1
ATOM 6918 C C . SER A 1 859 ? -30.572 -18.950 61.268 1.00 78.50 859 SER A C 1
ATOM 6920 O O . SER A 1 859 ? -29.438 -19.425 61.345 1.00 78.50 859 SER A O 1
ATOM 6922 N N . THR A 1 860 ? -31.588 -19.578 60.687 1.00 74.25 860 THR A N 1
ATOM 6923 C CA . THR A 1 860 ? -31.464 -20.817 59.909 1.00 74.25 860 THR A CA 1
ATOM 6924 C C . THR A 1 860 ? -31.728 -20.589 58.425 1.00 74.25 860 THR A C 1
ATOM 6926 O O . THR A 1 860 ? -31.465 -21.480 57.620 1.00 74.25 860 THR A O 1
ATOM 6929 N N . VAL A 1 861 ? -32.207 -19.395 58.067 1.00 71.44 861 VAL A N 1
ATOM 6930 C CA . VAL A 1 861 ? -32.445 -18.948 56.693 1.00 71.44 861 VAL A CA 1
ATOM 6931 C C . VAL A 1 861 ? -31.642 -17.658 56.438 1.00 71.44 861 VAL A C 1
ATOM 6933 O O . VAL A 1 861 ? -31.605 -16.806 57.337 1.00 71.44 861 VAL A O 1
ATOM 6936 N N . PRO A 1 862 ? -30.994 -17.514 55.263 1.00 68.44 862 PRO A N 1
ATOM 6937 C CA . PRO A 1 862 ? -30.352 -16.266 54.838 1.00 68.44 862 PRO A CA 1
ATOM 6938 C C . PRO A 1 862 ? -31.357 -15.122 54.683 1.00 68.44 862 PRO A C 1
ATOM 6940 O O . PRO A 1 862 ? -32.551 -15.357 54.476 1.00 68.44 862 PRO A O 1
ATOM 6943 N N . LEU A 1 863 ? -30.870 -13.882 54.731 1.00 69.75 863 LEU A N 1
ATOM 6944 C CA . LEU A 1 863 ? -31.709 -12.703 54.503 1.00 69.75 863 LEU A CA 1
ATOM 6945 C C . LEU A 1 863 ? -32.301 -12.720 53.077 1.00 69.75 863 LEU A C 1
ATOM 6947 O O . LEU A 1 863 ? -31.580 -12.906 52.094 1.00 69.75 863 LEU A O 1
ATOM 6951 N N . GLN A 1 864 ? -33.621 -12.534 52.959 1.00 59.03 864 GLN A N 1
ATOM 6952 C CA . GLN A 1 864 ? -34.389 -12.810 51.727 1.00 59.03 864 GLN A CA 1
ATOM 6953 C C . GLN A 1 864 ? -34.552 -11.614 50.767 1.00 59.03 864 GLN A C 1
ATOM 6955 O O . GLN A 1 864 ? -35.415 -11.643 49.896 1.00 59.03 864 GLN A O 1
ATOM 6960 N N . HIS A 1 865 ? -33.779 -10.542 50.916 1.00 60.56 865 HIS A N 1
ATOM 6961 C CA . HIS A 1 865 ? -33.942 -9.317 50.124 1.00 60.56 865 HIS A CA 1
ATOM 6962 C C . HIS A 1 865 ? -32.720 -9.052 49.235 1.00 60.56 865 HIS A C 1
ATOM 6964 O O . HIS A 1 865 ? -31.600 -9.370 49.630 1.00 60.56 865 HIS A O 1
ATOM 6970 N N . LEU A 1 866 ? -32.958 -8.467 48.050 1.00 54.34 866 LEU A N 1
ATOM 6971 C CA . LEU A 1 866 ? -32.051 -8.366 46.891 1.00 54.34 866 LEU A CA 1
ATOM 6972 C C . LEU A 1 866 ? -31.889 -9.705 46.148 1.00 54.34 866 LEU A C 1
ATOM 6974 O O . LEU A 1 866 ? -30.840 -10.348 46.209 1.00 54.34 866 LEU A O 1
ATOM 6978 N N . GLU A 1 867 ? -32.923 -10.151 45.436 1.00 51.38 867 GLU A N 1
ATOM 6979 C CA . GLU A 1 867 ? -32.668 -10.979 44.252 1.00 51.38 867 GLU A CA 1
ATOM 6980 C C . GLU A 1 867 ? -32.144 -10.038 43.150 1.00 51.38 867 GLU A C 1
ATOM 6982 O O . GLU A 1 867 ? -32.510 -8.858 43.146 1.00 51.38 867 GLU A O 1
ATOM 6987 N N . PRO A 1 868 ? -31.238 -10.471 42.255 1.00 51.41 868 PRO A N 1
ATOM 6988 C CA . PRO A 1 868 ? -30.958 -9.725 41.035 1.00 51.41 868 PRO A CA 1
ATOM 6989 C C . PRO A 1 868 ? -32.258 -9.693 40.216 1.00 51.41 868 PRO A C 1
ATOM 6991 O O . PRO A 1 868 ? -32.510 -10.572 39.400 1.00 51.41 868 PRO A O 1
ATOM 6994 N N . ASP A 1 869 ? -33.136 -8.733 40.510 1.00 42.25 869 ASP A N 1
ATOM 6995 C CA . ASP A 1 869 ? -34.510 -8.704 39.996 1.00 42.25 869 ASP A CA 1
ATOM 6996 C C . ASP A 1 869 ? -34.569 -8.409 38.485 1.00 42.25 869 ASP A C 1
ATOM 6998 O O . ASP A 1 869 ? -35.623 -8.544 37.864 1.00 42.25 869 ASP A O 1
ATOM 7002 N N . GLU A 1 870 ? -33.440 -8.076 37.854 1.00 45.22 870 GLU A N 1
ATOM 7003 C CA . GLU A 1 870 ? -33.332 -7.881 36.413 1.00 45.22 870 GLU A CA 1
ATOM 7004 C C . GLU A 1 870 ? -32.054 -8.535 35.876 1.00 45.22 870 GLU A C 1
ATOM 7006 O O . GLU A 1 870 ? -30.977 -8.436 36.471 1.00 45.22 870 GLU A O 1
ATOM 7011 N N . VAL A 1 871 ? -32.185 -9.217 34.732 1.00 48.47 871 VAL A N 1
ATOM 7012 C CA . VAL A 1 871 ? -31.054 -9.693 33.929 1.00 48.47 871 VAL A CA 1
ATOM 7013 C C . VAL A 1 871 ? -30.194 -8.474 33.640 1.00 48.47 871 VAL A C 1
ATOM 7015 O O . VAL A 1 871 ? -30.578 -7.640 32.827 1.00 48.47 871 VAL A O 1
ATOM 7018 N N . MET A 1 872 ? -29.072 -8.343 34.347 1.00 55.62 872 MET A N 1
ATOM 7019 C CA . MET A 1 872 ? -28.149 -7.239 34.123 1.00 55.62 872 MET A CA 1
ATOM 7020 C C . MET A 1 872 ? -27.787 -7.188 32.643 1.00 55.62 872 MET A C 1
ATOM 7022 O O . MET A 1 872 ? -27.333 -8.201 32.096 1.00 55.62 872 MET A O 1
ATOM 7026 N N . ASP A 1 873 ? -28.065 -6.037 32.026 1.00 55.03 873 ASP A N 1
ATOM 7027 C CA . ASP A 1 873 ? -27.881 -5.816 30.598 1.00 55.03 873 ASP A CA 1
ATOM 7028 C C . ASP A 1 873 ? -26.468 -6.221 30.181 1.00 55.03 873 ASP A C 1
ATOM 7030 O O . ASP A 1 873 ? -25.479 -5.967 30.869 1.00 55.03 873 ASP A O 1
ATOM 7034 N N . LEU A 1 874 ? -26.397 -6.902 29.045 1.00 60.94 874 LEU A N 1
ATOM 7035 C CA . LEU A 1 874 ? -25.140 -7.341 28.463 1.00 60.94 874 LEU A CA 1
ATOM 7036 C C . LEU A 1 874 ? -24.393 -6.120 27.908 1.00 60.94 874 LEU A C 1
ATOM 7038 O O . LEU A 1 874 ? -25.022 -5.241 27.310 1.00 60.94 874 LEU A O 1
ATOM 7042 N N . HIS A 1 875 ? -23.067 -6.091 28.036 1.00 71.12 875 HIS A N 1
ATOM 7043 C CA . HIS A 1 875 ? -22.194 -4.951 27.720 1.00 71.12 875 HIS A CA 1
ATOM 7044 C C . HIS A 1 875 ? -21.969 -4.760 26.206 1.00 71.12 875 HIS A C 1
ATOM 7046 O O . HIS A 1 875 ? -20.867 -4.493 25.744 1.00 71.12 875 HIS A O 1
ATOM 7052 N N . PHE A 1 876 ? -23.022 -4.896 25.399 1.00 61.75 876 PHE A N 1
ATOM 7053 C CA . PHE A 1 876 ? -22.988 -4.700 23.948 1.00 61.75 876 PHE A CA 1
ATOM 7054 C C . PHE A 1 876 ? -23.447 -3.278 23.579 1.00 61.75 876 PHE A C 1
ATOM 7056 O O . PHE A 1 876 ? -24.577 -3.115 23.099 1.00 61.75 876 PHE A O 1
ATOM 7063 N N . THR A 1 877 ? -22.615 -2.257 23.809 1.00 49.16 877 THR A N 1
ATOM 7064 C CA . THR A 1 877 ? -22.927 -0.841 23.491 1.00 49.16 877 THR A CA 1
ATOM 7065 C C . THR A 1 877 ? -22.024 -0.240 22.419 1.00 49.16 877 THR A C 1
ATOM 7067 O O . THR A 1 877 ? -20.793 -0.366 22.555 1.00 49.16 877 THR A O 1
#

pLDDT: mean 83.74, std 17.55, range [20.95, 98.56]

Foldseek 3Di:
DQLQVLLVHDQELPLVSLVVSLVVVCVVDPCVPHVPNNVSSVVSSVVSNVSSPDDDPDPPDDDPDDDDDDDDDDDDDDDDDDDDDDDDDDDDDDDPDDDDLDDPDDDQPDCVVCPPPPDPVLVVLLSVLLVLLVVQLVDLVSLADLVNVVVSLPPPSCPPPVSVQSSLLVSLVVCVSSPAHWLVNLVVSCVSSVLVVCLVVSVVPDPNCSSCVSVVSNPDPDHDDPVQDDPVDDAPVSLLVVLQVVLVVCVVVVVLVSSVVSLVVSCVRPVLRLSSLLSVLVSCVVVVVLVVSLVSLVSSCVSVVLDLSSLLSNLVSCVVVVVLVSSLVSLVSSCVNVVLPLSSLQSVLVSCVVVVVLVSSLVSLVVNCVVPVPPPVSVVVNLVSLLVQLVVLQVVLVPDPDPVSSLVSLVVSLVSCVVSVVLVVSLVSLVVCVVPHNHALVSLQSNLVSCVSVVNLVVSLVSLVSSQVRCVVVVHDNLVSLQVNLVSCVVVVVLVSSLVSLVVNCVVPVLPLVSLQSNLVSCVSVVNLPSSLVSLVSSCVSPVQDLSSLQSNLVSCLVVLVLVSSLVSLVVNCVNPVLPLVSLQSNLVSCVSVLVLVSNLVSLVSSCVRDDDLVSLVSNLLSCVSVVVLVSSLVSLVSSCVVVVLDLCSLQSNLLSCVVVVNLVVSLVSLVVSCVSPLQPVSSLVSNLVSLLPDPDPDSLVSLVVSLVSQVPHPDHDLVSLLVSLQSCVVVVVLVVNQVSLVVNPVVDDPVPDDLVSLVSPLLSCVVVVVLVSSCVSLVSSVVVPDAQSSLQSNLLSCVLVVVLVSSLVSLVRNCVVPVPQPLSVVSNVVSVVVVVPPDDDPPVPPDPDDRSCVVRPDPDRDDDDDVPDDPDRPSD

Radius of gyration: 51.27 Å; chains: 1; bounding box: 98×103×156 Å

InterPro domains:
  IPR001623 DnaJ domain [PS50076] (2-61)
  IPR011990 Tetratricopeptide-like helical domain superfamily [G3DSA:1.25.40.10] (228-390)
  IPR011990 Tetratricopeptide-like helical domain superfamily [G3DSA:1.25.40.10] (427-610)
  IPR011990 Tetratricopeptide-like helical domain superfamily [G3DSA:1.25.40.10] (611-857)
  IPR011990 Tetratricopeptide-like helical domain superfamily [SSF48452] (21-341)
  IPR011990 Tetratricopeptide-like helical domain superfamily [SSF48452] (241-468)
  IPR011990 Tetratricopeptide-like helical domain superfamily [SSF48452] (480-647)
  IPR011990 Tetratricopeptide-like helical domain superfamily [SSF48452] (612-825)
  IPR019734 Tetratricopeptide repeat [PF13181] (581-607)
  IPR019734 Tetratricopeptide repeat [PS50005] (479-512)
  IPR019734 Tetratricopeptide repeat [PS50005] (513-546)
  IPR019734 Tetratricopeptide repeat [PS50005] (581-614)
  IPR019734 Tetratricopeptide repeat [PS50005] (789-822)
  IPR019734 Tetratricopeptide repeat [SM00028] (240-273)
  IPR019734 Tetratricopeptide repeat [SM00028] (308-341)
  IPR019734 Tetratricopeptide repeat [SM00028] (342-375)
  IPR019734 Tetratricopeptide repeat [SM00028] (479-512)
  IPR019734 Tetratricopeptide repeat [SM00028] (513-546)
  IPR019734 Tetratricopeptide repeat [SM00028] (547-580)
  IPR019734 Tetratricopeptide repeat [SM00028] (581-614)

Sequence (877 aa):
MDIWTRLGLEPTQDTGAIRRAYAKQLRSTHPEDDPEGFQELRSAYEQALKAAKEPMPDQELLAAQASPQAQNQSDMQLRSVQAEGPLQEAASESEEGPVYFTVDHWDAPVETAATSLQDTAAVDDTVQLLERARYIVEDVFKRADLAVWEDWLQSEELWQLDVKFYTGTELLRMLYERPFLPKAIWGRLDDFFSWTEQREELKEVLSEEIAEYPGMELGRPWELRYDTFDPGRDVDYETFIRLRETAFQLMLRGDIAEAASHIDAGMALYPDDPDLIRLAAKFRLWNKEEDAALVLFERLAALEPDAVDGLLHSARLLHAAGQREQAEQLYRKVLEREPHQLDALNGLALLYQEQGELGTALLMVEQIVAQYPHDLEMQITLLELKQKRVEQKIRAAEQEADADVRRKLQREAAEGYAELWNDEQLVQYLGEINVNEELDAALYLLWAQGFVRIGKGEEGIEALQYAEAAASREGISSFPILLERGQLHLRMDNNTAAIEDLGRASEMDPSHAEVLHLLASAYQREDQLEPAIELSGQAIELNSEPYEYYSLRALCYFRMGRYEEALADYEIVVVKEHDFANAWYRKGFAHLKLGQYAEAVQSLETSLVHEHEAVIYYYLAIARTKLGEKEQALQDIRQFRTENPGDQDGPLIEGDILRLQGQLMPAHDTYVNGLNEHPNVYELAKMAVVCVMESDMEDKDPHLNKLAEMMSNMETVETWGLLFITRYLVDVQDWASVRAYVEAYIDGEEPEDIDPHIWLYSGIAAYHAGEMDQAILELGKAYGAGLRGDVCSALSMVYYDKHEWDQALSYAEEAIHSQPDHPDYVVRRDAIAARAAERGFSFLKKLRKSKPAYELWPSTVPLQHLEPDEVMDLHFT

Secondary structure (DSSP, 8-state):
--HHHHHT--S-S-HHHHHHHHHHHHTTS-TTT-HHHHHHHHHHHHHHHHHTTSPPP---SS------------------------------------------------GGGGGG---HHHHHHHHHHHHHHHHHHHSHHHHH-HHHHHHHHT-GGGGSHHHHHHHHHHHHHHHHHS----HHHHHHHHHHH-TTTTHHHHTTTS-HHHHHHHHHHHH-S-----TT--TTS---HHHHHHHHHHHHHHHHHT-HHHHHHHHHHHHHH-TT-HHHHHHHHHHHHHTT-HHHHHHHHHHHHHHSTT-HHHHHHHHHHHHHTT-HHHHHHHHHHHHHH-TT-HHHHHHHHHHHHHHT-HHHHHHHHHHHHHH-TT-HHHHHHHHHHHHHHHHHHHHHHHH---HHHHHHHHHHHHHHHHHTT-HHHHHHHHHHHHHHSPPPHHHHHHHHHHHHHTT-HHHHHHHHHHHHHHHHHHT--SHHHHHHHHHHHHHTT-HHHHHHHHHHHHHH-TT-HHHHHHHHHHHHHTT-HHHHHHHHHHHHHH----HHHHHHHHHHHHHTT-HHHHHHHHHHHHHH-TT-HHHHHHHHHHHHHTT-HHHHHHHHHHHHHH---HHHHHHHHHHHHHHT-HHHHHHHHHHHHHH-TT-SHHHHHHHHHHHHTT-HHHHHHHHHHHHHHSTT-HHHHHHHHHHHHHS--S--HHHHHHHHHHHHT-SS--HHHHHHHHHHHHHTT-HHHHHHHHHHHHHHS-TTTS-HHHHHHHHHHHHHTT-HHHHHHHHHHHHHTT--THHHHHHHHHHHHTT-HHHHHHHHHHHHHH-TT-HHHHHHHHHHHHHHHTTT--TTSTTS-PPPHHHHS--SS--------S-PPPS--